Protein 1KL7 (pdb70)

Foldseek 3Di:
DDLQQWKDFLQFLDPDTHGLLCLLQVFADPLRGHIGRLDQDDDDPCCLVVPVLPDALLVLLLVLCRHHPCVRPNSVRSSVLSCQLQVQFPDPRQWDKQWPQQHQVFTEIETLQQRGLLQFNLSLLLLSSLSVVLVSLCVQLVPPDVPPRAAEEEEEEDQEALVLSNCVNNFPRPRYAYEYEYAPPSYDDLNQLNLFDPGLSYAYAHEHDHRVLRRCLGVDVVVPDVNPRHYHYSDDRRVSRLSSLSVVSNVLSVQPVPHPQSEAEEFEADDLCSNVVSVVSVVCVRPYQAHEYFYEPLPLPQVCLVFQKNAFDPDQDDALQVVTYRHNNCVLVVQLVLCCVQPVVNSSSVSSVVSNVQVVVCVPVVMDGDDPSSSVSSVRRYDYDYHYRVQLLVQQLCSLCSTVSPHRDGAASSLSSRVSSVVVCSVPVPDSSYNYYGYRRGFNVSRVPSRCVSCVPDPVDDCVVPGQDPVSVCSVVGDRNYHYDYDSDSVVSVVVSVPSVVD/DDLQQWKDFLQFLDPDTHGLLCLLQVFADPLRGFIGRLDQDDDDPCCLPVPVLPDALLVLLLVLCRHHPCVRPNSVRSSVLSCQLQVQFPDPRQWDKQWPQQHQVFTEIETLQQRGLLQFNLSLLLLSSLSVVLVSLCVQLVPPDVPPRAAEEEEEEDQEALVLSNCVNNFPRPRYAYEYEYAPPSYDDLNQLNLFDPGLSYAYAHEHDHRVLRRCLGVVVVVPDVNPRHYHYSDPRRVSRLSSLSVVSNVLSVQPVPNPQSEAEEFEADDLCSNVVSVVSVVCNRPYQAHEYFYEPLPLPQVCLVFQKNAFDPDQDDALQVVTYRHNNCVLVVQLVLCCVQPVVNSSSVSSVVSNVQVVVCVPVRMDGDDPSSSVVSVRRYDYDYHYRVQLLVQQLCSLCSTVSPHRDGAASSLSSRVSSVVVCSVPVPDSSYNYYGYRRGFNLSRVVSRCVSCVPDPVDDCVVPGQDPVSVCSVVGDRNYHYDYDSDSVVSVVVSVPSVVD

Secondary structure (DSSP, 8-state):
--TTS-BEETT--SS--B-HHHHHHH-S-TTS--EE-SSPPP--HHHIIIIITT--HHHHHHH---SS-TTTS-HHHHHHHHHHHTTT-SSTTSS-EE--TT-SSS-EEEEE---STTSBTHHHHHHHHHHHHHHHHHHHHTTS-SSS---EEEEEE-SSSHHHHHHHHHTT-TTEEEEEEEETTSS-HHHHH------TTEEEEEESS-HHHHHHHHHHHHH-SS----B----S--HHHHHH--HHHHHHHHHHSSSS---EEEEEE-SSSHHHHHHHHHH------PEEEEE-S--HHHHHHHHSEEE--SS----S-----SS-TTHHHHHHHHHHHHTSTT-HHHHHHHHHHHHHHHHHHSEEE--HHHHHHHTTTEEEEE--HHHHHHHHHHHHHH--SSTT----HHHHHHHHHHHHHHHHH--TTSEEEEEE-B-GGGGHHHHHHHHTT-SS--IIIIIS-HHHHSGGGSPP---EE-S--HHHHHHHHH-S---/--TTS-BEETT--SS--B-HHHHHHH-S-TTS--EE-SSPPP--HHIIIIIGGG--HHHHHHH---SS-TTTS-HHHHHHHHHHHTTT-SSTTSS-EE--TT-SSS-EEEEE---STTSBTHHHHHHHHHHHHHHHHHHHHTTS-SSS----EEEEE-SSSHHHHHHHHHTT-TT--EEEEEETTSS-HHHHH------TTEEEEEESS-HHHHHHHHHHHHH-SS----EEE--S--HHHHHH--HHHHHHHHHHSSSS---EEEEEE-SSSHHHHHHHHHH------PEEEEE-S--HHHHHHHHSEEE--SS----S-----SS-TTHHHHHHHHHHHHTSTT-HHHHHHHHHHHHHHHHHHSEEE--HHHHHHHTTTEEEEE--HHHHHHHHHHHHHH--SSTT----HHHHHHHHHHHHHHHHH--TTSEEEEEE-B-GGGGHHHHHHHHTT-SS--IIIIIS-HHHHSGGGSPP---EE-S--HHHHHHHHH-S---

Organism: Saccharomyces cerevisiae (strain ATCC 204508 / S288c) (NCBI:txid559292)

Sequence (1006 aa):
PNASQVYRSTRSSSPKTISFEEAIIQGLATDGGLFIPPTIPQVDQATLFNDWSKLSFQDLAFAIRLYIAQEEIPDADLKDLIKRSYSTFRSDEVTPLVQNVTGDKENLHILELFHGPTYAFKDVALQFVGNLFEYFLQRTNANLPEGEKKQITVVGATSGDTGSAAIYGLRGKKDVSVFILYPTGRISPIQEEQTTVPDENVQTLSVTGTFDNCQDIVKAIFGDKEFNHNVGAVNSINWARILAQTYYFYSFFQATNGKDSKKVKFVVPSGNFGDILAGYFAKKGLPIEKLAIATNENDILDRFLKSGLYERSDKVAATLSPADILISSNFERLLWYLAREYLANGDDLKAGEIVNNWFQELKTNGKFQVDKSIIEGASKDFTSERVSNEETSETIKKIYESSVNPKHYILDPHTAVGVCATERLIAKDNDKSIQYISLSTAHPAKFADAVNNALSGFSNYSFEKDVLPEELKKLSTLKKKLKFIERADVELVKNAIEEELAKPNASQVYRSTRSSSPKTISFEEAIIQGLATDGGLFIPPTIPQVDQATLFNDWSKLSFQDLAFAIRLYIAQEEIPDADLKDLIKRSYSTFRSDEVTPLVQNVTGDKENLHILELFHGPTYAFKDVALQFVGNLFEYFLQRTNANLPEGEKKQITVVGATSGDTGSAAIYGLRGKKDVSVFILYPTGRISPIQEEQTTVPDENVQTLSVTGTFDNCQDIVKAIFGDKEFNHNVGAVNSINWARILAQTYYFYSFFQATNGKDSKKVKFVVPSGNFGDILAGYFAKKGLPIEKLAIATNENDILDRFLKSGLYERSDKVAATLSPADILISSNFERLLWYLAREYLANGDDLKAGEIVNNWFQELKTNGKFQVDKSIIEGASKDFTSERVSNEETSETIKKIYESSVNPKHYILDPHTAVGVCATERLIAKDNDKSIQYISLSTAHPAKFADAVNNALSGFSNYSFEKDVLPEELKKLSTLKKKLKFIERADVELVKNAIEEELAK

Radius of gyration: 36.21 Å; Cα contacts (8 Å, |Δi|>4): 1956; chains: 2; bounding box: 98×85×63 Å

B-factor: mean 46.84, std 20.09, range [13.36, 100.0]

CATH classification: 3.90.1380.10 (+2 more: 3.40.50.1100, 3.40.50.1100)

Structure (mmCIF, N/CA/C/O backbone):
data_1KL7
#
_entry.id   1KL7
#
_cell.length_a   95.3
_cell.length_b   51.6
_cell.length_c   106.9
_cell.angle_alpha   90
_cell.angle_beta   99.6
_cell.angle_gamma   90
#
_symmetry.space_group_name_H-M   'P 1 21 1'
#
loop_
_entity.id
_entity.type
_entity.pdbx_description
1 polymer 'Threonine Synthase'
2 non-polymer "PYRIDOXAL-5'-PHOSPHATE"
3 water water
#
loop_
_atom_site.group_PDB
_atom_site.id
_atom_site.type_symbol
_atom_site.label_atom_id
_atom_site.label_alt_id
_atom_site.label_comp_id
_atom_site.label_asym_id
_atom_site.label_entity_id
_atom_site.label_seq_id
_atom_site.pdbx_PDB_ins_code
_atom_site.Cartn_x
_atom_site.Cartn_y
_atom_site.Cartn_z
_atom_site.occupancy
_atom_site.B_iso_or_equiv
_atom_site.auth_seq_id
_atom_site.auth_comp_id
_atom_site.auth_asym_id
_atom_site.auth_atom_id
_atom_site.pdbx_PDB_model_num
ATOM 1 N N . PRO A 1 2 ? 13.080 24.006 18.431 1.00 34.46 2 PRO A N 1
ATOM 2 C CA . PRO A 1 2 ? 14.139 24.698 19.217 1.00 33.83 2 PRO A CA 1
ATOM 3 C C . PRO A 1 2 ? 13.651 26.021 19.770 1.00 32.62 2 PRO A C 1
ATOM 4 O O . PRO A 1 2 ? 12.913 26.738 19.100 1.00 33.55 2 PRO A O 1
ATOM 8 N N . ASN A 1 3 ? 14.073 26.351 20.980 1.00 31.02 3 ASN A N 1
ATOM 9 C CA . ASN A 1 3 ? 13.694 27.621 21.582 1.00 29.90 3 ASN A CA 1
ATOM 10 C C . ASN A 1 3 ? 14.877 28.600 21.422 1.00 29.24 3 ASN A C 1
ATOM 11 O O . ASN A 1 3 ? 15.862 28.283 20.747 1.00 29.54 3 ASN A O 1
ATOM 16 N N . ALA A 1 4 ? 14.790 29.776 22.036 1.00 28.25 4 ALA A N 1
ATOM 17 C CA . ALA A 1 4 ? 15.843 30.792 21.912 1.00 27.68 4 ALA A CA 1
ATOM 18 C C . ALA A 1 4 ? 17.198 30.369 22.497 1.00 27.52 4 ALA A C 1
ATOM 19 O O . ALA A 1 4 ? 18.208 31.049 22.333 1.00 27.67 4 ALA A O 1
ATOM 21 N N . SER A 1 5 ? 17.225 29.242 23.183 1.00 27.43 5 SER A N 1
ATOM 22 C CA . SER A 1 5 ? 18.471 28.787 23.775 1.00 27.74 5 SER A CA 1
ATOM 23 C C . SER A 1 5 ? 19.071 27.644 22.966 1.00 27.92 5 SER A C 1
ATOM 24 O O . SER A 1 5 ? 20.206 27.254 23.200 1.00 27.98 5 SER A O 1
ATOM 27 N N . GLN A 1 6 ? 18.308 27.108 22.015 1.00 27.96 6 GLN A N 1
ATOM 28 C CA . GLN A 1 6 ? 18.774 25.980 21.208 1.00 26.96 6 GLN A CA 1
ATOM 29 C C . GLN A 1 6 ? 19.024 26.383 19.767 1.00 27.52 6 GLN A C 1
ATOM 30 O O . GLN A 1 6 ? 19.053 25.545 18.863 1.00 28.39 6 GLN A O 1
ATOM 36 N N . VAL A 1 7 ? 19.235 27.679 19.581 1.00 27.79 7 VAL A N 1
ATOM 37 C CA . VAL A 1 7 ? 19.468 28.298 18.281 1.00 26.98 7 VAL A CA 1
ATOM 38 C C . VAL A 1 7 ? 20.750 29.100 18.433 1.00 26.67 7 VAL A C 1
ATOM 39 O O . VAL A 1 7 ? 21.054 29.563 19.531 1.00 25.96 7 VAL A O 1
ATOM 43 N N . TYR A 1 8 ? 21.510 29.272 17.358 1.00 27.30 8 TYR A N 1
ATOM 44 C CA . TYR A 1 8 ? 22.788 29.986 17.489 1.00 28.60 8 TYR A CA 1
ATOM 45 C C . TYR A 1 8 ? 23.126 31.029 16.421 1.00 29.75 8 TYR A C 1
ATOM 46 O O . TYR A 1 8 ? 22.693 30.911 15.269 1.00 31.38 8 TYR A O 1
ATOM 55 N N . ARG A 1 9 ? 23.914 32.032 16.807 1.00 29.77 9 ARG A N 1
ATOM 56 C CA . ARG A 1 9 ? 24.328 33.094 15.903 1.00 30.73 9 ARG A CA 1
ATOM 57 C C . ARG A 1 9 ? 25.786 33.490 16.156 1.00 31.97 9 ARG A C 1
ATOM 58 O O . ARG A 1 9 ? 26.339 33.242 17.229 1.00 32.35 9 ARG A O 1
ATOM 66 N N . SER A 1 10 ? 26.413 34.114 15.167 1.00 32.65 10 SER A N 1
ATOM 67 C CA . SER A 1 10 ? 27.794 34.533 15.309 1.00 33.12 10 SER A CA 1
ATOM 68 C C . SER A 1 10 ? 27.888 35.840 16.050 1.00 33.74 10 SER A C 1
ATOM 69 O O . SER A 1 10 ? 27.104 36.748 15.792 1.00 34.65 10 SER A O 1
ATOM 72 N N . THR A 1 11 ? 28.858 35.950 16.952 1.00 34.14 11 THR A N 1
ATOM 73 C CA . THR A 1 11 ? 29.023 37.171 17.723 1.00 34.66 11 THR A CA 1
ATOM 74 C C . THR A 1 11 ? 29.220 38.376 16.802 1.00 36.24 11 THR A C 1
ATOM 75 O O . THR A 1 11 ? 29.094 39.528 17.227 1.00 35.95 11 THR A O 1
ATOM 79 N N . ARG A 1 12 ? 29.518 38.122 15.537 1.00 37.57 12 ARG A N 1
ATOM 80 C CA . ARG A 1 12 ? 29.756 39.233 14.630 1.00 39.63 12 ARG A CA 1
ATOM 81 C C . ARG A 1 12 ? 28.665 39.479 13.593 1.00 40.18 12 ARG A C 1
ATOM 82 O O . ARG A 1 12 ? 28.715 40.472 12.874 1.00 40.94 12 ARG A O 1
ATOM 90 N N . SER A 1 13 ? 27.672 38.595 13.544 1.00 40.01 13 SER A N 1
ATOM 91 C CA . SER A 1 13 ? 26.563 38.705 12.600 1.00 40.24 13 SER A CA 1
ATOM 92 C C . SER A 1 13 ? 25.519 39.795 12.890 1.00 40.63 13 SER A C 1
ATOM 93 O O . SER A 1 13 ? 25.186 40.069 14.041 1.00 40.09 13 SER A O 1
ATOM 96 N N . SER A 1 14 ? 25.005 40.410 11.827 1.00 41.55 14 SER A N 1
ATOM 97 C CA . SER A 1 14 ? 23.972 41.435 11.944 1.00 41.89 14 SER A CA 1
ATOM 98 C C . SER A 1 14 ? 22.719 40.947 11.262 1.00 42.43 14 SER A C 1
ATOM 99 O O . SER A 1 14 ? 21.763 41.684 11.099 1.00 42.87 14 SER A O 1
ATOM 102 N N . SER A 1 15 ? 22.735 39.686 10.867 1.00 43.72 15 SER A N 1
ATOM 103 C CA . SER A 1 15 ? 21.599 39.077 10.202 1.00 45.11 15 SER A CA 1
ATOM 104 C C . SER A 1 15 ? 20.637 38.405 11.182 1.00 46.08 15 SER A C 1
ATOM 105 O O . SER A 1 15 ? 21.047 37.843 12.199 1.00 46.47 15 SER A O 1
ATOM 108 N N . PRO A 1 16 ? 19.334 38.469 10.887 1.00 46.86 16 PRO A N 1
ATOM 109 C CA . PRO A 1 16 ? 18.305 37.869 11.735 1.00 47.16 16 PRO A CA 1
ATOM 110 C C . PRO A 1 16 ? 18.428 36.356 11.760 1.00 46.90 16 PRO A C 1
ATOM 111 O O . PRO A 1 16 ? 17.920 35.693 12.661 1.00 47.02 16 PRO A O 1
ATOM 115 N N . LYS A 1 17 ? 19.111 35.810 10.768 1.00 47.16 17 LYS A N 1
ATOM 116 C CA . LYS A 1 17 ? 19.260 34.362 10.688 1.00 47.92 17 LYS A CA 1
ATOM 117 C C . LYS A 1 17 ? 20.062 33.760 11.827 1.00 46.75 17 LYS A C 1
ATOM 118 O O . LYS A 1 17 ? 21.002 34.369 12.347 1.00 46.88 17 LYS A O 1
ATOM 124 N N . THR A 1 18 ? 19.657 32.562 12.219 1.00 45.24 18 THR A N 1
ATOM 125 C CA . THR A 1 18 ? 20.317 31.824 13.287 1.00 44.10 18 THR A CA 1
ATOM 126 C C . THR A 1 18 ? 20.401 30.391 12.792 1.00 43.48 18 THR A C 1
ATOM 127 O O . THR A 1 18 ? 19.560 29.961 12.009 1.00 43.38 18 THR A O 1
ATOM 131 N N . ILE A 1 19 ? 21.412 29.653 13.234 1.00 42.80 19 ILE A N 1
ATOM 132 C CA . ILE A 1 19 ? 21.578 28.273 12.793 1.00 41.39 19 ILE A CA 1
ATOM 133 C C . ILE A 1 19 ? 21.300 27.285 13.915 1.00 40.44 19 ILE A C 1
ATOM 134 O O . ILE A 1 19 ? 21.050 27.672 15.047 1.00 39.83 19 ILE A O 1
ATOM 139 N N . SER A 1 20 ? 21.347 26.003 13.588 1.00 39.78 20 SER A N 1
ATOM 140 C CA . SER A 1 20 ? 21.089 24.941 14.557 1.00 39.31 20 SER A CA 1
ATOM 141 C C . SER A 1 20 ? 22.331 24.599 15.392 1.00 39.27 20 SER A C 1
ATOM 142 O O . SER A 1 20 ? 23.449 25.051 15.107 1.00 40.30 20 SER A O 1
ATOM 145 N N . PHE A 1 21 ? 22.140 23.776 16.414 1.00 37.84 21 PHE A N 1
ATOM 146 C CA . PHE A 1 21 ? 23.245 23.373 17.257 1.00 37.14 21 PHE A CA 1
ATOM 147 C C . PHE A 1 21 ? 24.237 22.618 16.400 1.00 37.77 21 PHE A C 1
ATOM 148 O O . PHE A 1 21 ? 25.419 22.952 16.369 1.00 36.83 21 PHE A O 1
ATOM 156 N N . GLU A 1 22 ? 23.737 21.600 15.696 1.00 39.05 22 GLU A N 1
ATOM 157 C CA . GLU A 1 22 ? 24.568 20.779 14.825 1.00 40.18 22 GLU A CA 1
ATOM 158 C C . GLU A 1 22 ? 25.411 21.644 13.886 1.00 40.71 22 GLU A C 1
ATOM 159 O O . GLU A 1 22 ? 26.616 21.436 13.747 1.00 39.82 22 GLU A O 1
ATOM 165 N N . GLU A 1 23 ? 24.776 22.619 13.245 1.00 41.46 23 GLU A N 1
ATOM 166 C CA . GLU A 1 23 ? 25.495 23.485 12.327 1.00 42.44 23 GLU A CA 1
ATOM 167 C C . GLU A 1 23 ? 26.551 24.339 13.007 1.00 41.76 23 GLU A C 1
ATOM 168 O O . GLU A 1 23 ? 27.614 24.578 12.443 1.00 41.59 23 GLU A O 1
ATOM 174 N N . ALA A 1 24 ? 26.256 24.813 14.212 1.00 40.95 24 ALA A N 1
ATOM 175 C CA . ALA A 1 24 ? 27.214 25.626 14.943 1.00 39.80 24 ALA A CA 1
ATOM 176 C C . ALA A 1 24 ? 28.415 24.780 15.310 1.00 39.88 24 ALA A C 1
ATOM 177 O O . ALA A 1 24 ? 29.551 25.232 15.212 1.00 39.25 24 ALA A O 1
ATOM 179 N N . ILE A 1 25 ? 28.143 23.544 15.737 1.00 40.45 25 ILE A N 1
ATOM 180 C CA . ILE A 1 25 ? 29.170 22.590 16.144 1.00 40.82 25 ILE A CA 1
ATOM 181 C C . ILE A 1 25 ? 30.096 22.181 15.012 1.00 41.98 25 ILE A C 1
ATOM 182 O O . ILE A 1 25 ? 31.321 22.201 15.155 1.00 41.36 25 ILE A O 1
ATOM 187 N N . ILE A 1 26 ? 29.507 21.792 13.890 1.00 43.64 26 ILE A N 1
ATOM 188 C CA . ILE A 1 26 ? 30.299 21.366 12.751 1.00 45.64 26 ILE A CA 1
ATOM 189 C C . ILE A 1 26 ? 31.029 22.530 12.120 1.00 46.29 26 ILE A C 1
ATOM 190 O O . ILE A 1 26 ? 32.188 22.407 11.745 1.00 46.93 26 ILE A O 1
ATOM 195 N N . GLN A 1 27 ? 30.360 23.662 11.998 1.00 47.05 27 GLN A N 1
ATOM 196 C CA . GLN A 1 27 ? 31.005 24.814 11.399 1.00 48.70 27 GLN A CA 1
ATOM 197 C C . GLN A 1 27 ? 32.181 25.299 12.241 1.00 48.68 27 GLN A C 1
ATOM 198 O O . GLN A 1 27 ? 33.171 25.764 11.694 1.00 49.27 27 GLN A O 1
ATOM 204 N N . GLY A 1 28 ? 32.077 25.186 13.565 1.00 48.52 28 GLY A N 1
ATOM 205 C CA . GLY A 1 28 ? 33.154 25.628 14.443 1.00 48.17 28 GLY A CA 1
ATOM 206 C C . GLY A 1 28 ? 33.245 27.135 14.602 1.00 48.23 28 GLY A C 1
ATOM 207 O O . GLY A 1 28 ? 32.756 27.698 15.573 1.00 48.83 28 GLY A O 1
ATOM 208 N N . LEU A 1 29 ? 33.905 27.787 13.656 1.00 48.25 29 LEU A N 1
ATOM 209 C CA . LEU A 1 29 ? 34.031 29.234 13.659 1.00 48.14 29 LEU A CA 1
ATOM 210 C C . LEU A 1 29 ? 33.019 29.693 12.617 1.00 48.77 29 LEU A C 1
ATOM 211 O O . LEU A 1 29 ? 32.704 28.951 11.678 1.00 48.66 29 LEU A O 1
ATOM 216 N N . ALA A 1 30 ? 32.489 30.900 12.776 1.00 48.98 30 ALA A N 1
ATOM 217 C CA . ALA A 1 30 ? 31.501 31.393 11.823 1.00 48.66 30 ALA A CA 1
ATOM 218 C C . ALA A 1 30 ? 32.168 31.971 10.589 1.00 48.43 30 ALA A C 1
ATOM 219 O O . ALA A 1 30 ? 33.309 32.460 10.642 1.00 48.63 30 ALA A O 1
ATOM 221 N N . THR A 1 31 ? 31.446 31.906 9.479 1.00 47.65 31 THR A N 1
ATOM 222 C CA . THR A 1 31 ? 31.929 32.429 8.217 1.00 46.66 31 THR A CA 1
ATOM 223 C C . THR A 1 31 ? 32.543 33.816 8.345 1.00 46.05 31 THR A C 1
ATOM 224 O O . THR A 1 31 ? 33.542 34.107 7.695 1.00 45.97 31 THR A O 1
ATOM 228 N N . ASP A 1 32 ? 31.955 34.672 9.178 1.00 45.26 32 ASP A N 1
ATOM 229 C CA . ASP A 1 32 ? 32.476 36.027 9.363 1.00 44.05 32 ASP A CA 1
ATOM 230 C C . ASP A 1 32 ? 33.532 36.177 10.47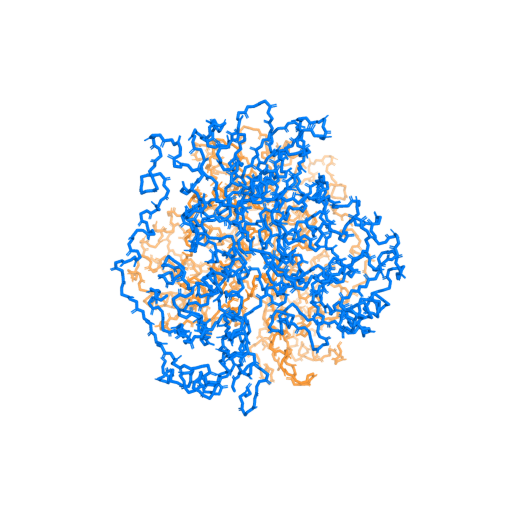6 1.00 42.82 32 ASP A C 1
ATOM 231 O O . ASP A 1 32 ? 33.903 37.298 10.842 1.00 42.07 32 ASP A O 1
ATOM 236 N N . GLY A 1 33 ? 34.010 35.057 11.014 1.00 41.31 33 GLY A N 1
ATOM 237 C CA . GLY A 1 33 ? 35.025 35.127 12.051 1.00 41.05 33 GLY A CA 1
ATOM 238 C C . GLY A 1 33 ? 34.540 35.211 13.490 1.00 40.41 33 GLY A C 1
ATOM 239 O O . GLY A 1 33 ? 35.346 35.207 14.445 1.00 41.00 33 GLY A O 1
ATOM 240 N N . GLY A 1 34 ? 33.224 35.299 13.649 1.00 38.76 34 GLY A N 1
ATOM 241 C CA . GLY A 1 34 ? 32.650 35.375 14.975 1.00 36.99 34 GLY A CA 1
ATOM 242 C C . GLY A 1 34 ? 32.476 33.987 15.574 1.00 35.87 34 GLY A C 1
ATOM 243 O O . GLY A 1 34 ? 32.734 32.961 14.916 1.00 35.01 34 GLY A O 1
ATOM 244 N N . LEU A 1 35 ? 32.031 33.960 16.828 1.00 33.71 35 LEU A N 1
ATOM 245 C CA . LEU A 1 35 ? 31.819 32.714 17.536 1.00 31.59 35 LEU A CA 1
ATOM 246 C C . LEU A 1 35 ? 30.332 32.512 17.744 1.00 30.43 35 LEU A C 1
ATOM 247 O O . LEU A 1 35 ? 29.578 33.475 17.862 1.00 30.14 35 LEU A O 1
ATOM 252 N N . PHE A 1 36 ? 29.911 31.260 17.795 1.00 29.11 36 PHE A N 1
ATOM 253 C CA . PHE A 1 36 ? 28.507 30.978 17.989 1.00 28.87 36 PHE A CA 1
ATOM 254 C C . PHE A 1 36 ? 28.132 31.050 19.453 1.00 27.97 36 PHE A C 1
ATOM 255 O O . PHE A 1 36 ? 28.942 30.739 20.328 1.00 26.01 36 PHE A O 1
ATOM 263 N N . ILE A 1 37 ? 26.905 31.500 19.699 1.00 27.37 37 ILE A N 1
ATOM 264 C CA . ILE A 1 37 ? 26.376 31.635 21.041 1.00 27.82 37 ILE A CA 1
ATOM 265 C C . ILE A 1 37 ? 24.867 31.625 20.983 1.00 27.08 37 ILE A C 1
ATOM 266 O O . ILE A 1 37 ? 24.281 32.003 19.974 1.00 28.56 37 ILE A O 1
ATOM 271 N N . PRO A 1 38 ? 24.210 31.143 22.044 1.00 26.03 38 PRO A N 1
ATOM 272 C CA . PRO A 1 38 ? 22.747 31.132 22.047 1.00 24.79 38 PRO A CA 1
ATOM 273 C C . PRO A 1 38 ? 22.284 32.565 22.318 1.00 23.78 38 PRO A C 1
ATOM 274 O O . PRO A 1 38 ? 22.723 33.208 23.267 1.00 22.78 38 PRO A O 1
ATOM 278 N N . PRO A 1 39 ? 21.413 33.103 21.463 1.00 24.16 39 PRO A N 1
ATOM 279 C CA . PRO A 1 39 ? 20.984 34.477 21.734 1.00 24.58 39 PRO A CA 1
ATOM 280 C C . PRO A 1 39 ? 20.335 34.621 23.101 1.00 24.35 39 PRO A C 1
ATOM 281 O O . PRO A 1 39 ? 20.435 35.666 23.724 1.00 24.12 39 PRO A O 1
ATOM 285 N N . THR A 1 40 ? 19.696 33.565 23.583 1.00 24.44 40 THR A N 1
ATOM 286 C CA . THR A 1 40 ? 19.092 33.638 24.900 1.00 25.42 40 THR A CA 1
ATOM 287 C C . THR A 1 40 ? 19.641 32.579 25.841 1.00 26.35 40 THR A C 1
ATOM 288 O O . THR A 1 40 ? 19.628 31.385 25.530 1.00 26.36 40 THR A O 1
ATOM 292 N N . ILE A 1 41 ? 20.121 33.023 27.000 1.00 26.83 41 ILE A N 1
ATOM 293 C CA . ILE A 1 41 ? 20.673 32.109 27.980 1.00 27.60 41 ILE A CA 1
ATOM 294 C C . ILE A 1 41 ? 19.522 31.487 28.760 1.00 27.54 41 ILE A C 1
ATOM 295 O O . ILE A 1 41 ? 18.759 32.184 29.406 1.00 27.52 41 ILE A O 1
ATOM 300 N N . PRO A 1 42 ? 19.396 30.154 28.703 1.00 28.12 42 PRO A N 1
ATOM 301 C CA . PRO A 1 42 ? 18.337 29.412 29.391 1.00 28.87 42 PRO A CA 1
ATOM 302 C C . PRO A 1 42 ? 18.290 29.635 30.900 1.00 30.02 42 PRO A C 1
ATOM 303 O O . PRO A 1 42 ? 19.307 29.573 31.600 1.00 30.10 42 PRO A O 1
ATOM 307 N N . GLN A 1 43 ? 17.080 29.869 31.384 1.00 31.41 43 GLN A N 1
ATOM 308 C CA . GLN A 1 43 ? 16.823 30.135 32.788 1.00 33.12 43 GLN A CA 1
ATOM 309 C C . GLN A 1 43 ? 16.362 28.908 33.585 1.00 33.70 43 GLN A C 1
ATOM 310 O O . GLN A 1 43 ? 15.406 28.243 33.215 1.00 34.47 43 GLN A O 1
ATOM 316 N N . VAL A 1 44 ? 17.052 28.609 34.675 1.00 33.93 44 VAL A N 1
ATOM 317 C CA . VAL A 1 44 ? 16.681 27.492 35.524 1.00 34.39 44 VAL A CA 1
ATOM 318 C C . VAL A 1 44 ? 16.306 28.151 36.851 1.00 35.68 44 VAL A C 1
ATOM 319 O O . VAL A 1 44 ? 17.036 29.017 37.344 1.00 35.58 44 VAL A O 1
ATOM 323 N N . ASP A 1 45 ? 15.169 27.769 37.424 1.00 37.40 45 ASP A N 1
ATOM 324 C CA . ASP A 1 45 ? 14.753 28.372 38.684 1.00 39.82 45 ASP A CA 1
ATOM 325 C C . ASP A 1 45 ? 15.377 27.701 39.921 1.00 40.21 45 ASP A C 1
ATOM 326 O O . ASP A 1 45 ? 15.753 26.515 39.894 1.00 39.68 45 ASP A O 1
ATOM 331 N N . GLN A 1 46 ? 15.482 28.475 41.000 1.00 40.06 46 GLN A N 1
ATOM 332 C CA . GLN A 1 46 ? 16.087 27.991 42.221 1.00 40.51 46 GLN A CA 1
ATOM 333 C C . GLN A 1 46 ? 15.509 26.689 42.715 1.00 40.36 46 GLN A C 1
ATOM 334 O O . GLN A 1 46 ? 16.251 25.834 43.188 1.00 41.19 46 GLN A O 1
ATOM 340 N N . ALA A 1 47 ? 14.196 26.529 42.607 1.00 40.40 47 ALA A N 1
ATOM 341 C CA . ALA A 1 47 ? 13.535 25.301 43.073 1.00 40.43 47 ALA A CA 1
ATOM 342 C C . ALA A 1 47 ? 14.145 24.098 42.403 1.00 40.14 47 ALA A C 1
ATOM 343 O O . ALA A 1 47 ? 14.566 23.147 43.056 1.00 40.74 47 ALA A O 1
ATOM 345 N N . THR A 1 48 ? 14.192 24.158 41.083 1.00 39.69 48 THR A N 1
ATOM 346 C CA . THR A 1 48 ? 14.747 23.085 40.287 1.00 39.46 48 THR A CA 1
ATOM 347 C C . THR A 1 48 ? 16.214 22.855 40.660 1.00 39.36 48 THR A C 1
ATOM 348 O O . THR A 1 48 ? 16.658 21.717 40.820 1.00 39.27 48 THR A O 1
ATOM 352 N N . LEU A 1 49 ? 16.958 23.944 40.818 1.00 38.72 49 LEU A N 1
ATOM 353 C CA . LEU A 1 49 ? 18.354 23.838 41.165 1.00 38.01 49 LEU A CA 1
ATOM 354 C C . LEU A 1 49 ? 18.560 23.078 42.455 1.00 38.49 49 LEU A C 1
ATOM 355 O O . LEU A 1 49 ? 19.270 22.070 42.479 1.00 38.67 49 LEU A O 1
ATOM 360 N N . PHE A 1 50 ? 17.928 23.533 43.528 1.00 38.86 50 PHE A N 1
ATOM 361 C CA . PHE A 1 50 ? 18.133 22.880 44.810 1.00 39.78 50 PHE A CA 1
ATOM 362 C C . PHE A 1 50 ? 17.276 21.672 45.134 1.00 40.31 50 PHE A C 1
ATOM 363 O O . PHE A 1 50 ? 17.643 20.891 46.002 1.00 40.13 50 PHE A O 1
ATOM 371 N N . ASN A 1 51 ? 16.159 21.492 44.440 1.00 40.81 51 ASN A N 1
ATOM 372 C CA . ASN A 1 51 ? 15.306 20.331 44.695 1.00 41.81 51 ASN A CA 1
ATOM 373 C C . ASN A 1 51 ? 15.594 19.153 43.786 1.00 42.58 51 ASN A C 1
ATOM 374 O O . ASN A 1 51 ? 15.451 17.998 44.196 1.00 43.08 51 ASN A O 1
ATOM 379 N N . ASP A 1 52 ? 16.002 19.443 42.553 1.00 43.03 52 ASP A N 1
ATOM 380 C CA . ASP A 1 52 ? 16.263 18.388 41.593 1.00 42.66 52 ASP A CA 1
ATOM 381 C C . ASP A 1 52 ? 17.687 18.268 41.075 1.00 41.89 52 ASP A C 1
ATOM 382 O O . ASP A 1 52 ? 18.195 17.161 40.947 1.00 41.90 52 ASP A O 1
ATOM 387 N N . TRP A 1 53 ? 18.350 19.382 40.792 1.00 41.02 53 TRP A N 1
ATOM 388 C CA . TRP A 1 53 ? 19.711 19.297 40.269 1.00 40.41 53 TRP A CA 1
ATOM 389 C C . TRP A 1 53 ? 20.758 18.976 41.318 1.00 40.61 53 TRP A C 1
ATOM 390 O O . TRP A 1 53 ? 21.723 18.285 41.045 1.00 40.60 53 TRP A O 1
ATOM 401 N N . SER A 1 54 ? 20.567 19.468 42.529 1.00 41.50 54 SER A N 1
ATOM 402 C CA . SER A 1 54 ? 21.539 19.221 43.577 1.00 42.05 54 SER A CA 1
ATOM 403 C C . SER A 1 54 ? 21.745 17.741 43.867 1.00 42.55 54 SER A C 1
ATOM 404 O O . SER A 1 54 ? 22.778 17.357 44.424 1.00 43.24 54 SER A O 1
ATOM 407 N N . LYS A 1 55 ? 20.782 16.905 43.486 1.00 42.68 55 LYS A N 1
ATOM 408 C CA . LYS A 1 55 ? 20.887 15.467 43.745 1.00 42.72 55 LYS A CA 1
ATOM 409 C C . LYS A 1 55 ? 21.382 14.651 42.556 1.00 42.14 55 LYS A C 1
ATOM 410 O O . LYS A 1 55 ? 21.422 13.413 42.625 1.00 42.69 55 LYS A O 1
ATOM 416 N N . LEU A 1 56 ? 21.765 15.322 41.474 1.00 40.55 56 LEU A N 1
ATOM 417 C CA . LEU A 1 56 ? 22.221 14.609 40.279 1.00 39.04 56 LEU A CA 1
ATOM 418 C C . LEU A 1 56 ? 23.726 14.417 40.171 1.00 38.18 56 LEU A C 1
ATOM 419 O O . LEU A 1 56 ? 24.498 15.175 40.741 1.00 38.04 56 LEU A O 1
ATOM 424 N N . SER A 1 57 ? 24.123 13.388 39.427 1.00 37.04 57 SER A N 1
ATOM 425 C CA . SER A 1 57 ? 25.527 13.071 39.199 1.00 34.89 57 SER A CA 1
ATOM 426 C C . SER A 1 57 ? 26.026 13.910 38.022 1.00 33.87 57 SER A C 1
ATOM 427 O O . SER A 1 57 ? 25.219 14.467 37.270 1.00 32.96 57 SER A O 1
ATOM 430 N N . PHE A 1 58 ? 27.348 13.973 37.851 1.00 32.08 58 PHE A N 1
ATOM 431 C CA . PHE A 1 58 ? 27.926 14.744 36.763 1.00 30.70 58 PHE A CA 1
ATOM 432 C C . PHE A 1 58 ? 27.164 14.476 35.458 1.00 31.00 58 PHE A C 1
ATOM 433 O O . PHE A 1 58 ? 26.651 15.401 34.830 1.00 31.55 58 PHE A O 1
ATOM 441 N N . GLN A 1 59 ? 27.093 13.212 35.064 1.00 31.18 59 GLN A N 1
ATOM 442 C CA . GLN A 1 59 ? 26.418 12.809 33.842 1.00 32.25 59 GLN A CA 1
ATOM 443 C C . GLN A 1 59 ? 24.957 13.259 33.731 1.00 33.94 59 GLN A C 1
ATOM 444 O O . GLN A 1 59 ? 24.522 13.719 32.670 1.00 33.82 59 GLN A O 1
ATOM 450 N N . ASP A 1 60 ? 24.185 13.112 34.804 1.00 35.33 60 ASP A N 1
ATOM 451 C CA . ASP A 1 60 ? 22.793 13.543 34.749 1.00 36.60 60 ASP A CA 1
ATOM 452 C C . ASP A 1 60 ? 22.683 15.071 34.659 1.00 36.26 60 ASP A C 1
ATOM 453 O O . ASP A 1 60 ? 21.757 15.590 34.045 1.00 37.15 60 ASP A O 1
ATOM 458 N N . LEU A 1 61 ? 23.617 15.793 35.274 1.00 35.20 61 LEU A N 1
ATOM 459 C CA . LEU A 1 61 ? 23.603 17.246 35.191 1.00 33.95 61 LEU A CA 1
ATOM 460 C C . LEU A 1 61 ? 23.950 17.621 33.762 1.00 33.32 61 LEU A C 1
ATOM 461 O O . LEU A 1 61 ? 23.349 18.535 33.194 1.00 34.04 61 LEU A O 1
ATOM 466 N N . ALA A 1 62 ? 24.914 16.919 33.174 1.00 31.52 62 ALA A N 1
ATOM 467 C CA . ALA A 1 62 ? 25.301 17.211 31.801 1.00 31.00 62 ALA A CA 1
ATOM 468 C C . ALA A 1 62 ? 24.073 17.117 30.886 1.00 30.81 62 ALA A C 1
ATOM 469 O O . ALA A 1 62 ? 23.898 17.930 29.986 1.00 31.38 62 ALA A O 1
ATOM 471 N N . PHE A 1 63 ? 23.225 16.122 31.136 1.00 30.34 63 PHE A N 1
ATOM 472 C CA . PHE A 1 63 ? 22.013 15.912 30.364 1.00 29.10 63 PHE A CA 1
ATOM 473 C C . PHE A 1 63 ? 21.017 17.052 30.609 1.00 29.36 63 PHE A C 1
ATOM 474 O O . PHE A 1 63 ? 20.501 17.655 29.663 1.00 29.68 63 PHE A O 1
ATOM 482 N N . ALA A 1 64 ? 20.739 17.333 31.876 1.00 28.47 64 ALA A N 1
ATOM 483 C CA . ALA A 1 64 ? 19.822 18.401 32.223 1.00 29.14 64 ALA A CA 1
ATOM 484 C C . ALA A 1 64 ? 20.267 19.738 31.592 1.00 30.17 64 ALA A C 1
ATOM 485 O O . ALA A 1 64 ? 19.471 20.429 30.962 1.00 30.28 64 ALA A O 1
ATOM 487 N N . ILE A 1 65 ? 21.543 20.085 31.753 1.00 30.80 65 ILE A N 1
ATOM 488 C CA . ILE A 1 65 ? 22.095 21.319 31.209 1.00 31.10 65 ILE A CA 1
ATOM 489 C C . ILE A 1 65 ? 22.038 21.354 29.685 1.00 32.38 65 ILE A C 1
ATOM 490 O O . ILE A 1 65 ? 21.552 22.320 29.085 1.00 32.08 65 ILE A O 1
ATOM 503 N N . ARG A 1 67 ? 20.228 19.645 27.579 1.00 31.53 67 ARG A N 1
ATOM 504 C CA . ARG A 1 67 ? 18.884 19.625 27.011 1.00 30.74 67 ARG A CA 1
ATOM 505 C C . ARG A 1 67 ? 18.417 21.074 26.815 1.00 30.50 67 ARG A C 1
ATOM 506 O O . ARG A 1 67 ? 17.619 21.387 25.930 1.00 30.49 67 ARG A O 1
ATOM 514 N N . LEU A 1 68 ? 18.921 21.964 27.656 1.00 29.85 68 LEU A N 1
ATOM 515 C CA . LEU A 1 68 ? 18.557 23.361 27.558 1.00 29.32 68 LEU A CA 1
ATOM 516 C C . LEU A 1 68 ? 19.150 24.072 26.330 1.00 28.94 68 LEU A C 1
ATOM 517 O O . LEU A 1 68 ? 18.597 25.064 25.880 1.00 30.43 68 LEU A O 1
ATOM 522 N N . TYR A 1 69 ? 20.254 23.579 25.782 1.00 27.07 69 TYR A N 1
ATOM 523 C CA . TYR A 1 69 ? 20.850 24.232 24.619 1.00 25.95 69 TYR A CA 1
ATOM 524 C C . TYR A 1 69 ? 20.738 23.396 23.336 1.00 26.50 69 TYR A C 1
ATOM 525 O O . TYR A 1 69 ? 21.038 23.863 22.243 1.00 26.32 69 TYR A O 1
ATOM 534 N N . ILE A 1 70 ? 20.311 22.153 23.470 1.00 26.96 70 ILE A N 1
ATOM 535 C CA . ILE A 1 70 ? 20.209 21.279 22.323 1.00 27.33 70 ILE A CA 1
ATOM 536 C C . ILE A 1 70 ? 18.798 20.769 22.207 1.00 27.84 70 ILE A C 1
ATOM 537 O O . ILE A 1 70 ? 18.318 20.116 23.114 1.00 27.78 70 ILE A O 1
ATOM 542 N N . ALA A 1 71 ? 18.140 21.036 21.086 1.00 28.95 71 ALA A N 1
ATOM 543 C CA . ALA A 1 71 ? 16.763 20.578 20.904 1.00 30.59 71 ALA A CA 1
ATOM 544 C C . ALA A 1 71 ? 16.626 19.059 20.747 1.00 32.46 71 ALA A C 1
ATOM 545 O O . ALA A 1 71 ? 17.510 18.394 20.213 1.00 31.66 71 ALA A O 1
ATOM 547 N N . GLN A 1 72 ? 15.511 18.515 21.228 1.00 35.67 72 GLN A N 1
ATOM 548 C CA . GLN A 1 72 ? 15.232 17.078 21.115 1.00 38.99 72 GLN A CA 1
ATOM 549 C C . GLN A 1 72 ? 15.365 16.637 19.658 1.00 39.78 72 GLN A C 1
ATOM 550 O O . GLN A 1 72 ? 15.830 15.532 19.363 1.00 38.95 72 GLN A O 1
ATOM 556 N N . GLU A 1 73 ? 14.933 17.504 18.748 1.00 40.98 73 GLU A N 1
ATOM 557 C CA . GLU A 1 73 ? 14.991 17.188 17.335 1.00 43.00 73 GLU A CA 1
ATOM 558 C C . GLU A 1 73 ? 16.420 16.968 16.861 1.00 43.01 73 GLU A C 1
ATOM 559 O O . GLU A 1 73 ? 16.678 16.051 16.078 1.00 43.95 73 GLU A O 1
ATOM 565 N N . GLU A 1 74 ? 17.353 17.793 17.324 1.00 41.84 74 GLU A N 1
ATOM 566 C CA . GLU A 1 74 ? 18.727 17.633 16.891 1.00 41.50 74 GLU A CA 1
ATOM 567 C C . GLU A 1 74 ? 19.431 16.424 17.527 1.00 41.22 74 GLU A C 1
ATOM 568 O O . GLU A 1 74 ? 20.288 15.801 16.901 1.00 41.22 74 GLU A O 1
ATOM 574 N N . ILE A 1 75 ? 19.070 16.095 18.764 1.00 40.40 75 ILE A N 1
ATOM 575 C CA . ILE A 1 75 ? 19.648 14.960 19.468 1.00 38.91 75 ILE A CA 1
ATOM 576 C C . ILE A 1 75 ? 18.669 14.455 20.527 1.00 38.94 75 ILE A C 1
ATOM 577 O O . ILE A 1 75 ? 18.510 15.069 21.577 1.00 37.36 75 ILE A O 1
ATOM 582 N N . PRO A 1 76 ? 18.011 13.313 20.265 1.00 39.52 76 PRO A N 1
ATOM 583 C CA . PRO A 1 76 ? 17.036 12.667 21.152 1.00 39.71 76 PRO A CA 1
ATOM 584 C C . PRO A 1 76 ? 17.619 12.341 22.523 1.00 39.87 76 PRO A C 1
ATOM 585 O O . PRO A 1 76 ? 18.826 12.185 22.664 1.00 40.21 76 PRO A O 1
ATOM 589 N N . ASP A 1 77 ? 16.759 12.217 23.528 1.00 40.20 77 ASP A N 1
ATOM 590 C CA . ASP A 1 77 ? 17.217 11.910 24.878 1.00 40.35 77 ASP A CA 1
ATOM 591 C C . ASP A 1 77 ? 18.172 10.729 24.919 1.00 40.65 77 ASP A C 1
ATOM 592 O O . ASP A 1 77 ? 19.251 10.822 25.493 1.00 41.25 77 ASP A O 1
ATOM 597 N N . ALA A 1 78 ? 17.772 9.619 24.313 1.00 40.95 78 ALA A N 1
ATOM 598 C CA . ALA A 1 78 ? 18.591 8.417 24.293 1.00 40.95 78 ALA A CA 1
ATOM 599 C C . ALA A 1 78 ? 19.981 8.698 23.759 1.00 41.23 78 ALA A C 1
ATOM 600 O O . ALA A 1 78 ? 20.971 8.457 24.449 1.00 41.31 78 ALA A O 1
ATOM 602 N N . ASP A 1 79 ? 20.056 9.197 22.531 1.00 40.60 79 ASP A N 1
ATOM 603 C CA . ASP A 1 79 ? 21.337 9.504 21.923 1.00 41.09 79 ASP A CA 1
ATOM 604 C C . ASP A 1 79 ? 22.191 10.426 22.802 1.00 40.93 79 ASP A C 1
ATOM 605 O O . ASP A 1 79 ? 23.380 10.168 23.010 1.00 40.66 79 ASP A O 1
ATOM 610 N N . LEU A 1 80 ? 21.595 11.496 23.330 1.00 40.34 80 LEU A N 1
ATOM 611 C CA . LEU A 1 80 ? 22.359 12.427 24.153 1.00 39.03 80 LEU A CA 1
ATOM 612 C C . LEU A 1 80 ? 22.874 11.786 25.433 1.00 38.50 80 LEU A C 1
ATOM 613 O O . LEU A 1 80 ? 23.993 12.037 25.831 1.00 38.19 80 LEU A O 1
ATOM 618 N N . LYS A 1 81 ? 22.066 10.965 26.086 1.00 38.61 81 LYS A N 1
ATOM 619 C CA . LYS A 1 81 ? 22.517 10.322 27.314 1.00 39.14 81 LYS A CA 1
ATOM 620 C C . LYS A 1 81 ? 23.667 9.341 27.059 1.00 39.70 81 LYS A C 1
ATOM 621 O O . LYS A 1 81 ? 24.485 9.081 27.954 1.00 39.51 81 LYS A O 1
ATOM 627 N N . ASP A 1 82 ? 23.730 8.817 25.836 1.00 39.49 82 ASP A N 1
ATOM 628 C CA . ASP A 1 82 ? 24.779 7.887 25.446 1.00 39.95 82 ASP A CA 1
ATOM 629 C C . ASP A 1 82 ? 26.058 8.673 25.247 1.00 39.88 82 ASP A C 1
ATOM 630 O O . ASP A 1 82 ? 27.117 8.297 25.758 1.00 40.66 82 ASP A O 1
ATOM 635 N N . LEU A 1 83 ? 25.964 9.754 24.482 1.00 39.02 83 LEU A N 1
ATOM 636 C CA . LEU A 1 83 ? 27.120 10.606 24.240 1.00 38.71 83 LEU A CA 1
ATOM 637 C C . LEU A 1 83 ? 27.772 11.005 25.575 1.00 38.13 83 LEU A C 1
ATOM 638 O O . LEU A 1 83 ? 28.997 11.016 25.711 1.00 38.01 83 LEU A O 1
ATOM 643 N N . ILE A 1 84 ? 26.950 11.318 26.560 1.00 37.19 84 ILE A N 1
ATOM 644 C CA . ILE A 1 84 ? 27.470 11.713 27.846 1.00 37.94 84 ILE A CA 1
ATOM 645 C C . ILE A 1 84 ? 28.092 10.527 28.564 1.00 39.18 84 ILE A C 1
ATOM 646 O O . ILE A 1 84 ? 29.212 10.621 29.055 1.00 39.61 84 ILE A O 1
ATOM 651 N N . LYS A 1 85 ? 27.377 9.407 28.611 1.00 40.15 85 LYS A N 1
ATOM 652 C CA . LYS A 1 85 ? 27.877 8.207 29.275 1.00 40.02 85 LYS A CA 1
ATOM 653 C C . LYS A 1 85 ? 29.225 7.764 28.734 1.00 39.53 85 LYS A C 1
ATOM 654 O O . LYS A 1 85 ? 30.132 7.478 29.497 1.00 40.14 85 LYS A O 1
ATOM 660 N N . ARG A 1 86 ? 29.355 7.701 27.414 1.00 39.08 86 ARG A N 1
ATOM 661 C CA . ARG A 1 86 ? 30.599 7.249 26.798 1.00 38.05 86 ARG A CA 1
ATOM 662 C C . ARG A 1 86 ? 31.700 8.278 26.925 1.00 37.30 86 ARG A C 1
ATOM 663 O O . ARG A 1 86 ? 32.869 7.929 27.058 1.00 37.13 86 ARG A O 1
ATOM 671 N N . SER A 1 87 ? 31.317 9.548 26.870 1.00 36.45 87 SER A N 1
ATOM 672 C CA . SER A 1 87 ? 32.260 10.636 26.970 1.00 35.18 87 SER A CA 1
ATOM 673 C C . SER A 1 87 ? 32.991 10.649 28.302 1.00 35.03 87 SER A C 1
ATOM 674 O O . SER A 1 87 ? 34.186 10.905 28.357 1.00 35.15 87 SER A O 1
ATOM 677 N N . TYR A 1 88 ? 32.280 10.359 29.379 1.00 34.89 88 TYR A N 1
ATOM 678 C CA . TYR A 1 88 ? 32.884 10.406 30.696 1.00 35.01 88 TYR A CA 1
ATOM 679 C C . TYR A 1 88 ? 33.170 9.051 31.316 1.00 36.01 88 TYR A C 1
ATOM 680 O O . TYR A 1 88 ? 33.509 8.948 32.506 1.00 35.81 88 TYR A O 1
ATOM 689 N N . SER A 1 89 ? 33.065 8.005 30.509 1.00 36.70 89 SER A N 1
ATOM 690 C CA . SER A 1 89 ? 33.321 6.674 31.027 1.00 37.67 89 SER A CA 1
ATOM 691 C C . SER A 1 89 ? 34.825 6.458 31.038 1.00 38.31 89 SER A C 1
ATOM 692 O O . SER A 1 89 ? 35.315 5.491 31.607 1.00 38.90 89 SER A O 1
ATOM 695 N N . THR A 1 90 ? 35.562 7.366 30.412 1.00 38.34 90 THR A N 1
ATOM 696 C CA . THR A 1 90 ? 37.009 7.239 30.372 1.00 39.11 90 THR A CA 1
ATOM 697 C C . THR A 1 90 ? 37.694 8.039 31.469 1.00 39.60 90 THR A C 1
ATOM 698 O O . THR A 1 90 ? 38.896 8.319 31.374 1.00 40.05 90 THR A O 1
ATOM 702 N N . PHE A 1 91 ? 36.935 8.404 32.502 1.00 39.08 91 PHE A N 1
ATOM 703 C CA . PHE A 1 91 ? 37.478 9.171 33.612 1.00 39.49 91 PHE A CA 1
ATOM 704 C C . PHE A 1 91 ? 37.792 8.275 34.799 1.00 40.32 91 PHE A C 1
ATOM 705 O O . PHE A 1 91 ? 36.987 7.442 35.208 1.00 40.81 91 PHE A O 1
ATOM 713 N N . ARG A 1 92 ? 38.984 8.451 35.351 1.00 40.95 92 ARG A N 1
ATOM 714 C CA . ARG A 1 92 ? 39.432 7.660 36.480 1.00 41.09 92 ARG A CA 1
ATOM 715 C C . ARG A 1 92 ? 38.759 7.988 37.802 1.00 41.95 92 ARG A C 1
ATOM 716 O O . ARG A 1 92 ? 39.087 7.404 38.829 1.00 43.03 92 ARG A O 1
ATOM 724 N N . SER A 1 93 ? 37.822 8.924 37.790 1.00 42.32 93 SER A N 1
ATOM 725 C CA . SER A 1 93 ? 37.118 9.257 39.012 1.00 43.02 93 SER A CA 1
ATOM 726 C C . SER A 1 93 ? 35.652 8.934 38.792 1.00 44.04 93 SER A C 1
ATOM 727 O O . SER A 1 93 ? 35.076 9.233 37.743 1.00 44.00 93 SER A O 1
ATOM 730 N N . ASP A 1 94 ? 35.058 8.287 39.780 1.00 45.25 94 ASP A N 1
ATOM 731 C CA . ASP A 1 94 ? 33.666 7.907 39.687 1.00 46.62 94 ASP A CA 1
ATOM 732 C C . ASP A 1 94 ? 32.789 9.149 39.498 1.00 45.64 94 ASP A C 1
ATOM 733 O O . ASP A 1 94 ? 31.749 9.097 38.822 1.00 45.22 94 ASP A O 1
ATOM 738 N N . GLU A 1 95 ? 33.235 10.261 40.085 1.00 43.87 95 GLU A N 1
ATOM 739 C CA . GLU A 1 95 ? 32.523 11.531 40.027 1.00 41.65 95 GLU A CA 1
ATOM 740 C C . GLU A 1 95 ? 32.889 12.352 38.806 1.00 39.02 95 GLU A C 1
ATOM 741 O O . GLU A 1 95 ? 32.349 13.436 38.608 1.00 39.13 95 GLU A O 1
ATOM 747 N N . VAL A 1 96 ? 33.811 11.845 37.999 1.00 36.23 96 VAL A N 1
ATOM 748 C CA . VAL A 1 96 ? 34.268 12.564 36.806 1.00 33.85 96 VAL A CA 1
ATOM 749 C C . VAL A 1 96 ? 35.136 13.737 37.261 1.00 32.65 96 VAL A C 1
ATOM 750 O O . VAL A 1 96 ? 36.349 13.759 37.024 1.00 32.27 96 VAL A O 1
ATOM 754 N N . THR A 1 97 ? 34.516 14.704 37.923 1.00 30.78 97 THR A N 1
ATOM 755 C CA . THR A 1 97 ? 35.245 15.859 38.419 1.00 30.32 97 THR A CA 1
ATOM 756 C C . THR A 1 97 ? 35.035 16.009 39.932 1.00 30.49 97 THR A C 1
ATOM 757 O O . THR A 1 97 ? 34.179 16.761 40.399 1.00 29.92 97 THR A O 1
ATOM 761 N N . PRO A 1 98 ? 35.838 15.291 40.720 1.00 30.85 98 PRO A N 1
ATOM 762 C CA . PRO A 1 98 ? 35.758 15.322 42.187 1.00 31.56 98 PRO A CA 1
ATOM 763 C C . PRO A 1 98 ? 36.206 16.632 42.839 1.00 32.34 98 PRO A C 1
ATOM 764 O O . PRO A 1 98 ? 37.192 17.255 42.416 1.00 32.90 98 PRO A O 1
ATOM 768 N N . LEU A 1 99 ? 35.476 17.046 43.869 1.00 32.59 99 LEU A N 1
ATOM 769 C CA . LEU A 1 99 ? 35.815 18.257 44.595 1.00 32.56 99 LEU A CA 1
ATOM 770 C C . LEU A 1 99 ? 36.581 17.798 45.820 1.00 32.98 99 LEU A C 1
ATOM 771 O O . LEU A 1 99 ? 36.122 16.916 46.554 1.00 33.10 99 LEU A O 1
ATOM 776 N N . VAL A 1 100 ? 37.755 18.385 46.023 1.00 33.33 100 VAL A N 1
ATOM 777 C CA . VAL A 1 100 ? 38.614 18.095 47.169 1.00 32.97 100 VAL A CA 1
ATOM 778 C C . VAL A 1 100 ? 38.372 19.281 48.091 1.00 33.37 100 VAL A C 1
ATOM 779 O O . VAL A 1 100 ? 38.881 20.372 47.833 1.00 34.06 100 VAL A O 1
ATOM 783 N N . GLN A 1 101 ? 37.604 19.084 49.158 1.00 33.79 101 GLN A N 1
ATOM 784 C CA . GLN A 1 101 ? 37.276 20.197 50.053 1.00 34.84 101 GLN A CA 1
ATOM 785 C C . GLN A 1 101 ? 38.205 20.463 51.244 1.00 35.30 101 GLN A C 1
ATOM 786 O O . GLN A 1 101 ? 38.864 19.568 51.762 1.00 35.27 101 GLN A O 1
ATOM 792 N N . ASN A 1 102 ? 38.240 21.728 51.652 1.00 36.11 102 ASN A N 1
ATOM 793 C CA . ASN A 1 102 ? 39.054 22.199 52.765 1.00 36.45 102 ASN A CA 1
ATOM 794 C C . ASN A 1 102 ? 40.432 21.603 52.760 1.00 36.49 102 ASN A C 1
ATOM 795 O O . ASN A 1 102 ? 40.867 21.052 53.761 1.00 38.15 102 ASN A O 1
ATOM 800 N N . VAL A 1 103 ? 41.127 21.705 51.637 1.00 36.50 103 VAL A N 1
ATOM 801 C CA . VAL A 1 103 ? 42.481 21.162 51.545 1.00 35.73 103 VAL A CA 1
ATOM 802 C C . VAL A 1 103 ? 43.395 21.772 52.620 1.00 35.78 103 VAL A C 1
ATOM 803 O O . VAL A 1 103 ? 44.234 21.087 53.191 1.00 35.92 103 VAL A O 1
ATOM 807 N N . THR A 1 104 ? 43.226 23.054 52.909 1.00 35.40 104 THR A N 1
ATOM 808 C CA . THR A 1 104 ? 44.064 23.693 53.907 1.00 36.00 104 THR A CA 1
ATOM 809 C C . THR A 1 104 ? 43.489 23.748 55.319 1.00 37.64 104 THR A C 1
ATOM 810 O O . THR A 1 104 ? 43.798 24.659 56.080 1.00 37.51 104 THR A O 1
ATOM 814 N N . GLY A 1 105 ? 42.663 22.780 55.680 1.00 39.80 105 GLY A N 1
ATOM 815 C CA . GLY A 1 105 ? 42.095 22.788 57.016 1.00 43.70 105 GLY A CA 1
ATOM 816 C C . GLY A 1 105 ? 40.774 23.515 57.058 1.00 46.08 105 GLY A C 1
ATOM 817 O O . GLY A 1 105 ? 40.139 23.696 56.030 1.00 46.32 105 GLY A O 1
ATOM 818 N N . ASP A 1 106 ? 40.344 23.942 58.236 1.00 49.29 106 ASP A N 1
ATOM 819 C CA . ASP A 1 106 ? 39.077 24.640 58.297 1.00 52.21 106 ASP A CA 1
ATOM 820 C C . ASP A 1 106 ? 39.127 26.076 58.751 1.00 53.45 106 ASP A C 1
ATOM 821 O O . ASP A 1 106 ? 38.112 26.644 59.132 1.00 53.74 106 ASP A O 1
ATOM 826 N N . LYS A 1 107 ? 40.312 26.670 58.679 1.00 54.64 107 LYS A N 1
ATOM 827 C CA . LYS A 1 107 ? 40.471 28.073 59.036 1.00 55.65 107 LYS A CA 1
ATOM 828 C C . LYS A 1 107 ? 39.836 28.875 57.897 1.00 55.13 107 LYS A C 1
ATOM 829 O O . LYS A 1 107 ? 39.364 29.997 58.096 1.00 55.82 107 LYS A O 1
ATOM 835 N N . GLU A 1 108 ? 39.842 28.284 56.701 1.00 53.94 108 GLU A N 1
ATOM 836 C CA . GLU A 1 108 ? 39.257 28.886 55.499 1.00 52.40 108 GLU A CA 1
ATOM 837 C C . GLU A 1 108 ? 38.512 27.764 54.769 1.00 50.44 108 GLU A C 1
ATOM 838 O O . GLU A 1 108 ? 38.500 26.623 55.232 1.00 50.18 108 GLU A O 1
ATOM 844 N N . ASN A 1 109 ? 37.874 28.086 53.648 1.00 48.12 109 ASN A N 1
ATOM 845 C CA . ASN A 1 109 ? 37.153 27.081 52.860 1.00 45.46 109 ASN A CA 1
ATOM 846 C C . ASN A 1 109 ? 37.746 27.018 51.467 1.00 43.53 109 ASN A C 1
ATOM 847 O O . ASN A 1 109 ? 37.137 27.490 50.509 1.00 43.41 109 ASN A O 1
ATOM 852 N N . LEU A 1 110 ? 38.937 26.443 51.357 1.00 41.41 110 LEU A N 1
ATOM 853 C CA . LEU A 1 110 ? 39.607 26.333 50.077 1.00 39.31 110 LEU A CA 1
ATOM 854 C C . LEU A 1 110 ? 39.433 24.962 49.455 1.00 38.11 110 LEU A C 1
ATOM 855 O O . LEU A 1 110 ? 40.056 24.008 49.899 1.00 38.45 110 LEU A O 1
ATOM 860 N N . HIS A 1 111 ? 38.584 24.868 48.427 1.00 36.66 111 HIS A N 1
ATOM 861 C CA . HIS A 1 111 ? 38.339 23.599 47.734 1.00 34.65 111 HIS A CA 1
ATOM 862 C C . HIS A 1 111 ? 39.042 23.587 46.393 1.00 33.29 111 HIS A C 1
ATOM 863 O O . HIS A 1 111 ? 39.120 24.597 45.700 1.00 34.12 111 HIS A O 1
ATOM 870 N N . ILE A 1 112 ? 39.559 22.438 46.021 1.00 31.40 112 ILE A N 1
ATOM 871 C CA . ILE A 1 112 ? 40.219 22.332 44.750 1.00 31.06 112 ILE A CA 1
ATOM 872 C C . ILE A 1 112 ? 39.363 21.362 43.961 1.00 31.09 112 ILE A C 1
ATOM 873 O O . ILE A 1 112 ? 39.160 20.235 44.388 1.00 30.77 112 ILE A O 1
ATOM 878 N N . LEU A 1 113 ? 38.844 21.816 42.827 1.00 30.84 113 LEU A N 1
ATOM 879 C CA . LEU A 1 113 ? 38.043 20.981 41.951 1.00 30.23 113 LEU A CA 1
ATOM 880 C C . LEU A 1 113 ? 39.014 20.325 40.986 1.00 30.97 113 LEU A C 1
ATOM 881 O O . LEU A 1 113 ? 39.592 20.988 40.131 1.00 31.67 113 LEU A O 1
ATOM 886 N N . GLU A 1 114 ? 39.212 19.025 41.111 1.00 32.40 114 GLU A N 1
ATOM 887 C CA . GLU A 1 114 ? 40.147 18.344 40.218 1.00 33.39 114 GLU A CA 1
ATOM 888 C C . GLU A 1 114 ? 39.489 17.998 38.879 1.00 32.79 114 GLU A C 1
ATOM 889 O O . GLU A 1 114 ? 38.556 17.200 38.818 1.00 32.59 114 GLU A O 1
ATOM 895 N N . LEU A 1 115 ? 39.977 18.614 37.808 1.00 32.45 115 LEU A N 1
ATOM 896 C CA . LEU A 1 115 ? 39.436 18.381 36.477 1.00 31.58 115 LEU A CA 1
ATOM 897 C C . LEU A 1 115 ? 40.401 17.593 35.606 1.00 31.88 115 LEU A C 1
ATOM 898 O O . LEU A 1 115 ? 40.272 17.602 34.382 1.00 32.91 115 LEU A O 1
ATOM 903 N N . PHE A 1 116 ? 41.359 16.906 36.226 1.00 31.87 116 PHE A N 1
ATOM 904 C CA . PHE A 1 116 ? 42.368 16.140 35.487 1.00 31.10 116 PHE A CA 1
ATOM 905 C C . PHE A 1 116 ? 42.234 14.618 35.522 1.00 31.12 116 PHE A C 1
ATOM 906 O O . PHE A 1 116 ? 43.190 13.917 35.191 1.00 31.90 116 PHE A O 1
ATOM 914 N N . HIS A 1 117 ? 41.072 14.095 35.906 1.00 30.34 117 HIS A N 1
ATOM 915 C CA . HIS A 1 117 ? 40.900 12.645 35.950 1.00 30.73 117 HIS A CA 1
ATOM 916 C C . HIS A 1 117 ? 40.532 11.980 34.625 1.00 31.40 117 HIS A C 1
ATOM 917 O O . HIS A 1 117 ? 40.146 10.807 34.594 1.00 31.91 117 HIS A O 1
ATOM 924 N N . GLY A 1 118 ? 40.679 12.721 33.533 1.00 31.01 118 GLY A N 1
ATOM 925 C CA . GLY A 1 118 ? 40.370 12.170 32.231 1.00 31.48 118 GLY A CA 1
ATOM 926 C C . GLY A 1 118 ? 41.571 11.580 31.512 1.00 31.48 118 GLY A C 1
ATOM 927 O O . GLY A 1 118 ? 42.714 11.751 31.926 1.00 31.06 118 GLY A O 1
ATOM 928 N N . PRO A 1 119 ? 41.332 10.917 30.382 1.00 32.03 119 PRO A N 1
ATOM 929 C CA . PRO A 1 119 ? 42.361 10.272 29.569 1.00 33.07 119 PRO A CA 1
ATOM 930 C C . PRO A 1 119 ? 43.734 10.952 29.511 1.00 33.96 119 PRO A C 1
ATOM 931 O O . PRO A 1 119 ? 44.759 10.267 29.601 1.00 35.43 119 PRO A O 1
ATOM 935 N N . THR A 1 120 ? 43.785 12.275 29.366 1.00 33.80 120 THR A N 1
ATOM 936 C CA . THR A 1 120 ? 45.092 12.938 29.278 1.00 33.80 120 THR A CA 1
ATOM 937 C C . THR A 1 120 ? 45.588 13.705 30.507 1.00 33.67 120 THR A C 1
ATOM 938 O O . THR A 1 120 ? 46.581 14.420 30.425 1.00 34.18 120 THR A O 1
ATOM 942 N N . TYR A 1 121 ? 44.917 13.550 31.643 1.00 33.68 121 TYR A N 1
ATOM 943 C CA . TYR A 1 121 ? 45.355 14.187 32.889 1.00 34.32 121 TYR A CA 1
ATOM 944 C C . TYR A 1 121 ? 45.363 15.724 32.848 1.00 34.74 121 TYR A C 1
ATOM 945 O O . TYR A 1 121 ? 46.076 16.396 33.621 1.00 34.66 121 TYR A O 1
ATOM 954 N N . ALA A 1 122 ? 44.568 16.277 31.942 1.00 34.64 122 ALA A N 1
ATOM 955 C CA . ALA A 1 122 ? 44.430 17.720 31.808 1.00 34.53 122 ALA A CA 1
ATOM 956 C C . ALA A 1 122 ? 42.935 17.983 31.628 1.00 35.31 122 ALA A C 1
ATOM 957 O O . ALA A 1 122 ? 42.221 17.169 31.035 1.00 34.52 122 ALA A O 1
ATOM 959 N N . PHE A 1 123 ? 42.467 19.122 32.132 1.00 35.89 123 PHE A N 1
ATOM 960 C CA . PHE A 1 123 ? 41.049 19.469 32.073 1.00 36.34 123 PHE A CA 1
ATOM 961 C C . PHE A 1 123 ? 40.395 19.580 30.701 1.00 35.72 123 PHE A C 1
ATOM 962 O O . PHE A 1 123 ? 39.179 19.548 30.599 1.00 35.57 123 PHE A O 1
ATOM 970 N N . LYS A 1 124 ? 41.173 19.700 29.641 1.00 35.41 124 LYS A N 1
ATOM 971 C CA . LYS A 1 124 ? 40.548 19.818 28.332 1.00 35.32 124 LYS A CA 1
ATOM 972 C C . LYS A 1 124 ? 39.840 18.545 27.880 1.00 35.02 124 LYS A C 1
ATOM 973 O O . LYS A 1 124 ? 39.141 18.542 26.861 1.00 35.67 124 LYS A O 1
ATOM 979 N N . ASP A 1 125 ? 40.006 17.469 28.645 1.00 33.47 125 ASP A N 1
ATOM 980 C CA . ASP A 1 125 ? 39.372 16.198 28.322 1.00 31.59 125 ASP A CA 1
ATOM 981 C C . ASP A 1 125 ? 37.867 16.315 28.462 1.00 30.06 125 ASP A C 1
ATOM 982 O O . ASP A 1 125 ? 37.114 15.723 27.680 1.00 29.24 125 ASP A O 1
ATOM 987 N N . VAL A 1 126 ? 37.416 17.060 29.464 1.00 27.85 126 VAL A N 1
ATOM 988 C CA . VAL A 1 126 ? 35.980 17.205 29.659 1.00 26.85 126 VAL A CA 1
ATOM 989 C C . VAL A 1 126 ? 35.288 17.688 28.382 1.00 26.33 126 VAL A C 1
ATOM 990 O O . VAL A 1 126 ? 34.247 17.151 27.985 1.00 25.47 126 VAL A O 1
ATOM 994 N N . ALA A 1 127 ? 35.869 18.690 27.737 1.00 25.24 127 ALA A N 1
ATOM 995 C CA . ALA A 1 127 ? 35.294 19.221 26.519 1.00 25.64 127 ALA A CA 1
ATOM 996 C C . ALA A 1 127 ? 35.508 18.251 25.346 1.00 25.98 127 ALA A C 1
ATOM 997 O O . ALA A 1 127 ? 34.555 17.713 24.784 1.00 25.34 127 ALA A O 1
ATOM 999 N N . LEU A 1 128 ? 36.774 18.032 25.014 1.00 26.50 128 LEU A N 1
ATOM 1000 C CA . LEU A 1 128 ? 37.189 17.196 23.903 1.00 28.25 128 LEU A CA 1
ATOM 1001 C C . LEU A 1 128 ? 36.642 15.758 23.840 1.00 28.68 128 LEU A C 1
ATOM 1002 O O . LEU A 1 128 ? 36.395 15.237 22.753 1.00 28.27 128 LEU A O 1
ATOM 1007 N N . GLN A 1 129 ? 36.457 15.105 24.978 1.00 28.63 129 GLN A N 1
ATOM 1008 C CA . GLN A 1 129 ? 35.881 13.776 24.943 1.00 29.50 129 GLN A CA 1
ATOM 1009 C C . GLN A 1 129 ? 34.447 13.929 24.401 1.00 30.60 129 GLN A C 1
ATOM 1010 O O . GLN A 1 129 ? 34.026 13.228 23.478 1.00 31.70 129 GLN A O 1
ATOM 1016 N N . PHE A 1 130 ? 33.698 14.862 24.973 1.00 31.15 130 PHE A N 1
ATOM 1017 C CA . PHE A 1 130 ? 32.338 15.118 24.532 1.00 30.96 130 PHE A CA 1
ATOM 1018 C C . PHE A 1 130 ? 32.289 15.537 23.060 1.00 30.71 130 PHE A C 1
ATOM 1019 O O . PHE A 1 130 ? 31.579 14.930 22.271 1.00 31.24 130 PHE A O 1
ATOM 1027 N N . VAL A 1 131 ? 33.040 16.571 22.692 1.00 29.80 131 VAL A N 1
ATOM 1028 C CA . VAL A 1 131 ? 33.044 17.056 21.315 1.00 30.03 131 VAL A CA 1
ATOM 1029 C C . VAL A 1 131 ? 33.430 15.990 20.286 1.00 30.61 131 VAL A C 1
ATOM 1030 O O . VAL A 1 131 ? 32.830 15.882 19.216 1.00 30.32 131 VAL A O 1
ATOM 1034 N N . GLY A 1 132 ? 34.446 15.204 20.604 1.00 31.19 132 GLY A N 1
ATOM 1035 C CA . GLY A 1 132 ? 34.850 14.165 19.687 1.00 31.03 132 GLY A CA 1
ATOM 1036 C C . GLY A 1 132 ? 33.678 13.239 19.437 1.00 31.49 132 GLY A C 1
ATOM 1037 O O . GLY A 1 132 ? 33.358 12.917 18.294 1.00 31.20 132 GLY A O 1
ATOM 1038 N N . ASN A 1 133 ? 33.023 12.796 20.498 1.00 31.82 133 ASN A N 1
ATOM 1039 C CA . ASN A 1 133 ? 31.891 11.905 20.308 1.00 33.23 133 ASN A CA 1
ATOM 1040 C C . ASN A 1 133 ? 30.800 12.602 19.520 1.00 34.18 133 ASN A C 1
ATOM 1041 O O . ASN A 1 133 ? 30.133 11.974 18.706 1.00 34.58 133 ASN A O 1
ATOM 1046 N N . LEU A 1 134 ? 30.631 13.901 19.758 1.00 34.68 134 LEU A N 1
ATOM 1047 C CA . LEU A 1 134 ? 29.627 14.672 19.054 1.00 35.26 134 LEU A CA 1
ATOM 1048 C C . LEU A 1 134 ? 29.917 14.590 17.579 1.00 36.54 134 LEU A C 1
ATOM 1049 O O . LEU A 1 134 ? 29.049 14.246 16.783 1.00 37.10 134 LEU A O 1
ATOM 1054 N N . PHE A 1 135 ? 31.142 14.929 17.208 1.00 37.61 135 PHE A N 1
ATOM 1055 C CA . PHE A 1 135 ? 31.499 14.891 15.811 1.00 39.56 135 PHE A CA 1
ATOM 1056 C C . PHE A 1 135 ? 31.176 13.550 15.192 1.00 40.56 135 PHE A C 1
ATOM 1057 O O . PHE A 1 135 ? 30.580 13.491 14.128 1.00 40.75 135 PHE A O 1
ATOM 1065 N N . GLU A 1 136 ? 31.574 12.473 15.859 1.00 41.89 136 GLU A N 1
ATOM 1066 C CA . GLU A 1 136 ? 31.332 11.134 15.336 1.00 42.85 136 GLU A CA 1
ATOM 1067 C C . GLU A 1 136 ? 29.845 10.906 15.126 1.00 43.44 136 GLU A C 1
ATOM 1068 O O . GLU A 1 136 ? 29.419 10.359 14.103 1.00 43.64 136 GLU A O 1
ATOM 1074 N N . TYR A 1 137 ? 29.053 11.337 16.100 1.00 43.59 137 TYR A N 1
ATOM 1075 C CA . TYR A 1 137 ? 27.602 11.197 16.040 1.00 43.24 137 TYR A CA 1
ATOM 1076 C C . TYR A 1 137 ? 26.971 11.966 14.863 1.00 43.90 137 TYR A C 1
ATOM 1077 O O . TYR A 1 137 ? 26.145 11.419 14.133 1.00 43.77 137 TYR A O 1
ATOM 1086 N N . PHE A 1 138 ? 27.344 13.229 14.682 1.00 44.23 138 PHE A N 1
ATOM 1087 C CA . PHE A 1 138 ? 26.785 13.999 13.587 1.00 45.44 138 PHE A CA 1
ATOM 1088 C C . PHE A 1 138 ? 27.270 13.471 12.240 1.00 47.62 138 PHE A C 1
ATOM 1089 O O . PHE A 1 138 ? 26.478 13.361 11.299 1.00 48.44 138 PHE A O 1
ATOM 1097 N N . LEU A 1 139 ? 28.561 13.142 12.147 1.00 49.13 139 LEU A N 1
ATOM 1098 C CA . LEU A 1 139 ? 29.148 12.644 10.901 1.00 50.71 139 LEU A CA 1
ATOM 1099 C C . LEU A 1 139 ? 28.485 11.342 10.511 1.00 51.90 139 LEU A C 1
ATOM 1100 O O . LEU A 1 139 ? 28.239 11.083 9.341 1.00 51.78 139 LEU A O 1
ATOM 1105 N N . GLN A 1 140 ? 28.190 10.533 11.518 1.00 53.75 140 GLN A N 1
ATOM 1106 C CA . GLN A 1 140 ? 27.561 9.243 11.320 1.00 55.92 140 GLN A CA 1
ATOM 1107 C C . GLN A 1 140 ? 26.180 9.385 10.691 1.00 57.47 140 GLN A C 1
ATOM 1108 O O . GLN A 1 140 ? 25.929 8.810 9.634 1.00 58.15 140 GLN A O 1
ATOM 1114 N N . ARG A 1 141 ? 25.290 10.151 11.329 1.00 59.00 141 ARG A N 1
ATOM 1115 C CA . ARG A 1 141 ? 23.924 10.354 10.821 1.00 59.81 141 ARG A CA 1
ATOM 1116 C C . ARG A 1 141 ? 23.929 10.795 9.364 1.00 60.88 141 ARG A C 1
ATOM 1117 O O . ARG A 1 141 ? 23.109 10.348 8.574 1.00 60.12 141 ARG A O 1
ATOM 1125 N N . THR A 1 142 ? 24.845 11.693 9.023 1.00 62.73 142 THR A N 1
ATOM 1126 C CA . THR A 1 142 ? 24.961 12.168 7.658 1.00 65.02 142 THR A CA 1
ATOM 1127 C C . THR A 1 142 ? 25.275 10.943 6.807 1.00 66.71 142 THR A C 1
ATOM 1128 O O . THR A 1 142 ? 24.444 10.506 6.018 1.00 66.77 142 THR A O 1
ATOM 1132 N N . ASN A 1 143 ? 26.465 10.374 6.995 1.00 69.01 143 ASN A N 1
ATOM 1133 C CA . ASN A 1 143 ? 26.878 9.195 6.238 1.00 71.09 143 ASN A CA 1
ATOM 1134 C C . ASN A 1 143 ? 25.842 8.068 6.311 1.00 73.23 143 ASN A C 1
ATOM 1135 O O . ASN A 1 143 ? 25.850 7.160 5.480 1.00 73.42 143 ASN A O 1
ATOM 1140 N N . ALA A 1 144 ? 24.951 8.127 7.300 1.00 75.58 144 ALA A N 1
ATOM 1141 C CA . ALA A 1 144 ? 23.927 7.098 7.467 1.00 77.78 144 ALA A CA 1
ATOM 1142 C C . ALA A 1 144 ? 23.003 7.024 6.259 1.00 79.45 144 ALA A C 1
ATOM 1143 O O . ALA A 1 144 ? 22.105 6.186 6.204 1.00 79.69 144 ALA A O 1
ATOM 1145 N N . ASN A 1 145 ? 23.220 7.912 5.297 1.00 81.33 145 ASN A N 1
ATOM 1146 C CA . ASN A 1 145 ? 22.414 7.915 4.089 1.00 83.64 145 ASN A CA 1
ATOM 1147 C C . ASN A 1 145 ? 23.317 7.643 2.869 1.00 84.85 145 ASN A C 1
ATOM 1148 O O . ASN A 1 145 ? 22.862 7.090 1.860 1.00 85.31 145 ASN A O 1
ATOM 1153 N N . LEU A 1 146 ? 24.594 8.021 2.963 1.00 85.60 146 LEU A N 1
ATOM 1154 C CA . LEU A 1 146 ? 25.545 7.791 1.874 1.00 86.34 146 LEU A CA 1
ATOM 1155 C C . LEU A 1 146 ? 25.513 6.309 1.521 1.00 86.90 146 LEU A C 1
ATOM 1156 O O . LEU A 1 146 ? 24.985 5.503 2.286 1.00 86.87 146 LEU A O 1
ATOM 1158 N N . PRO A 1 147 ? 26.088 5.945 0.378 1.00 87.71 147 PRO A N 1
ATOM 1159 C CA . PRO A 1 147 ? 26.079 4.551 -0.058 1.00 88.46 147 PRO A CA 1
ATOM 1160 C C . PRO A 1 147 ? 27.385 3.795 0.187 1.00 88.95 147 PRO A C 1
ATOM 1161 O O . PRO A 1 147 ? 27.960 3.248 -0.757 1.00 89.05 147 PRO A O 1
ATOM 1163 N N . GLU A 1 148 ? 27.837 3.746 1.446 1.00 89.60 148 GLU A N 1
ATOM 1164 C CA . GLU A 1 148 ? 29.086 3.061 1.830 1.00 89.99 148 GLU A CA 1
ATOM 1165 C C . GLU A 1 148 ? 30.229 3.576 0.947 1.00 90.22 148 GLU A C 1
ATOM 1166 O O . GLU A 1 148 ? 31.410 3.287 1.169 1.00 90.32 148 GLU A O 1
ATOM 1168 N N . GLY A 1 149 ? 29.831 4.350 -0.056 1.00 90.18 149 GLY A N 1
ATOM 1169 C CA . GLY A 1 149 ? 30.736 4.960 -1.001 1.00 90.04 149 GLY A CA 1
ATOM 1170 C C . GLY A 1 149 ? 30.214 6.378 -1.124 1.00 90.16 149 GLY A C 1
ATOM 1171 O O . GLY A 1 149 ? 28.999 6.610 -1.029 1.00 90.21 149 GLY A O 1
ATOM 1172 N N . GLU A 1 150 ? 31.119 7.327 -1.333 1.00 89.92 150 GLU A N 1
ATOM 1173 C CA . GLU A 1 150 ? 30.741 8.729 -1.426 1.00 89.36 150 GLU A CA 1
ATOM 1174 C C . GLU A 1 150 ? 30.324 9.197 -0.026 1.00 88.98 150 GLU A C 1
ATOM 1175 O O . GLU A 1 150 ? 29.656 10.226 0.115 1.00 88.82 150 GLU A O 1
ATOM 1177 N N . LYS A 1 151 ? 30.717 8.424 0.996 1.00 88.11 151 LYS A N 1
ATOM 1178 C CA . LYS A 1 151 ? 30.421 8.740 2.399 1.00 86.94 151 LYS A CA 1
ATOM 1179 C C . LYS A 1 151 ? 31.501 9.699 2.900 1.00 86.12 151 LYS A C 1
ATOM 1180 O O . LYS A 1 151 ? 32.683 9.354 2.924 1.00 86.22 151 LYS A O 1
ATOM 1182 N N . LYS A 1 152 ? 31.085 10.904 3.288 1.00 85.18 152 LYS A N 1
ATOM 1183 C CA . LYS A 1 152 ? 31.995 11.946 3.763 1.00 84.04 152 LYS A CA 1
ATOM 1184 C C . LYS A 1 152 ? 32.916 11.503 4.901 1.00 83.43 152 LYS A C 1
ATOM 1185 O O . LYS A 1 152 ? 32.586 10.610 5.681 1.00 83.22 152 LYS A O 1
ATOM 1187 N N . GLN A 1 153 ? 34.078 12.142 4.980 1.00 82.68 153 GLN A N 1
ATOM 1188 C CA . GLN A 1 153 ? 35.064 11.846 6.007 1.00 81.84 153 GLN A CA 1
ATOM 1189 C C . GLN A 1 153 ? 35.828 13.101 6.370 1.00 81.16 153 GLN A C 1
ATOM 1190 O O . GLN A 1 153 ? 36.270 13.832 5.491 1.00 81.27 153 GLN A O 1
ATOM 1196 N N . ILE A 1 154 ? 35.987 13.347 7.666 1.00 80.33 154 ILE A N 1
ATOM 1197 C CA . ILE A 1 154 ? 36.709 14.526 8.129 1.00 79.24 154 ILE A CA 1
ATOM 1198 C C . ILE A 1 154 ? 38.140 14.201 8.518 1.00 78.96 154 ILE A C 1
ATOM 1199 O O . ILE A 1 154 ? 38.464 13.053 8.838 1.00 79.23 154 ILE A O 1
ATOM 1204 N N . THR A 1 155 ? 38.990 15.221 8.490 1.00 78.28 155 THR A N 1
ATOM 1205 C CA . THR A 1 155 ? 40.393 15.053 8.840 1.00 77.91 155 THR A CA 1
ATOM 1206 C C . THR A 1 155 ? 40.898 16.262 9.629 1.00 77.27 155 THR A C 1
ATOM 1207 O O . THR A 1 155 ? 41.280 17.279 9.052 1.00 77.10 155 THR A O 1
ATOM 1211 N N . VAL A 1 156 ? 40.899 16.145 10.951 1.00 76.49 156 VAL A N 1
ATOM 1212 C CA . VAL A 1 156 ? 41.353 17.233 11.799 1.00 75.77 156 VAL A CA 1
ATOM 1213 C C . VAL A 1 156 ? 42.857 17.413 11.666 1.00 75.67 156 VAL A C 1
ATOM 1214 O O . VAL A 1 156 ? 43.607 16.440 11.615 1.00 75.77 156 VAL A O 1
ATOM 1218 N N . VAL A 1 157 ? 43.292 18.665 11.604 1.00 75.37 157 VAL A N 1
ATOM 1219 C CA . VAL A 1 157 ? 44.708 18.971 11.474 1.00 75.19 157 VAL A CA 1
ATOM 1220 C C . VAL A 1 157 ? 45.042 20.180 12.333 1.00 75.39 157 VAL A C 1
ATOM 1221 O O . VAL A 1 157 ? 44.273 21.139 12.400 1.00 75.05 157 VAL A O 1
ATOM 1225 N N . GLY A 1 158 ? 46.191 20.130 12.995 1.00 75.65 158 GLY A N 1
ATOM 1226 C CA . GLY A 1 158 ? 46.590 21.240 13.833 1.00 76.21 158 GLY A CA 1
ATOM 1227 C C . GLY A 1 158 ? 47.983 21.092 14.403 1.00 76.47 158 GLY A C 1
ATOM 1228 O O . GLY A 1 158 ? 48.596 20.037 14.273 1.00 76.19 158 GLY A O 1
ATOM 1229 N N . ALA A 1 159 ? 48.476 22.148 15.043 1.00 77.03 159 ALA A N 1
ATOM 1230 C CA . ALA A 1 159 ? 49.811 22.138 15.634 1.00 77.88 159 ALA A CA 1
ATOM 1231 C C . ALA A 1 159 ? 49.759 22.241 17.159 1.00 78.31 159 ALA A C 1
ATOM 1232 O O . ALA A 1 159 ? 48.868 22.882 17.705 1.00 78.31 159 ALA A O 1
ATOM 1234 N N . THR A 1 160 ? 50.719 21.614 17.839 1.00 78.98 160 THR A N 1
ATOM 1235 C CA . THR A 1 160 ? 50.760 21.631 19.303 1.00 79.81 160 THR A CA 1
ATOM 1236 C C . THR A 1 160 ? 52.078 22.121 19.874 1.00 80.32 160 THR A C 1
ATOM 1237 O O . THR A 1 160 ? 53.150 21.708 19.436 1.00 80.70 160 THR A O 1
ATOM 1241 N N . SER A 1 161 ? 51.990 22.999 20.865 1.00 81.01 161 SER A N 1
ATOM 1242 C CA . SER A 1 161 ? 53.178 23.543 21.523 1.00 81.62 161 SER A CA 1
ATOM 1243 C C . SER A 1 161 ? 53.520 22.700 22.753 1.00 81.40 161 SER A C 1
ATOM 1244 O O . SER A 1 161 ? 54.508 22.960 23.450 1.00 81.15 161 SER A O 1
ATOM 1247 N N . GLY A 1 162 ? 52.688 21.694 23.017 1.00 81.27 162 GLY A N 1
ATOM 1248 C CA . GLY A 1 162 ? 52.925 20.832 24.155 1.00 80.72 162 GLY A CA 1
ATOM 1249 C C . GLY A 1 162 ? 51.831 19.836 24.497 1.00 80.46 162 GLY A C 1
ATOM 1250 O O . GLY A 1 162 ? 51.866 18.681 24.063 1.00 80.65 162 GLY A O 1
ATOM 1251 N N . ASP A 1 163 ? 50.856 20.281 25.282 1.00 80.12 163 ASP A N 1
ATOM 1252 C CA . ASP A 1 163 ? 49.775 19.402 25.723 1.00 79.34 163 ASP A CA 1
ATOM 1253 C C . ASP A 1 163 ? 48.477 19.515 24.934 1.00 77.95 163 ASP A C 1
ATOM 1254 O O . ASP A 1 163 ? 47.860 18.499 24.612 1.00 78.21 163 ASP A O 1
ATOM 1259 N N . THR A 1 164 ? 48.070 20.745 24.631 1.00 75.96 164 THR A N 1
ATOM 1260 C CA . THR A 1 164 ? 46.831 21.009 23.898 1.00 73.80 164 THR A CA 1
ATOM 1261 C C . THR A 1 164 ? 46.412 19.878 22.955 1.00 71.95 164 THR A C 1
ATOM 1262 O O . THR A 1 164 ? 45.269 19.410 23.004 1.00 72.42 164 THR A O 1
ATOM 1266 N N . GLY A 1 165 ? 47.340 19.436 22.111 1.00 69.06 165 GLY A N 1
ATOM 1267 C CA . GLY A 1 165 ? 47.043 18.376 21.160 1.00 65.43 165 GLY A CA 1
ATOM 1268 C C . GLY A 1 165 ? 46.614 17.039 21.736 1.00 62.58 165 GLY A C 1
ATOM 1269 O O . GLY A 1 165 ? 45.793 16.345 21.147 1.00 62.46 165 GLY A O 1
ATOM 1270 N N . SER A 1 166 ? 47.169 16.673 22.881 1.00 60.12 166 SER A N 1
ATOM 1271 C CA . SER A 1 166 ? 46.831 15.412 23.524 1.00 57.69 166 SER A CA 1
ATOM 1272 C C . SER A 1 166 ? 45.329 15.257 23.685 1.00 55.29 166 SER A C 1
ATOM 1273 O O . SER A 1 166 ? 44.764 14.219 23.352 1.00 54.62 166 SER A O 1
ATOM 1276 N N . ALA A 1 167 ? 44.694 16.300 24.202 1.00 53.15 167 ALA A N 1
ATOM 1277 C CA . ALA A 1 167 ? 43.255 16.294 24.430 1.00 51.65 167 ALA A CA 1
ATOM 1278 C C . ALA A 1 167 ? 42.460 15.982 23.159 1.00 50.52 167 ALA A C 1
ATOM 1279 O O . ALA A 1 167 ? 41.532 15.167 23.169 1.00 49.60 167 ALA A O 1
ATOM 1281 N N . ALA A 1 168 ? 42.833 16.636 22.067 1.00 49.35 168 ALA A N 1
ATOM 1282 C CA . ALA A 1 168 ? 42.172 16.428 20.796 1.00 48.40 168 ALA A CA 1
ATOM 1283 C C . ALA A 1 168 ? 42.384 15.002 20.302 1.00 47.93 168 ALA A C 1
ATOM 1284 O O . ALA A 1 168 ? 41.448 14.355 19.825 1.00 47.10 168 ALA A O 1
ATOM 1286 N N . ILE A 1 169 ? 43.619 14.520 20.418 1.00 47.34 169 ILE A N 1
ATOM 1287 C CA . ILE A 1 169 ? 43.936 13.181 19.979 1.00 47.02 169 ILE A CA 1
ATOM 1288 C C . ILE A 1 169 ? 43.114 12.130 20.713 1.00 47.70 169 ILE A C 1
ATOM 1289 O O . ILE A 1 169 ? 42.574 11.226 20.081 1.00 48.04 169 ILE A O 1
ATOM 1294 N N . TYR A 1 170 ? 42.998 12.232 22.036 1.00 47.94 170 TYR A N 1
ATOM 1295 C CA . TYR A 1 170 ? 42.216 11.234 22.771 1.00 48.39 170 TYR A CA 1
ATOM 1296 C C . TYR A 1 170 ? 40.708 11.378 22.590 1.00 48.49 170 TYR A C 1
ATOM 1297 O O . TYR A 1 170 ? 39.965 10.434 22.842 1.00 48.76 170 TYR A O 1
ATOM 1306 N N . GLY A 1 171 ? 40.262 12.553 22.154 1.00 48.27 171 GLY A N 1
ATOM 1307 C CA . GLY A 1 171 ? 38.845 12.777 21.928 1.00 47.70 171 GLY A CA 1
ATOM 1308 C C . GLY A 1 171 ? 38.416 12.382 20.522 1.00 48.20 171 GLY A C 1
ATOM 1309 O O . GLY A 1 171 ? 37.225 12.234 20.234 1.00 48.23 171 GLY A O 1
ATOM 1310 N N . LEU A 1 172 ? 39.387 12.201 19.636 1.00 48.62 172 LEU A N 1
ATOM 1311 C CA . LEU A 1 172 ? 39.084 11.815 18.269 1.00 49.04 172 LEU A CA 1
ATOM 1312 C C . LEU A 1 172 ? 39.613 10.433 17.898 1.00 49.60 172 LEU A C 1
ATOM 1313 O O . LEU A 1 172 ? 39.196 9.861 16.894 1.00 49.40 172 LEU A O 1
ATOM 1318 N N . ARG A 1 173 ? 40.520 9.901 18.717 1.00 50.75 173 ARG A N 1
ATOM 1319 C CA . ARG A 1 173 ? 41.113 8.581 18.481 1.00 51.54 173 ARG A CA 1
ATOM 1320 C C . ARG A 1 173 ? 40.029 7.520 18.337 1.00 51.64 173 ARG A C 1
ATOM 1321 O O . ARG A 1 173 ? 39.152 7.390 19.193 1.00 51.20 173 ARG A O 1
ATOM 1329 N N . GLY A 1 174 ? 40.086 6.771 17.242 1.00 52.12 174 GLY A N 1
ATOM 1330 C CA . GLY A 1 174 ? 39.127 5.701 17.023 1.00 52.79 174 GLY A CA 1
ATOM 1331 C C . GLY A 1 174 ? 37.709 6.065 16.648 1.00 52.99 174 GLY A C 1
ATOM 1332 O O . GLY A 1 174 ? 36.839 5.204 16.639 1.00 52.33 174 GLY A O 1
ATOM 1333 N N . LYS A 1 175 ? 37.467 7.332 16.340 1.00 54.30 175 LYS A N 1
ATOM 1334 C CA . LYS A 1 175 ? 36.134 7.758 15.960 1.00 55.57 175 LYS A CA 1
ATOM 1335 C C . LYS A 1 175 ? 35.945 7.511 14.471 1.00 56.84 175 LYS A C 1
ATOM 1336 O O . LYS A 1 175 ? 36.803 7.863 13.661 1.00 56.88 175 LYS A O 1
ATOM 1342 N N . LYS A 1 176 ? 34.821 6.889 14.124 1.00 58.30 176 LYS A N 1
ATOM 1343 C CA . LYS A 1 176 ? 34.497 6.566 12.737 1.00 60.04 176 LYS A CA 1
ATOM 1344 C C . LYS A 1 176 ? 34.653 7.734 11.765 1.00 60.81 176 LYS A C 1
ATOM 1345 O O . LYS A 1 176 ? 34.334 8.877 12.088 1.00 60.62 176 LYS A O 1
ATOM 1351 N N . ASP A 1 177 ? 35.139 7.424 10.567 1.00 61.80 177 ASP A N 1
ATOM 1352 C CA . ASP A 1 177 ? 35.315 8.407 9.502 1.00 62.71 177 ASP A CA 1
ATOM 1353 C C . ASP A 1 177 ? 35.916 9.738 9.924 1.00 62.65 177 ASP A C 1
ATOM 1354 O O . ASP A 1 177 ? 35.470 10.797 9.485 1.00 62.47 177 ASP A O 1
ATOM 1359 N N . VAL A 1 178 ? 36.928 9.685 10.779 1.00 62.76 178 VAL A N 1
ATOM 1360 C CA . VAL A 1 178 ? 37.609 10.890 11.237 1.00 62.51 178 VAL A CA 1
ATOM 1361 C C . VAL A 1 178 ? 39.081 10.541 11.292 1.00 62.49 178 VAL A C 1
ATOM 1362 O O . VAL A 1 178 ? 39.440 9.375 11.446 1.00 63.44 178 VAL A O 1
ATOM 1366 N N . SER A 1 179 ? 39.937 11.538 11.146 1.00 61.67 179 SER A N 1
ATOM 1367 C CA . SER A 1 179 ? 41.362 11.297 11.216 1.00 60.59 179 SER A CA 1
ATOM 1368 C C . SER A 1 179 ? 41.992 12.548 11.790 1.00 60.52 179 SER A C 1
ATOM 1369 O O . SER A 1 179 ? 41.543 13.661 11.519 1.00 59.78 179 SER A O 1
ATOM 1372 N N . VAL A 1 180 ? 43.027 12.362 12.597 1.00 60.67 180 VAL A N 1
ATOM 1373 C CA . VAL A 1 180 ? 43.690 13.484 13.234 1.00 60.97 180 VAL A CA 1
ATOM 1374 C C . VAL A 1 180 ? 45.175 13.549 12.940 1.00 61.69 180 VAL A C 1
ATOM 1375 O O . VAL A 1 180 ? 45.917 12.619 13.247 1.00 61.62 180 VAL A O 1
ATOM 1379 N N . PHE A 1 181 ? 45.601 14.656 12.343 1.00 62.58 181 PHE A N 1
ATOM 1380 C CA . PHE A 1 181 ? 47.006 14.867 12.035 1.00 63.69 181 PHE A CA 1
ATOM 1381 C C . PHE A 1 181 ? 47.428 16.101 12.809 1.00 64.28 181 PHE A C 1
ATOM 1382 O O . PHE A 1 181 ? 46.872 17.184 12.607 1.00 64.42 181 PHE A O 1
ATOM 1390 N N . ILE A 1 182 ? 48.385 15.936 13.719 1.00 64.86 182 ILE A N 1
ATOM 1391 C CA . ILE A 1 182 ? 48.863 17.061 14.516 1.00 65.37 182 ILE A CA 1
ATOM 1392 C C . ILE A 1 182 ? 50.364 17.271 14.406 1.00 66.46 182 ILE A C 1
ATOM 1393 O O . ILE A 1 182 ? 51.167 16.393 14.731 1.00 66.62 182 ILE A O 1
ATOM 1398 N N . LEU A 1 183 ? 50.727 18.455 13.930 1.00 67.77 183 LEU A N 1
ATOM 1399 C CA . LEU A 1 183 ? 52.119 18.834 13.757 1.00 69.22 183 LEU A CA 1
ATOM 1400 C C . LEU A 1 183 ? 52.664 19.422 15.051 1.00 70.18 183 LEU A C 1
ATOM 1401 O O . LEU A 1 183 ? 51.943 20.084 15.799 1.00 69.86 183 LEU A O 1
ATOM 1406 N N . TYR A 1 184 ? 53.936 19.164 15.322 1.00 71.68 184 TYR A N 1
ATOM 1407 C CA . TYR A 1 184 ? 54.568 19.712 16.511 1.00 73.17 184 TYR A CA 1
ATOM 1408 C C . TYR A 1 184 ? 56.057 19.864 16.248 1.00 74.25 184 TYR A C 1
ATOM 1409 O O . TYR A 1 184 ? 56.655 19.027 15.573 1.00 74.33 184 TYR A O 1
ATOM 1418 N N . PRO A 1 185 ? 56.668 20.951 16.750 1.00 75.35 185 PRO A N 1
ATOM 1419 C CA . PRO A 1 185 ? 58.102 21.202 16.562 1.00 76.53 185 PRO A CA 1
ATOM 1420 C C . PRO A 1 185 ? 58.905 20.136 17.309 1.00 77.78 185 PRO A C 1
ATOM 1421 O O . PRO A 1 185 ? 58.675 19.902 18.500 1.00 77.94 185 PRO A O 1
ATOM 1425 N N . THR A 1 186 ? 59.837 19.488 16.613 1.00 78.91 186 THR A N 1
ATOM 1426 C CA . THR A 1 186 ? 60.630 18.430 17.225 1.00 80.22 186 THR A CA 1
ATOM 1427 C C . THR A 1 186 ? 61.572 18.947 18.299 1.00 80.86 186 THR A C 1
ATOM 1428 O O . THR A 1 186 ? 62.078 20.073 18.212 1.00 80.96 186 THR A O 1
ATOM 1432 N N . GLY A 1 187 ? 61.797 18.116 19.315 1.00 81.35 187 GLY A N 1
ATOM 1433 C CA . GLY A 1 187 ? 62.667 18.492 20.410 1.00 82.24 187 GLY A CA 1
ATOM 1434 C C . GLY A 1 187 ? 62.119 19.665 21.201 1.00 83.20 187 GLY A C 1
ATOM 1435 O O . GLY A 1 187 ? 62.661 20.025 22.244 1.00 83.91 187 GLY A O 1
ATOM 1436 N N . ARG A 1 188 ? 61.042 20.269 20.710 1.00 83.69 188 ARG A N 1
ATOM 1437 C CA . ARG A 1 188 ? 60.428 21.409 21.384 1.00 83.93 188 ARG A CA 1
ATOM 1438 C C . ARG A 1 188 ? 59.312 20.929 22.321 1.00 83.74 188 ARG A C 1
ATOM 1439 O O . ARG A 1 188 ? 58.806 21.694 23.146 1.00 83.96 188 ARG A O 1
ATOM 1447 N N . ILE A 1 189 ? 58.940 19.656 22.180 1.00 82.98 189 ILE A N 1
ATOM 1448 C CA . ILE A 1 189 ? 57.887 19.036 22.982 1.00 81.61 189 ILE A CA 1
ATOM 1449 C C . ILE A 1 189 ? 58.462 18.145 24.082 1.00 80.91 189 ILE A C 1
ATOM 1450 O O . ILE A 1 189 ? 59.184 17.183 23.804 1.00 80.72 189 ILE A O 1
ATOM 1455 N N . SER A 1 190 ? 58.133 18.462 25.331 1.00 79.94 190 SER A N 1
ATOM 1456 C CA . SER A 1 190 ? 58.625 17.678 26.456 1.00 78.87 190 SER A CA 1
ATOM 1457 C C . SER A 1 190 ? 58.277 16.206 26.245 1.00 78.07 190 SER A C 1
ATOM 1458 O O . SER A 1 190 ? 57.348 15.874 25.510 1.00 77.72 190 SER A O 1
ATOM 1461 N N . PRO A 1 191 ? 59.029 15.304 26.889 1.00 77.37 191 PRO A N 1
ATOM 1462 C CA . PRO A 1 191 ? 58.834 13.857 26.795 1.00 76.75 191 PRO A CA 1
ATOM 1463 C C . PRO A 1 191 ? 57.406 13.358 27.019 1.00 76.26 191 PRO A C 1
ATOM 1464 O O . PRO A 1 191 ? 56.834 12.704 26.142 1.00 76.26 191 PRO A O 1
ATOM 1468 N N . ILE A 1 192 ? 56.845 13.664 28.190 1.00 75.64 192 ILE A N 1
ATOM 1469 C CA . ILE A 1 192 ? 55.498 13.219 28.564 1.00 75.05 192 ILE A CA 1
ATOM 1470 C C . ILE A 1 192 ? 54.355 13.668 27.646 1.00 74.78 192 ILE A C 1
ATOM 1471 O O . ILE A 1 192 ? 53.362 12.956 27.504 1.00 74.76 192 ILE A O 1
ATOM 1476 N N . GLN A 1 193 ? 54.486 14.833 27.022 1.00 74.50 193 GLN A N 1
ATOM 1477 C CA . GLN A 1 193 ? 53.440 15.314 26.128 1.00 74.37 193 GLN A CA 1
ATOM 1478 C C . GLN A 1 193 ? 53.504 14.542 24.824 1.00 74.28 193 GLN A C 1
ATOM 1479 O O . GLN A 1 193 ? 52.472 14.213 24.235 1.00 74.71 193 GLN A O 1
ATOM 1485 N N . GLU A 1 194 ? 54.719 14.238 24.384 1.00 74.10 194 GLU A N 1
ATOM 1486 C CA . GLU A 1 194 ? 54.909 13.502 23.144 1.00 74.03 194 GLU A CA 1
ATOM 1487 C C . GLU A 1 194 ? 54.499 12.054 23.310 1.00 73.58 194 GLU A C 1
ATOM 1488 O O . GLU A 1 194 ? 53.937 11.449 22.403 1.00 73.63 194 GLU A O 1
ATOM 1494 N N . GLU A 1 195 ? 54.795 11.498 24.473 1.00 73.28 195 GLU A N 1
ATOM 1495 C CA . GLU A 1 195 ? 54.455 10.118 24.738 1.00 73.36 195 GLU A CA 1
ATOM 1496 C C . GLU A 1 195 ? 52.950 9.898 24.698 1.00 72.98 195 GLU A C 1
ATOM 1497 O O . GLU A 1 195 ? 52.481 8.880 24.187 1.00 72.59 195 GLU A O 1
ATOM 1503 N N . GLN A 1 196 ? 52.185 10.843 25.232 1.00 72.49 196 GLN A N 1
ATOM 1504 C CA . GLN A 1 196 ? 50.739 10.685 25.222 1.00 72.21 196 GLN A CA 1
ATOM 1505 C C . GLN A 1 196 ? 50.235 10.647 23.790 1.00 72.15 196 GLN A C 1
ATOM 1506 O O . GLN A 1 196 ? 49.397 9.814 23.444 1.00 71.85 196 GLN A O 1
ATOM 1520 N N . THR A 1 198 ? 52.114 10.207 20.647 1.00 73.08 198 THR A N 1
ATOM 1521 C CA . THR A 1 198 ? 52.640 9.143 19.808 1.00 73.28 198 THR A CA 1
ATOM 1522 C C . THR A 1 198 ? 52.376 7.715 20.293 1.00 73.61 198 THR A C 1
ATOM 1523 O O . THR A 1 198 ? 52.541 6.768 19.534 1.00 73.82 198 THR A O 1
ATOM 1527 N N . THR A 1 199 ? 51.945 7.558 21.540 1.00 74.17 199 THR A N 1
ATOM 1528 C CA . THR A 1 199 ? 51.692 6.229 22.104 1.00 74.71 199 THR A CA 1
ATOM 1529 C C . THR A 1 199 ? 50.390 5.577 21.684 1.00 74.54 199 THR A C 1
ATOM 1530 O O . THR A 1 199 ? 50.350 4.381 21.404 1.00 74.69 199 THR A O 1
ATOM 1534 N N . VAL A 1 200 ? 49.323 6.364 21.669 1.00 75.05 200 VAL A N 1
ATOM 1535 C CA . VAL A 1 200 ? 48.007 5.865 21.304 1.00 75.10 200 VAL A CA 1
ATOM 1536 C C . VAL A 1 200 ? 48.057 4.999 20.041 1.00 75.61 200 VAL A C 1
ATOM 1537 O O . VAL A 1 200 ? 48.577 5.414 18.997 1.00 75.44 200 VAL A O 1
ATOM 1541 N N . PRO A 1 201 ? 47.536 3.763 20.139 1.00 75.93 201 PRO A N 1
ATOM 1542 C CA . PRO A 1 201 ? 47.494 2.796 19.033 1.00 76.25 201 PRO A CA 1
ATOM 1543 C C . PRO A 1 201 ? 46.590 3.156 17.843 1.00 76.23 201 PRO A C 1
ATOM 1544 O O . PRO A 1 201 ? 47.003 3.004 16.690 1.00 76.51 201 PRO A O 1
ATOM 1548 N N . ASP A 1 202 ? 45.374 3.631 18.124 1.00 75.72 202 ASP A N 1
ATOM 1549 C CA . ASP A 1 202 ? 44.406 3.996 17.081 1.00 75.23 202 ASP A CA 1
ATOM 1550 C C . ASP A 1 202 ? 45.015 4.502 15.768 1.00 74.99 202 ASP A C 1
ATOM 1551 O O . ASP A 1 202 ? 45.931 5.337 15.758 1.00 75.21 202 ASP A O 1
ATOM 1556 N N . GLU A 1 203 ? 44.473 3.995 14.663 1.00 74.40 203 GLU A N 1
ATOM 1557 C CA . GLU A 1 203 ? 44.951 4.319 13.323 1.00 73.86 203 GLU A CA 1
ATOM 1558 C C . GLU A 1 203 ? 44.603 5.693 12.795 1.00 73.22 203 GLU A C 1
ATOM 1559 O O . GLU A 1 203 ? 45.401 6.311 12.096 1.00 73.12 203 GLU A O 1
ATOM 1565 N N . ASN A 1 204 ? 43.409 6.171 13.114 1.00 72.60 204 ASN A N 1
ATOM 1566 C CA . ASN A 1 204 ? 42.977 7.474 12.631 1.00 71.74 204 ASN A CA 1
ATOM 1567 C C . ASN A 1 204 ? 43.820 8.642 13.147 1.00 71.76 204 ASN A C 1
ATOM 1568 O O . ASN A 1 204 ? 43.527 9.799 12.851 1.00 71.31 204 ASN A O 1
ATOM 1573 N N . VAL A 1 205 ? 44.874 8.341 13.904 1.00 72.15 205 VAL A N 1
ATOM 1574 C CA . VAL A 1 205 ? 45.752 9.387 14.441 1.00 72.61 205 VAL A CA 1
ATOM 1575 C C . VAL A 1 205 ? 47.202 9.252 13.957 1.00 72.84 205 VAL A C 1
ATOM 1576 O O . VAL A 1 205 ? 47.753 8.148 13.879 1.00 72.99 205 VAL A O 1
ATOM 1580 N N . GLN A 1 206 ? 47.816 10.387 13.645 1.00 72.67 206 GLN A N 1
ATOM 1581 C CA . GLN A 1 206 ? 49.184 10.404 13.173 1.00 72.93 206 GLN A CA 1
ATOM 1582 C C . GLN A 1 206 ? 49.786 11.780 13.399 1.00 72.84 206 GLN A C 1
ATOM 1583 O O . GLN A 1 206 ? 49.422 12.739 12.721 1.00 72.51 206 GLN A O 1
ATOM 1589 N N . THR A 1 207 ? 50.698 11.881 14.360 1.00 72.82 207 THR A N 1
ATOM 1590 C CA . THR A 1 207 ? 51.340 13.157 14.641 1.00 72.98 207 THR A CA 1
ATOM 1591 C C . THR A 1 207 ? 52.515 13.344 13.690 1.00 73.08 207 THR A C 1
ATOM 1592 O O . THR A 1 207 ? 53.117 12.370 13.237 1.00 73.15 207 THR A O 1
ATOM 1596 N N . LEU A 1 208 ? 52.827 14.597 13.376 1.00 73.16 208 LEU A N 1
ATOM 1597 C CA . LEU A 1 208 ? 53.938 14.908 12.486 1.00 73.58 208 LEU A CA 1
ATOM 1598 C C . LEU A 1 208 ? 54.979 15.722 13.245 1.00 74.58 208 LEU A C 1
ATOM 1599 O O . LEU A 1 208 ? 54.675 16.803 13.749 1.00 74.63 208 LEU A O 1
ATOM 1604 N N . SER A 1 209 ? 56.201 15.197 13.335 1.00 75.73 209 SER A N 1
ATOM 1605 C CA . SER A 1 209 ? 57.278 15.878 14.051 1.00 76.81 209 SER A CA 1
ATOM 1606 C C . SER A 1 209 ? 58.028 16.822 13.119 1.00 77.57 209 SER A C 1
ATOM 1607 O O . SER A 1 209 ? 59.113 16.511 12.627 1.00 77.40 209 SER A O 1
ATOM 1610 N N . VAL A 1 210 ? 57.426 17.984 12.887 1.00 78.73 210 VAL A N 1
ATOM 1611 C CA . VAL A 1 210 ? 57.998 18.998 12.014 1.00 80.06 210 VAL A CA 1
ATOM 1612 C C . VAL A 1 210 ? 59.302 19.570 12.587 1.00 80.86 210 VAL A C 1
ATOM 1613 O O . VAL A 1 210 ? 59.340 20.070 13.713 1.00 80.47 210 VAL A O 1
ATOM 1617 N N . THR A 1 211 ? 60.372 19.490 11.800 1.00 82.10 211 THR A N 1
ATOM 1618 C CA . THR A 1 211 ? 61.670 20.000 12.223 1.00 83.11 211 THR A CA 1
ATOM 1619 C C . THR A 1 211 ? 61.706 21.509 12.006 1.00 84.12 211 THR A C 1
ATOM 1620 O O . THR A 1 211 ? 61.902 21.981 10.888 1.00 83.98 211 THR A O 1
ATOM 1624 N N . GLY A 1 212 ? 61.501 22.251 13.092 1.00 85.29 212 GLY A N 1
ATOM 1625 C CA . GLY A 1 212 ? 61.494 23.702 13.037 1.00 86.77 212 GLY A CA 1
ATOM 1626 C C . GLY A 1 212 ? 61.003 24.258 14.362 1.00 88.15 212 GLY A C 1
ATOM 1627 O O . GLY A 1 212 ? 61.256 23.661 15.411 1.00 88.20 212 GLY A O 1
ATOM 1628 N N . THR A 1 213 ? 60.302 25.390 14.330 1.00 89.42 213 THR A N 1
ATOM 1629 C CA . THR A 1 213 ? 59.782 25.994 15.557 1.00 90.89 213 THR A CA 1
ATOM 1630 C C . THR A 1 213 ? 58.278 25.760 15.684 1.00 91.91 213 THR A C 1
ATOM 1631 O O . THR A 1 213 ? 57.656 25.176 14.795 1.00 92.09 213 THR A O 1
ATOM 1635 N N . PHE A 1 214 ? 57.694 26.205 16.794 1.00 93.13 214 PHE A N 1
ATOM 1636 C CA . PHE A 1 214 ? 56.259 26.037 16.989 1.00 94.09 214 PHE A CA 1
ATOM 1637 C C . PHE A 1 214 ? 55.531 27.098 16.176 1.00 94.51 214 PHE A C 1
ATOM 1638 O O . PHE A 1 214 ? 54.538 26.801 15.506 1.00 94.60 214 PHE A O 1
ATOM 1646 N N . ASP A 1 215 ? 56.029 28.333 16.240 1.00 94.95 215 ASP A N 1
ATOM 1647 C CA . ASP A 1 215 ? 55.440 29.435 15.485 1.00 95.28 215 ASP A CA 1
ATOM 1648 C C . ASP A 1 215 ? 55.628 29.090 14.009 1.00 95.55 215 ASP A C 1
ATOM 1649 O O . ASP A 1 215 ? 55.006 29.681 13.128 1.00 95.34 215 ASP A O 1
ATOM 1651 N N . ASN A 1 216 ? 56.500 28.115 13.767 1.00 96.07 216 ASN A N 1
ATOM 1652 C CA . ASN A 1 216 ? 56.802 27.621 12.429 1.00 96.77 216 ASN A CA 1
ATOM 1653 C C . ASN A 1 216 ? 55.637 26.707 12.019 1.00 97.37 216 ASN A C 1
ATOM 1654 O O . ASN A 1 216 ? 55.153 26.763 10.883 1.00 97.52 216 ASN A O 1
ATOM 1659 N N . CYS A 1 217 ? 55.189 25.880 12.964 1.00 97.92 217 CYS A N 1
ATOM 1660 C CA . CYS A 1 217 ? 54.098 24.929 12.740 1.00 98.45 217 CYS A CA 1
ATOM 1661 C C . CYS A 1 217 ? 52.726 25.581 12.540 1.00 98.72 217 CYS A C 1
ATOM 1662 O O . CYS A 1 217 ? 51.830 24.977 11.945 1.00 98.63 217 CYS A O 1
ATOM 1665 N N . GLN A 1 218 ? 52.556 26.803 13.042 1.00 98.90 218 GLN A N 1
ATOM 1666 C CA . GLN A 1 218 ? 51.290 27.513 12.877 1.00 99.15 218 GLN A CA 1
ATOM 1667 C C . GLN A 1 218 ? 51.088 27.826 11.394 1.00 99.25 218 GLN A C 1
ATOM 1668 O O . GLN A 1 218 ? 49.976 27.737 10.872 1.00 98.97 218 GLN A O 1
ATOM 1674 N N . ASP A 1 219 ? 52.180 28.197 10.730 1.00 99.29 219 ASP A N 1
ATOM 1675 C CA . ASP A 1 219 ? 52.157 28.541 9.314 1.00 99.36 219 ASP A CA 1
ATOM 1676 C C . ASP A 1 219 ? 52.238 27.297 8.433 1.00 99.43 219 ASP A C 1
ATOM 1677 O O . ASP A 1 219 ? 51.583 27.226 7.391 1.00 99.32 219 ASP A O 1
ATOM 1679 N N . ILE A 1 220 ? 53.040 26.321 8.852 1.00 99.54 220 ILE A N 1
ATOM 1680 C CA . ILE A 1 220 ? 53.198 25.081 8.093 1.00 99.80 220 ILE A CA 1
ATOM 1681 C C . ILE A 1 220 ? 51.920 24.241 8.141 1.00 100.00 220 ILE A C 1
ATOM 1682 O O . ILE A 1 220 ? 51.848 23.167 7.528 1.00 99.82 220 ILE A O 1
ATOM 1684 N N . VAL A 1 221 ? 50.925 24.741 8.879 1.00 100.00 221 VAL A N 1
ATOM 1685 C CA . VAL A 1 221 ? 49.626 24.079 9.033 1.00 99.99 221 VAL A CA 1
ATOM 1686 C C . VAL A 1 221 ? 48.495 25.042 8.667 1.00 99.95 221 VAL A C 1
ATOM 1687 O O . VAL A 1 221 ? 47.420 24.618 8.236 1.00 99.75 221 VAL A O 1
ATOM 1689 N N . LYS A 1 222 ? 48.735 26.337 8.857 1.00 100.00 222 LYS A N 1
ATOM 1690 C CA . LYS A 1 222 ? 47.742 27.349 8.511 1.00 100.00 222 LYS A CA 1
ATOM 1691 C C . LYS A 1 222 ? 47.598 27.314 6.992 1.00 99.98 222 LYS A C 1
ATOM 1692 O O . LYS A 1 222 ? 46.517 27.536 6.454 1.00 99.98 222 LYS A O 1
ATOM 1694 N N . ALA A 1 223 ? 48.705 27.026 6.313 1.00 99.95 223 ALA A N 1
ATOM 1695 C CA . ALA A 1 223 ? 48.725 26.938 4.859 1.00 99.77 223 ALA A CA 1
ATOM 1696 C C . ALA A 1 223 ? 47.817 25.797 4.421 1.00 99.77 223 ALA A C 1
ATOM 1697 O O . ALA A 1 223 ? 46.923 25.982 3.596 1.00 99.50 223 ALA A O 1
ATOM 1699 N N . ILE A 1 224 ? 48.057 24.614 4.980 1.00 99.99 224 ILE A N 1
ATOM 1700 C CA . ILE A 1 224 ? 47.253 23.440 4.663 1.00 99.99 224 ILE A CA 1
ATOM 1701 C C . ILE A 1 224 ? 45.810 23.793 4.988 1.00 100.00 224 ILE A C 1
ATOM 1702 O O . ILE A 1 224 ? 44.877 23.332 4.326 1.00 100.00 224 ILE A O 1
ATOM 1704 N N . PHE A 1 225 ? 45.649 24.631 6.010 1.00 100.00 225 PHE A N 1
ATOM 1705 C CA . PHE A 1 225 ? 44.335 25.072 6.461 1.00 100.00 225 PHE A CA 1
ATOM 1706 C C . PHE A 1 225 ? 43.690 26.040 5.481 1.00 100.00 225 PHE A C 1
ATOM 1707 O O . PHE A 1 225 ? 42.567 25.811 5.024 1.00 99.97 225 PHE A O 1
ATOM 1715 N N . GLY A 1 226 ? 44.395 27.122 5.162 1.00 100.00 226 GLY A N 1
ATOM 1716 C CA . GLY A 1 226 ? 43.866 28.092 4.217 1.00 99.99 226 GLY A CA 1
ATOM 1717 C C . GLY A 1 226 ? 43.370 27.351 2.988 1.00 100.00 226 GLY A C 1
ATOM 1718 O O . GLY A 1 226 ? 42.509 27.836 2.249 1.00 99.85 226 GLY A O 1
ATOM 1719 N N . ASP A 1 227 ? 43.934 26.160 2.786 1.00 100.00 227 ASP A N 1
ATOM 1720 C CA . ASP A 1 227 ? 43.591 25.273 1.679 1.00 100.00 227 ASP A CA 1
ATOM 1721 C C . ASP A 1 227 ? 44.296 25.581 0.367 1.00 99.95 227 ASP A C 1
ATOM 1722 O O . ASP A 1 227 ? 45.216 26.396 0.294 1.00 99.86 227 ASP A O 1
ATOM 1724 N N . LYS A 1 228 ? 43.834 24.897 -0.667 1.00 99.97 228 LYS A N 1
ATOM 1725 C CA . LYS A 1 228 ? 44.351 25.003 -2.022 1.00 99.99 228 LYS A CA 1
ATOM 1726 C C . LYS A 1 228 ? 43.398 24.063 -2.746 1.00 99.87 228 LYS A C 1
ATOM 1727 O O . LYS A 1 228 ? 42.181 24.233 -2.657 1.00 99.45 228 LYS A O 1
ATOM 1733 N N . GLU A 1 229 ? 43.938 23.074 -3.454 1.00 99.95 229 GLU A N 1
ATOM 1734 C CA . GLU A 1 229 ? 43.090 22.083 -4.108 1.00 100.00 229 GLU A CA 1
ATOM 1735 C C . GLU A 1 229 ? 42.700 21.151 -2.955 1.00 100.00 229 GLU A C 1
ATOM 1736 O O . GLU A 1 229 ? 42.072 20.102 -3.149 1.00 99.84 229 GLU A O 1
ATOM 1742 N N . PHE A 1 230 ? 43.091 21.578 -1.749 1.00 100.00 230 PHE A N 1
ATOM 1743 C CA . PHE A 1 230 ? 42.836 20.868 -0.498 1.00 100.00 230 PHE A CA 1
ATOM 1744 C C . PHE A 1 230 ? 41.475 21.277 0.062 1.00 99.95 230 PHE A C 1
ATOM 1745 O O . PHE A 1 230 ? 41.385 21.954 1.088 1.00 99.73 230 PHE A O 1
ATOM 1753 N N . ASN A 1 231 ? 40.424 20.865 -0.638 1.00 100.00 231 ASN A N 1
ATOM 1754 C CA . ASN A 1 231 ? 39.053 21.160 -0.249 1.00 99.89 231 ASN A CA 1
ATOM 1755 C C . ASN A 1 231 ? 38.632 20.229 0.890 1.00 100.00 231 ASN A C 1
ATOM 1756 O O . ASN A 1 231 ? 37.699 20.516 1.639 1.00 99.86 231 ASN A O 1
ATOM 1761 N N . HIS A 1 234 ? 39.292 17.556 0.293 1.00 90.14 234 HIS A N 1
ATOM 1762 C CA . HIS A 1 234 ? 38.463 16.657 1.086 1.00 90.01 234 HIS A CA 1
ATOM 1763 C C . HIS A 1 234 ? 38.281 17.102 2.550 1.00 89.46 234 HIS A C 1
ATOM 1764 O O . HIS A 1 234 ? 39.249 17.279 3.287 1.00 89.44 234 HIS A O 1
ATOM 1771 N N . ASN A 1 235 ? 37.020 17.282 2.942 1.00 88.64 235 ASN A N 1
ATOM 1772 C CA . ASN A 1 235 ? 36.618 17.691 4.289 1.00 87.71 235 ASN A CA 1
ATOM 1773 C C . ASN A 1 235 ? 37.740 17.758 5.327 1.00 87.12 235 ASN A C 1
ATOM 1774 O O . ASN A 1 235 ? 38.118 16.743 5.914 1.00 87.23 235 ASN A O 1
ATOM 1779 N N . VAL A 1 236 ? 38.245 18.969 5.561 1.00 86.16 236 VAL A N 1
ATOM 1780 C CA . VAL A 1 236 ? 39.338 19.216 6.502 1.00 85.20 236 VAL A CA 1
ATOM 1781 C C . VAL A 1 236 ? 38.882 19.818 7.830 1.00 84.58 236 VAL A C 1
ATOM 1782 O O . VAL A 1 236 ? 38.450 20.971 7.882 1.00 84.28 236 VAL A O 1
ATOM 1786 N N . GLY A 1 237 ? 39.006 19.040 8.902 1.00 83.91 237 GLY A N 1
ATOM 1787 C CA . GLY A 1 237 ? 38.608 19.512 10.217 1.00 82.94 237 GLY A CA 1
ATOM 1788 C C . GLY A 1 237 ? 39.534 20.581 10.772 1.00 82.19 237 GLY A C 1
ATOM 1789 O O . GLY A 1 237 ? 40.550 20.911 10.158 1.00 82.81 237 GLY A O 1
ATOM 1790 N N . ALA A 1 238 ? 39.190 21.125 11.936 1.00 80.78 238 ALA A N 1
ATOM 1791 C CA . ALA A 1 238 ? 40.008 22.162 12.552 1.00 79.22 238 ALA A CA 1
ATOM 1792 C C . ALA A 1 238 ? 40.210 21.947 14.050 1.00 78.31 238 ALA A C 1
ATOM 1793 O O . ALA A 1 238 ? 39.294 21.517 14.758 1.00 78.42 238 ALA A O 1
ATOM 1795 N N . VAL A 1 239 ? 41.417 22.247 14.524 1.00 76.69 239 VAL A N 1
ATOM 1796 C CA . VAL A 1 239 ? 41.754 22.114 15.941 1.00 75.12 239 VAL A CA 1
ATOM 1797 C C . VAL A 1 239 ? 41.520 23.473 16.615 1.00 73.58 239 VAL A C 1
ATOM 1798 O O . VAL A 1 239 ? 42.402 24.335 16.633 1.00 73.28 239 VAL A O 1
ATOM 1802 N N . ASN A 1 240 ? 40.329 23.648 17.182 1.00 71.57 240 ASN A N 1
ATOM 1803 C CA . ASN A 1 240 ? 39.947 24.905 17.812 1.00 68.93 240 ASN A CA 1
ATOM 1804 C C . ASN A 1 240 ? 39.680 24.874 19.302 1.00 66.74 240 ASN A C 1
ATOM 1805 O O . ASN A 1 240 ? 39.539 23.810 19.913 1.00 66.63 240 ASN A O 1
ATOM 1810 N N . SER A 1 241 ? 39.584 26.072 19.871 1.00 63.41 241 SER A N 1
ATOM 1811 C CA . SER A 1 241 ? 39.299 26.240 21.290 1.00 60.12 241 SER A CA 1
ATOM 1812 C C . SER A 1 241 ? 37.998 27.029 21.419 1.00 56.98 241 SER A C 1
ATOM 1813 O O . SER A 1 241 ? 37.502 27.264 22.521 1.00 56.46 241 SER A O 1
ATOM 1816 N N . ILE A 1 242 ? 37.447 27.434 20.283 1.00 53.10 242 ILE A N 1
ATOM 1817 C CA . ILE A 1 242 ? 36.235 28.234 20.297 1.00 49.30 242 ILE A CA 1
ATOM 1818 C C . ILE A 1 242 ? 34.935 27.546 19.891 1.00 46.30 242 ILE A C 1
ATOM 1819 O O . ILE A 1 242 ? 33.951 28.212 19.604 1.00 46.55 242 ILE A O 1
ATOM 1824 N N . ASN A 1 243 ? 34.921 26.223 19.880 1.00 42.36 243 ASN A N 1
ATOM 1825 C CA . ASN A 1 243 ? 33.716 25.513 19.516 1.00 39.33 243 ASN A CA 1
ATOM 1826 C C . ASN A 1 243 ? 32.696 25.702 20.630 1.00 37.60 243 ASN A C 1
ATOM 1827 O O . ASN A 1 243 ? 33.066 25.788 21.798 1.00 37.58 243 ASN A O 1
ATOM 1832 N N . TRP A 1 244 ? 31.415 25.766 20.276 1.00 34.97 244 TRP A N 1
ATOM 1833 C CA . TRP A 1 244 ? 30.378 25.955 21.275 1.00 32.41 244 TRP A CA 1
ATOM 1834 C C . TRP A 1 244 ? 30.273 24.723 22.169 1.00 31.92 244 TRP A C 1
ATOM 1835 O O . TRP A 1 244 ? 30.082 24.827 23.378 1.00 31.76 244 TRP A O 1
ATOM 1846 N N . ALA A 1 245 ? 30.406 23.552 21.565 1.00 31.11 245 ALA A N 1
ATOM 1847 C CA . ALA A 1 245 ? 30.330 22.315 22.314 1.00 30.06 245 ALA A CA 1
ATOM 1848 C C . ALA A 1 245 ? 31.327 22.349 23.454 1.00 29.28 245 ALA A C 1
ATOM 1849 O O . ALA A 1 245 ? 31.112 21.739 24.490 1.00 28.28 245 ALA A O 1
ATOM 1851 N N . ARG A 1 246 ? 32.428 23.052 23.263 1.00 29.34 246 ARG A N 1
ATOM 1852 C CA . ARG A 1 246 ? 33.404 23.123 24.331 1.00 30.81 246 ARG A CA 1
ATOM 1853 C C . ARG A 1 246 ? 32.794 23.830 25.528 1.00 31.02 246 ARG A C 1
ATOM 1854 O O . ARG A 1 246 ? 32.749 23.277 26.634 1.00 31.88 246 ARG A O 1
ATOM 1862 N N . ILE A 1 247 ? 32.318 25.053 25.312 1.00 29.69 247 ILE A N 1
ATOM 1863 C CA . ILE A 1 247 ? 31.717 25.813 26.399 1.00 28.43 247 ILE A CA 1
ATOM 1864 C C . ILE A 1 247 ? 30.619 25.003 27.083 1.00 27.61 247 ILE A C 1
ATOM 1865 O O . ILE A 1 247 ? 30.560 24.904 28.299 1.00 27.34 247 ILE A O 1
ATOM 1870 N N . LEU A 1 248 ? 29.738 24.436 26.279 1.00 27.17 248 LEU A N 1
ATOM 1871 C CA . LEU A 1 248 ? 28.632 23.646 26.788 1.00 26.88 248 LEU A CA 1
ATOM 1872 C C . LEU A 1 248 ? 29.084 22.510 27.707 1.00 26.96 248 LEU A C 1
ATOM 1873 O O . LEU A 1 248 ? 28.550 22.359 28.796 1.00 27.32 248 LEU A O 1
ATOM 1878 N N . ALA A 1 249 ? 30.068 21.719 27.288 1.00 27.11 249 ALA A N 1
ATOM 1879 C CA . ALA A 1 249 ? 30.554 20.609 28.115 1.00 27.13 249 ALA A CA 1
ATOM 1880 C C . ALA A 1 249 ? 31.121 21.103 29.437 1.00 27.57 249 ALA A C 1
ATOM 1881 O O . ALA A 1 249 ? 30.914 20.506 30.483 1.00 28.15 249 ALA A O 1
ATOM 1883 N N . GLN A 1 250 ? 31.829 22.214 29.394 1.00 27.89 250 GLN A N 1
ATOM 1884 C CA . GLN A 1 250 ? 32.439 22.732 30.603 1.00 27.79 250 GLN A CA 1
ATOM 1885 C C . GLN A 1 250 ? 31.499 23.292 31.644 1.00 27.07 250 GLN A C 1
ATOM 1886 O O . GLN A 1 250 ? 31.909 23.544 32.761 1.00 27.28 250 GLN A O 1
ATOM 1900 N N . THR A 1 252 ? 28.937 21.756 33.072 1.00 27.23 252 THR A N 1
ATOM 1901 C CA . THR A 1 252 ? 28.583 20.698 34.016 1.00 26.40 252 THR A CA 1
ATOM 1902 C C . THR A 1 252 ? 29.288 20.736 35.349 1.00 26.30 252 THR A C 1
ATOM 1903 O O . THR A 1 252 ? 28.629 20.678 36.386 1.00 26.16 252 THR A O 1
ATOM 1907 N N . TYR A 1 253 ? 30.617 20.834 35.349 1.00 26.00 253 TYR A N 1
ATOM 1908 C CA . TYR A 1 253 ? 31.294 20.830 36.635 1.00 26.18 253 TYR A CA 1
ATOM 1909 C C . TYR A 1 253 ? 31.117 22.050 37.528 1.00 25.69 253 TYR A C 1
ATOM 1910 O O . TYR A 1 253 ? 31.373 21.945 38.726 1.00 25.80 253 TYR A O 1
ATOM 1919 N N . TYR A 1 254 ? 30.683 23.194 36.996 1.00 24.21 254 TYR A N 1
ATOM 1920 C CA . TYR A 1 254 ? 30.458 24.315 37.902 1.00 23.79 254 TYR A CA 1
ATOM 1921 C C . TYR A 1 254 ? 29.259 23.959 38.764 1.00 24.33 254 TYR A C 1
ATOM 1922 O O . TYR A 1 254 ? 29.286 24.120 39.989 1.00 24.23 254 TYR A O 1
ATOM 1931 N N . PHE A 1 255 ? 28.205 23.474 38.119 1.00 24.78 255 PHE A N 1
ATOM 1932 C CA . PHE A 1 255 ? 27.010 23.084 38.843 1.00 25.24 255 PHE A CA 1
ATOM 1933 C C . PHE A 1 255 ? 27.343 21.940 39.788 1.00 27.30 255 PHE A C 1
ATOM 1934 O O . PHE A 1 255 ? 27.060 21.996 40.998 1.00 28.15 255 PHE A O 1
ATOM 1942 N N . TYR A 1 256 ? 27.954 20.897 39.234 1.00 27.92 256 TYR A N 1
ATOM 1943 C CA . TYR A 1 256 ? 28.307 19.752 40.044 1.00 28.80 256 TYR A CA 1
ATOM 1944 C C . TYR A 1 256 ? 29.022 20.138 41.335 1.00 28.83 256 TYR A C 1
ATOM 1945 O O . TYR A 1 256 ? 28.555 19.817 42.424 1.00 28.70 256 TYR A O 1
ATOM 1954 N N . SER A 1 257 ? 30.150 20.834 41.209 1.00 29.52 257 SER A N 1
ATOM 1955 C CA . SER A 1 257 ? 30.933 21.224 42.371 1.00 30.23 257 SER A CA 1
ATOM 1956 C C . SER A 1 257 ? 30.181 22.208 43.263 1.00 31.42 257 SER A C 1
ATOM 1957 O O . SER A 1 257 ? 30.283 22.125 44.483 1.00 33.17 257 SER A O 1
ATOM 1960 N N . PHE A 1 258 ? 29.425 23.134 42.686 1.00 31.12 258 PHE A N 1
ATOM 1961 C CA . PHE A 1 258 ? 28.661 24.056 43.514 1.00 32.06 258 PHE A CA 1
ATOM 1962 C C . PHE A 1 258 ? 27.873 23.256 44.553 1.00 33.52 258 PHE A C 1
ATOM 1963 O O . PHE A 1 258 ? 27.986 23.516 45.754 1.00 34.84 258 PHE A O 1
ATOM 1971 N N . PHE A 1 259 ? 27.077 22.288 44.091 1.00 33.69 259 PHE A N 1
ATOM 1972 C CA . PHE A 1 259 ? 26.287 21.440 44.991 1.00 33.75 259 PHE A CA 1
ATOM 1973 C C . PHE A 1 259 ? 27.157 20.634 45.947 1.00 34.34 259 PHE A C 1
ATOM 1974 O O . PHE A 1 259 ? 26.792 20.434 47.109 1.00 33.58 259 PHE A O 1
ATOM 1982 N N . GLN A 1 260 ? 28.304 20.159 45.473 1.00 34.74 260 GLN A N 1
ATOM 1983 C CA . GLN A 1 260 ? 29.169 19.407 46.361 1.00 36.10 260 GLN A CA 1
ATOM 1984 C C . GLN A 1 260 ? 29.616 20.305 47.515 1.00 37.12 260 GLN A C 1
ATOM 1985 O O . GLN A 1 260 ? 29.742 19.859 48.658 1.00 37.92 260 GLN A O 1
ATOM 1991 N N . ALA A 1 261 ? 29.827 21.582 47.218 1.00 36.98 261 ALA A N 1
ATOM 1992 C CA . ALA A 1 261 ? 30.281 22.530 48.215 1.00 37.46 261 ALA A CA 1
ATOM 1993 C C . ALA A 1 261 ? 29.196 23.137 49.084 1.00 38.64 261 ALA A C 1
ATOM 1994 O O . ALA A 1 261 ? 29.510 23.856 50.033 1.00 39.29 261 ALA A O 1
ATOM 1996 N N . THR A 1 262 ? 27.929 22.869 48.781 1.00 39.24 262 THR A N 1
ATOM 1997 C CA . THR A 1 262 ? 26.857 23.469 49.566 1.00 40.33 262 THR A CA 1
ATOM 1998 C C . THR A 1 262 ? 25.764 22.531 50.060 1.00 41.35 262 THR A C 1
ATOM 1999 O O . THR A 1 262 ? 25.012 22.890 50.972 1.00 40.65 262 THR A O 1
ATOM 2003 N N . ASN A 1 263 ? 25.653 21.348 49.459 1.00 42.55 263 ASN A N 1
ATOM 2004 C CA . ASN A 1 263 ? 24.621 20.421 49.879 1.00 43.42 263 ASN A CA 1
ATOM 2005 C C . ASN A 1 263 ? 24.834 20.165 51.344 1.00 45.42 263 ASN A C 1
ATOM 2006 O O . ASN A 1 263 ? 25.947 19.860 51.769 1.00 45.88 263 ASN A O 1
ATOM 2011 N N . GLY A 1 264 ? 23.764 20.316 52.120 1.00 47.30 264 GLY A N 1
ATOM 2012 C CA . GLY A 1 264 ? 23.847 20.121 53.557 1.00 48.78 264 GLY A CA 1
ATOM 2013 C C . GLY A 1 264 ? 24.250 21.407 54.260 1.00 50.34 264 GLY A C 1
ATOM 2014 O O . GLY A 1 264 ? 23.454 22.004 54.994 1.00 51.23 264 GLY A O 1
ATOM 2015 N N . LYS A 1 265 ? 25.486 21.837 54.023 1.00 51.02 265 LYS A N 1
ATOM 2016 C CA . LYS A 1 265 ? 26.033 23.050 54.623 1.00 52.18 265 LYS A CA 1
ATOM 2017 C C . LYS A 1 265 ? 25.053 24.223 54.695 1.00 53.46 265 LYS A C 1
ATOM 2018 O O . LYS A 1 265 ? 24.055 24.272 53.961 1.00 53.65 265 LYS A O 1
ATOM 2024 N N . ASP A 1 266 ? 25.353 25.173 55.579 1.00 54.57 266 ASP A N 1
ATOM 2025 C CA . ASP A 1 266 ? 24.501 26.345 55.771 1.00 55.58 266 ASP A CA 1
ATOM 2026 C C . ASP A 1 266 ? 24.899 27.536 54.896 1.00 55.22 266 ASP A C 1
ATOM 2027 O O . ASP A 1 266 ? 24.076 28.414 54.597 1.00 55.68 266 ASP A O 1
ATOM 2032 N N . SER A 1 267 ? 26.162 27.564 54.488 1.00 53.98 267 SER A N 1
ATOM 2033 C CA . SER A 1 267 ? 26.649 28.629 53.620 1.00 52.56 267 SER A CA 1
ATOM 2034 C C . SER A 1 267 ? 26.458 28.181 52.174 1.00 51.84 267 SER A C 1
ATOM 2035 O O . SER A 1 267 ? 27.057 27.202 51.740 1.00 51.76 267 SER A O 1
ATOM 2038 N N . LYS A 1 268 ? 25.615 28.888 51.431 1.00 50.76 268 LYS A N 1
ATOM 2039 C CA . LYS A 1 268 ? 25.391 28.560 50.030 1.00 48.92 268 LYS A CA 1
ATOM 2040 C C . LYS A 1 268 ? 26.139 29.558 49.150 1.00 47.00 268 LYS A C 1
ATOM 2041 O O . LYS A 1 268 ? 25.881 29.674 47.956 1.00 47.20 268 LYS A O 1
ATOM 2047 N N . LYS A 1 269 ? 27.064 30.294 49.752 1.00 44.58 269 LYS A N 1
ATOM 2048 C CA . LYS A 1 269 ? 27.848 31.261 49.005 1.00 42.20 269 LYS A CA 1
ATOM 2049 C C . LYS A 1 269 ? 29.154 30.622 48.539 1.00 39.75 269 LYS A C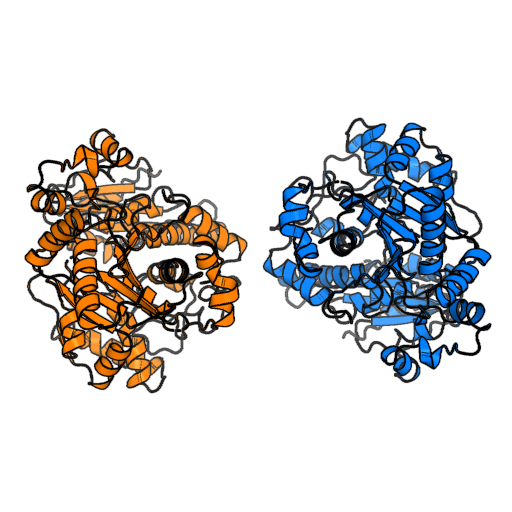 1
ATOM 2050 O O . LYS A 1 269 ? 29.942 30.134 49.350 1.00 38.72 269 LYS A O 1
ATOM 2056 N N . VAL A 1 270 ? 29.360 30.598 47.224 1.00 37.08 270 VAL A N 1
ATOM 2057 C CA . VAL A 1 270 ? 30.571 30.015 46.681 1.00 34.64 270 VAL A CA 1
ATOM 2058 C C . VAL A 1 270 ? 31.167 30.874 45.578 1.00 33.54 270 VAL A C 1
ATOM 2059 O O . VAL A 1 270 ? 30.457 31.496 44.796 1.00 33.41 270 VAL A O 1
ATOM 2063 N N . LYS A 1 271 ? 32.492 30.925 45.552 1.00 31.70 271 LYS A N 1
ATOM 2064 C CA . LYS A 1 271 ? 33.206 31.690 44.561 1.00 30.22 271 LYS A CA 1
ATOM 2065 C C . LYS A 1 271 ? 34.174 30.791 43.835 1.00 30.44 271 LYS A C 1
ATOM 2066 O O . LYS A 1 271 ? 34.938 30.047 44.466 1.00 30.98 271 LYS A O 1
ATOM 2072 N N . PHE A 1 272 ? 34.124 30.857 42.505 1.00 29.47 272 PHE A N 1
ATOM 2073 C CA . PHE A 1 272 ? 34.993 30.063 41.652 1.00 28.17 272 PHE A CA 1
ATOM 2074 C C . PHE A 1 272 ? 36.204 30.886 41.242 1.00 27.12 272 PHE A C 1
ATOM 2075 O O . PHE A 1 272 ? 36.066 32.057 40.879 1.00 27.86 272 PHE A O 1
ATOM 2083 N N . VAL A 1 273 ? 37.388 30.292 41.307 1.00 24.81 273 VAL A N 1
ATOM 2084 C CA . VAL A 1 273 ? 38.582 30.992 40.861 1.00 23.29 273 VAL A CA 1
ATOM 2085 C C . VAL A 1 273 ? 39.069 30.094 39.727 1.00 23.27 273 VAL A C 1
ATOM 2086 O O . VAL A 1 273 ? 39.276 28.887 39.912 1.00 22.46 273 VAL A O 1
ATOM 2090 N N . VAL A 1 274 ? 39.259 30.685 38.553 1.00 22.14 274 VAL A N 1
ATOM 2091 C CA . VAL A 1 274 ? 39.618 29.908 37.388 1.00 21.26 274 VAL A CA 1
ATOM 2092 C C . VAL A 1 274 ? 40.865 30.350 36.669 1.00 22.18 274 VAL A C 1
ATOM 2093 O O . VAL A 1 274 ? 40.885 31.403 36.067 1.00 22.58 274 VAL A O 1
ATOM 2097 N N . PRO A 1 275 ? 41.931 29.545 36.717 1.00 23.67 275 PRO A N 1
ATOM 2098 C CA . PRO A 1 275 ? 43.113 30.007 35.991 1.00 24.96 275 PRO A CA 1
ATOM 2099 C C . PRO A 1 275 ? 42.689 30.023 34.512 1.00 26.57 275 PRO A C 1
ATOM 2100 O O . PRO A 1 275 ? 42.297 28.986 33.962 1.00 27.44 275 PRO A O 1
ATOM 2104 N N . SER A 1 276 ? 42.769 31.189 33.870 1.00 27.15 276 SER A N 1
ATOM 2105 C CA . SER A 1 276 ? 42.305 31.315 32.495 1.00 27.44 276 SER A CA 1
ATOM 2106 C C . SER A 1 276 ? 43.305 31.634 31.401 1.00 28.56 276 SER A C 1
ATOM 2107 O O . SER A 1 276 ? 44.343 32.237 31.649 1.00 29.96 276 SER A O 1
ATOM 2110 N N . GLY A 1 277 ? 42.962 31.229 30.178 1.00 28.64 277 GLY A N 1
ATOM 2111 C CA . GLY A 1 277 ? 43.792 31.489 29.015 1.00 28.29 277 GLY A CA 1
ATOM 2112 C C . GLY A 1 277 ? 42.885 32.122 27.972 1.00 29.06 277 GLY A C 1
ATOM 2113 O O . GLY A 1 277 ? 42.796 33.354 27.853 1.00 29.28 277 GLY A O 1
ATOM 2114 N N . ASN A 1 278 ? 42.185 31.278 27.227 1.00 28.74 278 ASN A N 1
ATOM 2115 C CA . ASN A 1 278 ? 41.262 31.746 26.212 1.00 28.82 278 ASN A CA 1
ATOM 2116 C C . ASN A 1 278 ? 39.844 32.018 26.703 1.00 28.18 278 ASN A C 1
ATOM 2117 O O . ASN A 1 278 ? 38.944 32.217 25.891 1.00 28.61 278 ASN A O 1
ATOM 2122 N N . PHE A 1 279 ? 39.646 32.001 28.018 1.00 27.54 279 PHE A N 1
ATOM 2123 C CA . PHE A 1 279 ? 38.353 32.322 28.628 1.00 28.29 279 PHE A CA 1
ATOM 2124 C C . PHE A 1 279 ? 37.211 31.307 28.518 1.00 28.31 279 PHE A C 1
ATOM 2125 O O . PHE A 1 279 ? 36.160 31.480 29.160 1.00 27.75 279 PHE A O 1
ATOM 2133 N N . GLY A 1 280 ? 37.401 30.255 27.729 1.00 27.76 280 GLY A N 1
ATOM 2134 C CA . GLY A 1 280 ? 36.344 29.273 27.570 1.00 27.73 280 GLY A CA 1
ATOM 2135 C C . GLY A 1 280 ? 35.890 28.632 28.865 1.00 27.83 280 GLY A C 1
ATOM 2136 O O . GLY A 1 280 ? 34.695 28.503 29.137 1.00 27.01 280 GLY A O 1
ATOM 2137 N N . ASP A 1 281 ? 36.857 28.232 29.675 1.00 28.19 281 ASP A N 1
ATOM 2138 C CA . ASP A 1 281 ? 36.585 27.590 30.947 1.00 28.53 281 ASP A CA 1
ATOM 2139 C C . ASP A 1 281 ? 35.747 28.465 31.855 1.00 28.56 281 ASP A C 1
ATOM 2140 O O . ASP A 1 281 ? 34.682 28.056 32.318 1.00 28.60 281 ASP A O 1
ATOM 2145 N N . ILE A 1 282 ? 36.225 29.677 32.121 1.00 28.50 282 ILE A N 1
ATOM 2146 C CA . ILE A 1 282 ? 35.488 30.578 33.005 1.00 27.66 282 ILE A CA 1
ATOM 2147 C C . ILE A 1 282 ? 34.197 31.078 32.370 1.00 27.38 282 ILE A C 1
ATOM 2148 O O . ILE A 1 282 ? 33.231 31.346 33.083 1.00 27.70 282 ILE A O 1
ATOM 2153 N N . LEU A 1 283 ? 34.174 31.202 31.039 1.00 25.94 283 LEU A N 1
ATOM 2154 C CA . LEU A 1 283 ? 32.973 31.655 30.352 1.00 24.48 283 LEU A CA 1
ATOM 2155 C C . LEU A 1 283 ? 31.841 30.654 30.572 1.00 23.61 283 LEU A C 1
ATOM 2156 O O . LEU A 1 283 ? 30.675 31.037 30.621 1.00 23.08 283 LEU A O 1
ATOM 2161 N N . ALA A 1 284 ? 32.182 29.376 30.694 1.00 22.17 284 ALA A N 1
ATOM 2162 C CA . ALA A 1 284 ? 31.170 28.360 30.945 1.00 21.68 284 ALA A CA 1
ATOM 2163 C C . ALA A 1 284 ? 30.614 28.624 32.336 1.00 22.25 284 ALA A C 1
ATOM 2164 O O . ALA A 1 284 ? 29.445 28.357 32.600 1.00 22.77 284 ALA A O 1
ATOM 2166 N N . GLY A 1 285 ? 31.453 29.155 33.228 1.00 22.30 285 GLY A N 1
ATOM 2167 C CA . GLY A 1 285 ? 30.996 29.470 34.569 1.00 23.23 285 GLY A CA 1
ATOM 2168 C C . GLY A 1 285 ? 30.076 30.683 34.507 1.00 24.53 285 GLY A C 1
ATOM 2169 O O . GLY A 1 285 ? 29.179 30.842 35.328 1.00 25.00 285 GLY A O 1
ATOM 2170 N N . TYR A 1 286 ? 30.302 31.549 33.521 1.00 24.96 286 TYR A N 1
ATOM 2171 C CA . TYR A 1 286 ? 29.491 32.747 33.334 1.00 25.36 286 TYR A CA 1
ATOM 2172 C C . TYR A 1 286 ? 28.078 32.317 32.946 1.00 26.26 286 TYR A C 1
ATOM 2173 O O . TYR A 1 286 ? 27.079 32.837 33.461 1.00 25.15 286 TYR A O 1
ATOM 2182 N N . PHE A 1 287 ? 28.003 31.353 32.034 1.00 26.98 287 PHE A N 1
ATOM 2183 C CA . PHE A 1 287 ? 26.715 30.848 31.593 1.00 27.80 287 PHE A CA 1
ATOM 2184 C C . PHE A 1 287 ? 25.924 30.251 32.751 1.00 27.73 287 PHE A C 1
ATOM 2185 O O . PHE A 1 287 ? 24.740 30.534 32.902 1.00 27.85 287 PHE A O 1
ATOM 2193 N N . ALA A 1 288 ? 26.576 29.435 33.573 1.00 28.11 288 ALA A N 1
ATOM 2194 C CA . ALA A 1 288 ? 25.893 28.838 34.720 1.00 28.53 288 ALA A CA 1
ATOM 2195 C C . ALA A 1 288 ? 25.384 29.945 35.619 1.00 28.82 288 ALA A C 1
ATOM 2196 O O . ALA A 1 288 ? 24.291 29.856 36.161 1.00 29.38 288 ALA A O 1
ATOM 2198 N N . LYS A 1 289 ? 26.183 30.997 35.780 1.00 29.20 289 LYS A N 1
ATOM 2199 C CA . LYS A 1 289 ? 25.776 32.116 36.613 1.00 28.76 289 LYS A CA 1
ATOM 2200 C C . LYS A 1 289 ? 24.523 32.771 36.049 1.00 28.26 289 LYS A C 1
ATOM 2201 O O . LYS A 1 289 ? 23.599 33.047 36.798 1.00 28.78 289 LYS A O 1
ATOM 2207 N N . LYS A 1 290 ? 24.494 33.022 34.741 1.00 27.50 290 LYS A N 1
ATOM 2208 C CA . LYS A 1 290 ? 23.324 33.630 34.123 1.00 27.58 290 LYS A CA 1
ATOM 2209 C C . LYS A 1 290 ? 22.119 32.671 34.042 1.00 27.77 290 LYS A C 1
ATOM 2210 O O . LYS A 1 290 ? 20.987 33.104 33.869 1.00 28.70 290 LYS A O 1
ATOM 2224 N N . GLY A 1 292 ? 21.153 30.818 36.515 1.00 28.07 292 GLY A N 1
ATOM 2225 C CA . GLY A 1 292 ? 20.548 30.812 37.833 1.00 27.99 292 GLY A CA 1
ATOM 2226 C C . GLY A 1 292 ? 21.456 30.450 39.010 1.00 28.73 292 GLY A C 1
ATOM 2227 O O . GLY A 1 292 ? 21.085 30.717 40.165 1.00 29.09 292 GLY A O 1
ATOM 2228 N N . LEU A 1 293 ? 22.616 29.838 38.743 1.00 28.07 293 LEU A N 1
ATOM 2229 C CA . LEU A 1 293 ? 23.570 29.466 39.801 1.00 27.73 293 LEU A CA 1
ATOM 2230 C C . LEU A 1 293 ? 23.891 30.708 40.639 1.00 27.93 293 LEU A C 1
ATOM 2231 O O . LEU A 1 293 ? 24.563 31.628 40.164 1.00 27.85 293 LEU A O 1
ATOM 2236 N N . PRO A 1 294 ? 23.442 30.737 41.901 1.00 27.94 294 PRO A N 1
ATOM 2237 C CA . PRO A 1 294 ? 23.668 31.874 42.801 1.00 29.46 294 PRO A CA 1
ATOM 2238 C C . PRO A 1 294 ? 25.076 31.996 43.379 1.00 30.57 294 PRO A C 1
ATOM 2239 O O . PRO A 1 294 ? 25.269 31.928 44.591 1.00 32.54 294 PRO A O 1
ATOM 2243 N N . ILE A 1 295 ? 26.053 32.193 42.507 1.00 30.38 295 ILE A N 1
ATOM 2244 C CA . ILE A 1 295 ? 27.435 32.312 42.921 1.00 30.60 295 ILE A CA 1
ATOM 2245 C C . ILE A 1 295 ? 27.983 33.737 42.888 1.00 31.92 295 ILE A C 1
ATOM 2246 O O . ILE A 1 295 ? 27.448 34.624 42.205 1.00 32.41 295 ILE A O 1
ATOM 2251 N N . GLU A 1 296 ? 29.081 33.927 43.613 1.00 32.63 296 GLU A N 1
ATOM 2252 C CA . GLU A 1 296 ? 29.775 35.211 43.697 1.00 33.92 296 GLU A CA 1
ATOM 2253 C C . GLU A 1 296 ? 30.386 35.551 42.332 1.00 33.21 296 GLU A C 1
ATOM 2254 O O . GLU A 1 296 ? 30.207 34.831 41.364 1.00 33.07 296 GLU A O 1
ATOM 2260 N N . LYS A 1 297 ? 31.128 36.646 42.269 1.00 33.36 297 LYS A N 1
ATOM 2261 C CA . LYS A 1 297 ? 31.779 37.038 41.024 1.00 32.95 297 LYS A CA 1
ATOM 2262 C C . LYS A 1 297 ? 32.802 35.993 40.656 1.00 31.73 297 LYS A C 1
ATOM 2263 O O . LYS A 1 297 ? 33.527 35.497 41.517 1.00 31.60 297 LYS A O 1
ATOM 2269 N N . LEU A 1 298 ? 32.850 35.669 39.370 1.00 30.30 298 LEU A N 1
ATOM 2270 C CA . LEU A 1 298 ? 33.793 34.702 38.851 1.00 28.55 298 LEU A CA 1
ATOM 2271 C C . LEU A 1 298 ? 35.152 35.368 38.881 1.00 28.03 298 LEU A C 1
ATOM 2272 O O . LEU A 1 298 ? 35.298 36.510 38.464 1.00 27.58 298 LEU A O 1
ATOM 2277 N N . ALA A 1 299 ? 36.145 34.653 39.391 1.00 28.51 299 ALA A N 1
ATOM 2278 C CA . ALA A 1 299 ? 37.509 35.176 39.493 1.00 28.66 299 ALA A CA 1
ATOM 2279 C C . ALA A 1 299 ? 38.404 34.678 38.375 1.00 28.52 299 ALA A C 1
ATOM 2280 O O . ALA A 1 299 ? 38.641 33.486 38.249 1.00 29.41 299 ALA A O 1
ATOM 2282 N N . ILE A 1 300 ? 38.884 35.597 37.555 1.00 29.05 300 ILE A N 1
ATOM 2283 C CA . ILE A 1 300 ? 39.774 35.244 36.462 1.00 29.84 300 ILE A CA 1
ATOM 2284 C C . ILE A 1 300 ? 41.195 35.323 37.006 1.00 29.66 300 ILE A C 1
ATOM 2285 O O . ILE A 1 300 ? 41.609 36.371 37.470 1.00 29.92 300 ILE A O 1
ATOM 2290 N N . ALA A 1 301 ? 41.921 34.213 36.974 1.00 29.48 301 ALA A N 1
ATOM 2291 C CA . ALA A 1 301 ? 43.306 34.174 37.433 1.00 30.19 301 ALA A CA 1
ATOM 2292 C C . ALA A 1 301 ? 44.189 33.997 36.194 1.00 31.22 301 ALA A C 1
ATOM 2293 O O . ALA A 1 301 ? 43.975 33.089 35.381 1.00 31.88 301 ALA A O 1
ATOM 2295 N N . THR A 1 302 ? 45.176 34.862 36.032 1.00 31.88 302 THR A N 1
ATOM 2296 C CA . THR A 1 302 ? 46.040 34.758 34.858 1.00 32.87 302 THR A CA 1
ATOM 2297 C C . THR A 1 302 ? 47.500 34.795 35.264 1.00 33.44 302 THR A C 1
ATOM 2298 O O . THR A 1 302 ? 47.816 35.129 36.403 1.00 32.94 302 THR A O 1
ATOM 2302 N N . ASN A 1 303 ? 48.391 34.425 34.351 1.00 34.68 303 ASN A N 1
ATOM 2303 C CA . ASN A 1 303 ? 49.805 34.516 34.664 1.00 36.52 303 ASN A CA 1
ATOM 2304 C C . ASN A 1 303 ? 50.296 35.850 34.120 1.00 38.59 303 ASN A C 1
ATOM 2305 O O . ASN A 1 303 ? 49.513 36.787 33.966 1.00 39.04 303 ASN A O 1
ATOM 2310 N N . GLU A 1 304 ? 51.577 35.957 33.816 1.00 41.07 304 GLU A N 1
ATOM 2311 C CA . GLU A 1 304 ? 52.072 37.221 33.332 1.00 43.34 304 GLU A CA 1
ATOM 2312 C C . GLU A 1 304 ? 51.394 37.718 32.073 1.00 43.86 304 GLU A C 1
ATOM 2313 O O . GLU A 1 304 ? 51.345 38.916 31.846 1.00 43.75 304 GLU A O 1
ATOM 2319 N N . ASN A 1 305 ? 50.874 36.815 31.251 1.00 44.73 305 ASN A N 1
ATOM 2320 C CA . ASN A 1 305 ? 50.170 37.233 30.039 1.00 45.80 305 ASN A CA 1
ATOM 2321 C C . ASN A 1 305 ? 48.783 37.645 30.503 1.00 46.08 305 ASN A C 1
ATOM 2322 O O . ASN A 1 305 ? 47.825 36.880 30.433 1.00 46.23 305 ASN A O 1
ATOM 2327 N N . ASP A 1 306 ? 48.703 38.881 30.978 1.00 46.85 306 ASP A N 1
ATOM 2328 C CA . ASP A 1 306 ? 47.489 39.446 31.555 1.00 47.44 306 ASP A CA 1
ATOM 2329 C C . ASP A 1 306 ? 46.574 40.293 30.681 1.00 47.50 306 ASP A C 1
ATOM 2330 O O . ASP A 1 306 ? 45.992 41.258 31.175 1.00 47.59 306 ASP A O 1
ATOM 2335 N N . ILE A 1 307 ? 46.421 39.949 29.405 1.00 47.83 307 ILE A N 1
ATOM 2336 C CA . ILE A 1 307 ? 45.543 40.744 28.560 1.00 48.29 307 ILE A CA 1
ATOM 2337 C C . ILE A 1 307 ? 44.183 40.917 29.247 1.00 49.31 307 ILE A C 1
ATOM 2338 O O . ILE A 1 307 ? 43.631 42.017 29.288 1.00 50.09 307 ILE A O 1
ATOM 2343 N N . LEU A 1 308 ? 43.657 39.846 29.822 1.00 49.87 308 LEU A N 1
ATOM 2344 C CA . LEU A 1 308 ? 42.380 39.932 30.504 1.00 50.80 308 LEU A CA 1
ATOM 2345 C C . LEU A 1 308 ? 42.400 40.809 31.757 1.00 51.85 308 LEU A C 1
ATOM 2346 O O . LEU A 1 308 ? 41.495 41.620 31.963 1.00 52.57 308 LEU A O 1
ATOM 2351 N N . ASP A 1 309 ? 43.416 40.657 32.601 1.00 52.17 309 ASP A N 1
ATOM 2352 C CA . ASP A 1 309 ? 43.464 41.461 33.813 1.00 52.55 309 ASP A CA 1
ATOM 2353 C C . ASP A 1 309 ? 43.546 42.939 33.498 1.00 52.91 309 ASP A C 1
ATOM 2354 O O . ASP A 1 309 ? 42.997 43.766 34.224 1.00 53.08 309 ASP A O 1
ATOM 2359 N N . ARG A 1 310 ? 44.246 43.275 32.424 1.00 53.36 310 ARG A N 1
ATOM 2360 C CA . ARG A 1 310 ? 44.386 44.670 32.043 1.00 54.19 310 ARG A CA 1
ATOM 2361 C C . ARG A 1 310 ? 43.059 45.205 31.531 1.00 55.21 310 ARG A C 1
ATOM 2362 O O . ARG A 1 310 ? 42.640 46.304 31.904 1.00 54.91 310 ARG A O 1
ATOM 2370 N N . PHE A 1 311 ? 42.393 44.423 30.683 1.00 56.11 311 PHE A N 1
ATOM 2371 C CA . PHE A 1 311 ? 41.113 44.850 30.139 1.00 56.67 311 PHE A CA 1
ATOM 2372 C C . PHE A 1 311 ? 40.118 45.130 31.242 1.00 57.10 311 PHE A C 1
ATOM 2373 O O . PHE A 1 311 ? 39.541 46.205 31.308 1.00 57.26 311 PHE A O 1
ATOM 2381 N N . LEU A 1 312 ? 39.917 44.148 32.108 1.00 58.06 312 LEU A N 1
ATOM 2382 C CA . LEU A 1 312 ? 38.967 44.285 33.195 1.00 58.78 312 LEU A CA 1
ATOM 2383 C C . LEU A 1 312 ? 39.301 45.455 34.105 1.00 59.19 312 LEU A C 1
ATOM 2384 O O . LEU A 1 312 ? 38.515 45.812 34.975 1.00 59.70 312 LEU A O 1
ATOM 2389 N N . LYS A 1 313 ? 40.460 46.063 33.897 1.00 60.10 313 LYS A N 1
ATOM 2390 C CA . LYS A 1 313 ? 40.884 47.166 34.742 1.00 61.05 313 LYS A CA 1
ATOM 2391 C C . LYS A 1 313 ? 40.841 48.530 34.048 1.00 61.20 313 LYS A C 1
ATOM 2392 O O . LYS A 1 313 ? 40.721 49.565 34.710 1.00 61.40 313 LYS A O 1
ATOM 2398 N N . SER A 1 314 ? 40.907 48.524 32.721 1.00 60.62 314 SER A N 1
ATOM 2399 C CA . SER A 1 314 ? 40.922 49.754 31.953 1.00 60.60 314 SER A CA 1
ATOM 2400 C C . SER A 1 314 ? 39.881 49.850 30.848 1.00 60.77 314 SER A C 1
ATOM 2401 O O . SER A 1 314 ? 39.451 50.947 30.489 1.00 62.05 314 SER A O 1
ATOM 2404 N N . GLY A 1 315 ? 39.501 48.716 30.278 1.00 59.75 315 GLY A N 1
ATOM 2405 C CA . GLY A 1 315 ? 38.543 48.745 29.199 1.00 58.73 315 GLY A CA 1
ATOM 2406 C C . GLY A 1 315 ? 39.354 48.770 27.927 1.00 58.96 315 GLY A C 1
ATOM 2407 O O . GLY A 1 315 ? 38.834 48.967 26.825 1.00 59.17 315 GLY A O 1
ATOM 2408 N N . LEU A 1 316 ? 40.657 48.569 28.091 1.00 59.07 316 LEU A N 1
ATOM 2409 C CA . LEU A 1 316 ? 41.583 48.547 26.963 1.00 59.13 316 LEU A CA 1
ATOM 2410 C C . LEU A 1 316 ? 42.055 47.115 26.675 1.00 58.84 316 LEU A C 1
ATOM 2411 O O . LEU A 1 316 ? 42.857 46.541 27.407 1.00 58.71 316 LEU A O 1
ATOM 2416 N N . TYR A 1 317 ? 41.522 46.538 25.608 1.00 58.84 317 TYR A N 1
ATOM 2417 C CA . TYR A 1 317 ? 41.869 45.180 25.208 1.00 58.91 317 TYR A CA 1
ATOM 2418 C C . TYR A 1 317 ? 42.986 45.315 24.189 1.00 59.59 317 TYR A C 1
ATOM 2419 O O . TYR A 1 317 ? 42.749 45.418 22.983 1.00 60.03 317 TYR A O 1
ATOM 2428 N N . GLU A 1 318 ? 44.212 45.323 24.688 1.00 60.34 318 GLU A N 1
ATOM 2429 C CA . GLU A 1 318 ? 45.380 45.471 23.829 1.00 61.08 318 GLU A CA 1
ATOM 2430 C C . GLU A 1 318 ? 46.274 44.229 23.811 1.00 60.54 318 GLU A C 1
ATOM 2431 O O . GLU A 1 318 ? 46.665 43.705 24.854 1.00 59.94 318 GLU A O 1
ATOM 2437 N N . ARG A 1 319 ? 46.585 43.757 22.611 1.00 60.34 319 ARG A N 1
ATOM 2438 C CA . ARG A 1 319 ? 47.437 42.595 22.454 1.00 60.44 319 ARG A CA 1
ATOM 2439 C C . ARG A 1 319 ? 48.877 42.997 22.705 1.00 60.63 319 ARG A C 1
ATOM 2440 O O . ARG A 1 319 ? 49.319 44.043 22.238 1.00 60.75 319 ARG A O 1
ATOM 2448 N N . SER A 1 320 ? 49.604 42.181 23.463 1.00 60.80 320 SER A N 1
ATOM 2449 C CA . SER A 1 320 ? 51.013 42.456 23.733 1.00 60.33 320 SER A CA 1
ATOM 2450 C C . SER A 1 320 ? 51.811 42.046 22.507 1.00 60.50 320 SER A C 1
ATOM 2451 O O . SER A 1 320 ? 51.294 41.403 21.589 1.00 59.87 320 SER A O 1
ATOM 2454 N N . ASP A 1 321 ? 53.078 42.430 22.497 1.00 61.36 321 ASP A N 1
ATOM 2455 C CA . ASP A 1 321 ? 53.977 42.106 21.394 1.00 61.88 321 ASP A CA 1
ATOM 2456 C C . ASP A 1 321 ? 54.712 40.824 21.754 1.00 61.38 321 ASP A C 1
ATOM 2457 O O . ASP A 1 321 ? 54.880 39.932 20.924 1.00 61.33 321 ASP A O 1
ATOM 2462 N N . LYS A 1 322 ? 55.131 40.746 23.014 1.00 61.07 322 LYS A N 1
ATOM 2463 C CA . LYS A 1 322 ? 55.855 39.594 23.537 1.00 60.61 322 LYS A CA 1
ATOM 2464 C C . LYS A 1 322 ? 54.974 38.679 24.392 1.00 59.43 322 LYS A C 1
ATOM 2465 O O . LYS A 1 322 ? 54.168 39.146 25.207 1.00 58.76 322 LYS A O 1
ATOM 2471 N N . VAL A 1 323 ? 55.136 37.375 24.186 1.00 57.94 323 VAL A N 1
ATOM 2472 C CA . VAL A 1 323 ? 54.415 36.363 24.943 1.00 56.29 323 VAL A CA 1
ATOM 2473 C C . VAL A 1 323 ? 55.354 35.959 26.051 1.00 55.25 323 VAL A C 1
ATOM 2474 O O . VAL A 1 323 ? 56.180 35.074 25.850 1.00 56.08 323 VAL A O 1
ATOM 2478 N N . ALA A 1 324 ? 55.241 36.610 27.204 1.00 54.07 324 ALA A N 1
ATOM 2479 C CA . ALA A 1 324 ? 56.106 36.318 28.352 1.00 52.66 324 ALA A CA 1
ATOM 2480 C C . ALA A 1 324 ? 56.070 34.839 28.662 1.00 51.92 324 ALA A C 1
ATOM 2481 O O . ALA A 1 324 ? 55.007 34.206 28.579 1.00 52.44 324 ALA A O 1
ATOM 2483 N N . ALA A 1 325 ? 57.235 34.282 28.991 1.00 50.91 325 ALA A N 1
ATOM 2484 C CA . ALA A 1 325 ? 57.335 32.869 29.337 1.00 49.18 325 ALA A CA 1
ATOM 2485 C C . ALA A 1 325 ? 56.905 32.779 30.785 1.00 48.26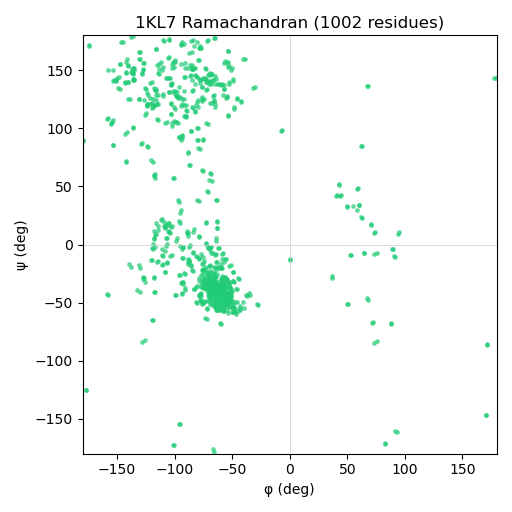 325 ALA A C 1
ATOM 2486 O O . ALA A 1 325 ? 57.148 33.702 31.572 1.00 48.11 325 ALA A O 1
ATOM 2488 N N . THR A 1 326 ? 56.242 31.687 31.140 1.00 46.83 326 THR A N 1
ATOM 2489 C CA . THR A 1 326 ? 55.790 31.521 32.514 1.00 44.97 326 THR A CA 1
ATOM 2490 C C . THR A 1 326 ? 55.846 30.057 32.887 1.00 43.83 326 THR A C 1
ATOM 2491 O O . THR A 1 326 ? 56.132 29.199 32.044 1.00 43.50 326 THR A O 1
ATOM 2495 N N . LEU A 1 327 ? 55.566 29.790 34.160 1.00 42.48 327 LEU A N 1
ATOM 2496 C CA . LEU A 1 327 ? 55.545 28.438 34.681 1.00 41.14 327 LEU A CA 1
ATOM 2497 C C . LEU A 1 327 ? 54.254 27.769 34.290 1.00 40.20 327 LEU A C 1
ATOM 2498 O O . LEU A 1 327 ? 54.116 26.573 34.433 1.00 40.47 327 LEU A O 1
ATOM 2503 N N . SER A 1 328 ? 53.304 28.547 33.799 1.00 40.17 328 SER A N 1
ATOM 2504 C CA . SER A 1 328 ? 52.010 28.004 33.382 1.00 40.91 328 SER A CA 1
ATOM 2505 C C . SER A 1 328 ? 51.754 28.204 31.873 1.00 40.86 328 SER A C 1
ATOM 2506 O O . SER A 1 328 ? 50.777 28.829 31.462 1.00 40.21 328 SER A O 1
ATOM 2509 N N . PRO A 1 329 ? 52.630 27.633 31.033 1.00 41.17 329 PRO A N 1
ATOM 2510 C CA . PRO A 1 329 ? 52.574 27.706 29.568 1.00 41.18 329 PRO A CA 1
ATOM 2511 C C . PRO A 1 329 ? 51.202 27.652 28.880 1.00 41.12 329 PRO A C 1
ATOM 2512 O O . PRO A 1 329 ? 50.954 28.417 27.964 1.00 41.12 329 PRO A O 1
ATOM 2516 N N . ALA A 1 330 ? 50.310 26.767 29.306 1.00 41.95 330 ALA A N 1
ATOM 2517 C CA . ALA A 1 330 ? 48.987 26.656 28.669 1.00 42.36 330 ALA A CA 1
ATOM 2518 C C . ALA A 1 330 ? 48.076 27.896 28.762 1.00 42.68 330 ALA A C 1
ATOM 2519 O O . ALA A 1 330 ? 46.988 27.925 28.192 1.00 42.49 330 ALA A O 1
ATOM 2529 N N . ASP A 1 332 ? 49.677 30.986 28.467 1.00 46.50 332 ASP A N 1
ATOM 2530 C CA . ASP A 1 332 ? 50.535 31.967 27.803 1.00 47.41 332 ASP A CA 1
ATOM 2531 C C . ASP A 1 332 ? 49.944 32.336 26.451 1.00 47.34 332 ASP A C 1
ATOM 2532 O O . ASP A 1 332 ? 50.345 31.782 25.428 1.00 47.34 332 ASP A O 1
ATOM 2537 N N . ILE A 1 333 ? 49.016 33.291 26.449 1.00 46.64 333 ILE A N 1
ATOM 2538 C CA . ILE A 1 333 ? 48.330 33.696 25.221 1.00 46.57 333 ILE A CA 1
ATOM 2539 C C . ILE A 1 333 ? 48.398 35.204 24.948 1.00 45.51 333 ILE A C 1
ATOM 2540 O O . ILE A 1 333 ? 48.556 35.992 25.876 1.00 45.82 333 ILE A O 1
ATOM 2545 N N . LEU A 1 334 ? 48.247 35.606 23.687 1.00 43.72 334 LEU A N 1
ATOM 2546 C CA . LEU A 1 334 ? 48.255 37.033 23.351 1.00 42.46 334 LEU A CA 1
ATOM 2547 C C . LEU A 1 334 ? 46.847 37.609 23.392 1.00 41.50 334 LEU A C 1
ATOM 2548 O O . LEU A 1 334 ? 46.652 38.740 23.834 1.00 40.62 334 LEU A O 1
ATOM 2553 N N . ILE A 1 335 ? 45.875 36.824 22.921 1.00 40.82 335 ILE A N 1
ATOM 2554 C CA . ILE A 1 335 ? 44.462 37.227 22.916 1.00 40.59 335 ILE A CA 1
ATOM 2555 C C . ILE A 1 335 ? 43.558 36.071 23.327 1.00 39.21 335 ILE A C 1
ATOM 2556 O O . ILE A 1 335 ? 43.599 34.999 22.730 1.00 40.55 335 ILE A O 1
ATOM 2561 N N . SER A 1 336 ? 42.737 36.304 24.341 1.00 37.59 336 SER A N 1
ATOM 2562 C CA . SER A 1 336 ? 41.815 35.301 24.873 1.00 36.20 336 SER A CA 1
ATOM 2563 C C . SER A 1 336 ? 40.621 35.106 23.945 1.00 35.38 336 SER A C 1
ATOM 2564 O O . SER A 1 336 ? 39.600 35.770 24.116 1.00 36.35 336 SER A O 1
ATOM 2567 N N . SER A 1 337 ? 40.736 34.170 23.004 1.00 34.36 337 SER A N 1
ATOM 2568 C CA . SER A 1 337 ? 39.695 33.910 22.002 1.00 34.37 337 SER A CA 1
ATOM 2569 C C . SER A 1 337 ? 38.207 33.920 22.375 1.00 33.95 337 SER A C 1
ATOM 2570 O O . SER A 1 337 ? 37.419 34.575 21.694 1.00 34.12 337 SER A O 1
ATOM 2573 N N . ASN A 1 338 ? 37.811 33.216 23.429 1.00 32.85 338 ASN A N 1
ATOM 2574 C CA . ASN A 1 338 ? 36.401 33.187 23.818 1.00 32.65 338 ASN A CA 1
ATOM 2575 C C . ASN A 1 338 ? 35.907 34.454 24.477 1.00 32.18 338 ASN A C 1
ATOM 2576 O O . ASN A 1 338 ? 34.695 34.668 24.620 1.00 31.79 338 ASN A O 1
ATOM 2581 N N . PHE A 1 339 ? 36.839 35.303 24.877 1.00 30.82 339 PHE A N 1
ATOM 2582 C CA . PHE A 1 339 ? 36.441 36.531 25.524 1.00 30.38 339 PHE A CA 1
ATOM 2583 C C . PHE A 1 339 ? 35.407 37.284 24.701 1.00 30.36 339 PHE A C 1
ATOM 2584 O O . PHE A 1 339 ? 34.542 37.974 25.238 1.00 30.61 339 PHE A O 1
ATOM 2592 N N . GLU A 1 340 ? 35.520 37.152 23.389 1.00 30.32 340 GLU A N 1
ATOM 2593 C CA . GLU A 1 340 ? 34.607 37.795 22.478 1.00 30.25 340 GLU A CA 1
ATOM 2594 C C . GLU A 1 340 ? 33.189 37.445 22.860 1.00 30.86 340 GLU A C 1
ATOM 2595 O O . GLU A 1 340 ? 32.335 38.336 22.918 1.00 31.42 340 GLU A O 1
ATOM 2601 N N . ARG A 1 341 ? 32.926 36.162 23.130 1.00 29.68 341 ARG A N 1
ATOM 2602 C CA . ARG A 1 341 ? 31.578 35.753 23.518 1.00 28.36 341 ARG A CA 1
ATOM 2603 C C . ARG A 1 341 ? 31.030 36.600 24.668 1.00 28.35 341 ARG A C 1
ATOM 2604 O O . ARG A 1 341 ? 29.877 37.003 24.631 1.00 28.44 341 ARG A O 1
ATOM 2612 N N . LEU A 1 342 ? 31.836 36.850 25.700 1.00 28.01 342 LEU A N 1
ATOM 2613 C CA . LEU A 1 342 ? 31.374 37.657 26.817 1.00 28.09 342 LEU A CA 1
ATOM 2614 C C . LEU A 1 342 ? 31.052 39.072 26.317 1.00 28.87 342 LEU A C 1
ATOM 2615 O O . LEU A 1 342 ? 30.014 39.646 26.661 1.00 27.55 342 LEU A O 1
ATOM 2620 N N . LEU A 1 343 ? 31.953 39.623 25.506 1.00 29.28 343 LEU A N 1
ATOM 2621 C CA . LEU A 1 343 ? 31.775 40.963 24.963 1.00 30.35 343 LEU A CA 1
ATOM 2622 C C . LEU A 1 343 ? 30.438 41.104 24.224 1.00 31.05 343 LEU A C 1
ATOM 2623 O O . LEU A 1 343 ? 29.791 42.166 24.274 1.00 31.65 343 LEU A O 1
ATOM 2628 N N . TRP A 1 344 ? 30.009 40.043 23.550 1.00 30.22 344 TRP A N 1
ATOM 2629 C CA . TRP A 1 344 ? 28.742 40.124 22.847 1.00 29.66 344 TRP A CA 1
ATOM 2630 C C . TRP A 1 344 ? 27.594 40.342 23.840 1.00 29.57 344 TRP A C 1
ATOM 2631 O O . TRP A 1 344 ? 26.773 41.231 23.661 1.00 30.73 344 TRP A O 1
ATOM 2642 N N . TYR A 1 345 ? 27.533 39.534 24.884 1.00 28.68 345 TYR A N 1
ATOM 2643 C CA . TYR A 1 345 ? 26.475 39.703 25.857 1.00 28.36 345 TYR A CA 1
ATOM 2644 C C . TYR A 1 345 ? 26.586 41.040 26.554 1.00 28.24 345 TYR A C 1
ATOM 2645 O O . TYR A 1 345 ? 25.569 41.647 26.882 1.00 28.90 345 TYR A O 1
ATOM 2654 N N . LEU A 1 346 ? 27.812 41.496 26.792 1.00 27.69 346 LEU A N 1
ATOM 2655 C CA . LEU A 1 346 ? 27.991 42.780 27.447 1.00 27.30 346 LEU A CA 1
ATOM 2656 C C . LEU A 1 346 ? 27.447 43.871 26.517 1.00 28.12 346 LEU A C 1
ATOM 2657 O O . LEU A 1 346 ? 26.575 44.659 26.900 1.00 27.13 346 LEU A O 1
ATOM 2662 N N . ALA A 1 347 ? 27.931 43.878 25.279 1.00 29.05 347 ALA A N 1
ATOM 2663 C CA . ALA A 1 347 ? 27.503 44.875 24.306 1.00 29.54 347 ALA A CA 1
ATOM 2664 C C . ALA A 1 347 ? 25.992 44.864 24.149 1.00 30.37 347 ALA A C 1
ATOM 2665 O O . ALA A 1 347 ? 25.356 45.926 24.087 1.00 31.02 347 ALA A O 1
ATOM 2667 N N . ARG A 1 348 ? 25.407 43.672 24.096 1.00 30.38 348 ARG A N 1
ATOM 2668 C CA . ARG A 1 348 ? 23.970 43.577 23.938 1.00 30.25 348 ARG A CA 1
ATOM 2669 C C . ARG A 1 348 ? 23.186 44.209 25.082 1.00 31.55 348 ARG A C 1
ATOM 2670 O O . ARG A 1 348 ? 22.156 44.845 24.853 1.00 31.87 348 ARG A O 1
ATOM 2678 N N . GLU A 1 349 ? 23.657 44.039 26.312 1.00 32.35 349 GLU A N 1
ATOM 2679 C CA . GLU A 1 349 ? 22.934 44.603 27.439 1.00 33.17 349 GLU A CA 1
ATOM 2680 C C . GLU A 1 349 ? 23.206 46.086 27.675 1.00 33.70 349 GLU A C 1
ATOM 2681 O O . GLU A 1 349 ? 22.289 46.824 28.020 1.00 33.71 349 GLU A O 1
ATOM 2687 N N . TYR A 1 350 ? 24.442 46.534 27.456 1.00 34.21 350 TYR A N 1
ATOM 2688 C CA . TYR A 1 350 ? 24.782 47.925 27.729 1.00 34.65 350 TYR A CA 1
ATOM 2689 C C . TYR A 1 350 ? 24.999 48.886 26.571 1.00 35.26 350 TYR A C 1
ATOM 2690 O O . TYR A 1 350 ? 25.286 50.063 26.804 1.00 36.69 350 TYR A O 1
ATOM 2699 N N . LEU A 1 351 ? 24.866 48.422 25.335 1.00 34.53 351 LEU A N 1
ATOM 2700 C CA . LEU A 1 351 ? 25.077 49.314 24.212 1.00 33.90 351 LEU A CA 1
ATOM 2701 C C . LEU A 1 351 ? 24.076 49.106 23.095 1.00 34.44 351 LEU A C 1
ATOM 2702 O O . LEU A 1 351 ? 23.917 49.957 22.237 1.00 34.62 351 LEU A O 1
ATOM 2707 N N . ALA A 1 352 ? 23.391 47.974 23.100 1.00 35.29 352 ALA A N 1
ATOM 2708 C CA . ALA A 1 352 ? 22.439 47.691 22.035 1.00 35.57 352 ALA A CA 1
ATOM 2709 C C . ALA A 1 352 ? 21.025 47.548 22.557 1.00 36.28 352 ALA A C 1
ATOM 2710 O O . ALA A 1 352 ? 20.139 47.094 21.833 1.00 35.57 352 ALA A O 1
ATOM 2712 N N . ASN A 1 353 ? 20.824 47.934 23.818 1.00 37.38 353 ASN A N 1
ATOM 2713 C CA . ASN A 1 353 ? 19.511 47.852 24.455 1.00 38.31 353 ASN A CA 1
ATOM 2714 C C . ASN A 1 353 ? 18.786 46.544 24.096 1.00 38.15 353 ASN A C 1
ATOM 2715 O O . ASN A 1 353 ? 17.589 46.531 23.796 1.00 37.94 353 ASN A O 1
ATOM 2720 N N . GLY A 1 354 ? 19.522 45.443 24.099 1.00 37.61 354 GLY A N 1
ATOM 2721 C CA . GLY A 1 354 ? 18.901 44.172 23.808 1.00 37.29 354 GLY A CA 1
ATOM 2722 C C . GLY A 1 354 ? 18.891 43.738 22.366 1.00 37.44 354 GLY A C 1
ATOM 2723 O O . GLY A 1 354 ? 18.548 42.584 22.084 1.00 37.84 354 GLY A O 1
ATOM 2724 N N . ASP A 1 355 ? 19.273 44.631 21.457 1.00 37.41 355 ASP A N 1
ATOM 2725 C CA . ASP A 1 355 ? 19.283 44.314 20.028 1.00 38.01 355 ASP A CA 1
ATOM 2726 C C . ASP A 1 355 ? 20.414 43.361 19.659 1.00 37.85 355 ASP A C 1
ATOM 2727 O O . ASP A 1 355 ? 21.568 43.779 19.573 1.00 37.00 355 ASP A O 1
ATOM 2732 N N . ASP A 1 356 ? 20.080 42.093 19.423 1.00 38.11 356 ASP A N 1
ATOM 2733 C CA . ASP A 1 356 ? 21.075 41.094 19.054 1.00 39.04 356 ASP A CA 1
ATOM 2734 C C . ASP A 1 356 ? 21.906 41.565 17.851 1.00 39.34 356 ASP A C 1
ATOM 2735 O O . ASP A 1 356 ? 23.133 41.425 17.835 1.00 39.35 356 ASP A O 1
ATOM 2740 N N . LEU A 1 357 ? 21.232 42.131 16.851 1.00 39.45 357 LEU A N 1
ATOM 2741 C CA . LEU A 1 357 ? 21.893 42.606 15.635 1.00 39.15 357 LEU A CA 1
ATOM 2742 C C . LEU A 1 357 ? 22.830 43.795 15.799 1.00 39.20 357 LEU A C 1
ATOM 2743 O O . LEU A 1 357 ? 23.849 43.861 15.125 1.00 38.95 357 LEU A O 1
ATOM 2748 N N . LYS A 1 358 ? 22.508 44.741 16.672 1.00 39.94 358 LYS A N 1
ATOM 2749 C CA . LYS A 1 358 ? 23.408 45.874 16.838 1.00 41.43 358 LYS A CA 1
ATOM 2750 C C . LYS A 1 358 ? 24.604 45.394 17.632 1.00 41.68 358 LYS A C 1
ATOM 2751 O O . LYS A 1 358 ? 25.688 45.981 17.564 1.00 42.51 358 LYS A O 1
ATOM 2757 N N . ALA A 1 359 ? 24.403 44.311 18.381 1.00 41.78 359 ALA A N 1
ATOM 2758 C CA . ALA A 1 359 ? 25.469 43.720 19.190 1.00 41.33 359 ALA A CA 1
ATOM 2759 C C . ALA A 1 359 ? 26.519 43.123 18.251 1.00 41.13 359 ALA A C 1
ATOM 2760 O O . ALA A 1 359 ? 27.718 43.268 18.480 1.00 40.53 359 ALA A O 1
ATOM 2762 N N . GLY A 1 360 ? 26.061 42.466 17.189 1.00 41.43 360 GLY A N 1
ATOM 2763 C CA . GLY A 1 360 ? 26.978 41.903 16.211 1.00 42.91 360 GLY A CA 1
ATOM 2764 C C . GLY A 1 360 ? 27.785 43.005 15.532 1.00 44.01 360 GLY A C 1
ATOM 2765 O O . GLY A 1 360 ? 28.990 42.874 15.335 1.00 44.83 360 GLY A O 1
ATOM 2766 N N . GLU A 1 361 ? 27.110 44.095 15.177 1.00 44.61 361 GLU A N 1
ATOM 2767 C CA . GLU A 1 361 ? 27.726 45.252 14.539 1.00 44.96 361 GLU A CA 1
ATOM 2768 C C . GLU A 1 361 ? 28.833 45.762 15.464 1.00 44.62 361 GLU A C 1
ATOM 2769 O O . GLU A 1 361 ? 29.979 45.910 15.049 1.00 44.41 361 GLU A O 1
ATOM 2775 N N . ILE A 1 362 ? 28.479 46.012 16.724 1.00 44.27 362 ILE A N 1
ATOM 2776 C CA . ILE A 1 362 ? 29.414 46.531 17.726 1.00 44.23 362 ILE A CA 1
ATOM 2777 C C . ILE A 1 362 ? 30.636 45.654 17.990 1.00 45.19 362 ILE A C 1
ATOM 2778 O O . ILE A 1 362 ? 31.767 46.153 18.074 1.00 45.12 362 ILE A O 1
ATOM 2783 N N . VAL A 1 363 ? 30.402 44.353 18.139 1.00 45.90 363 VAL A N 1
ATOM 2784 C CA . VAL A 1 363 ? 31.480 43.410 18.400 1.00 46.57 363 VAL A CA 1
ATOM 2785 C C . VAL A 1 363 ? 32.363 43.307 17.156 1.00 47.45 363 VAL A C 1
ATOM 2786 O O . VAL A 1 363 ? 33.597 43.337 17.252 1.00 47.38 363 VAL A O 1
ATOM 2790 N N . ASN A 1 364 ? 31.736 43.209 15.988 1.00 48.05 364 ASN A N 1
ATOM 2791 C CA . ASN A 1 364 ? 32.499 43.116 14.758 1.00 49.53 364 ASN A CA 1
ATOM 2792 C C . ASN A 1 364 ? 33.406 44.322 14.540 1.00 51.19 364 ASN A C 1
ATOM 2793 O O . ASN A 1 364 ? 34.515 44.174 14.033 1.00 51.59 364 ASN A O 1
ATOM 2798 N N . ASN A 1 365 ? 32.951 45.515 14.917 1.00 52.75 365 ASN A N 1
ATOM 2799 C CA . ASN A 1 365 ? 33.797 46.693 14.747 1.00 54.36 365 ASN A CA 1
ATOM 2800 C C . ASN A 1 365 ? 34.960 46.660 15.731 1.00 54.78 365 ASN A C 1
ATOM 2801 O O . ASN A 1 365 ? 36.063 47.092 15.402 1.00 55.35 365 ASN A O 1
ATOM 2806 N N . TRP A 1 366 ? 34.716 46.152 16.936 1.00 55.21 366 TRP A N 1
ATOM 2807 C CA . TRP A 1 366 ? 35.763 46.070 17.950 1.00 55.46 366 TRP A CA 1
ATOM 2808 C C . TRP A 1 366 ? 36.893 45.113 17.538 1.00 56.08 366 TRP A C 1
ATOM 2809 O O . TRP A 1 366 ? 38.075 45.410 17.724 1.00 55.55 366 TRP A O 1
ATOM 2820 N N . PHE A 1 367 ? 36.537 43.949 17.006 1.00 56.70 367 PHE A N 1
ATOM 2821 C CA . PHE A 1 367 ? 37.568 43.007 16.607 1.00 58.17 367 PHE A CA 1
ATOM 2822 C C . PHE A 1 367 ? 38.215 43.415 15.302 1.00 59.64 367 PHE A C 1
ATOM 2823 O O . PHE A 1 367 ? 39.225 42.837 14.882 1.00 60.01 367 PHE A O 1
ATOM 2831 N N . GLN A 1 368 ? 37.630 44.429 14.671 1.00 60.96 368 GLN A N 1
ATOM 2832 C CA . GLN A 1 368 ? 38.180 44.988 13.448 1.00 61.73 368 GLN A CA 1
ATOM 2833 C C . GLN A 1 368 ? 39.283 45.945 13.907 1.00 61.46 368 GLN A C 1
ATOM 2834 O O . GLN A 1 368 ? 40.408 45.874 13.423 1.00 60.76 368 GLN A O 1
ATOM 2840 N N . GLU A 1 369 ? 38.964 46.824 14.858 1.00 61.58 369 GLU A N 1
ATOM 2841 C CA . GLU A 1 369 ? 39.955 47.769 15.380 1.00 62.20 369 GLU A CA 1
ATOM 2842 C C . GLU A 1 369 ? 41.183 46.991 15.859 1.00 63.31 369 GLU A C 1
ATOM 2843 O O . GLU A 1 369 ? 42.309 47.492 15.820 1.00 63.42 369 GLU A O 1
ATOM 2849 N N . LEU A 1 370 ? 40.952 45.761 16.317 1.00 64.23 370 LEU A N 1
ATOM 2850 C CA . LEU A 1 370 ? 42.020 44.913 16.834 1.00 64.64 370 LEU A CA 1
ATOM 2851 C C . LEU A 1 370 ? 42.965 44.514 15.718 1.00 65.04 370 LEU A C 1
ATOM 2852 O O . LEU A 1 370 ? 44.191 44.590 15.848 1.00 65.11 370 LEU A O 1
ATOM 2857 N N . LYS A 1 371 ? 42.370 44.077 14.620 1.00 65.41 371 LYS A N 1
ATOM 2858 C CA . LYS A 1 371 ? 43.113 43.664 13.445 1.00 65.65 371 LYS A CA 1
ATOM 2859 C C . LYS A 1 371 ? 43.522 44.922 12.663 1.00 66.35 371 LYS A C 1
ATOM 2860 O O . LYS A 1 371 ? 43.496 44.933 11.436 1.00 66.29 371 LYS A O 1
ATOM 2866 N N . THR A 1 372 ? 43.884 45.989 13.374 1.00 66.86 372 THR A N 1
ATOM 2867 C CA . THR A 1 372 ? 44.292 47.230 12.718 1.00 67.47 372 THR A CA 1
ATOM 2868 C C . THR A 1 372 ? 45.138 48.108 13.628 1.00 68.50 372 THR A C 1
ATOM 2869 O O . THR A 1 372 ? 46.129 48.694 13.196 1.00 68.79 372 THR A O 1
ATOM 2873 N N . ASN A 1 373 ? 44.737 48.210 14.887 1.00 69.38 373 ASN A N 1
ATOM 2874 C CA . ASN A 1 373 ? 45.467 49.016 15.854 1.00 70.49 373 ASN A CA 1
ATOM 2875 C C . ASN A 1 373 ? 45.944 48.106 16.972 1.00 70.71 373 ASN A C 1
ATOM 2876 O O . ASN A 1 373 ? 46.583 48.565 17.925 1.00 70.89 373 ASN A O 1
ATOM 2881 N N . GLY A 1 374 ? 45.616 46.816 16.842 1.00 70.92 374 GLY A N 1
ATOM 2882 C CA . GLY A 1 374 ? 45.979 45.814 17.834 1.00 70.03 374 GLY A CA 1
ATOM 2883 C C . GLY A 1 374 ? 45.499 46.197 19.218 1.00 69.76 374 GLY A C 1
ATOM 2884 O O . GLY A 1 374 ? 46.141 45.875 20.211 1.00 69.59 374 GLY A O 1
ATOM 2885 N N . LYS A 1 375 ? 44.361 46.882 19.285 1.00 69.96 375 LYS A N 1
ATOM 2886 C CA . LYS A 1 375 ? 43.816 47.335 20.561 1.00 70.00 375 LYS A CA 1
ATOM 2887 C C . LYS A 1 375 ? 42.545 48.140 20.347 1.00 69.62 375 LYS A C 1
ATOM 2888 O O . LYS A 1 375 ? 42.444 48.882 19.370 1.00 70.20 375 LYS A O 1
ATOM 2894 N N . PHE A 1 376 ? 41.570 47.987 21.242 1.00 68.77 376 PHE A N 1
ATOM 2895 C CA . PHE A 1 376 ? 40.337 48.760 21.144 1.00 67.48 376 PHE A CA 1
ATOM 2896 C C . PHE A 1 376 ? 39.840 49.159 22.526 1.00 66.81 376 PHE A C 1
ATOM 2897 O O . PHE A 1 376 ? 40.057 48.444 23.505 1.00 67.21 376 PHE A O 1
ATOM 2905 N N . GLN A 1 377 ? 39.202 50.321 22.603 1.00 65.55 377 GLN A N 1
ATOM 2906 C CA . GLN A 1 377 ? 38.682 50.834 23.864 1.00 64.67 377 GLN A CA 1
ATOM 2907 C C . GLN A 1 377 ? 37.172 50.625 23.963 1.00 64.21 377 GLN A C 1
ATOM 2908 O O . GLN A 1 377 ? 36.458 50.802 22.977 1.00 64.05 377 GLN A O 1
ATOM 2914 N N . VAL A 1 378 ? 36.686 50.239 25.140 1.00 63.56 378 VAL A N 1
ATOM 2915 C CA . VAL A 1 378 ? 35.252 50.039 25.311 1.00 63.58 378 VAL A CA 1
ATOM 2916 C C . VAL A 1 378 ? 34.724 51.082 26.283 1.00 63.75 378 VAL A C 1
ATOM 2917 O O . VAL A 1 378 ? 35.479 51.598 27.105 1.00 63.73 378 VAL A O 1
ATOM 2921 N N . ASP A 1 379 ? 33.430 51.386 26.171 1.00 63.82 379 ASP A N 1
ATOM 2922 C CA . ASP A 1 379 ? 32.767 52.369 27.020 1.00 63.84 379 ASP A CA 1
ATOM 2923 C C . ASP A 1 379 ? 32.733 51.871 28.454 1.00 62.90 379 ASP A C 1
ATOM 2924 O O . ASP A 1 379 ? 32.526 50.685 28.702 1.00 63.13 379 ASP A O 1
ATOM 2929 N N . LYS A 1 380 ? 32.933 52.787 29.391 1.00 61.72 380 LYS A N 1
ATOM 2930 C CA . LYS A 1 380 ? 32.924 52.460 30.812 1.00 60.97 380 LYS A CA 1
ATOM 2931 C C . LYS A 1 380 ? 31.765 51.539 31.200 1.00 59.58 380 LYS A C 1
ATOM 2932 O O . LYS A 1 380 ? 31.881 50.756 32.138 1.00 58.99 380 LYS A O 1
ATOM 2938 N N . SER A 1 381 ? 30.650 51.632 30.482 1.00 58.20 381 SER A N 1
ATOM 2939 C CA . SER A 1 381 ? 29.487 50.800 30.794 1.00 56.31 381 SER A CA 1
ATOM 2940 C C . SER A 1 381 ? 29.772 49.321 30.549 1.00 54.86 381 SER A C 1
ATOM 2941 O O . SER A 1 381 ? 29.120 48.456 31.131 1.00 54.39 381 SER A O 1
ATOM 2944 N N . ILE A 1 382 ? 30.746 49.041 29.687 1.00 53.49 382 ILE A N 1
ATOM 2945 C CA . ILE A 1 382 ? 31.116 47.668 29.375 1.00 52.81 382 ILE A CA 1
ATOM 2946 C C . ILE A 1 382 ? 31.924 47.053 30.507 1.00 52.81 382 ILE A C 1
ATOM 2947 O O . ILE A 1 382 ? 31.625 45.952 30.964 1.00 52.91 382 ILE A O 1
ATOM 2952 N N . ILE A 1 383 ? 32.952 47.760 30.956 1.00 52.48 383 ILE A N 1
ATOM 2953 C CA . ILE A 1 383 ? 33.772 47.258 32.040 1.00 52.40 383 ILE A CA 1
ATOM 2954 C C . ILE A 1 383 ? 33.019 47.298 33.354 1.00 52.16 383 ILE A C 1
ATOM 2955 O O . ILE A 1 383 ? 33.311 46.522 34.266 1.00 52.98 383 ILE A O 1
ATOM 2960 N N . GLU A 1 384 ? 32.043 48.192 33.459 1.00 51.77 384 GLU A N 1
ATOM 2961 C CA . GLU A 1 384 ? 31.264 48.280 34.690 1.00 51.20 384 GLU A CA 1
ATOM 2962 C C . GLU A 1 384 ? 30.315 47.081 34.716 1.00 49.79 384 GLU A C 1
ATOM 2963 O O . GLU A 1 384 ? 30.053 46.497 35.774 1.00 48.83 384 GLU A O 1
ATOM 2969 N N . GLY A 1 385 ? 29.837 46.706 33.530 1.00 48.52 385 GLY A N 1
ATOM 2970 C CA . GLY A 1 385 ? 28.925 45.587 33.402 1.00 46.99 385 GLY A CA 1
ATOM 2971 C C . GLY A 1 385 ? 29.625 44.270 33.654 1.00 45.73 385 GLY A C 1
ATOM 2972 O O . GLY A 1 385 ? 29.042 43.344 34.227 1.00 45.89 385 GLY A O 1
ATOM 2973 N N . ALA A 1 386 ? 30.879 44.190 33.226 1.00 43.84 386 ALA A N 1
ATOM 2974 C CA . ALA A 1 386 ? 31.664 42.993 33.403 1.00 42.56 386 ALA A CA 1
ATOM 2975 C C . ALA A 1 386 ? 32.050 42.824 34.868 1.00 42.41 386 ALA A C 1
ATOM 2976 O O . ALA A 1 386 ? 32.093 41.709 35.387 1.00 40.97 386 ALA A O 1
ATOM 2978 N N . SER A 1 387 ? 32.313 43.938 35.539 1.00 42.55 387 SER A N 1
ATOM 2979 C CA . SER A 1 387 ? 32.712 43.890 36.936 1.00 42.92 387 SER A CA 1
ATOM 2980 C C . SER A 1 387 ? 31.592 43.473 37.864 1.00 43.88 387 SER A C 1
ATOM 2981 O O . SER A 1 387 ? 31.793 43.351 39.077 1.00 44.94 387 SER A O 1
ATOM 2984 N N . LYS A 1 388 ? 30.400 43.265 37.320 1.00 43.69 388 LYS A N 1
ATOM 2985 C CA . LYS A 1 388 ? 29.317 42.826 38.178 1.00 44.13 388 LYS A CA 1
ATOM 2986 C C . LYS A 1 388 ? 29.413 41.312 38.300 1.00 43.87 388 LYS A C 1
ATOM 2987 O O . LYS A 1 388 ? 28.930 40.712 39.264 1.00 43.27 388 LYS A O 1
ATOM 2993 N N . ASP A 1 389 ? 30.081 40.694 37.332 1.00 43.60 389 ASP A N 1
ATOM 2994 C CA . ASP A 1 389 ? 30.218 39.249 37.360 1.00 43.75 389 ASP A CA 1
ATOM 2995 C C . ASP A 1 389 ? 31.651 38.733 37.403 1.00 43.41 389 ASP A C 1
ATOM 2996 O O . ASP A 1 389 ? 31.874 37.568 37.700 1.00 43.44 389 ASP A O 1
ATOM 3001 N N . PHE A 1 390 ? 32.624 39.596 37.139 1.00 43.04 390 PHE A N 1
ATOM 3002 C CA . PHE A 1 390 ? 34.006 39.157 37.133 1.00 42.34 390 PHE A CA 1
ATOM 3003 C C . PHE A 1 390 ? 34.971 39.975 37.972 1.00 43.68 390 PHE A C 1
ATOM 3004 O O . PHE A 1 390 ? 34.829 41.189 38.101 1.00 44.51 390 PHE A O 1
ATOM 3012 N N . THR A 1 391 ? 35.962 39.275 38.524 1.00 44.54 391 THR A N 1
ATOM 3013 C CA . THR A 1 391 ? 37.059 39.847 39.297 1.00 44.95 391 THR A CA 1
ATOM 3014 C C . THR A 1 391 ? 38.260 39.188 38.624 1.00 45.39 391 THR A C 1
ATOM 3015 O O . THR A 1 391 ? 38.099 38.172 37.950 1.00 45.15 391 THR A O 1
ATOM 3019 N N . SER A 1 392 ? 39.452 39.756 38.776 1.00 46.22 392 SER A N 1
ATOM 3020 C CA . SER A 1 392 ? 40.642 39.159 38.164 1.00 46.80 392 SER A CA 1
ATOM 3021 C C . SER A 1 392 ? 41.904 39.386 38.991 1.00 46.70 392 SER A C 1
ATOM 3022 O O . SER A 1 392 ? 41.981 40.336 39.767 1.00 47.80 392 SER A O 1
ATOM 3025 N N . GLU A 1 393 ? 42.880 38.501 38.818 1.00 45.88 393 GLU A N 1
ATOM 3026 C CA . GLU A 1 393 ? 44.144 38.558 39.533 1.00 45.51 393 GLU A CA 1
ATOM 3027 C C . GLU A 1 393 ? 45.260 38.115 38.602 1.00 45.44 393 GLU A C 1
ATOM 3028 O O . GLU A 1 393 ? 45.102 37.168 37.822 1.00 45.63 393 GLU A O 1
ATOM 3034 N N . ARG A 1 394 ? 46.393 38.802 38.681 1.00 44.85 394 ARG A N 1
ATOM 3035 C CA . ARG A 1 394 ? 47.543 38.464 37.857 1.00 43.68 394 ARG A CA 1
ATOM 3036 C C . ARG A 1 394 ? 48.498 37.782 38.815 1.00 42.86 394 ARG A C 1
ATOM 3037 O O . ARG A 1 394 ? 48.741 38.280 39.910 1.00 42.01 394 ARG A O 1
ATOM 3045 N N . VAL A 1 395 ? 49.019 36.630 38.414 1.00 42.26 395 VAL A N 1
ATOM 3046 C CA . VAL A 1 395 ? 49.935 35.874 39.261 1.00 41.45 395 VAL A CA 1
ATOM 3047 C C . VAL A 1 395 ? 51.278 35.727 38.559 1.00 41.72 395 VAL A C 1
ATOM 3048 O O . VAL A 1 395 ? 51.345 35.192 37.454 1.00 42.10 395 VAL A O 1
ATOM 3052 N N . SER A 1 396 ? 52.343 36.204 39.197 1.00 42.31 396 SER A N 1
ATOM 3053 C CA . SER A 1 396 ? 53.694 36.129 38.624 1.00 43.36 396 SER A CA 1
ATOM 3054 C C . SER A 1 396 ? 54.273 34.730 38.776 1.00 44.08 396 SER A C 1
ATOM 3055 O O . SER A 1 396 ? 53.712 33.893 39.482 1.00 44.17 396 SER A O 1
ATOM 3058 N N . ASN A 1 397 ? 55.407 34.482 38.130 1.00 44.91 397 ASN A N 1
ATOM 3059 C CA . ASN A 1 397 ? 56.049 33.177 38.220 1.00 45.87 397 ASN A CA 1
ATOM 3060 C C . ASN A 1 397 ? 56.527 32.878 39.630 1.00 46.40 397 ASN A C 1
ATOM 3061 O O . ASN A 1 397 ? 56.372 31.764 40.119 1.00 46.07 397 ASN A O 1
ATOM 3066 N N . GLU A 1 398 ? 57.117 33.880 40.277 1.00 47.59 398 GLU A N 1
ATOM 3067 C CA . GLU A 1 398 ? 57.625 33.738 41.641 1.00 48.10 398 GLU A CA 1
ATOM 3068 C C . GLU A 1 398 ? 56.485 33.262 42.524 1.00 47.97 398 GLU A C 1
ATOM 3069 O O . GLU A 1 398 ? 56.620 32.286 43.259 1.00 47.90 398 GLU A O 1
ATOM 3075 N N . GLU A 1 399 ? 55.355 33.955 42.432 1.00 47.97 399 GLU A N 1
ATOM 3076 C CA . GLU A 1 399 ? 54.176 33.625 43.214 1.00 47.54 399 GLU A CA 1
ATOM 3077 C C . GLU A 1 399 ? 53.613 32.285 42.814 1.00 46.83 399 GLU A C 1
ATOM 3078 O O . GLU A 1 399 ? 53.043 31.582 43.643 1.00 47.14 399 GLU A O 1
ATOM 3084 N N . THR A 1 400 ? 53.760 31.928 41.544 1.00 45.92 400 THR A N 1
ATOM 3085 C CA . THR A 1 400 ? 53.254 30.645 41.090 1.00 45.74 400 THR A CA 1
ATOM 3086 C C . THR A 1 400 ? 54.017 29.555 41.822 1.00 44.96 400 THR A C 1
ATOM 3087 O O . THR A 1 400 ? 53.418 28.705 42.466 1.00 45.72 400 THR A O 1
ATOM 3091 N N . SER A 1 401 ? 55.339 29.590 41.734 1.00 44.21 401 SER A N 1
ATOM 3092 C CA . SER A 1 401 ? 56.162 28.595 42.395 1.00 43.77 401 SER A CA 1
ATOM 3093 C C . SER A 1 401 ? 55.960 28.602 43.897 1.00 44.28 401 SER A C 1
ATOM 3094 O O . SER A 1 401 ? 55.845 27.547 44.513 1.00 44.23 401 SER A O 1
ATOM 3097 N N . GLU A 1 402 ? 55.906 29.782 44.498 1.00 45.07 402 GLU A N 1
ATOM 3098 C CA . GLU A 1 402 ? 55.734 29.846 45.940 1.00 46.77 402 GLU A CA 1
ATOM 3099 C C . GLU A 1 402 ? 54.406 29.288 46.422 1.00 47.10 402 GLU A C 1
ATOM 3100 O O . GLU A 1 402 ? 54.306 28.803 47.555 1.00 48.11 402 GLU A O 1
ATOM 3106 N N . THR A 1 403 ? 53.385 29.351 45.575 1.00 46.50 403 THR A N 1
ATOM 3107 C CA . THR A 1 403 ? 52.082 28.822 45.956 1.00 45.94 403 THR A CA 1
ATOM 3108 C C . THR A 1 403 ? 52.134 27.285 45.976 1.00 45.86 403 THR A C 1
ATOM 3109 O O . THR A 1 403 ? 51.503 26.641 46.819 1.00 46.20 403 THR A O 1
ATOM 3113 N N . ILE A 1 404 ? 52.891 26.702 45.050 1.00 44.74 404 ILE A N 1
ATOM 3114 C CA . ILE A 1 404 ? 53.034 25.260 44.991 1.00 43.75 404 ILE A CA 1
ATOM 3115 C C . ILE A 1 404 ? 53.673 24.811 46.291 1.00 44.26 404 ILE A C 1
ATOM 3116 O O . ILE A 1 404 ? 53.252 23.831 46.885 1.00 44.21 404 ILE A O 1
ATOM 3121 N N . LYS A 1 405 ? 54.691 25.547 46.727 1.00 45.39 405 LYS A N 1
ATOM 3122 C CA . LYS A 1 405 ? 55.413 25.250 47.964 1.00 46.32 405 LYS A CA 1
ATOM 3123 C C . LYS A 1 405 ? 54.542 25.467 49.218 1.00 46.32 405 LYS A C 1
ATOM 3124 O O . LYS A 1 405 ? 54.540 24.652 50.147 1.00 45.89 405 LYS A O 1
ATOM 3130 N N . LYS A 1 406 ? 53.806 26.573 49.232 1.00 46.21 406 LYS A N 1
ATOM 3131 C CA . LYS A 1 406 ? 52.943 26.924 50.355 1.00 46.27 406 LYS A CA 1
ATOM 3132 C C . LYS A 1 406 ? 51.866 25.870 50.575 1.00 46.34 406 LYS A C 1
ATOM 3133 O O . LYS A 1 406 ? 51.636 25.432 51.697 1.00 47.51 406 LYS A O 1
ATOM 3139 N N . ILE A 1 407 ? 51.209 25.446 49.507 1.00 45.53 407 ILE A N 1
ATOM 3140 C CA . ILE A 1 407 ? 50.160 24.456 49.659 1.00 45.02 407 ILE A CA 1
ATOM 3141 C C . ILE A 1 407 ? 50.726 23.114 50.082 1.00 45.15 407 ILE A C 1
ATOM 3142 O O . ILE A 1 407 ? 50.098 22.402 50.856 1.00 44.66 407 ILE A O 1
ATOM 3147 N N . TYR A 1 408 ? 51.916 22.776 49.594 1.00 45.55 408 TYR A N 1
ATOM 3148 C CA . TYR A 1 408 ? 52.540 21.505 49.946 1.00 46.23 408 TYR A CA 1
ATOM 3149 C C . TYR A 1 408 ? 52.723 21.413 51.459 1.00 47.36 408 TYR A C 1
ATOM 3150 O O . TYR A 1 408 ? 52.446 20.382 52.072 1.00 46.84 408 TYR A O 1
ATOM 3159 N N . GLU A 1 409 ? 53.203 22.499 52.056 1.00 49.33 409 GLU A N 1
ATOM 3160 C CA . GLU A 1 409 ? 53.424 22.551 53.503 1.00 51.16 409 GLU A CA 1
ATOM 3161 C C . GLU A 1 409 ? 52.093 22.726 54.212 1.00 50.75 409 GLU A C 1
ATOM 3162 O O . GLU A 1 409 ? 51.762 21.986 55.136 1.00 50.86 409 GLU A O 1
ATOM 3168 N N . SER A 1 410 ? 51.349 23.729 53.760 1.00 50.50 410 SER A N 1
ATOM 3169 C CA . SER A 1 410 ? 50.057 24.099 54.323 1.00 50.18 410 SER A CA 1
ATOM 3170 C C . SER A 1 410 ? 48.915 23.077 54.235 1.00 49.78 410 SER A C 1
ATOM 3171 O O . SER A 1 410 ? 48.087 23.015 55.140 1.00 49.66 410 SER A O 1
ATOM 3174 N N . SER A 1 411 ? 48.862 22.278 53.170 1.00 49.29 411 SER A N 1
ATOM 3175 C CA . SER A 1 411 ? 47.764 21.319 53.028 1.00 49.09 411 SER A CA 1
ATOM 3176 C C . SER A 1 411 ? 47.534 20.441 54.250 1.00 48.55 411 SER A C 1
ATOM 3177 O O . SER A 1 411 ? 48.462 20.150 55.006 1.00 48.32 411 SER A O 1
ATOM 3180 N N . VAL A 1 412 ? 46.273 20.041 54.433 1.00 47.92 412 VAL A N 1
ATOM 3181 C CA . VAL A 1 412 ? 45.840 19.206 55.560 1.00 46.70 412 VAL A CA 1
ATOM 3182 C C . VAL A 1 412 ? 45.001 18.003 55.111 1.00 46.40 412 VAL A C 1
ATOM 3183 O O . VAL A 1 412 ? 45.163 16.913 55.639 1.00 46.62 412 VAL A O 1
ATOM 3187 N N . ASN A 1 413 ? 44.099 18.217 54.148 1.00 46.43 413 ASN A N 1
ATOM 3188 C CA . ASN A 1 413 ? 43.223 17.164 53.609 1.00 45.45 413 ASN A CA 1
ATOM 3189 C C . ASN A 1 413 ? 43.343 17.177 52.095 1.00 45.42 413 ASN A C 1
ATOM 3190 O O . ASN A 1 413 ? 42.537 17.815 51.415 1.00 46.11 413 ASN A O 1
ATOM 3195 N N . PRO A 1 414 ? 44.319 16.457 51.540 1.00 45.01 414 PRO A N 1
ATOM 3196 C CA . PRO A 1 414 ? 45.292 15.644 52.258 1.00 45.03 414 PRO A CA 1
ATOM 3197 C C . PRO A 1 414 ? 46.570 16.412 52.544 1.00 45.04 414 PRO A C 1
ATOM 3198 O O . PRO A 1 414 ? 46.755 17.544 52.084 1.00 45.31 414 PRO A O 1
ATOM 3202 N N . LYS A 1 415 ? 47.453 15.770 53.300 1.00 44.99 415 LYS A N 1
ATOM 3203 C CA . LYS A 1 415 ? 48.735 16.351 53.664 1.00 43.96 415 LYS A CA 1
ATOM 3204 C C . LYS A 1 415 ? 49.634 16.248 52.442 1.00 42.25 415 LYS A C 1
ATOM 3205 O O . LYS A 1 415 ? 49.582 15.265 51.703 1.00 42.08 415 LYS A O 1
ATOM 3211 N N . HIS A 1 416 ? 50.440 17.273 52.226 1.00 40.65 416 HIS A N 1
ATOM 3212 C CA . HIS A 1 416 ? 51.345 17.302 51.092 1.00 40.14 416 HIS A CA 1
ATOM 3213 C C . HIS A 1 416 ? 50.670 17.202 49.749 1.00 38.66 416 HIS A C 1
ATOM 3214 O O . HIS A 1 416 ? 51.071 16.408 48.904 1.00 38.28 416 HIS A O 1
ATOM 3221 N N . TYR A 1 417 ? 49.645 18.026 49.570 1.00 37.69 417 TYR A N 1
ATOM 3222 C CA . TYR A 1 417 ? 48.887 18.094 48.335 1.00 37.12 417 TYR A CA 1
ATOM 3223 C C . TYR A 1 417 ? 49.738 18.859 47.333 1.00 36.72 417 TYR A C 1
ATOM 3224 O O . TYR A 1 417 ? 50.136 19.993 47.584 1.00 36.91 417 TYR A O 1
ATOM 3233 N N . ILE A 1 418 ? 50.017 18.241 46.194 1.00 36.50 418 ILE A N 1
ATOM 3234 C CA . ILE A 1 418 ? 50.846 18.874 45.172 1.00 35.64 418 ILE A CA 1
ATOM 3235 C C . ILE A 1 418 ? 50.034 19.532 44.056 1.00 35.11 418 ILE A C 1
ATOM 3236 O O . ILE A 1 418 ? 49.132 18.915 43.483 1.00 35.21 418 ILE A O 1
ATOM 3241 N N . LEU A 1 419 ? 50.377 20.773 43.734 1.00 33.76 419 LEU A N 1
ATOM 3242 C CA . LEU A 1 419 ? 49.677 21.495 42.687 1.00 32.74 419 LEU A CA 1
ATOM 3243 C C . LEU A 1 419 ? 50.524 21.643 41.431 1.00 32.45 419 LEU A C 1
ATOM 3244 O O . LEU A 1 419 ? 51.743 21.840 41.514 1.00 32.72 419 LEU A O 1
ATOM 3249 N N . ASP A 1 420 ? 49.875 21.553 40.270 1.00 31.07 420 ASP A N 1
ATOM 3250 C CA . ASP A 1 420 ? 50.563 21.784 39.010 1.00 29.75 420 ASP A CA 1
ATOM 3251 C C . ASP A 1 420 ? 50.619 23.326 38.971 1.00 28.11 420 ASP A C 1
ATOM 3252 O O . ASP A 1 420 ? 49.847 24.002 39.654 1.00 26.90 420 ASP A O 1
ATOM 3257 N N . PRO A 1 421 ? 51.534 23.902 38.197 1.00 26.97 421 PRO A N 1
ATOM 3258 C CA . PRO A 1 421 ? 51.624 25.363 38.133 1.00 27.07 421 PRO A CA 1
ATOM 3259 C C . PRO A 1 421 ? 50.361 26.139 37.691 1.00 26.77 421 PRO A C 1
ATOM 3260 O O . PRO A 1 421 ? 50.108 27.231 38.201 1.00 24.16 421 PRO A O 1
ATOM 3264 N N . HIS A 1 422 ? 49.580 25.585 36.753 1.00 27.65 422 HIS A N 1
ATOM 3265 C CA . HIS A 1 422 ? 48.364 26.252 36.283 1.00 28.28 422 HIS A CA 1
ATOM 3266 C C . HIS A 1 422 ? 47.331 26.360 37.416 1.00 28.94 422 HIS A C 1
ATOM 3267 O O . HIS A 1 422 ? 46.676 27.408 37.587 1.00 28.98 422 HIS A O 1
ATOM 3274 N N . THR A 1 423 ? 47.190 25.279 38.186 1.00 28.69 423 THR A N 1
ATOM 3275 C CA . THR A 1 423 ? 46.270 25.262 39.320 1.00 28.40 423 THR A CA 1
ATOM 3276 C C . THR A 1 423 ? 46.810 26.264 40.342 1.00 28.50 423 THR A C 1
ATOM 3277 O O . THR A 1 423 ? 46.056 26.998 40.970 1.00 28.20 423 THR A O 1
ATOM 3281 N N . ALA A 1 424 ? 48.132 26.280 40.489 1.00 29.01 424 ALA A N 1
ATOM 3282 C CA . ALA A 1 424 ? 48.807 27.159 41.432 1.00 29.33 424 ALA A CA 1
ATOM 3283 C C . ALA A 1 424 ? 48.415 28.593 41.159 1.00 29.60 424 ALA A C 1
ATOM 3284 O O . ALA A 1 424 ? 48.052 29.331 42.081 1.00 31.00 424 ALA A O 1
ATOM 3286 N N . VAL A 1 425 ? 48.490 28.994 39.897 1.00 28.92 425 VAL A N 1
ATOM 3287 C CA . VAL A 1 425 ? 48.122 30.350 39.528 1.00 28.32 425 VAL A CA 1
ATOM 3288 C C . VAL A 1 425 ? 46.753 30.620 40.099 1.00 28.67 425 VAL A C 1
ATOM 3289 O O . VAL A 1 425 ? 46.478 31.697 40.628 1.00 28.75 425 VAL A O 1
ATOM 3293 N N . GLY A 1 426 ? 45.896 29.612 40.008 1.00 29.05 426 GLY A N 1
ATOM 3294 C CA . GLY A 1 426 ? 44.554 29.761 40.516 1.00 29.59 426 GLY A CA 1
ATOM 3295 C C . GLY A 1 426 ? 44.432 29.787 42.020 1.00 30.07 426 GLY A C 1
ATOM 3296 O O . GLY A 1 426 ? 43.634 30.548 42.552 1.00 30.38 426 GLY A O 1
ATOM 3297 N N . VAL A 1 427 ? 45.200 28.955 42.715 1.00 30.65 427 VAL A N 1
ATOM 3298 C CA . VAL A 1 427 ? 45.106 28.905 44.162 1.00 30.65 427 VAL A CA 1
ATOM 3299 C C . VAL A 1 427 ? 45.703 30.173 44.733 1.00 31.51 427 VAL A C 1
ATOM 3300 O O . VAL A 1 427 ? 45.261 30.685 45.767 1.00 30.55 427 VAL A O 1
ATOM 3304 N N . CYS A 1 428 ? 46.704 30.696 44.037 1.00 32.82 428 CYS A N 1
ATOM 3305 C CA . CYS A 1 428 ? 47.335 31.929 44.468 1.00 34.29 428 CYS A CA 1
ATOM 3306 C C . CYS A 1 428 ? 46.270 33.036 44.473 1.00 34.40 428 CYS A C 1
ATOM 3307 O O . CYS A 1 428 ? 46.103 33.764 45.464 1.00 34.67 428 CYS A O 1
ATOM 3310 N N . ALA A 1 429 ? 45.539 33.151 43.368 1.00 34.14 429 ALA A N 1
ATOM 3311 C CA . ALA A 1 429 ? 44.479 34.138 43.276 1.00 34.16 429 ALA A CA 1
ATOM 3312 C C . ALA A 1 429 ? 43.416 33.815 44.323 1.00 34.81 429 ALA A C 1
ATOM 3313 O O . ALA A 1 429 ? 42.913 34.705 45.004 1.00 35.62 429 ALA A O 1
ATOM 3315 N N . THR A 1 430 ? 43.077 32.540 44.461 1.00 35.25 430 THR A N 1
ATOM 3316 C CA . THR A 1 430 ? 42.073 32.134 45.433 1.00 36.17 430 THR A CA 1
ATOM 3317 C C . THR A 1 430 ? 42.445 32.620 46.825 1.00 37.54 430 THR A C 1
ATOM 3318 O O . THR A 1 430 ? 41.592 33.108 47.572 1.00 37.32 430 THR A O 1
ATOM 3322 N N . GLU A 1 431 ? 43.720 32.487 47.178 1.00 39.43 431 GLU A N 1
ATOM 3323 C CA . GLU A 1 431 ? 44.158 32.911 48.500 1.00 41.05 431 GLU A CA 1
ATOM 3324 C C . GLU A 1 431 ? 44.159 34.419 48.647 1.00 40.91 431 GLU A C 1
ATOM 3325 O O . GLU A 1 431 ? 43.823 34.937 49.710 1.00 40.59 431 GLU A O 1
ATOM 3331 N N . ARG A 1 432 ? 44.515 35.137 47.590 1.00 41.03 432 ARG A N 1
ATOM 3332 C CA . ARG A 1 432 ? 44.479 36.586 47.699 1.00 41.42 432 ARG A CA 1
ATOM 3333 C C . ARG A 1 432 ? 43.048 37.005 48.022 1.00 42.41 432 ARG A C 1
ATOM 3334 O O . ARG A 1 432 ? 42.828 37.928 48.810 1.00 42.98 432 ARG A O 1
ATOM 3342 N N . LEU A 1 433 ? 42.082 36.305 47.418 1.00 43.34 433 LEU A N 1
ATOM 3343 C CA . LEU A 1 433 ? 40.652 36.593 47.601 1.00 43.55 433 LEU A CA 1
ATOM 3344 C C . LEU A 1 433 ? 40.154 36.290 49.004 1.00 43.50 433 LEU A C 1
ATOM 3345 O O . LEU A 1 433 ? 39.392 37.072 49.581 1.00 43.19 433 LEU A O 1
ATOM 3350 N N . ILE A 1 434 ? 40.577 35.155 49.549 1.00 43.21 434 ILE A N 1
ATOM 3351 C CA . ILE A 1 434 ? 40.181 34.787 50.893 1.00 43.46 434 ILE A CA 1
ATOM 3352 C C . ILE A 1 434 ? 40.616 35.907 51.822 1.00 43.83 434 ILE A C 1
ATOM 3353 O O . ILE A 1 434 ? 39.881 36.310 52.726 1.00 44.21 434 ILE A O 1
ATOM 3358 N N . ALA A 1 435 ? 41.812 36.425 51.575 1.00 43.98 435 ALA A N 1
ATOM 3359 C CA . ALA A 1 435 ? 42.361 37.497 52.393 1.00 44.04 435 ALA A CA 1
ATOM 3360 C C . ALA A 1 435 ? 41.527 38.772 52.378 1.00 44.18 435 ALA A C 1
ATOM 3361 O O . ALA A 1 435 ? 41.177 39.304 53.435 1.00 43.72 435 ALA A O 1
ATOM 3363 N N . LYS A 1 436 ? 41.198 39.260 51.186 1.00 44.52 436 LYS A N 1
ATOM 3364 C CA . LYS A 1 436 ? 40.446 40.501 51.085 1.00 44.48 436 LYS A CA 1
ATOM 3365 C C . LYS A 1 436 ? 38.932 40.422 50.977 1.00 44.14 436 LYS A C 1
ATOM 3366 O O . LYS A 1 436 ? 38.257 41.458 50.988 1.00 43.96 436 LYS A O 1
ATOM 3372 N N . ASP A 1 437 ? 38.381 39.217 50.904 1.00 43.72 437 ASP A N 1
ATOM 3373 C CA . ASP A 1 437 ? 36.931 39.106 50.793 1.00 43.76 437 ASP A CA 1
ATOM 3374 C C . ASP A 1 437 ? 36.256 39.381 52.128 1.00 43.93 437 ASP A C 1
ATOM 3375 O O . ASP A 1 437 ? 35.100 39.821 52.181 1.00 43.58 437 ASP A O 1
ATOM 3380 N N . ASN A 1 438 ? 36.998 39.126 53.203 1.00 43.93 438 ASN A N 1
ATOM 3381 C CA . ASN A 1 438 ? 36.515 39.349 54.558 1.00 43.39 438 ASN A CA 1
ATOM 3382 C C . ASN A 1 438 ? 35.290 38.525 54.868 1.00 43.95 438 ASN A C 1
ATOM 3383 O O . ASN A 1 438 ? 34.415 38.971 55.597 1.00 44.29 438 ASN A O 1
ATOM 3388 N N . ASP A 1 439 ? 35.211 37.327 54.304 1.00 45.04 439 ASP A N 1
ATOM 3389 C CA . ASP A 1 439 ? 34.074 36.449 54.575 1.00 45.94 439 ASP A CA 1
ATOM 3390 C C . ASP A 1 439 ? 34.467 35.006 54.390 1.00 46.15 439 ASP A C 1
ATOM 3391 O O . ASP A 1 439 ? 34.265 34.415 53.323 1.00 46.07 439 ASP A O 1
ATOM 3396 N N . LYS A 1 440 ? 35.020 34.426 55.446 1.00 46.22 440 LYS A N 1
ATOM 3397 C CA . LYS A 1 440 ? 35.470 33.055 55.360 1.00 45.84 440 LYS A CA 1
ATOM 3398 C C . LYS A 1 440 ? 34.337 32.060 55.283 1.00 44.97 440 LYS A C 1
ATOM 3399 O O . LYS A 1 440 ? 34.580 30.864 55.157 1.00 45.94 440 LYS A O 1
ATOM 3405 N N . SER A 1 441 ? 33.098 32.525 55.346 1.00 43.43 441 SER A N 1
ATOM 3406 C CA . SER A 1 441 ? 32.009 31.571 55.221 1.00 42.58 441 SER A CA 1
ATOM 3407 C C . SER A 1 441 ? 31.916 31.200 53.722 1.00 42.09 441 SER A C 1
ATOM 3408 O O . SER A 1 441 ? 31.398 30.141 53.350 1.00 42.13 441 SER A O 1
ATOM 3411 N N . ILE A 1 442 ? 32.441 32.063 52.855 1.00 40.79 442 ILE A N 1
ATOM 3412 C CA . ILE A 1 442 ? 32.400 31.780 51.429 1.00 38.89 442 ILE A CA 1
ATOM 3413 C C . ILE A 1 442 ? 33.161 30.492 51.102 1.00 37.81 442 ILE A C 1
ATOM 3414 O O . ILE A 1 442 ? 34.232 30.226 51.651 1.00 36.51 442 ILE A O 1
ATOM 3419 N N . GLN A 1 443 ? 32.579 29.689 50.216 1.00 36.86 443 GLN A N 1
ATOM 3420 C CA . GLN A 1 443 ? 33.170 28.427 49.777 1.00 35.32 443 GLN A CA 1
ATOM 3421 C C . GLN A 1 443 ? 34.008 28.707 48.545 1.00 34.40 443 GLN A C 1
ATOM 3422 O O . GLN A 1 443 ? 33.452 29.004 47.489 1.00 35.10 443 GLN A O 1
ATOM 3428 N N . TYR A 1 444 ? 35.330 28.618 48.643 1.00 32.72 444 TYR A N 1
ATOM 3429 C CA . TYR A 1 444 ? 36.147 28.893 47.464 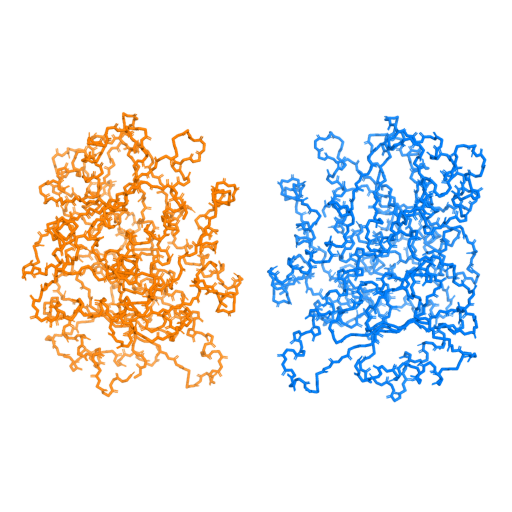1.00 30.72 444 TYR A CA 1
ATOM 3430 C C . TYR A 1 444 ? 36.465 27.615 46.713 1.00 30.49 444 TYR A C 1
ATOM 3431 O O . TYR A 1 444 ? 36.986 26.657 47.301 1.00 29.63 444 TYR A O 1
ATOM 3440 N N . ILE A 1 445 ? 36.128 27.601 45.417 1.00 29.12 445 ILE A N 1
ATOM 3441 C CA . ILE A 1 445 ? 36.396 26.454 44.571 1.00 26.85 445 ILE A CA 1
ATOM 3442 C C . ILE A 1 445 ? 37.383 26.901 43.523 1.00 26.71 445 ILE A C 1
ATOM 3443 O O . ILE A 1 445 ? 37.036 27.648 42.618 1.00 26.72 445 ILE A O 1
ATOM 3448 N N . SER A 1 446 ? 38.616 26.428 43.660 1.00 26.80 446 SER A N 1
ATOM 3449 C CA . SER A 1 446 ? 39.711 26.742 42.745 1.00 27.06 446 SER A CA 1
ATOM 3450 C C . SER A 1 446 ? 39.875 25.587 41.733 1.00 26.49 446 SER A C 1
ATOM 3451 O O . SER A 1 446 ? 40.007 24.432 42.126 1.00 26.99 446 SER A O 1
ATOM 3454 N N . LEU A 1 447 ? 39.886 25.895 40.437 1.00 26.02 447 LEU A N 1
ATOM 3455 C CA . LEU A 1 447 ? 39.980 24.857 39.408 1.00 25.73 447 LEU A CA 1
ATOM 3456 C C . LEU A 1 447 ? 41.375 24.300 39.124 1.00 25.97 447 LEU A C 1
ATOM 3457 O O . LEU A 1 447 ? 42.310 25.035 38.782 1.00 25.57 447 LEU A O 1
ATOM 3462 N N . SER A 1 448 ? 41.510 22.985 39.264 1.00 25.65 448 SER A N 1
ATOM 3463 C CA . SER A 1 448 ? 42.785 22.339 38.996 1.00 25.90 448 SER A CA 1
ATOM 3464 C C . SER A 1 448 ? 42.684 21.765 37.585 1.00 26.22 448 SER A C 1
ATOM 3465 O O . SER A 1 448 ? 42.005 20.769 37.324 1.00 26.07 448 SER A O 1
ATOM 3468 N N . THR A 1 449 ? 43.364 22.435 36.675 1.00 26.95 449 THR A N 1
ATOM 3469 C CA . THR A 1 449 ? 43.327 22.115 35.262 1.00 27.70 449 THR A CA 1
ATOM 3470 C C . THR A 1 449 ? 44.320 21.093 34.761 1.00 28.11 449 THR A C 1
ATOM 3471 O O . THR A 1 449 ? 44.201 20.622 33.636 1.00 28.55 449 THR A O 1
ATOM 3475 N N . ALA A 1 450 ? 45.308 20.755 35.578 1.00 28.64 450 ALA A N 1
ATOM 3476 C CA . ALA A 1 450 ? 46.299 19.778 35.159 1.00 29.21 450 ALA A CA 1
ATOM 3477 C C . ALA A 1 450 ? 46.866 19.006 36.326 1.00 29.94 450 ALA A C 1
ATOM 3478 O O . ALA A 1 450 ? 47.065 19.554 37.406 1.00 29.80 450 ALA A O 1
ATOM 3480 N N . HIS A 1 451 ? 47.095 17.719 36.094 1.00 31.22 451 HIS A N 1
ATOM 3481 C CA . HIS A 1 451 ? 47.674 16.841 37.098 1.00 32.31 451 HIS A CA 1
ATOM 3482 C C . HIS A 1 451 ? 49.138 17.265 37.195 1.00 32.60 451 HIS A C 1
ATOM 3483 O O . HIS A 1 451 ? 49.759 17.594 36.193 1.00 32.51 451 HIS A O 1
ATOM 3490 N N . PRO A 1 452 ? 49.701 17.282 38.406 1.00 32.92 452 PRO A N 1
ATOM 3491 C CA . PRO A 1 452 ? 51.102 17.677 38.586 1.00 33.55 452 PRO A CA 1
ATOM 3492 C C . PRO A 1 452 ? 52.109 16.987 37.659 1.00 33.52 452 PRO A C 1
ATOM 3493 O O . PRO A 1 452 ? 53.118 17.573 37.283 1.00 34.14 452 PRO A O 1
ATOM 3497 N N . ALA A 1 453 ? 51.831 15.749 37.284 1.00 33.59 453 ALA A N 1
ATOM 3498 C CA . ALA A 1 453 ? 52.746 15.009 36.433 1.00 34.03 453 ALA A CA 1
ATOM 3499 C C . ALA A 1 453 ? 52.943 15.602 35.050 1.00 34.79 453 ALA A C 1
ATOM 3500 O O . ALA A 1 453 ? 53.932 15.314 34.380 1.00 34.76 453 ALA A O 1
ATOM 3502 N N . LYS A 1 454 ? 52.010 16.441 34.625 1.00 36.97 454 LYS A N 1
ATOM 3503 C CA . LYS A 1 454 ? 52.082 17.060 33.303 1.00 39.00 454 LYS A CA 1
ATOM 3504 C C . LYS A 1 454 ? 53.096 18.186 33.246 1.00 39.70 454 LYS A C 1
ATOM 3505 O O . LYS A 1 454 ? 53.491 18.615 32.171 1.00 39.30 454 LYS A O 1
ATOM 3511 N N . PHE A 1 455 ? 53.508 18.671 34.409 1.00 41.52 455 PHE A N 1
ATOM 3512 C CA . PHE A 1 455 ? 54.478 19.761 34.477 1.00 43.97 455 PHE A CA 1
ATOM 3513 C C . PHE A 1 455 ? 55.431 19.520 35.644 1.00 45.47 455 PHE A C 1
ATOM 3514 O O . PHE A 1 455 ? 55.395 20.208 36.661 1.00 46.03 455 PHE A O 1
ATOM 3522 N N . ALA A 1 456 ? 56.288 18.523 35.472 1.00 47.32 456 ALA A N 1
ATOM 3523 C CA . ALA A 1 456 ? 57.256 18.138 36.490 1.00 48.73 456 ALA A CA 1
ATOM 3524 C C . ALA A 1 456 ? 58.188 19.252 36.891 1.00 49.25 456 ALA A C 1
ATOM 3525 O O . ALA A 1 456 ? 58.316 19.540 38.077 1.00 49.58 456 ALA A O 1
ATOM 3527 N N . ASP A 1 457 ? 58.838 19.868 35.906 1.00 50.18 457 ASP A N 1
ATOM 3528 C CA . ASP A 1 457 ? 59.792 20.943 36.169 1.00 51.28 457 ASP A CA 1
ATOM 3529 C C . ASP A 1 457 ? 59.358 21.970 37.207 1.00 51.17 457 ASP A C 1
ATOM 3530 O O . ASP A 1 457 ? 60.078 22.216 38.182 1.00 50.63 457 ASP A O 1
ATOM 3535 N N . ALA A 1 458 ? 58.187 22.563 37.004 1.00 51.08 458 ALA A N 1
ATOM 3536 C CA . ALA A 1 458 ? 57.669 23.552 37.946 1.00 50.77 458 ALA A CA 1
ATOM 3537 C C . ALA A 1 458 ? 57.493 22.923 39.327 1.00 50.22 458 ALA A C 1
ATOM 3538 O O . ALA A 1 458 ? 57.916 23.492 40.331 1.00 50.32 458 ALA A O 1
ATOM 3540 N N . VAL A 1 459 ? 56.875 21.746 39.363 1.00 49.60 459 VAL A N 1
ATOM 3541 C CA . VAL A 1 459 ? 56.640 21.041 40.617 1.00 49.75 459 VAL A CA 1
ATOM 3542 C C . VAL A 1 459 ? 57.966 20.659 41.287 1.00 49.80 459 VAL A C 1
ATOM 3543 O O . VAL A 1 459 ? 58.163 20.895 42.477 1.00 49.12 459 VAL A O 1
ATOM 3547 N N . ASN A 1 460 ? 58.875 20.073 40.522 1.00 50.69 460 ASN A N 1
ATOM 3548 C CA . ASN A 1 460 ? 60.175 19.686 41.063 1.00 51.88 460 ASN A CA 1
ATOM 3549 C C . ASN A 1 460 ? 60.947 20.886 41.612 1.00 52.51 460 ASN A C 1
ATOM 3550 O O . ASN A 1 460 ? 61.366 20.884 42.767 1.00 53.00 460 ASN A O 1
ATOM 3555 N N . ASN A 1 461 ? 61.125 21.912 40.786 1.00 52.75 461 ASN A N 1
ATOM 3556 C CA . ASN A 1 461 ? 61.868 23.090 41.199 1.00 53.19 461 ASN A CA 1
ATOM 3557 C C . ASN A 1 461 ? 61.296 23.797 42.403 1.00 53.87 461 ASN A C 1
ATOM 3558 O O . ASN A 1 461 ? 61.991 24.569 43.063 1.00 54.07 461 ASN A O 1
ATOM 3563 N N . ALA A 1 462 ? 60.027 23.555 42.695 1.00 54.69 462 ALA A N 1
ATOM 3564 C CA . ALA A 1 462 ? 59.414 24.209 43.838 1.00 55.42 462 ALA A CA 1
ATOM 3565 C C . ALA A 1 462 ? 59.445 23.308 45.068 1.00 56.49 462 ALA A C 1
ATOM 3566 O O . ALA A 1 462 ? 59.447 23.800 46.197 1.00 56.84 462 ALA A O 1
ATOM 3568 N N . LEU A 1 463 ? 59.489 21.994 44.850 1.00 57.62 463 LEU A N 1
ATOM 3569 C CA . LEU A 1 463 ? 59.501 21.042 45.958 1.00 58.83 463 LEU A CA 1
ATOM 3570 C C . LEU A 1 463 ? 60.834 20.339 46.176 1.00 59.78 463 LEU A C 1
ATOM 3571 O O . LEU A 1 463 ? 60.913 19.335 46.884 1.00 59.94 463 LEU A O 1
ATOM 3576 N N . SER A 1 464 ? 61.880 20.874 45.561 1.00 60.85 464 SER A N 1
ATOM 3577 C CA . SER A 1 464 ? 63.215 20.317 45.708 1.00 61.46 464 SER A CA 1
ATOM 3578 C C . SER A 1 464 ? 63.649 20.543 47.153 1.00 62.28 464 SER A C 1
ATOM 3579 O O . SER A 1 464 ? 64.382 19.745 47.723 1.00 62.11 464 SER A O 1
ATOM 3582 N N . GLY A 1 465 ? 63.165 21.636 47.738 1.00 63.46 465 GLY A N 1
ATOM 3583 C CA . GLY A 1 465 ? 63.512 21.983 49.106 1.00 64.22 465 GLY A CA 1
ATOM 3584 C C . GLY A 1 465 ? 62.903 21.139 50.215 1.00 65.08 465 GLY A C 1
ATOM 3585 O O . GLY A 1 465 ? 62.862 21.581 51.368 1.00 65.24 465 GLY A O 1
ATOM 3586 N N . PHE A 1 466 ? 62.425 19.936 49.887 1.00 65.35 466 PHE A N 1
ATOM 3587 C CA . PHE A 1 466 ? 61.839 19.049 50.895 1.00 65.36 466 PHE A CA 1
ATOM 3588 C C . PHE A 1 466 ? 62.438 17.657 50.774 1.00 65.71 466 PHE A C 1
ATOM 3589 O O . PHE A 1 466 ? 62.410 17.037 49.709 1.00 66.02 466 PHE A O 1
ATOM 3597 N N . SER A 1 467 ? 62.970 17.161 51.879 1.00 66.21 467 SER A N 1
ATOM 3598 C CA . SER A 1 467 ? 63.605 15.851 51.885 1.00 66.97 467 SER A CA 1
ATOM 3599 C C . SER A 1 467 ? 62.640 14.708 51.606 1.00 66.72 467 SER A C 1
ATOM 3600 O O . SER A 1 467 ? 63.047 13.661 51.098 1.00 67.00 467 SER A O 1
ATOM 3603 N N . ASN A 1 468 ? 61.367 14.901 51.935 1.00 66.65 468 ASN A N 1
ATOM 3604 C CA . ASN A 1 468 ? 60.369 13.853 51.712 1.00 66.41 468 ASN A CA 1
ATOM 3605 C C . ASN A 1 468 ? 59.895 13.760 50.259 1.00 66.19 468 ASN A C 1
ATOM 3606 O O . ASN A 1 468 ? 59.527 12.680 49.789 1.00 66.27 468 ASN A O 1
ATOM 3611 N N . TYR A 1 469 ? 59.918 14.887 49.549 1.00 65.64 469 TYR A N 1
ATOM 3612 C CA . TYR A 1 469 ? 59.474 14.923 48.161 1.00 64.93 469 TYR A CA 1
ATOM 3613 C C . TYR A 1 469 ? 60.212 13.996 47.203 1.00 64.59 469 TYR A C 1
ATOM 3614 O O . TYR A 1 469 ? 61.433 13.885 47.241 1.00 64.58 469 TYR A O 1
ATOM 3623 N N . SER A 1 470 ? 59.442 13.355 46.330 1.00 64.49 470 SER A N 1
ATOM 3624 C CA . SER A 1 470 ? 59.955 12.435 45.317 1.00 64.14 470 SER A CA 1
ATOM 3625 C C . SER A 1 470 ? 58.953 12.393 44.167 1.00 64.13 470 SER A C 1
ATOM 3626 O O . SER A 1 470 ? 57.886 11.784 44.280 1.00 64.21 470 SER A O 1
ATOM 3629 N N . PHE A 1 471 ? 59.293 13.046 43.064 1.00 63.93 471 PHE A N 1
ATOM 3630 C CA . PHE A 1 471 ? 58.405 13.083 41.911 1.00 63.88 471 PHE A CA 1
ATOM 3631 C C . PHE A 1 471 ? 57.853 11.700 41.599 1.00 64.17 471 PHE A C 1
ATOM 3632 O O . PHE A 1 471 ? 56.648 11.527 41.442 1.00 64.22 471 PHE A O 1
ATOM 3640 N N . GLU A 1 472 ? 58.744 10.717 41.532 1.00 64.43 472 GLU A N 1
ATOM 3641 C CA . GLU A 1 472 ? 58.367 9.352 41.204 1.00 64.65 472 GLU A CA 1
ATOM 3642 C C . GLU A 1 472 ? 57.494 8.676 42.234 1.00 64.34 472 GLU A C 1
ATOM 3643 O O . GLU A 1 472 ? 56.694 7.818 41.895 1.00 64.66 472 GLU A O 1
ATOM 3649 N N . LYS A 1 473 ? 57.632 9.058 43.492 1.00 64.48 473 LYS A N 1
ATOM 3650 C CA . LYS A 1 473 ? 56.833 8.432 44.537 1.00 64.71 473 LYS A CA 1
ATOM 3651 C C . LYS A 1 473 ? 55.533 9.157 44.852 1.00 63.85 473 LYS A C 1
ATOM 3652 O O . LYS A 1 473 ? 54.529 8.524 45.176 1.00 63.50 473 LYS A O 1
ATOM 3658 N N . ASP A 1 474 ? 55.540 10.481 44.744 1.00 62.89 474 ASP A N 1
ATOM 3659 C CA . ASP A 1 474 ? 54.348 11.253 45.068 1.00 61.64 474 ASP A CA 1
ATOM 3660 C C . ASP A 1 474 ? 53.572 11.837 43.910 1.00 60.73 474 ASP A C 1
ATOM 3661 O O . ASP A 1 474 ? 52.437 12.260 44.100 1.00 60.96 474 ASP A O 1
ATOM 3666 N N . VAL A 1 475 ? 54.161 11.878 42.722 1.00 59.63 475 VAL A N 1
ATOM 3667 C CA . VAL A 1 475 ? 53.469 12.487 41.595 1.00 59.14 475 VAL A CA 1
ATOM 3668 C C . VAL A 1 475 ? 53.192 11.597 40.391 1.00 59.34 475 VAL A C 1
ATOM 3669 O O . VAL A 1 475 ? 52.044 11.329 40.049 1.00 59.27 475 VAL A O 1
ATOM 3673 N N . LEU A 1 476 ? 54.248 11.150 39.739 1.00 59.50 476 LEU A N 1
ATOM 3674 C CA . LEU A 1 476 ? 54.098 10.325 38.565 1.00 59.79 476 LEU A CA 1
ATOM 3675 C C . LEU A 1 476 ? 53.128 9.169 38.752 1.00 60.48 476 LEU A C 1
ATOM 3676 O O . LEU A 1 476 ? 53.332 8.301 39.592 1.00 60.78 476 LEU A O 1
ATOM 3681 N N . PRO A 1 477 ? 52.031 9.167 37.989 1.00 61.16 477 PRO A N 1
ATOM 3682 C CA . PRO A 1 477 ? 51.040 8.098 38.079 1.00 62.04 477 PRO A CA 1
ATOM 3683 C C . PRO A 1 477 ? 51.524 6.851 37.340 1.00 62.93 477 PRO A C 1
ATOM 3684 O O . PRO A 1 477 ? 52.140 6.931 36.276 1.00 62.19 477 PRO A O 1
ATOM 3688 N N . GLU A 1 478 ? 51.232 5.700 37.925 1.00 64.59 478 GLU A N 1
ATOM 3689 C CA . GLU A 1 478 ? 51.608 4.416 37.371 1.00 66.24 478 GLU A CA 1
ATOM 3690 C C . GLU A 1 478 ? 51.241 4.376 35.894 1.00 66.87 478 GLU A C 1
ATOM 3691 O O . GLU A 1 478 ? 52.091 4.112 35.043 1.00 66.83 478 GLU A O 1
ATOM 3697 N N . GLU A 1 479 ? 49.976 4.650 35.587 1.00 67.71 479 GLU A N 1
ATOM 3698 C CA . GLU A 1 479 ? 49.522 4.640 34.200 1.00 68.31 479 GLU A CA 1
ATOM 3699 C C . GLU A 1 479 ? 50.368 5.570 33.318 1.00 68.15 479 GLU A C 1
ATOM 3700 O O . GLU A 1 479 ? 50.509 5.332 32.118 1.00 67.86 479 GLU A O 1
ATOM 3706 N N . LEU A 1 480 ? 50.927 6.627 33.902 1.00 68.14 480 LEU A N 1
ATOM 3707 C CA . LEU A 1 480 ? 51.759 7.546 33.128 1.00 68.68 480 LEU A CA 1
ATOM 3708 C C . LEU A 1 480 ? 53.225 7.100 33.070 1.00 69.49 480 LEU A C 1
ATOM 3709 O O . LEU A 1 480 ? 53.999 7.580 32.238 1.00 68.90 480 LEU A O 1
ATOM 3714 N N . LYS A 1 481 ? 53.590 6.166 33.945 1.00 70.56 481 LYS A N 1
ATOM 3715 C CA . LYS A 1 481 ? 54.949 5.632 34.003 1.00 71.43 481 LYS A CA 1
ATOM 3716 C C . LYS A 1 481 ? 55.207 4.655 32.846 1.00 71.78 481 LYS A C 1
ATOM 3717 O O . LYS A 1 481 ? 56.338 4.525 32.370 1.00 71.50 481 LYS A O 1
ATOM 3723 N N . LYS A 1 482 ? 54.148 3.980 32.400 1.00 72.22 482 LYS A N 1
ATOM 3724 C CA . LYS A 1 482 ? 54.245 3.012 31.310 1.00 72.78 482 LYS A CA 1
ATOM 3725 C C . LYS A 1 482 ? 54.537 3.686 29.976 1.00 73.26 482 LYS A C 1
ATOM 3726 O O . LYS A 1 482 ? 55.108 3.077 29.082 1.00 73.59 482 LYS A O 1
ATOM 3732 N N . LEU A 1 483 ? 54.133 4.941 29.844 1.00 74.12 483 LEU A N 1
ATOM 3733 C CA . LEU A 1 483 ? 54.311 5.675 28.597 1.00 75.33 483 LEU A CA 1
ATOM 3734 C C . LEU A 1 483 ? 55.694 5.605 27.952 1.00 76.11 483 LEU A C 1
ATOM 3735 O O . LEU A 1 483 ? 55.818 5.172 26.800 1.00 76.20 483 LEU A O 1
ATOM 3740 N N . SER A 1 484 ? 56.728 6.026 28.678 1.00 76.49 484 SER A N 1
ATOM 3741 C CA . SER A 1 484 ? 58.089 6.007 28.135 1.00 76.84 484 SER A CA 1
ATOM 3742 C C . SER A 1 484 ? 58.519 4.616 27.667 1.00 77.12 484 SER A C 1
ATOM 3743 O O . SER A 1 484 ? 59.535 4.475 26.974 1.00 76.97 484 SER A O 1
ATOM 3746 N N . THR A 1 485 ? 57.734 3.600 28.036 1.00 77.22 485 THR A N 1
ATOM 3747 C CA . THR A 1 485 ? 58.019 2.206 27.684 1.00 77.20 485 THR A CA 1
ATOM 3748 C C . THR A 1 485 ? 57.090 1.631 26.609 1.00 77.42 485 THR A C 1
ATOM 3749 O O . THR A 1 485 ? 57.138 0.433 26.310 1.00 77.64 485 THR A O 1
ATOM 3753 N N . LEU A 1 486 ? 56.233 2.470 26.040 1.00 77.56 486 LEU A N 1
ATOM 3754 C CA . LEU A 1 486 ? 55.335 2.001 24.998 1.00 77.46 486 LEU A CA 1
ATOM 3755 C C . LEU A 1 486 ? 55.879 2.438 23.650 1.00 77.68 486 LEU A C 1
ATOM 3756 O O . LEU A 1 486 ? 56.635 3.410 23.564 1.00 77.55 486 LEU A O 1
ATOM 3761 N N . LYS A 1 487 ? 55.500 1.702 22.608 1.00 78.10 487 LYS A N 1
ATOM 3762 C CA . LYS A 1 487 ? 55.955 1.973 21.247 1.00 78.46 487 LYS A CA 1
ATOM 3763 C C . LYS A 1 487 ? 55.403 3.275 20.687 1.00 78.73 487 LYS A C 1
ATOM 3764 O O . LYS A 1 487 ? 54.187 3.464 20.609 1.00 78.56 487 LYS A O 1
ATOM 3770 N N . LYS A 1 488 ? 56.309 4.169 20.302 1.00 79.02 488 LYS A N 1
ATOM 3771 C CA . LYS A 1 488 ? 55.923 5.455 19.740 1.00 79.42 488 LYS A CA 1
ATOM 3772 C C . LYS A 1 488 ? 55.677 5.317 18.241 1.00 79.97 488 LYS A C 1
ATOM 3773 O O . LYS A 1 488 ? 56.260 4.457 17.586 1.00 80.03 488 LYS A O 1
ATOM 3779 N N . LYS A 1 489 ? 54.793 6.154 17.707 1.00 80.59 489 LYS A N 1
ATOM 3780 C CA . LYS A 1 489 ? 54.480 6.127 16.285 1.00 81.00 489 LYS A CA 1
ATOM 3781 C C . LYS A 1 489 ? 54.882 7.454 15.672 1.00 81.52 489 LYS A C 1
ATOM 3782 O O . LYS A 1 489 ? 54.056 8.147 15.089 1.00 81.38 489 LYS A O 1
ATOM 3788 N N . LEU A 1 490 ? 56.151 7.817 15.813 1.00 82.52 490 LEU A N 1
ATOM 3789 C CA . LEU A 1 490 ? 56.633 9.077 15.257 1.00 83.73 490 LEU A CA 1
ATOM 3790 C C . LEU A 1 490 ? 56.570 9.097 13.725 1.00 84.64 490 LEU A C 1
ATOM 3791 O O . LEU A 1 490 ? 56.173 8.111 13.092 1.00 84.95 490 LEU A O 1
ATOM 3796 N N . LYS A 1 491 ? 56.948 10.232 13.143 1.00 85.51 491 LYS A N 1
ATOM 3797 C CA . LYS A 1 491 ? 56.937 10.441 11.694 1.00 86.25 491 LYS A CA 1
ATOM 3798 C C . LYS A 1 491 ? 57.457 11.853 11.440 1.00 87.10 491 LYS A C 1
ATOM 3799 O O . LYS A 1 491 ? 56.683 12.808 11.380 1.00 86.70 491 LYS A O 1
ATOM 3805 N N . PHE A 1 492 ? 58.775 11.977 11.299 1.00 88.48 492 PHE A N 1
ATOM 3806 C CA . PHE A 1 492 ? 59.400 13.276 11.087 1.00 89.86 492 PHE A CA 1
ATOM 3807 C C . PHE A 1 492 ? 59.188 13.863 9.711 1.00 90.90 492 PHE A C 1
ATOM 3808 O O . PHE A 1 492 ? 59.020 13.152 8.723 1.00 90.76 492 PHE A O 1
ATOM 3816 N N . ILE A 1 493 ? 59.200 15.186 9.669 1.00 92.39 493 ILE A N 1
ATOM 3817 C CA . ILE A 1 493 ? 59.061 15.930 8.433 1.00 93.98 493 ILE A CA 1
ATOM 3818 C C . ILE A 1 493 ? 60.124 17.003 8.548 1.00 95.14 493 ILE A C 1
ATOM 3819 O O . ILE A 1 493 ? 59.931 17.997 9.249 1.00 95.22 493 ILE A O 1
ATOM 3824 N N . GLU A 1 494 ? 61.258 16.783 7.889 1.00 96.58 494 GLU A N 1
ATOM 3825 C CA . GLU A 1 494 ? 62.355 17.745 7.925 1.00 97.97 494 GLU A CA 1
ATOM 3826 C C . GLU A 1 494 ? 62.019 18.987 7.106 1.00 98.48 494 GLU A C 1
ATOM 3827 O O . GLU A 1 494 ? 61.429 18.890 6.026 1.00 98.93 494 GLU A O 1
ATOM 3833 N N . ARG A 1 495 ? 62.395 20.151 7.633 1.00 98.82 495 ARG A N 1
ATOM 3834 C CA . ARG A 1 495 ? 62.125 21.429 6.984 1.00 99.00 495 ARG A CA 1
ATOM 3835 C C . ARG A 1 495 ? 60.621 21.697 6.988 1.00 99.20 495 ARG A C 1
ATOM 3836 O O . ARG A 1 495 ? 59.818 20.798 6.716 1.00 99.37 495 ARG A O 1
ATOM 3838 N N . ALA A 1 496 ? 60.244 22.930 7.311 1.00 99.30 496 ALA A N 1
ATOM 3839 C CA . ALA A 1 496 ? 58.837 23.317 7.345 1.00 99.61 496 ALA A CA 1
ATOM 3840 C C . ALA A 1 496 ? 58.237 23.340 5.932 1.00 99.90 496 ALA A C 1
ATOM 3841 O O . ALA A 1 496 ? 57.770 24.384 5.461 1.00 100.00 496 ALA A O 1
ATOM 3843 N N . ASP A 1 497 ? 58.241 22.184 5.266 1.00 99.99 497 ASP A N 1
ATOM 3844 C CA . ASP A 1 497 ? 57.714 22.065 3.907 1.00 99.67 497 ASP A CA 1
ATOM 3845 C C . ASP A 1 497 ? 56.211 21.808 3.865 1.00 99.43 497 ASP A C 1
ATOM 3846 O O . ASP A 1 497 ? 55.759 20.674 4.020 1.00 99.15 497 ASP A O 1
ATOM 3848 N N . VAL A 1 498 ? 55.444 22.874 3.656 1.00 99.36 498 VAL A N 1
ATOM 3849 C CA . VAL A 1 498 ? 53.994 22.779 3.572 1.00 99.27 498 VAL A CA 1
ATOM 3850 C C . VAL A 1 498 ? 53.645 21.702 2.551 1.00 99.40 498 VAL A C 1
ATOM 3851 O O . VAL A 1 498 ? 52.687 20.951 2.726 1.00 99.54 498 VAL A O 1
ATOM 3855 N N . GLU A 1 499 ? 54.441 21.634 1.488 1.00 99.39 499 GLU A N 1
ATOM 3856 C CA . GLU A 1 499 ? 54.249 20.647 0.430 1.00 99.69 499 GLU A CA 1
ATOM 3857 C C . GLU A 1 499 ? 54.346 19.240 1.028 1.00 99.91 499 GLU A C 1
ATOM 3858 O O . GLU A 1 499 ? 53.542 18.361 0.706 1.00 99.76 499 GLU A O 1
ATOM 3864 N N . LEU A 1 500 ? 55.330 19.043 1.906 1.00 100.00 500 LEU A N 1
ATOM 3865 C CA . LEU A 1 500 ? 55.550 17.757 2.571 1.00 99.99 500 LEU A CA 1
ATOM 3866 C C . LEU A 1 500 ? 54.454 17.424 3.582 1.00 99.81 500 LEU A C 1
ATOM 3867 O O . LEU A 1 500 ? 53.951 16.297 3.606 1.00 99.46 500 LEU A O 1
ATOM 3872 N N . VAL A 1 501 ? 54.093 18.395 4.421 1.00 99.80 501 VAL A N 1
ATOM 3873 C CA . VAL A 1 501 ? 53.043 18.171 5.408 1.00 99.94 501 VAL A CA 1
ATOM 3874 C C . VAL A 1 501 ? 51.845 17.596 4.657 1.00 100.00 501 VAL A C 1
ATOM 3875 O O . VAL A 1 501 ? 51.180 16.674 5.137 1.00 100.00 501 VAL A O 1
ATOM 3879 N N . LYS A 1 502 ? 51.597 18.147 3.468 1.00 99.95 502 LYS A N 1
ATOM 3880 C CA . LYS A 1 502 ? 50.507 17.711 2.600 1.00 99.76 502 LYS A CA 1
ATOM 3881 C C . LYS A 1 502 ? 50.653 16.230 2.268 1.00 99.90 502 LYS A C 1
ATOM 3882 O O . LYS A 1 502 ? 49.751 15.432 2.522 1.00 99.77 502 LYS A O 1
ATOM 3888 N N . ASN A 1 503 ? 51.808 15.888 1.697 1.00 100.00 503 ASN A N 1
ATOM 3889 C CA . ASN A 1 503 ? 52.130 14.525 1.270 1.00 100.00 503 ASN A CA 1
ATOM 3890 C C . ASN A 1 503 ? 51.964 13.464 2.355 1.00 100.00 503 ASN A C 1
ATOM 3891 O O . ASN A 1 503 ? 51.391 12.398 2.106 1.00 99.92 503 ASN A O 1
ATOM 3896 N N . ALA A 1 504 ? 52.475 13.752 3.550 1.00 100.00 504 ALA A N 1
ATOM 3897 C CA . ALA A 1 504 ? 52.376 12.813 4.662 1.00 99.73 504 ALA A CA 1
ATOM 3898 C C . ALA A 1 504 ? 50.910 12.578 4.988 1.00 99.41 504 ALA A C 1
ATOM 3899 O O . ALA A 1 504 ? 50.489 11.438 5.197 1.00 99.22 504 ALA A O 1
ATOM 3901 N N . ILE A 1 505 ? 50.139 13.663 5.024 1.00 99.22 505 ILE A N 1
ATOM 3902 C CA . ILE A 1 505 ? 48.710 13.581 5.313 1.00 99.08 505 ILE A CA 1
ATOM 3903 C C . ILE A 1 505 ? 48.060 12.621 4.327 1.00 99.09 505 ILE A C 1
ATOM 3904 O O . ILE A 1 505 ? 47.223 11.798 4.693 1.00 98.84 505 ILE A O 1
ATOM 3909 N N . GLU A 1 506 ? 48.465 12.739 3.069 1.00 99.24 506 GLU A N 1
ATOM 3910 C CA . GLU A 1 506 ? 47.929 11.907 2.004 1.00 99.45 506 GLU A CA 1
ATOM 3911 C C . GLU A 1 506 ? 48.135 10.424 2.260 1.00 99.51 506 GLU A C 1
ATOM 3912 O O . GLU A 1 506 ? 47.301 9.599 1.884 1.00 99.33 506 GLU A O 1
ATOM 3918 N N . GLU A 1 507 ? 49.246 10.082 2.901 1.00 99.77 507 GLU A N 1
ATOM 3919 C CA . GLU A 1 507 ? 49.519 8.690 3.221 1.00 99.97 507 GLU A CA 1
ATOM 3920 C C . GLU A 1 507 ? 48.710 8.306 4.457 1.00 100.00 507 GLU A C 1
ATOM 3921 O O . GLU A 1 507 ? 49.150 8.454 5.601 1.00 100.00 507 GLU A O 1
ATOM 3927 N N . GLU A 1 508 ? 47.501 7.836 4.192 1.00 100.00 508 GLU A N 1
ATOM 3928 C CA . GLU A 1 508 ? 46.565 7.404 5.212 1.00 99.87 508 GLU A CA 1
ATOM 3929 C C . GLU A 1 508 ? 46.373 5.938 4.877 1.00 99.84 508 GLU A C 1
ATOM 3930 O O . GLU A 1 508 ? 45.561 5.235 5.473 1.00 99.66 508 GLU A O 1
ATOM 3936 N N . LEU A 1 509 ? 47.165 5.507 3.899 1.00 99.85 509 LEU A N 1
ATOM 3937 C CA . LEU A 1 509 ? 47.178 4.148 3.384 1.00 99.75 509 LEU A CA 1
ATOM 3938 C C . LEU A 1 509 ? 45.786 3.637 3.040 1.00 99.80 509 LEU A C 1
ATOM 3939 O O . LEU A 1 509 ? 45.506 2.443 3.146 1.00 99.99 509 LEU A O 1
ATOM 3944 N N . ALA A 1 510 ? 44.926 4.555 2.601 1.00 99.73 510 ALA A N 1
ATOM 3945 C CA . ALA A 1 510 ? 43.550 4.228 2.227 1.00 99.92 510 ALA A CA 1
ATOM 3946 C C . ALA A 1 510 ? 42.743 3.823 3.458 1.00 99.99 510 ALA A C 1
ATOM 3947 O O . ALA A 1 510 ? 41.625 4.301 3.670 1.00 100.00 510 ALA A O 1
ATOM 3949 N N . LYS A 1 511 ? 43.324 2.939 4.264 1.00 100.00 511 LYS A N 1
ATOM 3950 C CA . LYS A 1 511 ? 42.697 2.452 5.486 1.00 99.97 511 LYS A CA 1
ATOM 3951 C C . LYS A 1 511 ? 43.027 3.365 6.669 1.00 100.00 511 LYS A C 1
ATOM 3952 O O . LYS A 1 511 ? 43.865 3.020 7.510 1.00 100.00 511 LYS A O 1
ATOM 3966 N N . PRO B 1 2 ? 15.324 -4.688 17.400 1.00 33.59 2 PRO B N 1
ATOM 3967 C CA . PRO B 1 2 ? 14.317 -5.340 18.263 1.00 32.62 2 PRO B CA 1
ATOM 3968 C C . PRO B 1 2 ? 14.865 -6.618 18.886 1.00 31.73 2 PRO B C 1
ATOM 3969 O O . PRO B 1 2 ? 15.627 -7.350 18.258 1.00 31.71 2 PRO B O 1
ATOM 3973 N N . ASN B 1 3 ? 14.467 -6.878 20.124 1.00 30.42 3 ASN B N 1
ATOM 3974 C CA . ASN B 1 3 ? 14.882 -8.084 20.822 1.00 28.77 3 ASN B CA 1
ATOM 3975 C C . ASN B 1 3 ? 13.700 -9.068 20.763 1.00 28.24 3 ASN B C 1
ATOM 3976 O O . ASN B 1 3 ? 12.703 -8.793 20.092 1.00 28.75 3 ASN B O 1
ATOM 3981 N N . ALA B 1 4 ? 13.802 -10.192 21.471 1.00 27.22 4 ALA B N 1
ATOM 3982 C CA . ALA B 1 4 ? 12.763 -11.213 21.453 1.00 26.47 4 ALA B CA 1
ATOM 3983 C C . ALA B 1 4 ? 11.428 -10.758 22.050 1.00 26.95 4 ALA B C 1
ATOM 3984 O O . ALA B 1 4 ? 10.398 -11.454 21.943 1.00 26.34 4 ALA B O 1
ATOM 3986 N N . SER B 1 5 ? 11.432 -9.586 22.670 1.00 26.13 5 SER B N 1
ATOM 3987 C CA . SER B 1 5 ? 10.201 -9.080 23.259 1.00 26.69 5 SER B CA 1
ATOM 3988 C C . SER B 1 5 ? 9.562 -7.996 22.392 1.00 26.42 5 SER B C 1
ATOM 3989 O O . SER B 1 5 ? 8.433 -7.569 22.652 1.00 27.16 5 SER B O 1
ATOM 3992 N N . GLN B 1 6 ? 10.281 -7.557 21.365 1.00 25.21 6 GLN B N 1
ATOM 3993 C CA . GLN B 1 6 ? 9.792 -6.483 20.493 1.00 24.44 6 GLN B CA 1
ATOM 3994 C C . GLN B 1 6 ? 9.479 -6.999 19.089 1.00 24.64 6 GLN B C 1
ATOM 3995 O O . GLN B 1 6 ? 9.401 -6.232 18.126 1.00 24.23 6 GLN B O 1
ATOM 4001 N N . VAL B 1 7 ? 9.275 -8.311 19.016 1.00 24.45 7 VAL B N 1
ATOM 4002 C CA . VAL B 1 7 ? 8.994 -9.015 17.776 1.00 24.29 7 VAL B CA 1
ATOM 4003 C C . VAL B 1 7 ? 7.724 -9.815 18.021 1.00 23.60 7 VAL B C 1
ATOM 4004 O O . VAL B 1 7 ? 7.479 -10.219 19.144 1.00 24.19 7 VAL B O 1
ATOM 4008 N N . TYR B 1 8 ? 6.915 -10.060 16.995 1.00 23.22 8 TYR B N 1
ATOM 4009 C CA . TYR B 1 8 ? 5.648 -10.760 17.223 1.00 22.73 8 TYR B CA 1
ATOM 4010 C C . TYR B 1 8 ? 5.284 -11.875 16.249 1.00 23.50 8 TYR B C 1
ATOM 4011 O O . TYR B 1 8 ? 5.678 -11.844 15.088 1.00 24.04 8 TYR B O 1
ATOM 4020 N N . ARG B 1 9 ? 4.511 -12.846 16.730 1.00 23.84 9 ARG B N 1
ATOM 4021 C CA . ARG B 1 9 ? 4.079 -13.976 15.914 1.00 25.69 9 ARG B CA 1
ATOM 4022 C C . ARG B 1 9 ? 2.629 -14.378 16.252 1.00 26.28 9 ARG B C 1
ATOM 4023 O O . ARG B 1 9 ? 2.132 -14.106 17.339 1.00 25.47 9 ARG B O 1
ATOM 4031 N N . SER B 1 10 ? 1.960 -15.028 15.313 1.00 26.82 10 SER B N 1
ATOM 4032 C CA . SER B 1 10 ? 0.594 -15.450 15.541 1.00 29.13 10 SER B CA 1
ATOM 4033 C C . SER B 1 10 ? 0.526 -16.699 16.395 1.00 31.31 10 SER B C 1
ATOM 4034 O O . SER B 1 10 ? 1.299 -17.630 16.190 1.00 32.32 10 SER B O 1
ATOM 4037 N N . THR B 1 11 ? -0.427 -16.748 17.322 1.00 33.14 11 THR B N 1
ATOM 4038 C CA . THR B 1 11 ? -0.548 -17.907 18.193 1.00 34.78 11 THR B CA 1
ATOM 4039 C C . THR B 1 11 ? -0.776 -19.172 17.401 1.00 35.95 11 THR B C 1
ATOM 4040 O O . THR B 1 11 ? -0.658 -20.272 17.949 1.00 36.22 11 THR B O 1
ATOM 4044 N N . ARG B 1 12 ? -1.094 -19.033 16.113 1.00 37.41 12 ARG B N 1
ATOM 4045 C CA . ARG B 1 12 ? -1.356 -20.215 15.284 1.00 38.75 12 ARG B CA 1
ATOM 4046 C C . ARG B 1 12 ? -0.309 -20.522 14.212 1.00 39.40 12 ARG B C 1
ATOM 4047 O O . ARG B 1 12 ? -0.390 -21.542 13.544 1.00 39.78 12 ARG B O 1
ATOM 4055 N N . SER B 1 13 ? 0.687 -19.654 14.082 1.00 40.61 13 SER B N 1
ATOM 4056 C CA . SER B 1 13 ? 1.756 -19.805 13.095 1.00 41.95 13 SER B CA 1
ATOM 4057 C C . SER B 1 13 ? 2.814 -20.858 13.416 1.00 42.17 13 SER B C 1
ATOM 4058 O O . SER B 1 13 ? 3.202 -21.038 14.572 1.00 42.87 13 SER B O 1
ATOM 4061 N N . SER B 1 14 ? 3.289 -21.545 12.380 1.00 42.02 14 SER B N 1
ATOM 4062 C CA . SER B 1 14 ? 4.327 -22.560 12.547 1.00 41.76 14 SER B CA 1
ATOM 4063 C C . SER B 1 14 ? 5.564 -22.125 11.802 1.00 41.85 14 SER B C 1
ATOM 4064 O O . SER B 1 14 ? 6.518 -22.885 11.667 1.00 41.64 14 SER B O 1
ATOM 4067 N N . SER B 1 15 ? 5.535 -20.886 11.328 1.00 41.76 15 SER B N 1
ATOM 4068 C CA . SER B 1 15 ? 6.642 -20.327 10.582 1.00 41.54 15 SER B CA 1
ATOM 4069 C C . SER B 1 15 ? 7.623 -19.591 11.477 1.00 41.45 15 SER B C 1
ATOM 4070 O O . SER B 1 15 ? 7.241 -18.954 12.460 1.00 41.05 15 SER B O 1
ATOM 4073 N N . PRO B 1 16 ? 8.915 -19.678 11.145 1.00 41.58 16 PRO B N 1
ATOM 4074 C CA . PRO B 1 16 ? 9.979 -19.018 11.904 1.00 41.73 16 PRO B CA 1
ATOM 4075 C C . PRO B 1 16 ? 9.847 -17.503 11.838 1.00 41.84 16 PRO B C 1
ATOM 4076 O O . PRO B 1 16 ? 10.396 -16.776 12.676 1.00 41.59 16 PRO B O 1
ATOM 4080 N N . LYS B 1 17 ? 9.114 -17.033 10.834 1.00 42.13 17 LYS B N 1
ATOM 4081 C CA . LYS B 1 17 ? 8.936 -15.601 10.640 1.00 42.47 17 LYS B CA 1
ATOM 4082 C C . LYS B 1 17 ? 8.187 -14.918 11.771 1.00 41.03 17 LYS B C 1
ATOM 4083 O O . LYS B 1 17 ? 7.272 -15.491 12.369 1.00 39.91 17 LYS B O 1
ATOM 4089 N N . THR B 1 18 ? 8.622 -13.700 12.076 1.00 39.47 18 THR B N 1
ATOM 4090 C CA . THR B 1 18 ? 7.995 -12.887 13.099 1.00 38.45 18 THR B CA 1
ATOM 4091 C C . THR B 1 18 ? 7.886 -11.497 12.493 1.00 38.44 18 THR B C 1
ATOM 4092 O O . THR B 1 18 ? 8.720 -11.125 11.668 1.00 38.87 18 THR B O 1
ATOM 4096 N N . ILE B 1 19 ? 6.873 -10.731 12.896 1.00 37.82 19 ILE B N 1
ATOM 4097 C CA . ILE B 1 19 ? 6.665 -9.383 12.364 1.00 36.53 19 ILE B CA 1
ATOM 4098 C C . ILE B 1 19 ? 6.963 -8.305 13.391 1.00 36.08 19 ILE B C 1
ATOM 4099 O O . ILE B 1 19 ? 7.230 -8.603 14.544 1.00 36.74 19 ILE B O 1
ATOM 4104 N N . SER B 1 20 ? 6.904 -7.050 12.967 1.00 35.41 20 SER B N 1
ATOM 4105 C CA . SER B 1 20 ? 7.182 -5.930 13.856 1.00 35.59 20 SER B CA 1
ATOM 4106 C C . SER B 1 20 ? 5.995 -5.551 14.744 1.00 35.32 20 SER B C 1
ATOM 4107 O O . SER B 1 20 ? 4.889 -6.084 14.600 1.00 35.53 20 SER B O 1
ATOM 4110 N N . PHE B 1 21 ? 6.224 -4.620 15.662 1.00 34.78 21 PHE B N 1
ATOM 4111 C CA . PHE B 1 21 ? 5.156 -4.180 16.527 1.00 35.42 21 PHE B CA 1
ATOM 4112 C C . PHE B 1 21 ? 4.117 -3.486 15.661 1.00 36.55 21 PHE B C 1
ATOM 4113 O O . PHE B 1 21 ? 2.922 -3.810 15.725 1.00 35.43 21 PHE B O 1
ATOM 4121 N N . GLU B 1 22 ? 4.592 -2.542 14.843 1.00 38.05 22 GLU B N 1
ATOM 4122 C CA . GLU B 1 22 ? 3.727 -1.776 13.955 1.00 39.72 22 GLU B CA 1
ATOM 4123 C C . GLU B 1 22 ? 2.844 -2.687 13.120 1.00 40.34 22 GLU B C 1
ATOM 4124 O O . GLU B 1 22 ? 1.626 -2.471 13.007 1.00 40.79 22 GLU B O 1
ATOM 4130 N N . GLU B 1 23 ? 3.454 -3.714 12.544 1.00 40.49 23 GLU B N 1
ATOM 4131 C CA . GLU B 1 23 ? 2.719 -4.651 11.720 1.00 41.96 23 GLU B CA 1
ATOM 4132 C C . GLU B 1 23 ? 1.683 -5.442 12.493 1.00 41.37 23 GLU B C 1
ATOM 4133 O O . GLU B 1 23 ? 0.583 -5.685 11.998 1.00 41.70 23 GLU B O 1
ATOM 4139 N N . ALA B 1 24 ? 2.029 -5.860 13.703 1.00 40.74 24 ALA B N 1
ATOM 4140 C CA . ALA B 1 24 ? 1.087 -6.620 14.512 1.00 39.44 24 ALA B CA 1
ATOM 4141 C C . ALA B 1 24 ? -0.100 -5.727 14.841 1.00 38.47 24 ALA B C 1
ATOM 4142 O O . ALA B 1 24 ? -1.244 -6.155 14.754 1.00 36.52 24 ALA B O 1
ATOM 4144 N N . ILE B 1 25 ? 0.199 -4.484 15.214 1.00 38.29 25 ILE B N 1
ATOM 4145 C CA . ILE B 1 25 ? -0.814 -3.497 15.577 1.00 39.22 25 ILE B CA 1
ATOM 4146 C C . ILE B 1 25 ? -1.794 -3.181 14.457 1.00 40.47 25 ILE B C 1
ATOM 4147 O O . ILE B 1 25 ? -3.019 -3.226 14.645 1.00 39.75 25 ILE B O 1
ATOM 4152 N N . ILE B 1 26 ? -1.251 -2.846 13.291 1.00 41.93 2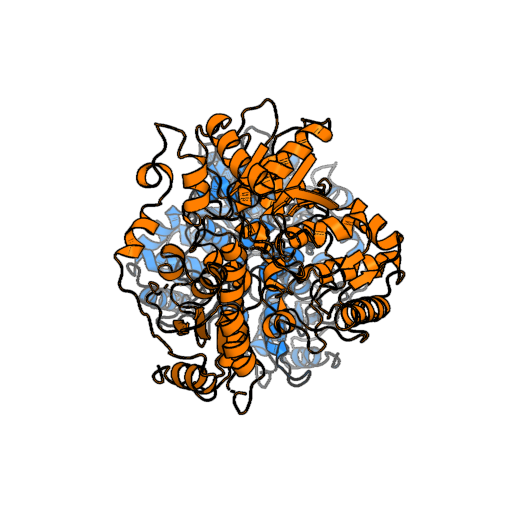6 ILE B N 1
ATOM 4153 C CA . ILE B 1 26 ? -2.093 -2.511 12.156 1.00 42.75 26 ILE B CA 1
ATOM 4154 C C . ILE B 1 26 ? -2.829 -3.730 11.634 1.00 43.15 26 ILE B C 1
ATOM 4155 O O . ILE B 1 26 ? -3.998 -3.654 11.270 1.00 44.24 26 ILE B O 1
ATOM 4160 N N . GLN B 1 27 ? -2.155 -4.864 11.594 1.00 43.23 27 GLN B N 1
ATOM 4161 C CA . GLN B 1 27 ? -2.803 -6.049 11.082 1.00 44.04 27 GLN B CA 1
ATOM 4162 C C . GLN B 1 27 ? -3.941 -6.493 11.981 1.00 44.76 27 GLN B C 1
ATOM 4163 O O . GLN B 1 27 ? -4.930 -7.036 11.497 1.00 45.58 27 GLN B O 1
ATOM 4169 N N . GLY B 1 28 ? -3.800 -6.263 13.289 1.00 45.23 28 GLY B N 1
ATOM 4170 C CA . GLY B 1 28 ? -4.824 -6.660 14.244 1.00 45.13 28 GLY B CA 1
ATOM 4171 C C . GLY B 1 28 ? -4.885 -8.163 14.494 1.00 45.43 28 GLY B C 1
ATOM 4172 O O . GLY B 1 28 ? -4.323 -8.666 15.451 1.00 45.63 28 GLY B O 1
ATOM 4173 N N . LEU B 1 29 ? -5.600 -8.880 13.644 1.00 46.30 29 LEU B N 1
ATOM 4174 C CA . LEU B 1 29 ? -5.716 -10.319 13.760 1.00 47.44 29 LEU B CA 1
ATOM 4175 C C . LEU B 1 29 ? -4.730 -10.844 12.720 1.00 48.70 29 LEU B C 1
ATOM 4176 O O . LEU B 1 29 ? -4.440 -10.156 11.731 1.00 49.96 29 LEU B O 1
ATOM 4181 N N . ALA B 1 30 ? -4.191 -12.038 12.936 1.00 48.89 30 ALA B N 1
ATOM 4182 C CA . ALA B 1 30 ? -3.229 -12.588 11.992 1.00 48.66 30 ALA B CA 1
ATOM 4183 C C . ALA B 1 30 ? -3.929 -13.253 10.837 1.00 48.76 30 ALA B C 1
ATOM 4184 O O . ALA B 1 30 ? -5.052 -13.746 10.973 1.00 49.10 30 ALA B O 1
ATOM 4186 N N . THR B 1 31 ? -3.251 -13.270 9.701 1.00 48.55 31 THR B N 1
ATOM 4187 C CA . THR B 1 31 ? -3.787 -13.878 8.500 1.00 48.84 31 THR B CA 1
ATOM 4188 C C . THR B 1 31 ? -4.399 -15.257 8.743 1.00 48.71 31 THR B C 1
ATOM 4189 O O . THR B 1 31 ? -5.435 -15.588 8.160 1.00 49.04 31 THR B O 1
ATOM 4193 N N . ASP B 1 32 ? -3.771 -16.054 9.604 1.00 48.13 32 ASP B N 1
ATOM 4194 C CA . ASP B 1 32 ? -4.282 -17.393 9.904 1.00 47.39 32 ASP B CA 1
ATOM 4195 C C . ASP B 1 32 ? -5.287 -17.467 11.067 1.00 46.08 32 ASP B C 1
ATOM 4196 O O . ASP B 1 32 ? -5.605 -18.547 11.544 1.00 45.53 32 ASP B O 1
ATOM 4201 N N . GLY B 1 33 ? -5.778 -16.327 11.532 1.00 44.96 33 GLY B N 1
ATOM 4202 C CA . GLY B 1 33 ? -6.755 -16.352 12.615 1.00 44.06 33 GLY B CA 1
ATOM 4203 C C . GLY B 1 33 ? -6.219 -16.325 14.038 1.00 43.10 33 GLY B C 1
ATOM 4204 O O . GLY B 1 33 ? -6.997 -16.275 15.005 1.00 42.41 33 GLY B O 1
ATOM 4205 N N . GLY B 1 34 ? -4.892 -16.370 14.163 1.00 41.85 34 GLY B N 1
ATOM 4206 C CA . GLY B 1 34 ? -4.262 -16.342 15.466 1.00 39.94 34 GLY B CA 1
ATOM 4207 C C . GLY B 1 34 ? -4.065 -14.915 15.954 1.00 38.95 34 GLY B C 1
ATOM 4208 O O . GLY B 1 34 ? -4.341 -13.934 15.241 1.00 37.78 34 GLY B O 1
ATOM 4209 N N . LEU B 1 35 ? -3.585 -14.802 17.186 1.00 37.59 35 LEU B N 1
ATOM 4210 C CA . LEU B 1 35 ? -3.346 -13.502 17.786 1.00 36.56 35 LEU B CA 1
ATOM 4211 C C . LEU B 1 35 ? -1.853 -13.272 17.923 1.00 35.93 35 LEU B C 1
ATOM 4212 O O . LEU B 1 35 ? -1.076 -14.213 18.031 1.00 35.62 35 LEU B O 1
ATOM 4217 N N . PHE B 1 36 ? -1.445 -12.015 17.905 1.00 35.43 36 PHE B N 1
ATOM 4218 C CA . PHE B 1 36 ? -0.039 -11.711 18.015 1.00 34.65 36 PHE B CA 1
ATOM 4219 C C . PHE B 1 36 ? 0.408 -11.652 19.458 1.00 33.71 36 PHE B C 1
ATOM 4220 O O . PHE B 1 36 ? -0.322 -11.194 20.330 1.00 33.84 36 PHE B O 1
ATOM 4228 N N . ILE B 1 37 ? 1.611 -12.153 19.701 1.00 32.52 37 ILE B N 1
ATOM 4229 C CA . ILE B 1 37 ? 2.197 -12.178 21.029 1.00 32.14 37 ILE B CA 1
ATOM 4230 C C . ILE B 1 37 ? 3.708 -12.171 20.918 1.00 32.06 37 ILE B C 1
ATOM 4231 O O . ILE B 1 37 ? 4.266 -12.647 19.936 1.00 33.11 37 ILE B O 1
ATOM 4236 N N . PRO B 1 38 ? 4.397 -11.596 21.909 1.00 31.63 38 PRO B N 1
ATOM 4237 C CA . PRO B 1 38 ? 5.855 -11.574 21.860 1.00 31.08 38 PRO B CA 1
ATOM 4238 C C . PRO B 1 38 ? 6.340 -12.971 22.227 1.00 30.86 38 PRO B C 1
ATOM 4239 O O . PRO B 1 38 ? 5.956 -13.519 23.261 1.00 30.63 38 PRO B O 1
ATOM 4243 N N . PRO B 1 39 ? 7.161 -13.585 21.366 1.00 30.30 39 PRO B N 1
ATOM 4244 C CA . PRO B 1 39 ? 7.617 -14.925 21.725 1.00 29.63 39 PRO B CA 1
ATOM 4245 C C . PRO B 1 39 ? 8.313 -14.965 23.086 1.00 28.40 39 PRO B C 1
ATOM 4246 O O . PRO B 1 39 ? 8.278 -15.971 23.776 1.00 29.00 39 PRO B O 1
ATOM 4250 N N . THR B 1 40 ? 8.913 -13.861 23.491 1.00 26.39 40 THR B N 1
ATOM 4251 C CA . THR B 1 40 ? 9.587 -13.847 24.758 1.00 25.12 40 THR B CA 1
ATOM 4252 C C . THR B 1 40 ? 9.109 -12.713 25.627 1.00 24.94 40 THR B C 1
ATOM 4253 O O . THR B 1 40 ? 9.153 -11.560 25.230 1.00 24.85 40 THR B O 1
ATOM 4257 N N . ILE B 1 41 ? 8.658 -13.056 26.825 1.00 25.07 41 ILE B N 1
ATOM 4258 C CA . ILE B 1 41 ? 8.150 -12.080 27.773 1.00 25.46 41 ILE B CA 1
ATOM 4259 C C . ILE B 1 41 ? 9.318 -11.399 28.470 1.00 26.60 41 ILE B C 1
ATOM 4260 O O . ILE B 1 41 ? 10.104 -12.027 29.157 1.00 27.48 41 ILE B O 1
ATOM 4265 N N . PRO B 1 42 ? 9.434 -10.082 28.302 1.00 27.51 42 PRO B N 1
ATOM 4266 C CA . PRO B 1 42 ? 10.516 -9.297 28.904 1.00 28.08 42 PRO B CA 1
ATOM 4267 C C . PRO B 1 42 ? 10.607 -9.411 30.422 1.00 29.68 42 PRO B C 1
ATOM 4268 O O . PRO B 1 42 ? 9.611 -9.297 31.151 1.00 30.29 42 PRO B O 1
ATOM 4272 N N . GLN B 1 43 ? 11.834 -9.609 30.883 1.00 30.93 43 GLN B N 1
ATOM 4273 C CA . GLN B 1 43 ? 12.143 -9.773 32.292 1.00 31.40 43 GLN B CA 1
ATOM 4274 C C . GLN B 1 43 ? 12.621 -8.496 32.953 1.00 31.53 43 GLN B C 1
ATOM 4275 O O . GLN B 1 43 ? 13.540 -7.860 32.471 1.00 32.76 43 GLN B O 1
ATOM 4281 N N . VAL B 1 44 ? 11.984 -8.123 34.050 1.00 31.56 44 VAL B N 1
ATOM 4282 C CA . VAL B 1 44 ? 12.362 -6.943 34.806 1.00 32.54 44 VAL B CA 1
ATOM 4283 C C . VAL B 1 44 ? 12.785 -7.506 36.166 1.00 34.62 44 VAL B C 1
ATOM 4284 O O . VAL B 1 44 ? 12.081 -8.353 36.737 1.00 35.17 44 VAL B O 1
ATOM 4288 N N . ASP B 1 45 ? 13.928 -7.063 36.683 1.00 36.21 45 ASP B N 1
ATOM 4289 C CA . ASP B 1 45 ? 14.397 -7.590 37.950 1.00 38.06 45 ASP B CA 1
ATOM 4290 C C . ASP B 1 45 ? 13.827 -6.845 39.144 1.00 38.54 45 ASP B C 1
ATOM 4291 O O . ASP B 1 45 ? 13.435 -5.674 39.027 1.00 39.56 45 ASP B O 1
ATOM 4296 N N . GLN B 1 46 ? 13.763 -7.534 40.285 1.00 38.09 46 GLN B N 1
ATOM 4297 C CA . GLN B 1 46 ? 13.197 -6.956 41.495 1.00 37.57 46 GLN B CA 1
ATOM 4298 C C . GLN B 1 46 ? 13.785 -5.605 41.865 1.00 37.07 46 GLN B C 1
ATOM 4299 O O . GLN B 1 46 ? 13.045 -4.699 42.270 1.00 36.95 46 GLN B O 1
ATOM 4305 N N . ALA B 1 47 ? 15.104 -5.468 41.722 1.00 36.28 47 ALA B N 1
ATOM 4306 C CA . ALA B 1 47 ? 15.781 -4.213 42.062 1.00 35.88 47 ALA B CA 1
ATOM 4307 C C . ALA B 1 47 ? 15.124 -3.055 41.330 1.00 35.11 47 ALA B C 1
ATOM 4308 O O . ALA B 1 47 ? 14.713 -2.066 41.932 1.00 34.11 47 ALA B O 1
ATOM 4310 N N . THR B 1 48 ? 15.033 -3.203 40.019 1.00 34.49 48 THR B N 1
ATOM 4311 C CA . THR B 1 48 ? 14.435 -2.206 39.167 1.00 34.81 48 THR B CA 1
ATOM 4312 C C . THR B 1 48 ? 12.979 -1.962 39.565 1.00 34.80 48 THR B C 1
ATOM 4313 O O . THR B 1 48 ? 12.525 -0.809 39.629 1.00 33.22 48 THR B O 1
ATOM 4317 N N . LEU B 1 49 ? 12.258 -3.043 39.855 1.00 34.47 49 LEU B N 1
ATOM 4318 C CA . LEU B 1 49 ? 10.864 -2.914 40.242 1.00 34.90 49 LEU B CA 1
ATOM 4319 C C . LEU B 1 49 ? 10.683 -2.087 41.482 1.00 35.52 49 LEU B C 1
ATOM 4320 O O . LEU B 1 49 ? 9.916 -1.135 41.487 1.00 36.99 49 LEU B O 1
ATOM 4325 N N . PHE B 1 50 ? 11.384 -2.438 42.547 1.00 36.00 50 PHE B N 1
ATOM 4326 C CA . PHE B 1 50 ? 11.206 -1.690 43.777 1.00 36.65 50 PHE B CA 1
ATOM 4327 C C . PHE B 1 50 ? 12.084 -0.470 43.987 1.00 37.88 50 PHE B C 1
ATOM 4328 O O . PHE B 1 50 ? 11.774 0.358 44.829 1.00 39.22 50 PHE B O 1
ATOM 4336 N N . ASN B 1 51 ? 13.172 -0.337 43.238 1.00 39.06 51 ASN B N 1
ATOM 4337 C CA . ASN B 1 51 ? 14.027 0.845 43.394 1.00 40.45 51 ASN B CA 1
ATOM 4338 C C . ASN B 1 51 ? 13.685 1.948 42.411 1.00 41.31 51 ASN B C 1
ATOM 4339 O O . ASN B 1 51 ? 13.803 3.128 42.731 1.00 42.16 51 ASN B O 1
ATOM 4344 N N . ASP B 1 52 ? 13.254 1.566 41.215 1.00 41.94 52 ASP B N 1
ATOM 4345 C CA . ASP B 1 52 ? 12.947 2.557 40.202 1.00 41.81 52 ASP B CA 1
ATOM 4346 C C . ASP B 1 52 ? 11.489 2.628 39.729 1.00 40.47 52 ASP B C 1
ATOM 4347 O O . ASP B 1 52 ? 10.957 3.717 39.556 1.00 40.63 52 ASP B O 1
ATOM 4352 N N . TRP B 1 53 ? 10.828 1.493 39.536 1.00 38.35 53 TRP B N 1
ATOM 4353 C CA . TRP B 1 53 ? 9.449 1.544 39.057 1.00 36.57 53 TRP B CA 1
ATOM 4354 C C . TRP B 1 53 ? 8.435 1.927 40.117 1.00 36.85 53 TRP B C 1
ATOM 4355 O O . TRP B 1 53 ? 7.435 2.565 39.824 1.00 36.98 53 TRP B O 1
ATOM 4366 N N . SER B 1 54 ? 8.698 1.552 41.355 1.00 37.15 54 SER B N 1
ATOM 4367 C CA . SER B 1 54 ? 7.761 1.856 42.421 1.00 37.30 54 SER B CA 1
ATOM 4368 C C . SER B 1 54 ? 7.547 3.344 42.620 1.00 37.68 54 SER B C 1
ATOM 4369 O O . SER B 1 54 ? 6.544 3.742 43.207 1.00 38.47 54 SER B O 1
ATOM 4372 N N . LYS B 1 55 ? 8.474 4.166 42.135 1.00 38.44 55 LYS B N 1
ATOM 4373 C CA . LYS B 1 55 ? 8.365 5.624 42.311 1.00 39.19 55 LYS B CA 1
ATOM 4374 C C . LYS B 1 55 ? 7.798 6.354 41.081 1.00 39.34 55 LYS B C 1
ATOM 4375 O O . LYS B 1 55 ? 7.706 7.586 41.075 1.00 39.98 55 LYS B O 1
ATOM 4381 N N . LEU B 1 56 ? 7.420 5.608 40.045 1.00 38.45 56 LEU B N 1
ATOM 4382 C CA . LEU B 1 56 ? 6.910 6.226 38.825 1.00 37.11 56 LEU B CA 1
ATOM 4383 C C . LEU B 1 56 ? 5.399 6.423 38.762 1.00 36.08 56 LEU B C 1
ATOM 4384 O O . LEU B 1 56 ? 4.634 5.739 39.431 1.00 37.02 56 LEU B O 1
ATOM 4389 N N . SER B 1 57 ? 4.979 7.372 37.943 1.00 33.99 57 SER B N 1
ATOM 4390 C CA . SER B 1 57 ? 3.572 7.665 37.759 1.00 32.66 57 SER B CA 1
ATOM 4391 C C . SER B 1 57 ? 3.046 6.745 36.652 1.00 32.56 57 SER B C 1
ATOM 4392 O O . SER B 1 57 ? 3.839 6.165 35.889 1.00 31.76 57 SER B O 1
ATOM 4395 N N . PHE B 1 58 ? 1.718 6.640 36.548 1.00 31.08 58 PHE B N 1
ATOM 4396 C CA . PHE B 1 58 ? 1.105 5.800 35.530 1.00 30.23 58 PHE B CA 1
ATOM 4397 C C . PHE B 1 58 ? 1.812 5.992 34.183 1.00 30.75 58 PHE B C 1
ATOM 4398 O O . PHE B 1 58 ? 2.307 5.031 33.587 1.00 31.02 58 PHE B O 1
ATOM 4406 N N . GLN B 1 59 ? 1.869 7.235 33.719 1.00 30.95 59 GLN B N 1
ATOM 4407 C CA . GLN B 1 59 ? 2.495 7.552 32.439 1.00 31.21 59 GLN B CA 1
ATOM 4408 C C . GLN B 1 59 ? 3.939 7.108 32.308 1.00 31.38 59 GLN B C 1
ATOM 4409 O O . GLN B 1 59 ? 4.332 6.612 31.253 1.00 31.59 59 GLN B O 1
ATOM 4415 N N . ASP B 1 60 ? 4.742 7.303 33.351 1.00 31.56 60 ASP B N 1
ATOM 4416 C CA . ASP B 1 60 ? 6.137 6.886 33.267 1.00 32.22 60 ASP B CA 1
ATOM 4417 C C . ASP B 1 60 ? 6.257 5.346 33.269 1.00 31.63 60 ASP B C 1
ATOM 4418 O O . ASP B 1 60 ? 7.153 4.781 32.621 1.00 30.78 60 ASP B O 1
ATOM 4423 N N . LEU B 1 61 ? 5.351 4.671 33.975 1.00 30.40 61 LEU B N 1
ATOM 4424 C CA . LEU B 1 61 ? 5.386 3.219 33.989 1.00 30.15 61 LEU B CA 1
ATOM 4425 C C . LEU B 1 61 ? 5.010 2.740 32.600 1.00 29.50 61 LEU B C 1
ATOM 4426 O O . LEU B 1 61 ? 5.628 1.801 32.086 1.00 29.56 61 LEU B O 1
ATOM 4431 N N . ALA B 1 62 ? 4.017 3.389 31.986 1.00 27.92 62 ALA B N 1
ATOM 4432 C CA . ALA B 1 62 ? 3.579 3.001 30.650 1.00 26.71 62 ALA B CA 1
ATOM 4433 C C . ALA B 1 62 ? 4.775 3.049 29.684 1.00 26.48 62 ALA B C 1
ATOM 4434 O O . ALA B 1 62 ? 4.947 2.197 28.797 1.00 25.42 62 ALA B O 1
ATOM 4436 N N . PHE B 1 63 ? 5.617 4.050 29.878 1.00 26.65 63 PHE B N 1
ATOM 4437 C CA . PHE B 1 63 ? 6.801 4.214 29.042 1.00 27.24 63 PHE B CA 1
ATOM 4438 C C . PHE B 1 63 ? 7.814 3.102 29.316 1.00 27.47 63 PHE B C 1
ATOM 4439 O O . PHE B 1 63 ? 8.304 2.458 28.396 1.00 27.74 63 PHE B O 1
ATOM 4447 N N . ALA B 1 64 ? 8.137 2.901 30.592 1.00 27.89 64 ALA B N 1
ATOM 4448 C CA . ALA B 1 64 ? 9.077 1.868 30.985 1.00 28.05 64 ALA B CA 1
ATOM 4449 C C . ALA B 1 64 ? 8.592 0.505 30.474 1.00 28.12 64 ALA B C 1
ATOM 4450 O O . ALA B 1 64 ? 9.353 -0.230 29.846 1.00 28.56 64 ALA B O 1
ATOM 4452 N N . ILE B 1 65 ? 7.322 0.185 30.714 1.00 27.53 65 ILE B N 1
ATOM 4453 C CA . ILE B 1 65 ? 6.764 -1.089 30.270 1.00 27.64 65 ILE B CA 1
ATOM 4454 C C . ILE B 1 65 ? 6.764 -1.241 28.755 1.00 28.48 65 ILE B C 1
ATOM 4455 O O . ILE B 1 65 ? 7.214 -2.257 28.217 1.00 28.87 65 ILE B O 1
ATOM 4468 N N . ARG B 1 67 ? 8.509 0.285 26.476 1.00 27.96 67 ARG B N 1
ATOM 4469 C CA . ARG B 1 67 ? 9.815 0.286 25.855 1.00 27.77 67 ARG B CA 1
ATOM 4470 C C . ARG B 1 67 ? 10.293 -1.161 25.743 1.00 28.40 67 ARG B C 1
ATOM 4471 O O . ARG B 1 67 ? 11.082 -1.507 24.864 1.00 28.72 67 ARG B O 1
ATOM 4479 N N . LEU B 1 68 ? 9.816 -2.013 26.646 1.00 27.68 68 LEU B N 1
ATOM 4480 C CA . LEU B 1 68 ? 10.208 -3.407 26.632 1.00 26.07 68 LEU B CA 1
ATOM 4481 C C . LEU B 1 68 ? 9.578 -4.185 25.488 1.00 26.04 68 LEU B C 1
ATOM 4482 O O . LEU B 1 68 ? 10.114 -5.209 25.081 1.00 27.05 68 LEU B O 1
ATOM 4487 N N . TYR B 1 69 ? 8.445 -3.730 24.964 1.00 25.29 69 TYR B N 1
ATOM 4488 C CA . TYR B 1 69 ? 7.805 -4.474 23.876 1.00 25.78 69 TYR B CA 1
ATOM 4489 C C . TYR B 1 69 ? 7.859 -3.773 22.525 1.00 26.48 69 TYR B C 1
ATOM 4490 O O . TYR B 1 69 ? 7.523 -4.367 21.496 1.00 26.58 69 TYR B O 1
ATOM 4499 N N . ILE B 1 70 ? 8.279 -2.517 22.537 1.00 27.33 70 ILE B N 1
ATOM 4500 C CA . ILE B 1 70 ? 8.345 -1.722 21.328 1.00 28.80 70 ILE B CA 1
ATOM 4501 C C . ILE B 1 70 ? 9.753 -1.197 21.137 1.00 29.37 70 ILE B C 1
ATOM 4502 O O . ILE B 1 70 ? 10.260 -0.467 21.976 1.00 28.87 70 ILE B O 1
ATOM 4507 N N . ALA B 1 71 ? 10.379 -1.552 20.025 1.00 30.87 71 ALA B N 1
ATOM 4508 C CA . ALA B 1 71 ? 11.736 -1.104 19.751 1.00 32.61 71 ALA B CA 1
ATOM 4509 C C . ALA B 1 71 ? 11.842 0.392 19.454 1.00 34.54 71 ALA B C 1
ATOM 4510 O O . ALA B 1 71 ? 10.935 0.979 18.854 1.00 33.86 71 ALA B O 1
ATOM 4512 N N . GLN B 1 72 ? 12.957 0.993 19.885 1.00 36.72 72 GLN B N 1
ATOM 4513 C CA . GLN B 1 72 ? 13.244 2.414 19.667 1.00 38.89 72 GLN B CA 1
ATOM 4514 C C . GLN B 1 72 ? 13.073 2.755 18.182 1.00 40.46 72 GLN B C 1
ATOM 4515 O O . GLN B 1 72 ? 12.590 3.829 17.829 1.00 41.43 72 GLN B O 1
ATOM 4521 N N . GLU B 1 73 ? 13.488 1.839 17.315 1.00 41.19 73 GLU B N 1
ATOM 4522 C CA . GLU B 1 73 ? 13.376 2.057 15.887 1.00 42.19 73 GLU B CA 1
ATOM 4523 C C . GLU B 1 73 ? 11.928 2.246 15.450 1.00 42.12 73 GLU B C 1
ATOM 4524 O O . GLU B 1 73 ? 11.650 3.126 14.641 1.00 43.34 73 GLU B O 1
ATOM 4530 N N . GLU B 1 74 ? 11.009 1.439 15.981 1.00 41.13 74 GLU B N 1
ATOM 4531 C CA . GLU B 1 74 ? 9.606 1.549 15.594 1.00 40.30 74 GLU B CA 1
ATOM 4532 C C . GLU B 1 74 ? 8.928 2.786 16.175 1.00 39.38 74 GLU B C 1
ATOM 4533 O O . GLU B 1 74 ? 8.030 3.346 15.548 1.00 39.62 74 GLU B O 1
ATOM 4539 N N . ILE B 1 75 ? 9.343 3.207 17.367 1.00 38.16 75 ILE B N 1
ATOM 4540 C CA . ILE B 1 75 ? 8.767 4.388 18.012 1.00 37.09 75 ILE B CA 1
ATOM 4541 C C . ILE B 1 75 ? 9.775 4.985 18.985 1.00 37.97 75 ILE B C 1
ATOM 4542 O O . ILE B 1 75 ? 9.986 4.448 20.071 1.00 38.64 75 ILE B O 1
ATOM 4547 N N . PRO B 1 76 ? 10.417 6.103 18.604 1.00 38.65 76 PRO B N 1
ATOM 4548 C CA . PRO B 1 76 ? 11.421 6.818 19.416 1.00 38.93 76 PRO B CA 1
ATOM 4549 C C . PRO B 1 76 ? 10.890 7.233 20.783 1.00 38.80 76 PRO B C 1
ATOM 4550 O O . PRO B 1 76 ? 9.687 7.355 20.969 1.00 39.00 76 PRO B O 1
ATOM 4554 N N . ASP B 1 77 ? 11.785 7.467 21.730 1.00 39.84 77 ASP B N 1
ATOM 4555 C CA . ASP B 1 77 ? 11.369 7.845 23.076 1.00 41.35 77 ASP B CA 1
ATOM 4556 C C . ASP B 1 77 ? 10.408 9.017 23.079 1.00 40.96 77 ASP B C 1
ATOM 4557 O O . ASP B 1 77 ? 9.350 8.959 23.704 1.00 40.59 77 ASP B O 1
ATOM 4562 N N . ALA B 1 78 ? 10.777 10.080 22.374 1.00 40.92 78 ALA B N 1
ATOM 4563 C CA . ALA B 1 78 ? 9.939 11.273 22.306 1.00 40.54 78 ALA B CA 1
ATOM 4564 C C . ALA B 1 78 ? 8.516 10.946 21.831 1.00 39.92 78 ALA B C 1
ATOM 4565 O O . ALA B 1 78 ? 7.526 11.241 22.508 1.00 38.20 78 ALA B O 1
ATOM 4567 N N . ASP B 1 79 ? 8.420 10.335 20.664 1.00 39.95 79 ASP B N 1
ATOM 4568 C CA . ASP B 1 79 ? 7.122 9.977 20.123 1.00 41.46 79 ASP B CA 1
ATOM 4569 C C . ASP B 1 79 ? 6.307 9.116 21.090 1.00 41.58 79 ASP B C 1
ATOM 4570 O O . ASP B 1 79 ? 5.125 9.378 21.323 1.00 42.37 79 ASP B O 1
ATOM 4575 N N . LEU B 1 80 ? 6.927 8.087 21.659 1.00 40.64 80 LEU B N 1
ATOM 4576 C CA . LEU B 1 80 ? 6.203 7.225 22.579 1.00 39.09 80 LEU B CA 1
ATOM 4577 C C . LEU B 1 80 ? 5.711 7.978 23.811 1.00 37.86 80 LEU B C 1
ATOM 4578 O O . LEU B 1 80 ? 4.574 7.790 24.216 1.00 37.36 80 LEU B O 1
ATOM 4583 N N . LYS B 1 81 ? 6.550 8.824 24.401 1.00 36.94 81 LYS B N 1
ATOM 4584 C CA . LYS B 1 81 ? 6.142 9.579 25.588 1.00 37.98 81 LYS B CA 1
ATOM 4585 C C . LYS B 1 81 ? 4.970 10.542 25.309 1.00 38.14 81 LYS B C 1
ATOM 4586 O O . LYS B 1 81 ? 4.202 10.885 26.203 1.00 37.34 81 LYS B O 1
ATOM 4592 N N . ASP B 1 82 ? 4.845 10.959 24.058 1.00 38.65 82 ASP B N 1
ATOM 4593 C CA . ASP B 1 82 ? 3.789 11.855 23.646 1.00 39.33 82 ASP B CA 1
ATOM 4594 C C . ASP B 1 82 ? 2.507 11.050 23.538 1.00 38.96 82 ASP B C 1
ATOM 4595 O O . ASP B 1 82 ? 1.456 11.463 24.034 1.00 39.66 82 ASP B O 1
ATOM 4600 N N . LEU B 1 83 ? 2.590 9.907 22.868 1.00 37.70 83 LEU B N 1
ATOM 4601 C CA . LEU B 1 83 ? 1.439 9.034 22.718 1.00 36.83 83 LEU B CA 1
ATOM 4602 C C . LEU B 1 83 ? 0.828 8.733 24.086 1.00 36.34 83 LEU B C 1
ATOM 4603 O O . LEU B 1 83 ? -0.391 8.742 24.262 1.00 35.53 83 LEU B O 1
ATOM 4608 N N . ILE B 1 84 ? 1.689 8.482 25.061 1.00 35.79 84 ILE B N 1
ATOM 4609 C CA . ILE B 1 84 ? 1.212 8.193 26.394 1.00 36.00 84 ILE B CA 1
ATOM 4610 C C . ILE B 1 84 ? 0.605 9.443 27.033 1.00 35.71 84 ILE B C 1
ATOM 4611 O O . ILE B 1 84 ? -0.514 9.393 27.538 1.00 37.09 84 ILE B O 1
ATOM 4616 N N . LYS B 1 85 ? 1.320 10.559 26.994 1.00 34.94 85 LYS B N 1
ATOM 4617 C CA . LYS B 1 85 ? 0.835 11.804 27.585 1.00 34.47 85 LYS B CA 1
ATOM 4618 C C . LYS B 1 85 ? -0.545 12.191 27.053 1.00 33.90 85 LYS B C 1
ATOM 4619 O O . LYS B 1 85 ? -1.460 12.461 27.812 1.00 33.56 85 LYS B O 1
ATOM 4625 N N . ARG B 1 86 ? -0.700 12.211 25.741 1.00 33.55 86 ARG B N 1
ATOM 4626 C CA . ARG B 1 86 ? -1.974 12.587 25.152 1.00 32.99 86 ARG B CA 1
ATOM 4627 C C . ARG B 1 86 ? -3.049 11.545 25.391 1.00 33.42 86 ARG B C 1
ATOM 4628 O O . ARG B 1 86 ? -4.229 11.881 25.541 1.00 33.67 86 ARG B O 1
ATOM 4636 N N . SER B 1 87 ? -2.649 10.276 25.404 1.00 33.20 87 SER B N 1
ATOM 4637 C CA . SER B 1 87 ? -3.595 9.197 25.617 1.00 32.25 87 SER B CA 1
ATOM 4638 C C . SER B 1 87 ? -4.286 9.277 26.983 1.00 31.62 87 SER B C 1
ATOM 4639 O O . SER B 1 87 ? -5.486 9.024 27.102 1.00 30.15 87 SER B O 1
ATOM 4642 N N . TYR B 1 88 ? -3.526 9.642 28.010 1.00 31.05 88 TYR B N 1
ATOM 4643 C CA . TYR B 1 88 ? -4.079 9.690 29.347 1.00 30.85 88 TYR B CA 1
ATOM 4644 C C . TYR B 1 88 ? -4.370 11.087 29.868 1.00 32.07 88 TYR B C 1
ATOM 4645 O O . TYR B 1 88 ? -4.686 11.279 31.050 1.00 33.52 88 TYR B O 1
ATOM 4654 N N . SER B 1 89 ? -4.297 12.073 28.990 1.00 32.67 89 SER B N 1
ATOM 4655 C CA . SER B 1 89 ? -4.555 13.434 29.421 1.00 33.65 89 SER B CA 1
ATOM 4656 C C . SER B 1 89 ? -6.048 13.646 29.479 1.00 34.21 89 SER B C 1
ATOM 4657 O O . SER B 1 89 ? -6.504 14.653 30.005 1.00 33.88 89 SER B O 1
ATOM 4660 N N . THR B 1 90 ? -6.807 12.690 28.943 1.00 34.96 90 THR B N 1
ATOM 4661 C CA . THR B 1 90 ? -8.262 12.793 28.952 1.00 35.92 90 THR B CA 1
ATOM 4662 C C . THR B 1 90 ? -8.893 12.042 30.117 1.00 35.84 90 THR B C 1
ATOM 4663 O O . THR B 1 90 ? -10.091 11.704 30.074 1.00 35.38 90 THR B O 1
ATOM 4667 N N . PHE B 1 91 ? -8.091 11.785 31.153 1.00 35.07 91 PHE B N 1
ATOM 4668 C CA . PHE B 1 91 ? -8.575 11.090 32.345 1.00 34.70 91 PHE B CA 1
ATOM 4669 C C . PHE B 1 91 ? -8.851 12.069 33.475 1.00 34.53 91 PHE B C 1
ATOM 4670 O O . PHE B 1 91 ? -8.043 12.928 33.787 1.00 34.65 91 PHE B O 1
ATOM 4678 N N . ARG B 1 92 ? -10.016 11.930 34.086 1.00 35.51 92 ARG B N 1
ATOM 4679 C CA . ARG B 1 92 ? -10.434 12.817 35.156 1.00 35.90 92 ARG B CA 1
ATOM 4680 C C . ARG B 1 92 ? -9.711 12.608 36.485 1.00 36.73 92 ARG B C 1
ATOM 4681 O O . ARG B 1 92 ? -9.981 13.298 37.474 1.00 37.26 92 ARG B O 1
ATOM 4689 N N . SER B 1 93 ? -8.793 11.654 36.515 1.00 37.10 93 SER B N 1
ATOM 4690 C CA . SER B 1 93 ? -8.037 11.412 37.723 1.00 36.95 93 SER B CA 1
ATOM 4691 C C . SER B 1 93 ? -6.587 11.710 37.427 1.00 37.49 93 SER B C 1
ATOM 4692 O O . SER B 1 93 ? -6.041 11.312 36.392 1.00 36.25 93 SER B O 1
ATOM 4695 N N . ASP B 1 94 ? -5.969 12.439 38.342 1.00 38.99 94 ASP B N 1
ATOM 4696 C CA . ASP B 1 94 ? -4.590 12.819 38.177 1.00 40.55 94 ASP B CA 1
ATOM 4697 C C . ASP B 1 94 ? -3.725 11.568 38.041 1.00 40.03 94 ASP B C 1
ATOM 4698 O O . ASP B 1 94 ? -2.726 11.571 37.305 1.00 40.12 94 ASP B O 1
ATOM 4703 N N . GLU B 1 95 ? -4.135 10.500 38.733 1.00 38.44 95 GLU B N 1
ATOM 4704 C CA . GLU B 1 95 ? -3.419 9.228 38.730 1.00 36.14 95 GLU B CA 1
ATOM 4705 C C . GLU B 1 95 ? -3.819 8.308 37.590 1.00 33.79 95 GLU B C 1
ATOM 4706 O O . GLU B 1 95 ? -3.296 7.190 37.473 1.00 33.22 95 GLU B O 1
ATOM 4712 N N . VAL B 1 96 ? -4.755 8.769 36.768 1.00 30.81 96 VAL B N 1
ATOM 4713 C CA . VAL B 1 96 ? -5.260 7.984 35.647 1.00 27.59 96 VAL B CA 1
ATOM 4714 C C . VAL B 1 96 ? -6.108 6.856 36.218 1.00 26.28 96 VAL B C 1
ATOM 4715 O O . VAL B 1 96 ? -7.331 6.856 36.059 1.00 25.69 96 VAL B O 1
ATOM 4719 N N . THR B 1 97 ? -5.460 5.916 36.910 1.00 24.61 97 THR B N 1
ATOM 4720 C CA . THR B 1 97 ? -6.163 4.789 37.521 1.00 22.56 97 THR B CA 1
ATOM 4721 C C . THR B 1 97 ? -5.888 4.735 39.020 1.00 22.05 97 THR B C 1
ATOM 4722 O O . THR B 1 97 ? -5.024 4.003 39.494 1.00 23.04 97 THR B O 1
ATOM 4726 N N . PRO B 1 98 ? -6.642 5.513 39.791 1.00 21.29 98 PRO B N 1
ATOM 4727 C CA . PRO B 1 98 ? -6.493 5.578 41.250 1.00 20.70 98 PRO B CA 1
ATOM 4728 C C . PRO B 1 98 ? -6.911 4.325 42.009 1.00 20.02 98 PRO B C 1
ATOM 4729 O O . PRO B 1 98 ? -7.926 3.692 41.690 1.00 19.63 98 PRO B O 1
ATOM 4733 N N . LEU B 1 99 ? -6.133 3.979 43.029 1.00 20.23 99 LEU B N 1
ATOM 4734 C CA . LEU B 1 99 ? -6.458 2.826 43.879 1.00 20.66 99 LEU B CA 1
ATOM 4735 C C . LEU B 1 99 ? -7.206 3.343 45.104 1.00 20.34 99 LEU B C 1
ATOM 4736 O O . LEU B 1 99 ? -6.755 4.275 45.768 1.00 22.54 99 LEU B O 1
ATOM 4741 N N . VAL B 1 100 ? -8.366 2.767 45.372 1.00 19.79 100 VAL B N 1
ATOM 4742 C CA . VAL B 1 100 ? -9.191 3.147 46.522 1.00 19.51 100 VAL B CA 1
ATOM 4743 C C . VAL B 1 100 ? -8.935 2.032 47.532 1.00 20.01 100 VAL B C 1
ATOM 4744 O O . VAL B 1 100 ? -9.491 0.942 47.401 1.00 19.01 100 VAL B O 1
ATOM 4748 N N . GLN B 1 101 ? -8.096 2.300 48.531 1.00 21.12 101 GLN B N 1
ATOM 4749 C CA . GLN B 1 101 ? -7.731 1.266 49.501 1.00 22.67 101 GLN B CA 1
ATOM 4750 C C . GLN B 1 101 ? -8.615 1.103 50.735 1.00 24.35 101 GLN B C 1
ATOM 4751 O O . GLN B 1 101 ? -9.261 2.051 51.193 1.00 24.81 101 GLN B O 1
ATOM 4757 N N . ASN B 1 102 ? -8.636 -0.132 51.243 1.00 25.73 102 ASN B N 1
ATOM 4758 C CA . ASN B 1 102 ? -9.406 -0.517 52.417 1.00 26.79 102 ASN B CA 1
ATOM 4759 C C . ASN B 1 102 ? -10.794 0.063 52.431 1.00 27.96 102 ASN B C 1
ATOM 4760 O O . ASN B 1 102 ? -11.207 0.664 53.431 1.00 28.71 102 ASN B O 1
ATOM 4765 N N . VAL B 1 103 ? -11.521 -0.116 51.332 1.00 28.17 103 VAL B N 1
ATOM 4766 C CA . VAL B 1 103 ? -12.881 0.398 51.247 1.00 28.80 103 VAL B CA 1
ATOM 4767 C C . VAL B 1 103 ? -13.754 -0.123 52.389 1.00 29.19 103 VAL B C 1
ATOM 4768 O O . VAL B 1 103 ? -14.588 0.604 52.923 1.00 28.74 103 VAL B O 1
ATOM 4772 N N . THR B 1 104 ? -13.554 -1.380 52.775 1.00 29.83 104 THR B N 1
ATOM 4773 C CA . THR B 1 104 ? -14.356 -1.961 53.835 1.00 30.99 104 THR B CA 1
ATOM 4774 C C . THR B 1 104 ? -13.738 -1.906 55.220 1.00 32.03 104 THR B C 1
ATOM 4775 O O . THR B 1 104 ? -14.039 -2.738 56.064 1.00 32.46 104 THR B O 1
ATOM 4779 N N . GLY B 1 105 ? -12.882 -0.929 55.468 1.00 33.55 105 GLY B N 1
ATOM 4780 C CA . GLY B 1 105 ? -12.284 -0.830 56.788 1.00 35.46 105 GLY B CA 1
ATOM 4781 C C . GLY B 1 105 ? -10.960 -1.552 56.853 1.00 36.67 105 GLY B C 1
ATOM 4782 O O . GLY B 1 105 ? -10.356 -1.835 55.818 1.00 37.29 105 GLY B O 1
ATOM 4783 N N . ASP B 1 106 ? -10.490 -1.866 58.053 1.00 37.65 106 ASP B N 1
ATOM 4784 C CA . ASP B 1 106 ? -9.223 -2.560 58.126 1.00 38.79 106 ASP B CA 1
ATOM 4785 C C . ASP B 1 106 ? -9.250 -3.983 58.667 1.00 38.86 106 ASP B C 1
ATOM 4786 O O . ASP B 1 106 ? -8.211 -4.555 58.995 1.00 37.56 106 ASP B O 1
ATOM 4791 N N . LYS B 1 107 ? -10.443 -4.569 58.706 1.00 38.92 107 LYS B N 1
ATOM 4792 C CA . LYS B 1 107 ? -10.567 -5.947 59.141 1.00 39.85 107 LYS B CA 1
ATOM 4793 C C . LYS B 1 107 ? -9.951 -6.813 58.040 1.00 39.49 107 LYS B C 1
ATOM 4794 O O . LYS B 1 107 ? -9.438 -7.894 58.305 1.00 40.73 107 LYS B O 1
ATOM 4800 N N . GLU B 1 108 ? -10.026 -6.328 56.803 1.00 38.83 108 GLU B N 1
ATOM 4801 C CA . GLU B 1 108 ? -9.475 -7.009 55.624 1.00 37.57 108 GLU B CA 1
ATOM 4802 C C . GLU B 1 108 ? -8.752 -5.949 54.785 1.00 35.92 108 GLU B C 1
ATOM 4803 O O . GLU B 1 108 ? -8.713 -4.769 55.152 1.00 36.38 108 GLU B O 1
ATOM 4809 N N . ASN B 1 109 ? -8.163 -6.361 53.671 1.00 33.50 109 ASN B N 1
ATOM 4810 C CA . ASN B 1 109 ? -7.482 -5.417 52.786 1.00 31.51 109 ASN B CA 1
ATOM 4811 C C . ASN B 1 109 ? -8.135 -5.417 51.404 1.00 29.55 109 ASN B C 1
ATOM 4812 O O . ASN B 1 109 ? -7.560 -5.901 50.446 1.00 29.44 109 ASN B O 1
ATOM 4817 N N . LEU B 1 110 ? -9.337 -4.868 51.309 1.00 27.79 110 LEU B N 1
ATOM 4818 C CA . LEU B 1 110 ? -10.043 -4.838 50.049 1.00 26.89 110 LEU B CA 1
ATOM 4819 C C . LEU B 1 110 ? -9.892 -3.512 49.309 1.00 27.15 110 LEU B C 1
ATOM 4820 O O . LEU B 1 110 ? -10.503 -2.519 49.684 1.00 28.46 110 LEU B O 1
ATOM 4825 N N . HIS B 1 111 ? -9.066 -3.492 48.264 1.00 26.37 111 HIS B N 1
ATOM 4826 C CA . HIS B 1 111 ? -8.868 -2.286 47.481 1.00 25.67 111 HIS B CA 1
ATOM 4827 C C . HIS B 1 111 ? -9.624 -2.388 46.158 1.00 25.89 111 HIS B C 1
ATOM 4828 O O . HIS B 1 111 ? -9.714 -3.452 45.560 1.00 26.12 111 HIS B O 1
ATOM 4835 N N . ILE B 1 112 ? -10.179 -1.272 45.714 1.00 25.41 112 ILE B N 1
ATOM 4836 C CA . ILE B 1 112 ? -10.884 -1.243 44.467 1.00 24.55 112 ILE B CA 1
ATOM 4837 C C . ILE B 1 112 ? -10.055 -0.328 43.593 1.00 24.66 112 ILE B C 1
ATOM 4838 O O . ILE B 1 112 ? -9.835 0.828 43.951 1.00 24.31 112 ILE B O 1
ATOM 4843 N N . LEU B 1 113 ? -9.578 -0.856 42.466 1.00 23.89 113 LEU B N 1
ATOM 4844 C CA . LEU B 1 113 ? -8.791 -0.080 41.509 1.00 23.76 113 LEU B CA 1
ATOM 4845 C C . LEU B 1 113 ? -9.796 0.509 40.513 1.00 24.48 113 LEU B C 1
ATOM 4846 O O . LEU B 1 113 ? -10.398 -0.219 39.724 1.00 24.79 113 LEU B O 1
ATOM 4851 N N . GLU B 1 114 ? -9.995 1.820 40.553 1.00 24.51 114 GLU B N 1
ATOM 4852 C CA . GLU B 1 114 ? -10.966 2.438 39.664 1.00 24.03 114 GLU B CA 1
ATOM 4853 C C . GLU B 1 114 ? -10.364 2.691 38.285 1.00 23.30 114 GLU B C 1
ATOM 4854 O O . GLU B 1 114 ? -9.447 3.495 38.136 1.00 22.36 114 GLU B O 1
ATOM 4860 N N . LEU B 1 115 ? -10.896 1.993 37.281 1.00 22.52 115 LEU B N 1
ATOM 4861 C CA . LEU B 1 115 ? -10.415 2.113 35.914 1.00 22.00 115 LEU B CA 1
ATOM 4862 C C . LEU B 1 115 ? -11.424 2.845 35.026 1.00 23.72 115 LEU B C 1
ATOM 4863 O O . LEU B 1 115 ? -11.323 2.788 33.794 1.00 23.61 115 LEU B O 1
ATOM 4868 N N . PHE B 1 116 ? -12.382 3.540 35.644 1.00 24.10 116 PHE B N 1
ATOM 4869 C CA . PHE B 1 116 ? -13.401 4.261 34.889 1.00 24.97 116 PHE B CA 1
ATOM 4870 C C . PHE B 1 116 ? -13.263 5.791 34.813 1.00 26.29 116 PHE B C 1
ATOM 4871 O O . PHE B 1 116 ? -14.249 6.480 34.497 1.00 26.78 116 PHE B O 1
ATOM 4879 N N . HIS B 1 117 ? -12.077 6.334 35.099 1.00 26.52 117 HIS B N 1
ATOM 4880 C CA . HIS B 1 117 ? -11.897 7.787 35.035 1.00 27.15 117 HIS B CA 1
ATOM 4881 C C . HIS B 1 117 ? -11.590 8.381 33.647 1.00 27.55 117 HIS B C 1
ATOM 4882 O O . HIS B 1 117 ? -11.249 9.569 33.516 1.00 26.50 117 HIS B O 1
ATOM 4889 N N . GLY B 1 118 ? -11.744 7.556 32.616 1.00 27.36 118 GLY B N 1
ATOM 4890 C CA . GLY B 1 118 ? -11.498 8.014 31.270 1.00 28.90 118 GLY B CA 1
ATOM 4891 C C . GLY B 1 118 ? -12.738 8.561 30.585 1.00 30.13 118 GLY B C 1
ATOM 4892 O O . GLY B 1 118 ? -13.856 8.429 31.098 1.00 29.75 118 GLY B O 1
ATOM 4893 N N . PRO B 1 119 ? -12.564 9.143 29.388 1.00 31.39 119 PRO B N 1
ATOM 4894 C CA . PRO B 1 119 ? -13.613 9.745 28.552 1.00 32.03 119 PRO B CA 1
ATOM 4895 C C . PRO B 1 119 ? -14.990 9.062 28.568 1.00 32.37 119 PRO B C 1
ATOM 4896 O O . PRO B 1 119 ? -16.014 9.763 28.620 1.00 32.73 119 PRO B O 1
ATOM 4900 N N . THR B 1 120 ? -15.034 7.723 28.532 1.00 31.18 120 THR B N 1
ATOM 4901 C CA . THR B 1 120 ? -16.330 7.044 28.546 1.00 30.44 120 THR B CA 1
ATOM 4902 C C . THR B 1 120 ? -16.791 6.376 29.851 1.00 29.16 120 THR B C 1
ATOM 4903 O O . THR B 1 120 ? -17.810 5.652 29.853 1.00 28.30 120 THR B O 1
ATOM 4907 N N . TYR B 1 121 ? -16.073 6.622 30.949 1.00 27.31 121 TYR B N 1
ATOM 4908 C CA . TYR B 1 121 ? -16.461 6.061 32.259 1.00 26.53 121 TYR B CA 1
ATOM 4909 C C . TYR B 1 121 ? -16.456 4.509 32.335 1.00 25.67 121 TYR B C 1
ATOM 4910 O O . TYR B 1 121 ? -17.158 3.900 33.159 1.00 24.65 121 TYR B O 1
ATOM 4919 N N . ALA B 1 122 ? -15.676 3.889 31.455 1.00 25.02 122 ALA B N 1
ATOM 4920 C CA . ALA B 1 122 ? -15.543 2.437 31.413 1.00 25.36 122 ALA B CA 1
ATOM 4921 C C . ALA B 1 122 ? -14.058 2.168 31.204 1.00 25.74 122 ALA B C 1
ATOM 4922 O O . ALA B 1 122 ? -13.359 2.954 30.563 1.00 25.70 122 ALA B O 1
ATOM 4924 N N . PHE B 1 123 ? -13.576 1.065 31.752 1.00 26.66 123 PHE B N 1
ATOM 4925 C CA . PHE B 1 123 ? -12.162 0.726 31.666 1.00 28.31 123 PHE B CA 1
ATOM 4926 C C . PHE B 1 123 ? -11.549 0.535 30.283 1.00 28.61 123 PHE B C 1
ATOM 4927 O O . PHE B 1 123 ? -10.341 0.612 30.146 1.00 28.48 123 PHE B O 1
ATOM 4935 N N . LYS B 1 124 ? -12.356 0.305 29.258 1.00 29.58 124 LYS B N 1
ATOM 4936 C CA . LYS B 1 124 ? -11.796 0.108 27.930 1.00 30.53 124 LYS B CA 1
ATOM 4937 C C . LYS B 1 124 ? -11.124 1.340 27.355 1.00 31.46 124 LYS B C 1
ATOM 4938 O O . LYS B 1 124 ? -10.467 1.267 26.309 1.00 31.89 124 LYS B O 1
ATOM 4944 N N . ASP B 1 125 ? -11.269 2.465 28.052 1.00 31.95 125 ASP B N 1
ATOM 4945 C CA . ASP B 1 125 ? -10.656 3.712 27.634 1.00 31.80 125 ASP B CA 1
ATOM 4946 C C . ASP B 1 125 ? -9.151 3.601 27.739 1.00 31.76 125 ASP B C 1
ATOM 4947 O O . ASP B 1 125 ? -8.433 4.140 26.906 1.00 33.58 125 ASP B O 1
ATOM 4952 N N . VAL B 1 126 ? -8.657 2.904 28.753 1.00 30.86 126 VAL B N 1
ATOM 4953 C CA . VAL B 1 126 ? -7.209 2.783 28.908 1.00 30.76 126 VAL B CA 1
ATOM 4954 C C . VAL B 1 126 ? -6.552 2.216 27.649 1.00 30.76 126 VAL B C 1
ATOM 4955 O O . VAL B 1 126 ? -5.545 2.728 27.172 1.00 30.98 126 VAL B O 1
ATOM 4959 N N . ALA B 1 127 ? -7.136 1.162 27.109 1.00 31.01 127 ALA B N 1
ATOM 4960 C CA . ALA B 1 127 ? -6.603 0.550 25.901 1.00 31.17 127 ALA B CA 1
ATOM 4961 C C . ALA B 1 127 ? -6.861 1.440 24.672 1.00 31.55 127 ALA B C 1
ATOM 4962 O O . ALA B 1 127 ? -5.918 1.952 24.051 1.00 31.36 127 ALA B O 1
ATOM 4964 N N . LEU B 1 128 ? -8.146 1.630 24.356 1.00 31.64 128 LEU B N 1
ATOM 4965 C CA . LEU B 1 128 ? -8.598 2.401 23.201 1.00 31.58 128 LEU B CA 1
ATOM 4966 C C . LEU B 1 128 ? -8.057 3.818 23.037 1.00 31.67 128 LEU B C 1
ATOM 4967 O O . LEU B 1 128 ? -7.825 4.261 21.913 1.00 31.44 128 LEU B O 1
ATOM 4972 N N . GLN B 1 129 ? -7.848 4.546 24.126 1.00 31.82 129 GLN B N 1
ATOM 4973 C CA . GLN B 1 129 ? -7.279 5.883 23.970 1.00 32.20 129 GLN B CA 1
ATOM 4974 C C . GLN B 1 129 ? -5.880 5.707 23.382 1.00 32.04 129 GLN B C 1
ATOM 4975 O O . GLN B 1 129 ? -5.532 6.337 22.396 1.00 31.97 129 GLN B O 1
ATOM 4981 N N . PHE B 1 130 ? -5.095 4.821 23.982 1.00 32.29 130 PHE B N 1
ATOM 4982 C CA . PHE B 1 130 ? -3.747 4.554 23.511 1.00 31.88 130 PHE B CA 1
ATOM 4983 C C . PHE B 1 130 ? -3.739 4.028 22.070 1.00 32.12 130 PHE B C 1
ATOM 4984 O O . PHE B 1 130 ? -3.055 4.576 21.199 1.00 32.82 130 PHE B O 1
ATOM 4992 N N . VAL B 1 131 ? -4.488 2.963 21.817 1.00 31.30 131 VAL B N 1
ATOM 4993 C CA . VAL B 1 131 ? -4.534 2.374 20.484 1.00 31.27 131 VAL B CA 1
ATOM 4994 C C . VAL B 1 131 ? -4.970 3.355 19.391 1.00 31.97 131 VAL B C 1
ATOM 4995 O O . VAL B 1 131 ? -4.411 3.375 18.286 1.00 32.05 131 VAL B O 1
ATOM 4999 N N . GLY B 1 132 ? -5.979 4.164 19.697 1.00 32.02 132 GLY B N 1
ATOM 5000 C CA . GLY B 1 132 ? -6.440 5.136 18.732 1.00 31.11 132 GLY B CA 1
ATOM 5001 C C . GLY B 1 132 ? -5.289 6.046 18.362 1.00 31.18 132 GLY B C 1
ATOM 5002 O O . GLY B 1 132 ? -5.046 6.277 17.177 1.00 31.01 132 GLY B O 1
ATOM 5003 N N . ASN B 1 133 ? -4.580 6.568 19.359 1.00 30.85 133 ASN B N 1
ATOM 5004 C CA . ASN B 1 133 ? -3.466 7.445 19.072 1.00 32.05 133 ASN B CA 1
ATOM 5005 C C . ASN B 1 133 ? -2.397 6.691 18.302 1.00 32.69 133 ASN B C 1
ATOM 5006 O O . ASN B 1 133 ? -1.745 7.251 17.410 1.00 31.24 133 ASN B O 1
ATOM 5011 N N . LEU B 1 134 ? -2.231 5.415 18.634 1.00 33.61 134 LEU B N 1
ATOM 5012 C CA . LEU B 1 134 ? -1.240 4.602 17.953 1.00 35.92 134 LEU B CA 1
ATOM 5013 C C . LEU B 1 134 ? -1.563 4.573 16.478 1.00 38.13 134 LEU B C 1
ATOM 5014 O O . LEU B 1 134 ? -0.700 4.865 15.640 1.00 38.69 134 LEU B O 1
ATOM 5019 N N . PHE B 1 135 ? -2.799 4.192 16.159 1.00 39.93 135 PHE B N 1
ATOM 5020 C CA . PHE B 1 135 ? -3.220 4.143 14.766 1.00 42.42 135 PHE B CA 1
ATOM 5021 C C . PHE B 1 135 ? -2.929 5.443 14.040 1.00 43.55 135 PHE B C 1
ATOM 5022 O O . PHE B 1 135 ? -2.355 5.427 12.959 1.00 44.21 135 PHE B O 1
ATOM 5030 N N . GLU B 1 136 ? -3.329 6.565 14.631 1.00 43.79 136 GLU B N 1
ATOM 5031 C CA . GLU B 1 136 ? -3.101 7.861 14.017 1.00 44.92 136 GLU B CA 1
ATOM 5032 C C . GLU B 1 136 ? -1.614 8.073 13.742 1.00 45.01 136 GLU B C 1
ATOM 5033 O O . GLU B 1 136 ? -1.228 8.558 12.677 1.00 44.82 136 GLU B O 1
ATOM 5039 N N . TYR B 1 137 ? -0.783 7.703 14.710 1.00 45.00 137 TYR B N 1
ATOM 5040 C CA . TYR B 1 137 ? 0.667 7.858 14.593 1.00 44.26 137 TYR B CA 1
ATOM 5041 C C . TYR B 1 137 ? 1.261 7.009 13.456 1.00 44.85 137 TYR B C 1
ATOM 5042 O O . TYR B 1 137 ? 2.071 7.489 12.668 1.00 44.07 137 TYR B O 1
ATOM 5051 N N . PHE B 1 138 ? 0.869 5.743 13.370 1.00 45.96 138 PHE B N 1
ATOM 5052 C CA . PHE B 1 138 ? 1.391 4.890 12.309 1.00 47.42 138 PHE B CA 1
ATOM 5053 C C . PHE B 1 138 ? 0.862 5.309 10.934 1.00 48.37 138 PHE B C 1
ATOM 5054 O O . PHE B 1 138 ? 1.607 5.325 9.942 1.00 48.32 138 PHE B O 1
ATOM 5062 N N . LEU B 1 139 ? -0.424 5.649 10.882 1.00 49.31 139 LEU B N 1
ATOM 5063 C CA . LEU B 1 139 ? -1.067 6.068 9.636 1.00 49.85 139 LEU B CA 1
ATOM 5064 C C . LEU B 1 139 ? -0.413 7.331 9.124 1.00 49.93 139 LEU B C 1
ATOM 5065 O O . LEU B 1 139 ? -0.191 7.483 7.934 1.00 49.62 139 LEU B O 1
ATOM 5070 N N . GLN B 1 140 ? -0.111 8.227 10.051 1.00 50.90 140 GLN B N 1
ATOM 5071 C CA . GLN B 1 140 ? 0.524 9.496 9.753 1.00 51.64 140 GLN B CA 1
ATOM 5072 C C . GLN B 1 140 ? 1.883 9.299 9.104 1.00 52.58 140 GLN B C 1
ATOM 5073 O O . GLN B 1 140 ? 2.098 9.805 8.017 1.00 53.04 140 GLN B O 1
ATOM 5079 N N . ARG B 1 141 ? 2.792 8.570 9.760 1.00 54.06 141 ARG B N 1
ATOM 5080 C CA . ARG B 1 141 ? 4.143 8.335 9.227 1.00 55.33 141 ARG B CA 1
ATOM 5081 C C . ARG B 1 141 ? 4.092 7.791 7.817 1.00 56.17 141 ARG B C 1
ATOM 5082 O O . ARG B 1 141 ? 4.883 8.188 6.971 1.00 57.19 141 ARG B O 1
ATOM 5090 N N . THR B 1 142 ? 3.176 6.864 7.569 1.00 57.02 142 THR B N 1
ATOM 5091 C CA . THR B 1 142 ? 3.012 6.306 6.235 1.00 58.41 142 THR B CA 1
ATOM 5092 C C . THR B 1 142 ? 2.659 7.473 5.300 1.00 59.32 142 THR B C 1
ATOM 5093 O O . THR B 1 142 ? 3.463 7.861 4.449 1.00 59.63 142 THR B O 1
ATOM 5097 N N . ASN B 1 143 ? 1.467 8.045 5.479 1.00 59.76 143 ASN B N 1
ATOM 5098 C CA . ASN B 1 143 ? 1.032 9.180 4.668 1.00 60.63 143 ASN B CA 1
ATOM 5099 C C . ASN B 1 143 ? 2.067 10.314 4.637 1.00 61.93 143 ASN B C 1
ATOM 5100 O O . ASN B 1 143 ? 2.017 11.175 3.761 1.00 62.48 143 ASN B O 1
ATOM 5105 N N . ALA B 1 144 ? 3.004 10.317 5.581 1.00 63.42 144 ALA B N 1
ATOM 5106 C CA . ALA B 1 144 ? 4.022 11.367 5.642 1.00 65.05 144 ALA B CA 1
ATOM 5107 C C . ALA B 1 144 ? 4.895 11.365 4.395 1.00 66.43 144 ALA B C 1
ATOM 5108 O O . ALA B 1 144 ? 5.776 12.208 4.234 1.00 66.67 144 ALA B O 1
ATOM 5110 N N . ASN B 1 145 ? 4.653 10.407 3.513 1.00 68.16 145 ASN B N 1
ATOM 5111 C CA . ASN B 1 145 ? 5.414 10.323 2.279 1.00 69.87 145 ASN B CA 1
ATOM 5112 C C . ASN B 1 145 ? 4.467 10.506 1.079 1.00 70.97 145 ASN B C 1
ATOM 5113 O O . ASN B 1 145 ? 4.884 11.001 0.024 1.00 71.69 145 ASN B O 1
ATOM 5118 N N . LEU B 1 146 ? 3.198 10.119 1.237 1.00 71.67 146 LEU B N 1
ATOM 5119 C CA . LEU B 1 146 ? 2.212 10.271 0.159 1.00 72.41 146 LEU B CA 1
ATOM 5120 C C . LEU B 1 146 ? 2.228 11.728 -0.290 1.00 72.81 146 LEU B C 1
ATOM 5121 O O . LEU B 1 146 ? 2.781 12.587 0.400 1.00 72.56 146 LEU B O 1
ATOM 5123 N N . PRO B 1 147 ? 1.618 12.013 -1.436 1.00 73.47 147 PRO B N 1
ATOM 5124 C CA . PRO B 1 147 ? 1.605 13.379 -1.958 1.00 74.10 147 PRO B CA 1
ATOM 5125 C C . PRO B 1 147 ? 0.298 14.159 -1.722 1.00 74.57 147 PRO B C 1
ATOM 5126 O O . PRO B 1 147 ? -0.309 14.643 -2.674 1.00 74.77 147 PRO B O 1
ATOM 5128 N N . GLU B 1 148 ? -0.119 14.296 -0.459 1.00 75.19 148 GLU B N 1
ATOM 5129 C CA . GLU B 1 148 ? -1.361 15.004 -0.093 1.00 75.36 148 GLU B CA 1
ATOM 5130 C C . GLU B 1 148 ? -2.529 14.419 -0.883 1.00 75.58 148 GLU B C 1
ATOM 5131 O O . GLU B 1 148 ? -3.702 14.727 -0.646 1.00 75.30 148 GLU B O 1
ATOM 5133 N N . GLY B 1 149 ? -2.158 13.566 -1.832 1.00 75.72 149 GLY B N 1
ATOM 5134 C CA . GLY B 1 149 ? -3.088 12.876 -2.692 1.00 75.57 149 GLY B CA 1
ATOM 5135 C C . GLY B 1 149 ? -2.571 11.453 -2.732 1.00 75.43 149 GLY B C 1
ATOM 5136 O O . GLY B 1 149 ? -1.357 11.225 -2.662 1.00 74.78 149 GLY B O 1
ATOM 5137 N N . GLU B 1 150 ? -3.483 10.496 -2.844 1.00 75.43 150 GLU B N 1
ATOM 5138 C CA . GLU B 1 150 ? -3.103 9.095 -2.858 1.00 75.39 150 GLU B CA 1
ATOM 5139 C C . GLU B 1 150 ? -2.639 8.729 -1.443 1.00 75.03 150 GLU B C 1
ATOM 5140 O O . GLU B 1 150 ? -1.967 7.709 -1.249 1.00 75.56 150 GLU B O 1
ATOM 5142 N N . LYS B 1 151 ? -2.999 9.572 -0.468 1.00 73.84 151 LYS B N 1
ATOM 5143 C CA . LYS B 1 151 ? -2.654 9.355 0.942 1.00 72.25 151 LYS B CA 1
ATOM 5144 C C . LYS B 1 151 ? -3.706 8.425 1.550 1.00 71.22 151 LYS B C 1
ATOM 5145 O O . LYS B 1 151 ? -4.885 8.763 1.598 1.00 70.81 151 LYS B O 1
ATOM 5147 N N . LYS B 1 152 ? -3.268 7.252 2.004 1.00 70.52 152 LYS B N 1
ATOM 5148 C CA . LYS B 1 152 ? -4.158 6.242 2.575 1.00 69.58 152 LYS B CA 1
ATOM 5149 C C . LYS B 1 152 ? -5.049 6.767 3.699 1.00 68.96 152 LYS B C 1
ATOM 5150 O O . LYS B 1 152 ? -4.714 7.738 4.379 1.00 69.36 152 LYS B O 1
ATOM 5152 N N . GLN B 1 153 ? -6.195 6.120 3.880 1.00 68.00 153 GLN B N 1
ATOM 5153 C CA . GLN B 1 153 ? -7.146 6.491 4.923 1.00 66.74 153 GLN B CA 1
ATOM 5154 C C . GLN B 1 153 ? -7.889 5.267 5.401 1.00 66.32 153 GLN B C 1
ATOM 5155 O O . GLN B 1 153 ? -8.351 4.467 4.590 1.00 66.29 153 GLN B O 1
ATOM 5161 N N . ILE B 1 154 ? -8.014 5.125 6.715 1.00 65.81 154 ILE B N 1
ATOM 5162 C CA . ILE B 1 154 ? -8.705 3.976 7.278 1.00 65.39 154 ILE B CA 1
ATOM 5163 C C . ILE B 1 154 ? -10.121 4.326 7.680 1.00 65.22 154 ILE B C 1
ATOM 5164 O O . ILE B 1 154 ? -10.443 5.496 7.891 1.00 64.83 154 ILE B O 1
ATOM 5169 N N . THR B 1 155 ? -10.966 3.301 7.778 1.00 64.98 155 THR B N 1
ATOM 5170 C CA . THR B 1 155 ? -12.358 3.486 8.166 1.00 64.90 155 THR B CA 1
ATOM 5171 C C . THR B 1 155 ? -12.833 2.334 9.051 1.00 64.26 155 THR B C 1
ATOM 5172 O O . THR B 1 155 ? -13.251 1.285 8.560 1.00 63.81 155 THR B O 1
ATOM 5176 N N . VAL B 1 156 ? -12.770 2.538 10.361 1.00 63.76 156 VAL B N 1
ATOM 5177 C CA . VAL B 1 156 ? -13.189 1.513 11.298 1.00 63.27 156 VAL B CA 1
ATOM 5178 C C . VAL B 1 156 ? -14.698 1.312 11.233 1.00 63.27 156 VAL B C 1
ATOM 5179 O O . VAL B 1 156 ? -15.455 2.273 11.152 1.00 63.20 156 VAL B O 1
ATOM 5183 N N . VAL B 1 157 ? -15.129 0.056 11.264 1.00 63.15 157 VAL B N 1
ATOM 5184 C CA . VAL B 1 157 ? -16.547 -0.260 11.212 1.00 63.33 157 VAL B CA 1
ATOM 5185 C C . VAL B 1 157 ? -16.839 -1.411 12.164 1.00 63.76 157 VAL B C 1
ATOM 5186 O O . VAL B 1 157 ? -16.057 -2.358 12.254 1.00 64.03 157 VAL B O 1
ATOM 5190 N N . GLY B 1 158 ? -17.962 -1.329 12.871 1.00 63.99 158 GLY B N 1
ATOM 5191 C CA . GLY B 1 158 ? -18.317 -2.375 13.814 1.00 64.64 158 GLY B CA 1
ATOM 5192 C C . GLY B 1 158 ? -19.694 -2.183 14.419 1.00 65.28 158 GLY B C 1
ATOM 5193 O O . GLY B 1 158 ? -20.320 -1.139 14.238 1.00 65.31 158 GLY B O 1
ATOM 5194 N N . ALA B 1 159 ? -20.165 -3.194 15.142 1.00 65.67 159 ALA B N 1
ATOM 5195 C CA . ALA B 1 159 ? -21.480 -3.148 15.778 1.00 66.51 159 ALA B CA 1
ATOM 5196 C C . ALA B 1 159 ? -21.373 -3.143 17.310 1.00 66.99 159 ALA B C 1
ATOM 5197 O O . ALA B 1 159 ? -20.470 -3.755 17.875 1.00 66.65 159 ALA B O 1
ATOM 5199 N N . THR B 1 160 ? -22.305 -2.464 17.975 1.00 67.86 160 THR B N 1
ATOM 5200 C CA . THR B 1 160 ? -22.292 -2.375 19.433 1.00 69.37 160 THR B CA 1
ATOM 5201 C C . THR B 1 160 ? -23.585 -2.832 20.079 1.00 70.12 160 THR B C 1
ATOM 5202 O O . THR B 1 160 ? -24.670 -2.447 19.649 1.00 70.40 160 THR B O 1
ATOM 5206 N N . SER B 1 161 ? -23.463 -3.646 21.123 1.00 70.99 161 SER B N 1
ATOM 5207 C CA . SER B 1 161 ? -24.627 -4.146 21.851 1.00 71.78 161 SER B CA 1
ATOM 5208 C C . SER B 1 161 ? -24.929 -3.219 23.024 1.00 72.10 161 SER B C 1
ATOM 5209 O O . SER B 1 161 ? -25.893 -3.437 23.770 1.00 71.93 161 SER B O 1
ATOM 5212 N N . GLY B 1 162 ? -24.091 -2.194 23.187 1.00 72.17 162 GLY B N 1
ATOM 5213 C CA . GLY B 1 162 ? -24.289 -1.251 24.272 1.00 72.34 162 GLY B CA 1
ATOM 5214 C C . GLY B 1 162 ? -23.193 -0.225 24.521 1.00 72.23 162 GLY B C 1
ATOM 5215 O O . GLY B 1 162 ? -23.258 0.903 24.025 1.00 72.24 162 GLY B O 1
ATOM 5216 N N . ASP B 1 163 ? -22.183 -0.612 25.294 1.00 72.10 163 ASP B N 1
ATOM 5217 C CA . ASP B 1 163 ? -21.102 0.307 25.635 1.00 71.60 163 ASP B CA 1
ATOM 5218 C C . ASP B 1 163 ? -19.836 0.141 24.804 1.00 70.61 163 ASP B C 1
ATOM 5219 O O . ASP B 1 163 ? -19.241 1.128 24.373 1.00 70.77 163 ASP B O 1
ATOM 5224 N N . THR B 1 164 ? -19.433 -1.105 24.584 1.00 69.28 164 THR B N 1
ATOM 5225 C CA . THR B 1 164 ? -18.226 -1.415 23.827 1.00 67.74 164 THR B CA 1
ATOM 5226 C C . THR B 1 164 ? -17.858 -0.350 22.796 1.00 65.90 164 THR B C 1
ATOM 5227 O O . THR B 1 164 ? -16.723 0.138 22.774 1.00 66.58 164 THR B O 1
ATOM 5231 N N . GLY B 1 165 ? -18.817 0.018 21.954 1.00 63.17 165 GLY B N 1
ATOM 5232 C CA . GLY B 1 165 ? -18.554 1.009 20.925 1.00 60.20 165 GLY B CA 1
ATOM 5233 C C . GLY B 1 165 ? -18.088 2.376 21.394 1.00 57.90 165 GLY B C 1
ATOM 5234 O O . GLY B 1 165 ? -17.264 3.020 20.741 1.00 57.96 165 GLY B O 1
ATOM 5235 N N . SER B 1 166 ? -18.613 2.826 22.525 1.00 55.70 166 SER B N 1
ATOM 5236 C CA . SER B 1 166 ? -18.256 4.132 23.066 1.00 53.35 166 SER B CA 1
ATOM 5237 C C . SER B 1 166 ? -16.755 4.311 23.167 1.00 50.89 166 SER B C 1
ATOM 5238 O O . SER B 1 166 ? -16.220 5.341 22.762 1.00 50.38 166 SER B O 1
ATOM 5241 N N . ALA B 1 167 ? -16.090 3.303 23.722 1.00 47.90 167 ALA B N 1
ATOM 5242 C CA . ALA B 1 167 ? -14.645 3.331 23.896 1.00 45.71 167 ALA B CA 1
ATOM 5243 C C . ALA B 1 167 ? -13.904 3.559 22.583 1.00 44.18 167 ALA B C 1
ATOM 5244 O O . ALA B 1 167 ? -12.974 4.367 22.507 1.00 43.87 167 ALA B O 1
ATOM 5246 N N . ALA B 1 168 ? -14.323 2.847 21.546 1.00 42.74 168 ALA B N 1
ATOM 5247 C CA . ALA B 1 168 ? -13.700 2.967 20.235 1.00 41.21 168 ALA B CA 1
ATOM 5248 C C . ALA B 1 168 ? -13.934 4.349 19.658 1.00 40.03 168 ALA B C 1
ATOM 5249 O O . ALA B 1 168 ? -13.016 4.976 19.109 1.00 39.40 168 ALA B O 1
ATOM 5251 N N . ILE B 1 169 ? -15.169 4.825 19.788 1.00 38.65 169 ILE B N 1
ATOM 5252 C CA . ILE B 1 169 ? -15.512 6.129 19.266 1.00 37.71 169 ILE B CA 1
ATOM 5253 C C . ILE B 1 169 ? -14.670 7.232 19.876 1.00 38.00 169 ILE B C 1
ATOM 5254 O O . ILE B 1 169 ? -14.170 8.082 19.154 1.00 38.24 169 ILE B O 1
ATOM 5259 N N . TYR B 1 170 ? -14.499 7.228 21.195 1.00 38.45 170 TYR B N 1
ATOM 5260 C CA . TYR B 1 170 ? -13.697 8.271 21.828 1.00 39.11 170 TYR B CA 1
ATOM 5261 C C . TYR B 1 170 ? -12.200 8.116 21.583 1.00 39.49 170 TYR B C 1
ATOM 5262 O O . TYR B 1 170 ? -11.443 9.083 21.703 1.00 38.81 170 TYR B O 1
ATOM 5271 N N . GLY B 1 171 ? -11.779 6.902 21.234 1.00 40.31 171 GLY B N 1
ATOM 5272 C CA . GLY B 1 171 ? -10.371 6.658 20.968 1.00 41.44 171 GLY B CA 1
ATOM 5273 C C . GLY B 1 171 ? -9.998 6.985 19.524 1.00 42.24 171 GLY B C 1
ATOM 5274 O O . GLY B 1 171 ? -8.816 7.154 19.180 1.00 41.73 171 GLY B O 1
ATOM 5275 N N . LEU B 1 172 ? -11.011 7.081 18.669 1.00 42.31 172 LEU B N 1
ATOM 5276 C CA . LEU B 1 172 ? -10.765 7.380 17.270 1.00 42.93 172 LEU B CA 1
ATOM 5277 C C . LEU B 1 172 ? -11.314 8.732 16.831 1.00 44.57 172 LEU B C 1
ATOM 5278 O O . LEU B 1 172 ? -10.942 9.241 15.767 1.00 44.96 172 LEU B O 1
ATOM 5283 N N . ARG B 1 173 ? -12.183 9.320 17.653 1.00 45.85 173 ARG B N 1
ATOM 5284 C CA . ARG B 1 173 ? -12.780 10.621 17.347 1.00 46.97 173 ARG B CA 1
ATOM 5285 C C . ARG B 1 173 ? -11.709 11.677 17.096 1.00 47.69 173 ARG B C 1
ATOM 5286 O O . ARG B 1 173 ? -10.825 11.877 17.922 1.00 47.67 173 ARG B O 1
ATOM 5294 N N . GLY B 1 174 ? -11.798 12.337 15.945 1.00 49.01 174 GLY B N 1
ATOM 5295 C CA . GLY B 1 174 ? -10.865 13.395 15.596 1.00 50.85 174 GLY B CA 1
ATOM 5296 C C . GLY B 1 174 ? -9.459 12.993 15.195 1.00 52.57 174 GLY B C 1
ATOM 5297 O O . GLY B 1 174 ? -8.580 13.851 15.087 1.00 53.08 174 GLY B O 1
ATOM 5298 N N . LYS B 1 175 ? -9.223 11.704 14.982 1.00 53.53 175 LYS B N 1
ATOM 5299 C CA . LYS B 1 175 ? -7.893 11.265 14.595 1.00 54.65 175 LYS B CA 1
ATOM 5300 C C . LYS B 1 175 ? -7.755 11.420 13.083 1.00 56.00 175 LYS B C 1
ATOM 5301 O O . LYS B 1 175 ? -8.648 11.028 12.325 1.00 56.32 175 LYS B O 1
ATOM 5307 N N . LYS B 1 176 ? -6.643 12.013 12.655 1.00 57.36 176 LYS B N 1
ATOM 5308 C CA . LYS B 1 176 ? -6.366 12.237 11.233 1.00 58.44 176 LYS B CA 1
ATOM 5309 C C . LYS B 1 176 ? -6.548 11.003 10.346 1.00 58.70 176 LYS B C 1
ATOM 5310 O O . LYS B 1 176 ? -6.194 9.883 10.724 1.00 58.70 176 LYS B O 1
ATOM 5316 N N . ASP B 1 177 ? -7.095 11.232 9.157 1.00 58.75 177 ASP B N 1
ATOM 5317 C CA . ASP B 1 177 ? -7.300 10.181 8.170 1.00 58.58 177 ASP B CA 1
ATOM 5318 C C . ASP B 1 177 ? -7.869 8.880 8.714 1.00 57.74 177 ASP B C 1
ATOM 5319 O O . ASP B 1 177 ? -7.413 7.794 8.341 1.00 58.53 177 ASP B O 1
ATOM 5324 N N . VAL B 1 178 ? -8.858 8.989 9.594 1.00 55.73 178 VAL B N 1
ATOM 5325 C CA . VAL B 1 178 ? -9.518 7.815 10.161 1.00 53.42 178 VAL B CA 1
ATOM 5326 C C . VAL B 1 178 ? -10.987 8.168 10.240 1.00 51.89 178 VAL B C 1
ATOM 5327 O O . VAL B 1 178 ? -11.347 9.329 10.299 1.00 51.58 178 VAL B O 1
ATOM 5331 N N . SER B 1 179 ? -11.841 7.166 10.211 1.00 51.04 179 SER B N 1
ATOM 5332 C CA . SER B 1 179 ? -13.266 7.407 10.309 1.00 50.46 179 SER B CA 1
ATOM 5333 C C . SER B 1 179 ? -13.869 6.188 10.986 1.00 50.11 179 SER B C 1
ATOM 5334 O O . SER B 1 179 ? -13.424 5.054 10.768 1.00 49.40 179 SER B O 1
ATOM 5337 N N . VAL B 1 180 ? -14.878 6.430 11.815 1.00 49.51 180 VAL B N 1
ATOM 5338 C CA . VAL B 1 180 ? -15.516 5.363 12.553 1.00 48.86 180 VAL B CA 1
ATOM 5339 C C . VAL B 1 180 ? -17.007 5.273 12.304 1.00 48.68 180 VAL B C 1
ATOM 5340 O O . VAL B 1 180 ? -17.741 6.223 12.554 1.00 48.44 180 VAL B O 1
ATOM 5344 N N . PHE B 1 181 ? -17.445 4.122 11.813 1.00 48.42 181 PHE B N 1
ATOM 5345 C CA . PHE B 1 181 ? -18.855 3.876 11.567 1.00 49.08 181 PHE B CA 1
ATOM 5346 C C . PHE B 1 181 ? -19.259 2.691 12.431 1.00 50.22 181 PHE B C 1
ATOM 5347 O O . PHE B 1 181 ? -18.737 1.584 12.256 1.00 51.06 181 PHE B O 1
ATOM 5355 N N . ILE B 1 182 ? -20.176 2.921 13.368 1.00 50.79 182 ILE B N 1
ATOM 5356 C CA . ILE B 1 182 ? -20.618 1.856 14.257 1.00 51.57 182 ILE B CA 1
ATOM 5357 C C . ILE B 1 182 ? -22.121 1.630 14.232 1.00 51.87 182 ILE B C 1
ATOM 5358 O O . ILE B 1 182 ? -22.909 2.502 14.569 1.00 51.22 182 ILE B O 1
ATOM 5363 N N . LEU B 1 183 ? -22.496 0.425 13.835 1.00 53.00 183 LEU B N 1
ATOM 5364 C CA . LEU B 1 183 ? -23.888 0.026 13.747 1.00 53.81 183 LEU B CA 1
ATOM 5365 C C . LEU B 1 183 ? -24.376 -0.474 15.095 1.00 54.44 183 LEU B C 1
ATOM 5366 O O . LEU B 1 183 ? -23.616 -1.075 15.855 1.00 54.75 183 LEU B O 1
ATOM 5371 N N . TYR B 1 184 ? -25.644 -0.220 15.394 1.00 55.11 184 TYR B N 1
ATOM 5372 C CA . TYR B 1 184 ? -26.231 -0.680 16.641 1.00 56.21 184 TYR B CA 1
ATOM 5373 C C . TYR B 1 184 ? -27.722 -0.848 16.455 1.00 57.81 184 TYR B C 1
ATOM 5374 O O . TYR B 1 184 ? -28.357 -0.056 15.767 1.00 57.62 184 TYR B O 1
ATOM 5383 N N . PRO B 1 185 ? -28.299 -1.906 17.049 1.00 59.67 185 PRO B N 1
ATOM 5384 C CA . PRO B 1 185 ? -29.738 -2.169 16.937 1.00 60.88 185 PRO B CA 1
ATOM 5385 C C . PRO B 1 185 ? -30.509 -1.053 17.630 1.00 62.11 185 PRO B C 1
ATOM 5386 O O . PRO B 1 185 ? -30.224 -0.719 18.783 1.00 62.67 185 PRO B O 1
ATOM 5390 N N . THR B 1 186 ? -31.477 -0.473 16.928 1.00 63.41 186 THR B N 1
ATOM 5391 C CA . THR B 1 186 ? -32.251 0.627 17.488 1.00 64.72 186 THR B CA 1
ATOM 5392 C C . THR B 1 186 ? -33.154 0.191 18.627 1.00 65.36 186 THR B C 1
ATOM 5393 O O . THR B 1 186 ? -33.672 -0.928 18.637 1.00 64.81 186 THR B O 1
ATOM 5397 N N . GLY B 1 187 ? -33.335 1.093 19.586 1.00 66.45 187 GLY B N 1
ATOM 5398 C CA . GLY B 1 187 ? -34.164 0.793 20.736 1.00 68.23 187 GLY B CA 1
ATOM 5399 C C . GLY B 1 187 ? -33.583 -0.323 21.586 1.00 69.41 187 GLY B C 1
ATOM 5400 O O . GLY B 1 187 ? -34.086 -0.620 22.670 1.00 69.99 187 GLY B O 1
ATOM 5401 N N . ARG B 1 188 ? -32.517 -0.949 21.099 1.00 70.36 188 ARG B N 1
ATOM 5402 C CA . ARG B 1 188 ? -31.880 -2.039 21.826 1.00 71.34 188 ARG B CA 1
ATOM 5403 C C . ARG B 1 188 ? -30.740 -1.497 22.688 1.00 71.87 188 ARG B C 1
ATOM 5404 O O . ARG B 1 188 ? -30.205 -2.203 23.548 1.00 71.69 188 ARG B O 1
ATOM 5412 N N . ILE B 1 189 ? -30.383 -0.236 22.448 1.00 72.43 189 ILE B N 1
ATOM 5413 C CA . ILE B 1 189 ? -29.306 0.440 23.171 1.00 72.61 189 ILE B CA 1
ATOM 5414 C C . ILE B 1 189 ? -29.849 1.402 24.227 1.00 72.65 189 ILE B C 1
ATOM 5415 O O . ILE B 1 189 ? -30.596 2.327 23.912 1.00 72.55 189 ILE B O 1
ATOM 5420 N N . SER B 1 190 ? -29.468 1.181 25.481 1.00 72.90 190 SER B N 1
ATOM 5421 C CA . SER B 1 190 ? -29.923 2.043 26.566 1.00 73.17 190 SER B CA 1
ATOM 5422 C C . SER B 1 190 ? -29.587 3.498 26.242 1.00 73.18 190 SER B C 1
ATOM 5423 O O . SER B 1 190 ? -28.680 3.779 25.458 1.00 73.06 190 SER B O 1
ATOM 5426 N N . PRO B 1 191 ? -30.321 4.441 26.845 1.00 73.27 191 PRO B N 1
ATOM 5427 C CA . PRO B 1 191 ? -30.136 5.880 26.643 1.00 73.37 191 PRO B CA 1
ATOM 5428 C C . PRO B 1 191 ? -28.706 6.399 26.777 1.00 73.31 191 PRO B C 1
ATOM 5429 O O . PRO B 1 191 ? -28.170 6.989 25.837 1.00 73.59 191 PRO B O 1
ATOM 5433 N N . ILE B 1 192 ? -28.101 6.178 27.945 1.00 73.08 192 ILE B N 1
ATOM 5434 C CA . ILE B 1 192 ? -26.743 6.650 28.237 1.00 72.85 192 ILE B CA 1
ATOM 5435 C C . ILE B 1 192 ? -25.628 6.142 27.317 1.00 72.37 192 ILE B C 1
ATOM 5436 O O . ILE B 1 192 ? -24.633 6.833 27.105 1.00 71.58 192 ILE B O 1
ATOM 5441 N N . GLN B 1 193 ? -25.785 4.943 26.767 1.00 72.24 193 GLN B N 1
ATOM 5442 C CA . GLN B 1 193 ? -24.768 4.402 25.871 1.00 71.61 193 GLN B CA 1
ATOM 5443 C C . GLN B 1 193 ? -24.889 5.075 24.515 1.00 70.79 193 GLN B C 1
ATOM 5444 O O . GLN B 1 193 ? -23.887 5.357 23.860 1.00 70.74 193 GLN B O 1
ATOM 5450 N N . GLU B 1 194 ? -26.121 5.347 24.106 1.00 70.10 194 GLU B N 1
ATOM 5451 C CA . GLU B 1 194 ? -26.358 5.994 22.826 1.00 69.91 194 GLU B CA 1
ATOM 5452 C C . GLU B 1 194 ? -25.951 7.453 22.879 1.00 69.39 194 GLU B C 1
ATOM 5453 O O . GLU B 1 194 ? -25.421 7.999 21.912 1.00 69.12 194 GLU B O 1
ATOM 5459 N N . GLU B 1 195 ? -26.215 8.090 24.009 1.00 68.70 195 GLU B N 1
ATOM 5460 C CA . GLU B 1 195 ? -25.865 9.487 24.171 1.00 68.49 195 GLU B CA 1
ATOM 5461 C C . GLU B 1 195 ? -24.360 9.715 24.077 1.00 67.70 195 GLU B C 1
ATOM 5462 O O . GLU B 1 195 ? -23.913 10.700 23.502 1.00 67.92 195 GLU B O 1
ATOM 5468 N N . GLN B 1 196 ? -23.569 8.814 24.641 1.00 66.68 196 GLN B N 1
ATOM 5469 C CA . GLN B 1 196 ? -22.128 8.982 24.563 1.00 65.96 196 GLN B CA 1
ATOM 5470 C C . GLN B 1 196 ? -21.679 8.913 23.106 1.00 65.38 196 GLN B C 1
ATOM 5471 O O . GLN B 1 196 ? -20.856 9.716 22.663 1.00 64.85 196 GLN B O 1
ATOM 5485 N N . THR B 1 198 ? -23.676 9.122 20.037 1.00 62.40 198 THR B N 1
ATOM 5486 C CA . THR B 1 198 ? -24.246 10.123 19.138 1.00 61.45 198 THR B CA 1
ATOM 5487 C C . THR B 1 198 ? -23.986 11.586 19.509 1.00 61.17 198 THR B C 1
ATOM 5488 O O . THR B 1 198 ? -24.211 12.482 18.698 1.00 60.78 198 THR B O 1
ATOM 5492 N N . THR B 1 199 ? -23.492 11.827 20.718 1.00 60.94 199 THR B N 1
ATOM 5493 C CA . THR B 1 199 ? -23.224 13.188 21.175 1.00 61.02 199 THR B CA 1
ATOM 5494 C C . THR B 1 199 ? -21.938 13.818 20.663 1.00 60.91 199 THR B C 1
ATOM 5495 O O . THR B 1 199 ? -21.916 14.992 20.296 1.00 60.76 199 THR B O 1
ATOM 5499 N N . VAL B 1 200 ? -20.864 13.041 20.667 1.00 60.87 200 VAL B N 1
ATOM 5500 C CA . VAL B 1 200 ? -19.570 13.526 20.221 1.00 60.85 200 VAL B CA 1
ATOM 5501 C C . VAL B 1 200 ? -19.672 14.305 18.903 1.00 61.08 200 VAL B C 1
ATOM 5502 O O . VAL B 1 200 ? -20.237 13.825 17.916 1.00 61.52 200 VAL B O 1
ATOM 5506 N N . PRO B 1 201 ? -19.147 15.542 18.887 1.00 61.07 201 PRO B N 1
ATOM 5507 C CA . PRO B 1 201 ? -19.150 16.430 17.717 1.00 61.22 201 PRO B CA 1
ATOM 5508 C C . PRO B 1 201 ? -18.284 16.003 16.524 1.00 61.51 201 PRO B C 1
ATOM 5509 O O . PRO B 1 201 ? -18.726 16.105 15.378 1.00 61.91 201 PRO B O 1
ATOM 5513 N N . ASP B 1 202 ? -17.065 15.531 16.793 1.00 61.72 202 ASP B N 1
ATOM 5514 C CA . ASP B 1 202 ? -16.138 15.093 15.740 1.00 61.56 202 ASP B CA 1
ATOM 5515 C C . ASP B 1 202 ? -16.801 14.481 14.492 1.00 60.87 202 ASP B C 1
ATOM 5516 O O . ASP B 1 202 ? -17.701 13.633 14.576 1.00 59.84 202 ASP B O 1
ATOM 5521 N N . GLU B 1 203 ? -16.318 14.921 13.335 1.00 60.50 203 GLU B N 1
ATOM 5522 C CA . GLU B 1 203 ? -16.838 14.491 12.045 1.00 60.17 203 GLU B CA 1
ATOM 5523 C C . GLU B 1 203 ? -16.484 13.079 11.615 1.00 59.09 203 GLU B C 1
ATOM 5524 O O . GLU B 1 203 ? -17.301 12.407 11.000 1.00 59.59 203 GLU B O 1
ATOM 5530 N N . ASN B 1 204 ? -15.274 12.631 11.924 1.00 57.57 204 ASN B N 1
ATOM 5531 C CA . ASN B 1 204 ? -14.849 11.308 11.518 1.00 56.25 204 ASN B CA 1
ATOM 5532 C C . ASN B 1 204 ? -15.655 10.183 12.153 1.00 55.60 204 ASN B C 1
ATOM 5533 O O . ASN B 1 204 ? -15.343 9.010 11.956 1.00 56.00 204 ASN B O 1
ATOM 5538 N N . VAL B 1 205 ? -16.701 10.534 12.900 1.00 55.04 205 VAL B N 1
ATOM 5539 C CA . VAL B 1 205 ? -17.547 9.522 13.548 1.00 54.98 205 VAL B CA 1
ATOM 5540 C C . VAL B 1 205 ? -19.008 9.615 13.120 1.00 54.36 205 VAL B C 1
ATOM 5541 O O . VAL B 1 205 ? -19.558 10.706 13.008 1.00 53.87 205 VAL B O 1
ATOM 5545 N N . GLN B 1 206 ? -19.631 8.461 12.903 1.00 53.88 206 GLN B N 1
ATOM 5546 C CA . GLN B 1 206 ? -21.018 8.415 12.478 1.00 54.01 206 GLN B CA 1
ATOM 5547 C C . GLN B 1 206 ? -21.617 7.064 12.829 1.00 54.60 206 GLN B C 1
ATOM 5548 O O . GLN B 1 206 ? -21.286 6.049 12.217 1.00 55.54 206 GLN B O 1
ATOM 5554 N N . THR B 1 207 ? -22.498 7.040 13.817 1.00 54.78 207 THR B N 1
ATOM 5555 C CA . THR B 1 207 ? -23.116 5.783 14.206 1.00 55.14 207 THR B CA 1
ATOM 5556 C C . THR B 1 207 ? -24.328 5.518 13.311 1.00 55.76 207 THR B C 1
ATOM 5557 O O . THR B 1 207 ? -24.956 6.446 12.812 1.00 54.66 207 THR B O 1
ATOM 5561 N N . LEU B 1 208 ? -24.636 4.244 13.099 1.00 57.15 208 LEU B N 1
ATOM 5562 C CA . LEU B 1 208 ? -25.768 3.848 12.275 1.00 58.73 208 LEU B CA 1
ATOM 5563 C C . LEU B 1 208 ? -26.778 3.086 13.136 1.00 60.48 208 LEU B C 1
ATOM 5564 O O . LEU B 1 208 ? -26.454 2.050 13.721 1.00 60.73 208 LEU B O 1
ATOM 5569 N N . SER B 1 209 ? -27.998 3.609 13.225 1.00 62.46 209 SER B N 1
ATOM 5570 C CA . SER B 1 209 ? -29.035 2.968 14.023 1.00 64.55 209 SER B CA 1
ATOM 5571 C C . SER B 1 209 ? -29.802 1.951 13.181 1.00 66.20 209 SER B C 1
ATOM 5572 O O . SER B 1 209 ? -30.904 2.221 12.697 1.00 66.78 209 SER B O 1
ATOM 5575 N N . VAL B 1 210 ? -29.203 0.779 13.012 1.00 67.98 210 VAL B N 1
ATOM 5576 C CA . VAL B 1 210 ? -29.803 -0.290 12.231 1.00 70.42 210 VAL B CA 1
ATOM 5577 C C . VAL B 1 210 ? -31.078 -0.821 12.885 1.0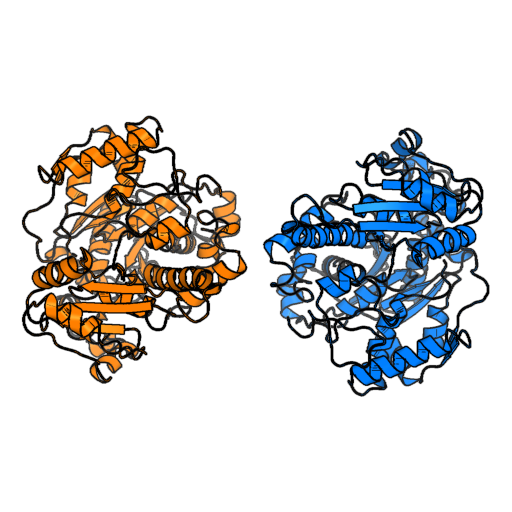0 71.95 210 VAL B C 1
ATOM 5578 O O . VAL B 1 210 ? -31.068 -1.244 14.042 1.00 72.33 210 VAL B O 1
ATOM 5582 N N . THR B 1 211 ? -32.177 -0.794 12.140 1.00 73.57 211 THR B N 1
ATOM 5583 C CA . THR B 1 211 ? -33.452 -1.286 12.650 1.00 75.11 211 THR B CA 1
ATOM 5584 C C . THR B 1 211 ? -33.482 -2.812 12.549 1.00 76.11 211 THR B C 1
ATOM 5585 O O . THR B 1 211 ? -33.717 -3.371 11.478 1.00 76.25 211 THR B O 1
ATOM 5589 N N . GLY B 1 212 ? -33.230 -3.474 13.672 1.00 77.04 212 GLY B N 1
ATOM 5590 C CA . GLY B 1 212 ? -33.216 -4.924 13.702 1.00 78.91 212 GLY B CA 1
ATOM 5591 C C . GLY B 1 212 ? -32.682 -5.383 15.042 1.00 80.40 212 GLY B C 1
ATOM 5592 O O . GLY B 1 212 ? -32.916 -4.711 16.052 1.00 80.88 212 GLY B O 1
ATOM 5593 N N . THR B 1 213 ? -31.971 -6.511 15.069 1.00 81.60 213 THR B N 1
ATOM 5594 C CA . THR B 1 213 ? -31.410 -7.025 16.325 1.00 83.16 213 THR B CA 1
ATOM 5595 C C . THR B 1 213 ? -29.903 -6.783 16.390 1.00 83.73 213 THR B C 1
ATOM 5596 O O . THR B 1 213 ? -29.308 -6.270 15.438 1.00 83.84 213 THR B O 1
ATOM 5600 N N . PHE B 1 214 ? -29.286 -7.136 17.518 1.00 84.42 214 PHE B N 1
ATOM 5601 C CA . PHE B 1 214 ? -27.846 -6.958 17.646 1.00 84.83 214 PHE B CA 1
ATOM 5602 C C . PHE B 1 214 ? -27.137 -8.072 16.883 1.00 85.08 214 PHE B C 1
ATOM 5603 O O . PHE B 1 214 ? -26.174 -7.820 16.160 1.00 84.94 214 PHE B O 1
ATOM 5611 N N . ASP B 1 215 ? -27.616 -9.303 17.054 1.00 85.52 215 ASP B N 1
ATOM 5612 C CA . ASP B 1 215 ? -27.049 -10.451 16.357 1.00 86.00 215 ASP B CA 1
ATOM 5613 C C . ASP B 1 215 ? -27.285 -10.210 14.867 1.00 86.49 215 ASP B C 1
ATOM 5614 O O . ASP B 1 215 ? -26.681 -10.866 14.013 1.00 86.61 215 ASP B O 1
ATOM 5616 N N . ASN B 1 216 ? -28.175 -9.256 14.580 1.00 86.77 216 ASN B N 1
ATOM 5617 C CA . ASN B 1 216 ? -28.535 -8.852 13.215 1.00 86.58 216 ASN B CA 1
ATOM 5618 C C . ASN B 1 216 ? -27.400 -7.964 12.692 1.00 86.25 216 ASN B C 1
ATOM 5619 O O . ASN B 1 216 ? -26.970 -8.092 11.543 1.00 86.00 216 ASN B O 1
ATOM 5624 N N . CYS B 1 217 ? -26.915 -7.078 13.562 1.00 85.96 217 CYS B N 1
ATOM 5625 C CA . CYS B 1 217 ? -25.838 -6.146 13.233 1.00 85.65 217 CYS B CA 1
ATOM 5626 C C . CYS B 1 217 ? -24.477 -6.809 13.042 1.00 85.44 217 CYS B C 1
ATOM 5627 O O . CYS B 1 217 ? -23.604 -6.248 12.387 1.00 85.58 217 CYS B O 1
ATOM 5630 N N . GLN B 1 218 ? -24.284 -7.991 13.618 1.00 85.35 218 GLN B N 1
ATOM 5631 C CA . GLN B 1 218 ? -23.018 -8.701 13.461 1.00 85.48 218 GLN B CA 1
ATOM 5632 C C . GLN B 1 218 ? -22.867 -9.128 12.004 1.00 85.84 218 GLN B C 1
ATOM 5633 O O . GLN B 1 218 ? -21.772 -9.081 11.443 1.00 85.87 218 GLN B O 1
ATOM 5639 N N . ASP B 1 219 ? -23.978 -9.552 11.402 1.00 85.98 219 ASP B N 1
ATOM 5640 C CA . ASP B 1 219 ? -23.997 -9.994 10.012 1.00 86.02 219 ASP B CA 1
ATOM 5641 C C . ASP B 1 219 ? -24.118 -8.809 9.048 1.00 86.37 219 ASP B C 1
ATOM 5642 O O . ASP B 1 219 ? -23.489 -8.796 7.986 1.00 86.52 219 ASP B O 1
ATOM 5644 N N . ILE B 1 220 ? -24.922 -7.814 9.419 1.00 86.51 220 ILE B N 1
ATOM 5645 C CA . ILE B 1 220 ? -25.111 -6.633 8.581 1.00 86.60 220 ILE B CA 1
ATOM 5646 C C . ILE B 1 220 ? -23.835 -5.791 8.522 1.00 86.92 220 ILE B C 1
ATOM 5647 O O . ILE B 1 220 ? -23.788 -4.767 7.831 1.00 86.87 220 ILE B O 1
ATOM 5649 N N . VAL B 1 221 ? -22.808 -6.237 9.249 1.00 87.16 221 VAL B N 1
ATOM 5650 C CA . VAL B 1 221 ? -21.511 -5.561 9.308 1.00 87.33 221 VAL B CA 1
ATOM 5651 C C . VAL B 1 221 ? -20.394 -6.538 8.983 1.00 87.46 221 VAL B C 1
ATOM 5652 O O . VAL B 1 221 ? -19.338 -6.142 8.498 1.00 87.72 221 VAL B O 1
ATOM 5654 N N . LYS B 1 222 ? -20.620 -7.815 9.272 1.00 87.70 222 LYS B N 1
ATOM 5655 C CA . LYS B 1 222 ? -19.627 -8.838 8.973 1.00 88.20 222 LYS B CA 1
ATOM 5656 C C . LYS B 1 222 ? -19.538 -8.912 7.457 1.00 88.80 222 LYS B C 1
ATOM 5657 O O . LYS B 1 222 ? -18.475 -9.173 6.897 1.00 88.83 222 LYS B O 1
ATOM 5659 N N . ALA B 1 223 ? -20.672 -8.671 6.801 1.00 89.50 223 ALA B N 1
ATOM 5660 C CA . ALA B 1 223 ? -20.746 -8.690 5.344 1.00 90.10 223 ALA B CA 1
ATOM 5661 C C . ALA B 1 223 ? -19.865 -7.572 4.791 1.00 90.47 223 ALA B C 1
ATOM 5662 O O . ALA B 1 223 ? -18.996 -7.807 3.948 1.00 90.45 223 ALA B O 1
ATOM 5664 N N . ILE B 1 224 ? -20.097 -6.354 5.272 1.00 90.90 224 ILE B N 1
ATOM 5665 C CA . ILE B 1 224 ? -19.308 -5.208 4.842 1.00 91.49 224 ILE B CA 1
ATOM 5666 C C . ILE B 1 224 ? -17.853 -5.534 5.136 1.00 92.00 224 ILE B C 1
ATOM 5667 O O . ILE B 1 224 ? -16.954 -5.119 4.410 1.00 92.08 224 ILE B O 1
ATOM 5669 N N . PHE B 1 225 ? -17.642 -6.294 6.209 1.00 92.70 225 PHE B N 1
ATOM 5670 C CA . PHE B 1 225 ? -16.310 -6.696 6.642 1.00 93.30 225 PHE B CA 1
ATOM 5671 C C . PHE B 1 225 ? -15.703 -7.730 5.713 1.00 93.73 225 PHE B C 1
ATOM 5672 O O . PHE B 1 225 ? -14.599 -7.538 5.203 1.00 93.56 225 PHE B O 1
ATOM 5680 N N . GLY B 1 226 ? -16.420 -8.829 5.497 1.00 94.48 226 GLY B N 1
ATOM 5681 C CA . GLY B 1 226 ? -15.921 -9.866 4.611 1.00 95.75 226 GLY B CA 1
ATOM 5682 C C . GLY B 1 226 ? -15.469 -9.220 3.316 1.00 96.48 226 GLY B C 1
ATOM 5683 O O . GLY B 1 226 ? -14.631 -9.759 2.585 1.00 96.85 226 GLY B O 1
ATOM 5684 N N . ASP B 1 227 ? -16.043 -8.048 3.050 1.00 96.86 227 ASP B N 1
ATOM 5685 C CA . ASP B 1 227 ? -15.744 -7.245 1.868 1.00 97.03 227 ASP B CA 1
ATOM 5686 C C . ASP B 1 227 ? -16.494 -7.652 0.601 1.00 96.98 227 ASP B C 1
ATOM 5687 O O . ASP B 1 227 ? -17.411 -8.480 0.612 1.00 96.46 227 ASP B O 1
ATOM 5689 N N . LYS B 1 228 ? -16.074 -7.032 -0.491 1.00 97.11 228 LYS B N 1
ATOM 5690 C CA . LYS B 1 228 ? -16.630 -7.235 -1.814 1.00 97.35 228 LYS B CA 1
ATOM 5691 C C . LYS B 1 228 ? -15.711 -6.344 -2.632 1.00 97.60 228 LYS B C 1
ATOM 5692 O O . LYS B 1 228 ? -14.488 -6.495 -2.574 1.00 97.61 228 LYS B O 1
ATOM 5698 N N . GLU B 1 229 ? -16.282 -5.413 -3.386 1.00 98.13 229 GLU B N 1
ATOM 5699 C CA . GLU B 1 229 ? -15.457 -4.475 -4.138 1.00 98.59 229 GLU B CA 1
ATOM 5700 C C . GLU B 1 229 ? -15.027 -3.468 -3.068 1.00 98.84 229 GLU B C 1
ATOM 5701 O O . GLU B 1 229 ? -14.397 -2.443 -3.351 1.00 98.66 229 GLU B O 1
ATOM 5707 N N . PHE B 1 230 ? -15.384 -3.806 -1.827 1.00 99.17 230 PHE B N 1
ATOM 5708 C CA . PHE B 1 230 ? -15.087 -3.008 -0.644 1.00 99.23 230 PHE B CA 1
ATOM 5709 C C . PHE B 1 230 ? -13.704 -3.363 -0.103 1.00 99.29 230 PHE B C 1
ATOM 5710 O O . PHE B 1 230 ? -13.569 -3.956 0.972 1.00 99.06 230 PHE B O 1
ATOM 5718 N N . ASN B 1 231 ? -12.684 -3.001 -0.872 1.00 99.53 231 ASN B N 1
ATOM 5719 C CA . ASN B 1 231 ? -11.297 -3.254 -0.508 1.00 99.72 231 ASN B CA 1
ATOM 5720 C C . ASN B 1 231 ? -10.848 -2.242 0.549 1.00 99.89 231 ASN B C 1
ATOM 5721 O O . ASN B 1 231 ? -9.893 -2.472 1.291 1.00 99.98 231 ASN B O 1
ATOM 5726 N N . HIS B 1 234 ? -11.539 0.372 -0.214 1.00 84.58 234 HIS B N 1
ATOM 5727 C CA . HIS B 1 234 ? -10.679 1.330 0.471 1.00 84.47 234 HIS B CA 1
ATOM 5728 C C . HIS B 1 234 ? -10.446 0.988 1.954 1.00 83.87 234 HIS B C 1
ATOM 5729 O O . HIS B 1 234 ? -11.391 0.843 2.733 1.00 84.29 234 HIS B O 1
ATOM 5736 N N . ASN B 1 235 ? -9.173 0.858 2.319 1.00 82.74 235 ASN B N 1
ATOM 5737 C CA . ASN B 1 235 ? -8.731 0.548 3.680 1.00 81.70 235 ASN B CA 1
ATOM 5738 C C . ASN B 1 235 ? -9.819 0.548 4.769 1.00 80.57 235 ASN B C 1
ATOM 5739 O O . ASN B 1 235 ? -10.175 1.598 5.308 1.00 80.25 235 ASN B O 1
ATOM 5744 N N . VAL B 1 236 ? -10.313 -0.646 5.098 1.00 79.08 236 VAL B N 1
ATOM 5745 C CA . VAL B 1 236 ? -11.363 -0.838 6.092 1.00 77.42 236 VAL B CA 1
ATOM 5746 C C . VAL B 1 236 ? -10.847 -1.352 7.435 1.00 76.76 236 VAL B C 1
ATOM 5747 O O . VAL B 1 236 ? -10.398 -2.501 7.541 1.00 76.85 236 VAL B O 1
ATOM 5751 N N . GLY B 1 237 ? -10.940 -0.504 8.461 1.00 75.41 237 GLY B N 1
ATOM 5752 C CA . GLY B 1 237 ? -10.486 -0.870 9.794 1.00 72.76 237 GLY B CA 1
ATOM 5753 C C . GLY B 1 237 ? -11.391 -1.887 10.452 1.00 71.06 237 GLY B C 1
ATOM 5754 O O . GLY B 1 237 ? -12.431 -2.247 9.899 1.00 70.92 237 GLY B O 1
ATOM 5755 N N . ALA B 1 238 ? -10.999 -2.347 11.636 1.00 69.58 238 ALA B N 1
ATOM 5756 C CA . ALA B 1 238 ? -11.781 -3.340 12.363 1.00 67.82 238 ALA B CA 1
ATOM 5757 C C . ALA B 1 238 ? -11.928 -3.014 13.846 1.00 66.47 238 ALA B C 1
ATOM 5758 O O . ALA B 1 238 ? -10.993 -2.524 14.480 1.00 66.44 238 ALA B O 1
ATOM 5760 N N . VAL B 1 239 ? -13.114 -3.289 14.386 1.00 64.87 239 VAL B N 1
ATOM 5761 C CA . VAL B 1 239 ? -13.409 -3.058 15.803 1.00 63.05 239 VAL B CA 1
ATOM 5762 C C . VAL B 1 239 ? -13.142 -4.364 16.559 1.00 61.69 239 VAL B C 1
ATOM 5763 O O . VAL B 1 239 ? -14.020 -5.231 16.663 1.00 61.82 239 VAL B O 1
ATOM 5767 N N . ASN B 1 240 ? -11.931 -4.493 17.092 1.00 59.43 240 ASN B N 1
ATOM 5768 C CA . ASN B 1 240 ? -11.528 -5.709 17.793 1.00 57.30 240 ASN B CA 1
ATOM 5769 C C . ASN B 1 240 ? -11.212 -5.582 19.274 1.00 55.37 240 ASN B C 1
ATOM 5770 O O . ASN B 1 240 ? -11.059 -4.483 19.812 1.00 54.72 240 ASN B O 1
ATOM 5775 N N . SER B 1 241 ? -11.095 -6.738 19.917 1.00 53.48 241 SER B N 1
ATOM 5776 C CA . SER B 1 241 ? -10.755 -6.804 21.335 1.00 52.05 241 SER B CA 1
ATOM 5777 C C . SER B 1 241 ? -9.439 -7.561 21.475 1.00 49.72 241 SER B C 1
ATOM 5778 O O . SER B 1 241 ? -8.896 -7.686 22.580 1.00 49.57 241 SER B O 1
ATOM 5781 N N . ILE B 1 242 ? -8.928 -8.053 20.349 1.00 46.43 242 ILE B N 1
ATOM 5782 C CA . ILE B 1 242 ? -7.711 -8.834 20.364 1.00 43.22 242 ILE B CA 1
ATOM 5783 C C . ILE B 1 242 ? -6.439 -8.175 19.848 1.00 40.98 242 ILE B C 1
ATOM 5784 O O . ILE B 1 242 ? -5.474 -8.854 19.527 1.00 41.52 242 ILE B O 1
ATOM 5789 N N . ASN B 1 243 ? -6.422 -6.859 19.768 1.00 38.01 243 ASN B N 1
ATOM 5790 C CA . ASN B 1 243 ? -5.228 -6.175 19.314 1.00 35.60 243 ASN B CA 1
ATOM 5791 C C . ASN B 1 243 ? -4.169 -6.289 20.415 1.00 33.87 243 ASN B C 1
ATOM 5792 O O . ASN B 1 243 ? -4.499 -6.298 21.599 1.00 33.94 243 ASN B O 1
ATOM 5797 N N . TRP B 1 244 ? -2.902 -6.386 20.028 1.00 31.41 244 TRP B N 1
ATOM 5798 C CA . TRP B 1 244 ? -1.829 -6.501 20.996 1.00 29.45 244 TRP B CA 1
ATOM 5799 C C . TRP B 1 244 ? -1.696 -5.208 21.785 1.00 30.40 244 TRP B C 1
ATOM 5800 O O . TRP B 1 244 ? -1.453 -5.232 23.000 1.00 30.58 244 TRP B O 1
ATOM 5811 N N . ALA B 1 245 ? -1.854 -4.081 21.094 1.00 30.12 245 ALA B N 1
ATOM 5812 C CA . ALA B 1 245 ? -1.759 -2.779 21.733 1.00 30.18 245 ALA B CA 1
ATOM 5813 C C . ALA B 1 245 ? -2.709 -2.725 22.920 1.00 30.18 245 ALA B C 1
ATOM 5814 O O . ALA B 1 245 ? -2.449 -2.050 23.905 1.00 30.14 245 ALA B O 1
ATOM 5816 N N . ARG B 1 246 ? -3.823 -3.428 22.824 1.00 30.99 246 ARG B N 1
ATOM 5817 C CA . ARG B 1 246 ? -4.761 -3.440 23.929 1.00 32.80 246 ARG B CA 1
ATOM 5818 C C . ARG B 1 246 ? -4.109 -4.063 25.164 1.00 32.68 246 ARG B C 1
ATOM 5819 O O . ARG B 1 246 ? -4.050 -3.429 26.225 1.00 33.19 246 ARG B O 1
ATOM 5827 N N . ILE B 1 247 ? -3.611 -5.293 25.022 1.00 30.86 247 ILE B N 1
ATOM 5828 C CA . ILE B 1 247 ? -2.984 -5.976 26.134 1.00 29.36 247 ILE B CA 1
ATOM 5829 C C . ILE B 1 247 ? -1.887 -5.103 26.713 1.00 28.43 247 ILE B C 1
ATOM 5830 O O . ILE B 1 247 ? -1.830 -4.853 27.910 1.00 28.81 247 ILE B O 1
ATOM 5835 N N . LEU B 1 248 ? -1.011 -4.631 25.847 1.00 27.73 248 LEU B N 1
ATOM 5836 C CA . LEU B 1 248 ? 0.095 -3.784 26.259 1.00 26.86 248 LEU B CA 1
ATOM 5837 C C . LEU B 1 248 ? -0.342 -2.579 27.091 1.00 27.28 248 LEU B C 1
ATOM 5838 O O . LEU B 1 248 ? 0.237 -2.307 28.134 1.00 28.36 248 LEU B O 1
ATOM 5843 N N . ALA B 1 249 ? -1.363 -1.854 26.650 1.00 26.88 249 ALA B N 1
ATOM 5844 C CA . ALA B 1 249 ? -1.794 -0.686 27.407 1.00 27.55 249 ALA B CA 1
ATOM 5845 C C . ALA B 1 249 ? -2.292 -1.074 28.791 1.00 27.88 249 ALA B C 1
ATOM 5846 O O . ALA B 1 249 ? -2.018 -0.404 29.782 1.00 27.37 249 ALA B O 1
ATOM 5848 N N . GLN B 1 250 ? -3.022 -2.174 28.853 1.00 27.76 250 GLN B N 1
ATOM 5849 C CA . GLN B 1 250 ? -3.583 -2.600 30.107 1.00 27.99 250 GLN B CA 1
ATOM 5850 C C . GLN B 1 250 ? -2.595 -3.072 31.172 1.00 27.77 250 GLN B C 1
ATOM 5851 O O . GLN B 1 250 ? -2.962 -3.198 32.336 1.00 27.76 250 GLN B O 1
ATOM 5865 N N . THR B 1 252 ? 0.018 -1.461 32.384 1.00 25.27 252 THR B N 1
ATOM 5866 C CA . THR B 1 252 ? 0.388 -0.348 33.238 1.00 24.03 252 THR B CA 1
ATOM 5867 C C . THR B 1 252 ? -0.268 -0.296 34.605 1.00 24.23 252 THR B C 1
ATOM 5868 O O . THR B 1 252 ? 0.429 -0.152 35.619 1.00 24.63 252 THR B O 1
ATOM 5872 N N . TYR B 1 253 ? -1.595 -0.392 34.659 1.00 23.47 253 TYR B N 1
ATOM 5873 C CA . TYR B 1 253 ? -2.221 -0.287 35.956 1.00 23.26 253 TYR B CA 1
ATOM 5874 C C . TYR B 1 253 ? -2.000 -1.433 36.917 1.00 22.94 253 TYR B C 1
ATOM 5875 O O . TYR B 1 253 ? -2.199 -1.245 38.106 1.00 23.65 253 TYR B O 1
ATOM 5884 N N . TYR B 1 254 ? -1.582 -2.606 36.455 1.00 22.91 254 TYR B N 1
ATOM 5885 C CA . TYR B 1 254 ? -1.319 -3.666 37.432 1.00 23.37 254 TYR B CA 1
ATOM 5886 C C . TYR B 1 254 ? -0.099 -3.260 38.208 1.00 23.08 254 TYR B C 1
ATOM 5887 O O . TYR B 1 254 ? -0.074 -3.364 39.429 1.00 23.50 254 TYR B O 1
ATOM 5896 N N . PHE B 1 255 ? 0.915 -2.792 37.497 1.00 23.53 255 PHE B N 1
ATOM 5897 C CA . PHE B 1 255 ? 2.135 -2.354 38.171 1.00 24.60 255 PHE B CA 1
ATOM 5898 C C . PHE B 1 255 ? 1.826 -1.162 39.058 1.00 25.11 255 PHE B C 1
ATOM 5899 O O . PHE B 1 255 ? 2.139 -1.168 40.255 1.00 25.27 255 PHE B O 1
ATOM 5907 N N . TYR B 1 256 ? 1.195 -0.151 38.461 1.00 24.71 256 TYR B N 1
ATOM 5908 C CA . TYR B 1 256 ? 0.858 1.054 39.182 1.00 24.60 256 TYR B CA 1
ATOM 5909 C C . TYR B 1 256 ? 0.173 0.787 40.508 1.00 24.53 256 TYR B C 1
ATOM 5910 O O . TYR B 1 256 ? 0.615 1.264 41.542 1.00 25.02 256 TYR B O 1
ATOM 5919 N N . SER B 1 257 ? -0.910 0.028 40.475 1.00 24.78 257 SER B N 1
ATOM 5920 C CA . SER B 1 257 ? -1.656 -0.258 41.687 1.00 25.39 257 SER B CA 1
ATOM 5921 C C . SER B 1 257 ? -0.883 -1.163 42.649 1.00 26.40 257 SER B C 1
ATOM 5922 O O . SER B 1 257 ? -0.975 -1.000 43.866 1.00 25.61 257 SER B O 1
ATOM 5925 N N . PHE B 1 258 ? -0.127 -2.117 42.111 1.00 27.52 258 PHE B N 1
ATOM 5926 C CA . PHE B 1 258 ? 0.662 -2.999 42.970 1.00 29.13 258 PHE B CA 1
ATOM 5927 C C . PHE B 1 258 ? 1.489 -2.131 43.934 1.00 29.45 258 PHE B C 1
ATOM 5928 O O . PHE B 1 258 ? 1.437 -2.308 45.153 1.00 28.91 258 PHE B O 1
ATOM 5936 N N . PHE B 1 259 ? 2.248 -1.192 43.373 1.00 29.86 259 PHE B N 1
ATOM 5937 C CA . PHE B 1 259 ? 3.068 -0.288 44.166 1.00 30.27 259 PHE B CA 1
ATOM 5938 C C . PHE B 1 259 ? 2.218 0.585 45.091 1.00 30.93 259 PHE B C 1
ATOM 5939 O O . PHE B 1 259 ? 2.614 0.867 46.225 1.00 31.53 259 PHE B O 1
ATOM 5947 N N . GLN B 1 260 ? 1.053 1.017 44.628 1.00 30.64 260 GLN B N 1
ATOM 5948 C CA . GLN B 1 260 ? 0.222 1.826 45.489 1.00 31.39 260 GLN B CA 1
ATOM 5949 C C . GLN B 1 260 ? -0.166 1.018 46.706 1.00 31.94 260 GLN B C 1
ATOM 5950 O O . GLN B 1 260 ? -0.249 1.543 47.809 1.00 32.50 260 GLN B O 1
ATOM 5956 N N . ALA B 1 261 ? -0.380 -0.277 46.507 1.00 32.87 261 ALA B N 1
ATOM 5957 C CA . ALA B 1 261 ? -0.807 -1.151 47.591 1.00 33.27 261 ALA B CA 1
ATOM 5958 C C . ALA B 1 261 ? 0.310 -1.685 48.467 1.00 34.09 261 ALA B C 1
ATOM 5959 O O . ALA B 1 261 ? 0.033 -2.307 49.489 1.00 34.27 261 ALA B O 1
ATOM 5961 N N . THR B 1 262 ? 1.560 -1.442 48.091 1.00 34.61 262 THR B N 1
ATOM 5962 C CA . THR B 1 262 ? 2.659 -1.965 48.878 1.00 36.63 262 THR B CA 1
ATOM 5963 C C . THR B 1 262 ? 3.751 -0.983 49.267 1.00 37.20 262 THR B C 1
ATOM 5964 O O . THR B 1 262 ? 4.516 -1.249 50.202 1.00 37.04 262 THR B O 1
ATOM 5968 N N . ASN B 1 263 ? 3.857 0.129 48.547 1.00 38.01 263 ASN B N 1
ATOM 5969 C CA . ASN B 1 263 ? 4.887 1.103 48.883 1.00 38.33 263 ASN B CA 1
ATOM 5970 C C . ASN B 1 263 ? 4.731 1.467 50.341 1.00 39.81 263 ASN B C 1
ATOM 5971 O O . ASN B 1 263 ? 3.631 1.821 50.787 1.00 39.94 263 ASN B O 1
ATOM 5976 N N . GLY B 1 264 ? 5.834 1.355 51.080 1.00 41.14 264 GLY B N 1
ATOM 5977 C CA . GLY B 1 264 ? 5.811 1.648 52.499 1.00 43.07 264 GLY B CA 1
ATOM 5978 C C . GLY B 1 264 ? 5.438 0.414 53.305 1.00 44.31 264 GLY B C 1
ATOM 5979 O O . GLY B 1 264 ? 6.279 -0.131 54.027 1.00 45.23 264 GLY B O 1
ATOM 5980 N N . LYS B 1 265 ? 4.184 -0.022 53.175 1.00 44.47 265 LYS B N 1
ATOM 5981 C CA . LYS B 1 265 ? 3.662 -1.191 53.880 1.00 44.76 265 LYS B CA 1
ATOM 5982 C C . LYS B 1 265 ? 4.645 -2.357 53.984 1.00 45.80 265 LYS B C 1
ATOM 5983 O O . LYS B 1 265 ? 5.599 -2.459 53.204 1.00 45.82 265 LYS B O 1
ATOM 5989 N N . ASP B 1 266 ? 4.393 -3.239 54.949 1.00 47.13 266 ASP B N 1
ATOM 5990 C CA . ASP B 1 266 ? 5.257 -4.392 55.190 1.00 49.03 266 ASP B CA 1
ATOM 5991 C C . ASP B 1 266 ? 4.848 -5.644 54.420 1.00 48.87 266 ASP B C 1
ATOM 5992 O O . ASP B 1 266 ? 5.684 -6.509 54.134 1.00 49.26 266 ASP B O 1
ATOM 5997 N N . SER B 1 267 ? 3.565 -5.727 54.075 1.00 47.90 267 SER B N 1
ATOM 5998 C CA . SER B 1 267 ? 3.045 -6.848 53.300 1.00 46.47 267 SER B CA 1
ATOM 5999 C C . SER B 1 267 ? 3.185 -6.503 51.819 1.00 45.26 267 SER B C 1
ATOM 6000 O O . SER B 1 267 ? 2.557 -5.557 51.348 1.00 46.18 267 SER B O 1
ATOM 6003 N N . LYS B 1 268 ? 4.008 -7.251 51.092 1.00 43.08 268 LYS B N 1
ATOM 6004 C CA . LYS B 1 268 ? 4.174 -7.011 49.662 1.00 41.04 268 LYS B CA 1
ATOM 6005 C C . LYS B 1 268 ? 3.381 -8.065 48.875 1.00 39.56 268 LYS B C 1
ATOM 6006 O O . LYS B 1 268 ? 3.578 -8.269 47.670 1.00 39.31 268 LYS B O 1
ATOM 6012 N N . LYS B 1 269 ? 2.482 -8.745 49.567 1.00 37.57 269 LYS B N 1
ATOM 6013 C CA . LYS B 1 269 ? 1.683 -9.768 48.920 1.00 36.17 269 LYS B CA 1
ATOM 6014 C C . LYS B 1 269 ? 0.358 -9.187 48.455 1.00 33.30 269 LYS B C 1
ATOM 6015 O O . LYS B 1 269 ? -0.436 -8.666 49.247 1.00 33.35 269 LYS B O 1
ATOM 6021 N N . VAL B 1 270 ? 0.131 -9.251 47.150 1.00 29.71 270 VAL B N 1
ATOM 6022 C CA . VAL B 1 270 ? -1.109 -8.725 46.608 1.00 25.48 270 VAL B CA 1
ATOM 6023 C C . VAL B 1 270 ? -1.731 -9.665 45.601 1.00 22.27 270 VAL B C 1
ATOM 6024 O O . VAL B 1 270 ? -1.041 -10.337 44.847 1.00 19.79 270 VAL B O 1
ATOM 6028 N N . LYS B 1 271 ? -3.053 -9.724 45.633 1.00 20.19 271 LYS B N 1
ATOM 6029 C CA . LYS B 1 271 ? -3.799 -10.538 44.703 1.00 19.91 271 LYS B CA 1
ATOM 6030 C C . LYS B 1 271 ? -4.810 -9.695 43.926 1.00 19.43 271 LYS B C 1
ATOM 6031 O O . LYS B 1 271 ? -5.601 -8.949 44.508 1.00 19.39 271 LYS B O 1
ATOM 6037 N N . PHE B 1 272 ? -4.766 -9.818 42.602 1.00 18.39 272 PHE B N 1
ATOM 6038 C CA . PHE B 1 272 ? -5.689 -9.127 41.720 1.00 17.01 272 PHE B CA 1
ATOM 6039 C C . PHE B 1 272 ? -6.916 -9.987 41.427 1.00 17.96 272 PHE B C 1
ATOM 6040 O O . PHE B 1 272 ? -6.791 -11.168 41.124 1.00 20.11 272 PHE B O 1
ATOM 6048 N N . VAL B 1 273 ? -8.103 -9.417 41.544 1.00 17.77 273 VAL B N 1
ATOM 6049 C CA . VAL B 1 273 ? -9.310 -10.148 41.185 1.00 18.39 273 VAL B CA 1
ATOM 6050 C C . VAL B 1 273 ? -9.846 -9.320 40.005 1.00 18.92 273 VAL B C 1
ATOM 6051 O O . VAL B 1 273 ? -10.050 -8.097 40.119 1.00 17.89 273 VAL B O 1
ATOM 6055 N N . VAL B 1 274 ? -10.055 -9.982 38.875 1.00 18.82 274 VAL B N 1
ATOM 6056 C CA . VAL B 1 274 ? -10.472 -9.284 37.670 1.00 20.15 274 VAL B CA 1
ATOM 6057 C C . VAL B 1 274 ? -11.746 -9.794 37.011 1.00 21.44 274 VAL B C 1
ATOM 6058 O O . VAL B 1 274 ? -11.790 -10.913 36.505 1.00 22.20 274 VAL B O 1
ATOM 6062 N N . PRO B 1 275 ? -12.811 -8.990 37.017 1.00 22.32 275 PRO B N 1
ATOM 6063 C CA . PRO B 1 275 ? -14.022 -9.495 36.367 1.00 23.88 275 PRO B CA 1
ATOM 6064 C C . PRO B 1 275 ? -13.674 -9.630 34.873 1.00 24.78 275 PRO B C 1
ATOM 6065 O O . PRO B 1 275 ? -13.338 -8.651 34.219 1.00 24.85 275 PRO B O 1
ATOM 6069 N N . SER B 1 276 ? -13.738 -10.849 34.342 1.00 26.31 276 SER B N 1
ATOM 6070 C CA . SER B 1 276 ? -13.332 -11.087 32.958 1.00 26.89 276 SER B CA 1
ATOM 6071 C C . SER B 1 276 ? -14.357 -11.502 31.919 1.00 27.46 276 SER B C 1
ATOM 6072 O O . SER B 1 276 ? -15.366 -12.139 32.218 1.00 28.18 276 SER B O 1
ATOM 6075 N N . GLY B 1 277 ? -14.073 -11.127 30.678 1.00 27.65 277 GLY B N 1
ATOM 6076 C CA . GLY B 1 277 ? -14.935 -11.490 29.554 1.00 27.56 277 GLY B CA 1
ATOM 6077 C C . GLY B 1 277 ? -14.068 -12.186 28.509 1.00 26.61 277 GLY B C 1
ATOM 6078 O O . GLY B 1 277 ? -13.986 -13.409 28.464 1.00 26.71 277 GLY 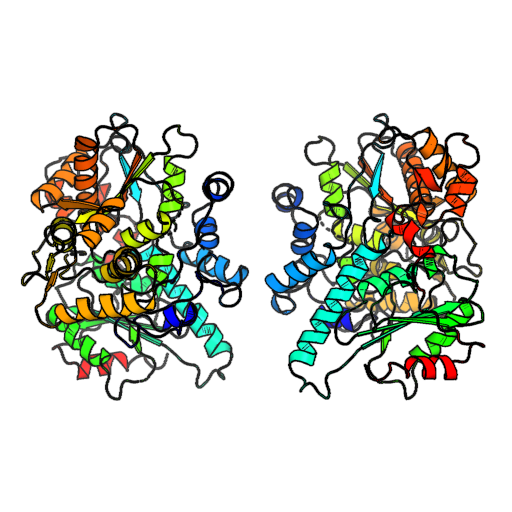B O 1
ATOM 6079 N N . ASN B 1 278 ? -13.387 -11.399 27.689 1.00 25.81 278 ASN B N 1
ATOM 6080 C CA . ASN B 1 278 ? -12.509 -11.960 26.689 1.00 26.14 278 ASN B CA 1
ATOM 6081 C C . ASN B 1 278 ? -11.083 -12.218 27.155 1.00 26.25 278 ASN B C 1
ATOM 6082 O O . ASN B 1 278 ? -10.225 -12.546 26.330 1.00 26.01 278 ASN B O 1
ATOM 6087 N N . PHE B 1 279 ? -10.831 -12.056 28.458 1.00 25.29 279 PHE B N 1
ATOM 6088 C CA . PHE B 1 279 ? -9.519 -12.340 29.047 1.00 24.83 279 PHE B CA 1
ATOM 6089 C C . PHE B 1 279 ? -8.385 -11.350 28.814 1.00 24.41 279 PHE B C 1
ATOM 6090 O O . PHE B 1 279 ? -7.318 -11.486 29.420 1.00 24.39 279 PHE B O 1
ATOM 6098 N N . GLY B 1 280 ? -8.601 -10.353 27.961 1.00 24.18 280 GLY B N 1
ATOM 6099 C CA . GLY B 1 280 ? -7.541 -9.399 27.695 1.00 23.11 280 GLY B CA 1
ATOM 6100 C C . GLY B 1 280 ? -7.068 -8.669 28.928 1.00 23.19 280 GLY B C 1
ATOM 6101 O O . GLY B 1 280 ? -5.882 -8.532 29.150 1.00 23.79 280 GLY B O 1
ATOM 6102 N N . ASP B 1 281 ? -8.006 -8.192 29.732 1.00 23.95 281 ASP B N 1
ATOM 6103 C CA . ASP B 1 281 ? -7.691 -7.453 30.938 1.00 24.43 281 ASP B CA 1
ATOM 6104 C C . ASP B 1 281 ? -6.805 -8.255 31.877 1.00 24.50 281 ASP B C 1
ATOM 6105 O O . ASP B 1 281 ? -5.707 -7.822 32.237 1.00 23.78 281 ASP B O 1
ATOM 6110 N N . ILE B 1 282 ? -7.276 -9.432 32.272 1.00 24.22 282 ILE B N 1
ATOM 6111 C CA . ILE B 1 282 ? -6.502 -10.249 33.179 1.00 23.17 282 ILE B CA 1
ATOM 6112 C C . ILE B 1 282 ? -5.229 -10.781 32.534 1.00 21.96 282 ILE B C 1
ATOM 6113 O O . ILE B 1 282 ? -4.234 -11.016 33.230 1.00 21.79 282 ILE B O 1
ATOM 6118 N N . LEU B 1 283 ? -5.249 -10.964 31.214 1.00 20.23 283 LEU B N 1
ATOM 6119 C CA . LEU B 1 283 ? -4.077 -11.492 30.526 1.00 18.79 283 LEU B CA 1
ATOM 6120 C C . LEU B 1 283 ? -2.950 -10.494 30.638 1.00 18.69 283 LEU B C 1
ATOM 6121 O O . LEU B 1 283 ? -1.773 -10.861 30.668 1.00 19.08 283 LEU B O 1
ATOM 6126 N N . ALA B 1 284 ? -3.302 -9.220 30.686 1.00 18.21 284 ALA B N 1
ATOM 6127 C CA . ALA B 1 284 ? -2.281 -8.203 30.819 1.00 18.83 284 ALA B CA 1
ATOM 6128 C C . ALA B 1 284 ? -1.660 -8.374 32.218 1.00 19.76 284 ALA B C 1
ATOM 6129 O O . ALA B 1 284 ? -0.482 -8.078 32.421 1.00 19.19 284 ALA B O 1
ATOM 6131 N N . GLY B 1 285 ? -2.466 -8.844 33.176 1.00 20.47 285 GLY B N 1
ATOM 6132 C CA . GLY B 1 285 ? -1.971 -9.068 34.518 1.00 21.80 285 GLY B CA 1
ATOM 6133 C C . GLY B 1 285 ? -1.019 -10.262 34.501 1.00 23.69 285 GLY B C 1
ATOM 6134 O O . GLY B 1 285 ? -0.073 -10.338 35.280 1.00 24.33 285 GLY B O 1
ATOM 6135 N N . TYR B 1 286 ? -1.275 -11.199 33.601 1.00 24.08 286 TYR B N 1
ATOM 6136 C CA . TYR B 1 286 ? -0.460 -12.388 33.465 1.00 24.49 286 TYR B CA 1
ATOM 6137 C C . TYR B 1 286 ? 0.904 -11.969 32.983 1.00 25.56 286 TYR B C 1
ATOM 6138 O O . TYR B 1 286 ? 1.927 -12.446 33.487 1.00 26.97 286 TYR B O 1
ATOM 6147 N N . PHE B 1 287 ? 0.936 -11.082 31.995 1.00 25.73 287 PHE B N 1
ATOM 6148 C CA . PHE B 1 287 ? 2.222 -10.619 31.471 1.00 25.75 287 PHE B CA 1
ATOM 6149 C C . PHE B 1 287 ? 3.063 -9.935 32.555 1.00 25.45 287 PHE B C 1
ATOM 6150 O O . PHE B 1 287 ? 4.257 -10.185 32.659 1.00 24.81 287 PHE B O 1
ATOM 6158 N N . ALA B 1 288 ? 2.437 -9.074 33.355 1.00 25.40 288 ALA B N 1
ATOM 6159 C CA . ALA B 1 288 ? 3.146 -8.379 34.411 1.00 25.60 288 ALA B CA 1
ATOM 6160 C C . ALA B 1 288 ? 3.692 -9.424 35.369 1.00 26.06 288 ALA B C 1
ATOM 6161 O O . ALA B 1 288 ? 4.811 -9.293 35.861 1.00 26.42 288 ALA B O 1
ATOM 6163 N N . LYS B 1 289 ? 2.909 -10.469 35.628 1.00 26.03 289 LYS B N 1
ATOM 6164 C CA . LYS B 1 289 ? 3.367 -11.522 36.529 1.00 26.47 289 LYS B CA 1
ATOM 6165 C C . LYS B 1 289 ? 4.616 -12.203 35.972 1.00 26.25 289 LYS B C 1
ATOM 6166 O O . LYS B 1 289 ? 5.581 -12.389 36.686 1.00 27.14 289 LYS B O 1
ATOM 6172 N N . LYS B 1 290 ? 4.599 -12.567 34.700 1.00 26.10 290 LYS B N 1
ATOM 6173 C CA . LYS B 1 290 ? 5.745 -13.210 34.093 1.00 26.43 290 LYS B CA 1
ATOM 6174 C C . LYS B 1 290 ? 6.924 -12.267 33.889 1.00 27.24 290 LYS B C 1
ATOM 6175 O O . LYS B 1 290 ? 8.053 -12.714 33.670 1.00 26.98 290 LYS B O 1
ATOM 6189 N N . GLY B 1 292 ? 7.930 -10.184 36.200 1.00 29.20 292 GLY B N 1
ATOM 6190 C CA . GLY B 1 292 ? 8.595 -10.074 37.483 1.00 28.83 292 GLY B CA 1
ATOM 6191 C C . GLY B 1 292 ? 7.725 -9.659 38.659 1.00 28.79 292 GLY B C 1
ATOM 6192 O O . GLY B 1 292 ? 8.117 -9.851 39.804 1.00 28.96 292 GLY B O 1
ATOM 6193 N N . LEU B 1 293 ? 6.556 -9.084 38.390 1.00 28.75 293 LEU B N 1
ATOM 6194 C CA . LEU B 1 293 ? 5.630 -8.655 39.443 1.00 28.91 293 LEU B CA 1
ATOM 6195 C C . LEU B 1 293 ? 5.356 -9.826 40.376 1.00 28.85 293 LEU B C 1
ATOM 6196 O O . LEU B 1 293 ? 4.663 -10.766 39.998 1.00 29.89 293 LEU B O 1
ATOM 6201 N N . PRO B 1 294 ? 5.860 -9.767 41.623 1.00 28.53 294 PRO B N 1
ATOM 6202 C CA . PRO B 1 294 ? 5.679 -10.842 42.612 1.00 26.84 294 PRO B CA 1
ATOM 6203 C C . PRO B 1 294 ? 4.314 -10.921 43.254 1.00 25.48 294 PRO B C 1
ATOM 6204 O O . PRO B 1 294 ? 4.177 -10.764 44.460 1.00 24.97 294 PRO B O 1
ATOM 6208 N N . ILE B 1 295 ? 3.308 -11.201 42.438 1.00 24.66 295 ILE B N 1
ATOM 6209 C CA . ILE B 1 295 ? 1.927 -11.296 42.908 1.00 23.81 295 ILE B CA 1
ATOM 6210 C C . ILE B 1 295 ? 1.382 -12.711 42.990 1.00 23.98 295 ILE B C 1
ATOM 6211 O O . ILE B 1 295 ? 1.888 -13.639 42.354 1.00 23.56 295 ILE B O 1
ATOM 6216 N N . GLU B 1 296 ? 0.319 -12.850 43.774 1.00 24.88 296 GLU B N 1
ATOM 6217 C CA . GLU B 1 296 ? -0.397 -14.118 43.968 1.00 24.70 296 GLU B CA 1
ATOM 6218 C C . GLU B 1 296 ? -1.055 -14.552 42.646 1.00 23.45 296 GLU B C 1
ATOM 6219 O O . GLU B 1 296 ? -0.931 -13.893 41.625 1.00 22.91 296 GLU B O 1
ATOM 6225 N N . LYS B 1 297 ? -1.770 -15.665 42.678 1.00 23.07 297 LYS B N 1
ATOM 6226 C CA . LYS B 1 297 ? -2.466 -16.137 41.494 1.00 22.33 297 LYS B CA 1
ATOM 6227 C C . LYS B 1 297 ? -3.499 -15.107 41.081 1.00 21.45 297 LYS B C 1
ATOM 6228 O O . LYS B 1 297 ? -4.202 -14.546 41.919 1.00 22.14 297 LYS B O 1
ATOM 6234 N N . LEU B 1 298 ? -3.591 -14.873 39.779 1.00 19.66 298 LEU B N 1
ATOM 6235 C CA . LEU B 1 298 ? -4.559 -13.951 39.232 1.00 17.97 298 LEU B CA 1
ATOM 6236 C C . LEU B 1 298 ? -5.913 -14.620 39.361 1.00 17.28 298 LEU B C 1
ATOM 6237 O O . LEU B 1 298 ? -6.063 -15.795 39.043 1.00 17.41 298 LEU B O 1
ATOM 6242 N N . ALA B 1 299 ? -6.896 -13.879 39.845 1.00 17.45 299 ALA B N 1
ATOM 6243 C CA . ALA B 1 299 ? -8.254 -14.412 40.029 1.00 18.30 299 ALA B CA 1
ATOM 6244 C C . ALA B 1 299 ? -9.207 -13.997 38.913 1.00 17.87 299 ALA B C 1
ATOM 6245 O O . ALA B 1 299 ? -9.453 -12.815 38.703 1.00 17.48 299 ALA B O 1
ATOM 6247 N N . ILE B 1 300 ? -9.732 -14.974 38.197 1.00 18.55 300 ILE B N 1
ATOM 6248 C CA . ILE B 1 300 ? -10.655 -14.687 37.115 1.00 19.82 300 ILE B CA 1
ATOM 6249 C C . ILE B 1 300 ? -12.036 -14.734 37.695 1.00 20.84 300 ILE B C 1
ATOM 6250 O O . ILE B 1 300 ? -12.439 -15.748 38.240 1.00 22.55 300 ILE B O 1
ATOM 6255 N N . ALA B 1 301 ? -12.759 -13.631 37.611 1.00 22.77 301 ALA B N 1
ATOM 6256 C CA . ALA B 1 301 ? -14.128 -13.587 38.120 1.00 24.19 301 ALA B CA 1
ATOM 6257 C C . ALA B 1 301 ? -15.048 -13.493 36.899 1.00 25.48 301 ALA B C 1
ATOM 6258 O O . ALA B 1 301 ? -14.856 -12.652 36.003 1.00 24.59 301 ALA B O 1
ATOM 6260 N N . THR B 1 302 ? -16.044 -14.362 36.844 1.00 27.07 302 THR B N 1
ATOM 6261 C CA . THR B 1 302 ? -16.954 -14.357 35.699 1.00 29.03 302 THR B CA 1
ATOM 6262 C C . THR B 1 302 ? -18.392 -14.366 36.148 1.00 29.53 302 THR B C 1
ATOM 6263 O O . THR B 1 302 ? -18.677 -14.610 37.317 1.00 30.63 302 THR B O 1
ATOM 6267 N N . ASN B 1 303 ? -19.308 -14.072 35.235 1.00 30.46 303 ASN B N 1
ATOM 6268 C CA . ASN B 1 303 ? -20.713 -14.126 35.610 1.00 31.07 303 ASN B CA 1
ATOM 6269 C C . ASN B 1 303 ? -21.193 -15.493 35.174 1.00 31.94 303 ASN B C 1
ATOM 6270 O O . ASN B 1 303 ? -20.388 -16.410 35.069 1.00 31.13 303 ASN B O 1
ATOM 6275 N N . GLU B 1 304 ? -22.487 -15.640 34.916 1.00 34.18 304 GLU B N 1
ATOM 6276 C CA . GLU B 1 304 ? -23.015 -16.950 34.548 1.00 35.42 304 GLU B CA 1
ATOM 6277 C C . GLU B 1 304 ? -22.390 -17.547 33.311 1.00 34.65 304 GLU B C 1
ATOM 6278 O O . GLU B 1 304 ? -22.335 -18.764 33.190 1.00 34.41 304 GLU B O 1
ATOM 6284 N N . ASN B 1 305 ? -21.924 -16.704 32.398 1.00 34.32 305 ASN B N 1
ATOM 6285 C CA . ASN B 1 305 ? -21.244 -17.188 31.207 1.00 34.83 305 ASN B CA 1
ATOM 6286 C C . ASN B 1 305 ? -19.830 -17.558 31.666 1.00 35.53 305 ASN B C 1
ATOM 6287 O O . ASN B 1 305 ? -18.877 -16.787 31.521 1.00 35.36 305 ASN B O 1
ATOM 6292 N N . ASP B 1 306 ? -19.718 -18.762 32.222 1.00 35.63 306 ASP B N 1
ATOM 6293 C CA . ASP B 1 306 ? -18.480 -19.266 32.792 1.00 36.79 306 ASP B CA 1
ATOM 6294 C C . ASP B 1 306 ? -17.592 -20.187 31.943 1.00 36.66 306 ASP B C 1
ATOM 6295 O O . ASP B 1 306 ? -16.992 -21.134 32.472 1.00 36.41 306 ASP B O 1
ATOM 6300 N N . ILE B 1 307 ? -17.483 -19.925 30.649 1.00 35.36 307 ILE B N 1
ATOM 6301 C CA . ILE B 1 307 ? -16.640 -20.779 29.841 1.00 34.91 307 ILE B CA 1
ATOM 6302 C C . ILE B 1 307 ? -15.259 -20.899 30.510 1.00 35.26 307 ILE B C 1
ATOM 6303 O O . ILE B 1 307 ? -14.711 -21.995 30.645 1.00 35.55 307 ILE B O 1
ATOM 6308 N N . LEU B 1 308 ? -14.713 -19.781 30.968 1.00 34.75 308 LEU B N 1
ATOM 6309 C CA . LEU B 1 308 ? -13.414 -19.815 31.607 1.00 35.23 308 LEU B CA 1
ATOM 6310 C C . LEU B 1 308 ? -13.361 -20.603 32.923 1.00 35.72 308 LEU B C 1
ATOM 6311 O O . LEU B 1 308 ? -12.423 -21.376 33.160 1.00 34.85 308 LEU B O 1
ATOM 6316 N N . ASP B 1 309 ? -14.354 -20.400 33.783 1.00 36.54 309 ASP B N 1
ATOM 6317 C CA . ASP B 1 309 ? -14.372 -21.103 35.058 1.00 37.55 309 ASP B CA 1
ATOM 6318 C C . ASP B 1 309 ? -14.467 -22.597 34.853 1.00 37.67 309 ASP B C 1
ATOM 6319 O O . ASP B 1 309 ? -13.887 -23.364 35.617 1.00 38.15 309 ASP B O 1
ATOM 6324 N N . ARG B 1 310 ? -15.198 -23.014 33.825 1.00 37.79 310 ARG B N 1
ATOM 6325 C CA . ARG B 1 310 ? -15.333 -24.438 33.539 1.00 37.05 310 ARG B CA 1
ATOM 6326 C C . ARG B 1 310 ? -14.024 -24.982 32.995 1.00 36.78 310 ARG B C 1
ATOM 6327 O O . ARG B 1 310 ? -13.582 -26.059 33.391 1.00 36.98 310 ARG B O 1
ATOM 6335 N N . PHE B 1 311 ? -13.398 -24.243 32.091 1.00 36.18 311 PHE B N 1
ATOM 6336 C CA . PHE B 1 311 ? -12.133 -24.715 31.540 1.00 37.05 311 PHE B CA 1
ATOM 6337 C C . PHE B 1 311 ? -11.104 -24.933 32.642 1.00 38.12 311 PHE B C 1
ATOM 6338 O O . PHE B 1 311 ? -10.535 -26.013 32.781 1.00 37.81 311 PHE B O 1
ATOM 6346 N N . LEU B 1 312 ? -10.868 -23.887 33.426 1.00 39.13 312 LEU B N 1
ATOM 6347 C CA . LEU B 1 312 ? -9.889 -23.949 34.481 1.00 39.16 312 LEU B CA 1
ATOM 6348 C C . LEU B 1 312 ? -10.190 -25.054 35.484 1.00 39.16 312 LEU B C 1
ATOM 6349 O O . LEU B 1 312 ? -9.387 -25.354 36.355 1.00 39.40 312 LEU B O 1
ATOM 6354 N N . LYS B 1 313 ? -11.343 -25.679 35.354 1.00 39.22 313 LYS B N 1
ATOM 6355 C CA . LYS B 1 313 ? -11.725 -26.725 36.290 1.00 39.57 313 LYS B CA 1
ATOM 6356 C C . LYS B 1 313 ? -11.698 -28.136 35.697 1.00 39.45 313 LYS B C 1
ATOM 6357 O O . LYS B 1 313 ? -11.551 -29.114 36.423 1.00 40.10 313 LYS B O 1
ATOM 6363 N N . SER B 1 314 ? -11.819 -28.230 34.377 1.00 38.85 314 SER B N 1
ATOM 6364 C CA . SER B 1 314 ? -11.850 -29.507 33.683 1.00 38.24 314 SER B CA 1
ATOM 6365 C C . SER B 1 314 ? -10.832 -29.665 32.564 1.00 38.25 314 SER B C 1
ATOM 6366 O O . SER B 1 314 ? -10.370 -30.771 32.293 1.00 39.00 314 SER B O 1
ATOM 6369 N N . GLY B 1 315 ? -10.504 -28.576 31.890 1.00 37.37 315 GLY B N 1
ATOM 6370 C CA . GLY B 1 315 ? -9.574 -28.680 30.787 1.00 37.75 315 GLY B CA 1
ATOM 6371 C C . GLY B 1 315 ? -10.417 -28.815 29.544 1.00 37.97 315 GLY B C 1
ATOM 6372 O O . GLY B 1 315 ? -9.926 -29.121 28.457 1.00 36.96 315 GLY B O 1
ATOM 6373 N N . LEU B 1 316 ? -11.712 -28.588 29.733 1.00 38.81 316 LEU B N 1
ATOM 6374 C CA . LEU B 1 316 ? -12.674 -28.653 28.653 1.00 40.01 316 LEU B CA 1
ATOM 6375 C C . LEU B 1 316 ? -13.159 -27.247 28.291 1.00 40.48 316 LEU B C 1
ATOM 6376 O O . LEU B 1 316 ? -13.938 -26.633 29.012 1.00 40.22 316 LEU B O 1
ATOM 6381 N N . TYR B 1 317 ? -12.668 -26.736 27.169 1.00 41.86 317 TYR B N 1
ATOM 6382 C CA . TYR B 1 317 ? -13.055 -25.417 26.679 1.00 43.02 317 TYR B CA 1
ATOM 6383 C C . TYR B 1 317 ? -14.203 -25.652 25.703 1.00 44.26 317 TYR B C 1
ATOM 6384 O O . TYR B 1 317 ? -14.001 -25.889 24.520 1.00 43.90 317 TYR B O 1
ATOM 6393 N N . GLU B 1 318 ? -15.416 -25.607 26.231 1.00 47.07 318 GLU B N 1
ATOM 6394 C CA . GLU B 1 318 ? -16.603 -25.835 25.434 1.00 49.75 318 GLU B CA 1
ATOM 6395 C C . GLU B 1 318 ? -17.494 -24.601 25.370 1.00 50.90 318 GLU B C 1
ATOM 6396 O O . GLU B 1 318 ? -17.824 -24.004 26.387 1.00 50.20 318 GLU B O 1
ATOM 6402 N N . ARG B 1 319 ? -17.860 -24.217 24.154 1.00 53.49 319 ARG B N 1
ATOM 6403 C CA . ARG B 1 319 ? -18.723 -23.064 23.936 1.00 55.92 319 ARG B CA 1
ATOM 6404 C C . ARG B 1 319 ? -20.156 -23.440 24.282 1.00 57.62 319 ARG B C 1
ATOM 6405 O O . ARG B 1 319 ? -20.611 -24.530 23.930 1.00 58.20 319 ARG B O 1
ATOM 6413 N N . SER B 1 320 ? -20.856 -22.562 24.996 1.00 59.58 320 SER B N 1
ATOM 6414 C CA . SER B 1 320 ? -22.256 -22.821 25.341 1.00 61.66 320 SER B CA 1
ATOM 6415 C C . SER B 1 320 ? -23.122 -22.508 24.118 1.00 62.74 320 SER B C 1
ATOM 6416 O O . SER B 1 320 ? -22.658 -21.922 23.139 1.00 63.21 320 SER B O 1
ATOM 6419 N N . ASP B 1 321 ? -24.384 -22.903 24.181 1.00 63.84 321 ASP B N 1
ATOM 6420 C CA . ASP B 1 321 ? -25.321 -22.664 23.090 1.00 64.62 321 ASP B CA 1
ATOM 6421 C C . ASP B 1 321 ? -26.042 -21.364 23.380 1.00 64.78 321 ASP B C 1
ATOM 6422 O O . ASP B 1 321 ? -26.244 -20.528 22.494 1.00 65.33 321 ASP B O 1
ATOM 6427 N N . LYS B 1 322 ? -26.412 -21.204 24.647 1.00 64.60 322 LYS B N 1
ATOM 6428 C CA . LYS B 1 322 ? -27.127 -20.025 25.111 1.00 64.03 322 LYS B CA 1
ATOM 6429 C C . LYS B 1 322 ? -26.221 -19.050 25.859 1.00 62.67 322 LYS B C 1
ATOM 6430 O O . LYS B 1 322 ? -25.374 -19.459 26.659 1.00 62.67 322 LYS B O 1
ATOM 6436 N N . VAL B 1 323 ? -26.404 -17.762 25.573 1.00 60.99 323 VAL B N 1
ATOM 6437 C CA . VAL B 1 323 ? -25.667 -16.692 26.230 1.00 58.48 323 VAL B CA 1
ATOM 6438 C C . VAL B 1 323 ? -26.583 -16.219 27.343 1.00 57.20 323 VAL B C 1
ATOM 6439 O O . VAL B 1 323 ? -27.446 -15.368 27.110 1.00 57.32 323 VAL B O 1
ATOM 6443 N N . ALA B 1 324 ? -26.414 -16.787 28.537 1.00 55.17 324 ALA B N 1
ATOM 6444 C CA . ALA B 1 324 ? -27.229 -16.417 29.694 1.00 52.80 324 ALA B CA 1
ATOM 6445 C C . ALA B 1 324 ? -27.192 -14.906 29.906 1.00 51.27 324 ALA B C 1
ATOM 6446 O O . ALA B 1 324 ? -26.137 -14.267 29.771 1.00 51.19 324 ALA B O 1
ATOM 6448 N N . ALA B 1 325 ? -28.353 -14.334 30.213 1.00 49.31 325 ALA B N 1
ATOM 6449 C CA . ALA B 1 325 ? -28.442 -12.905 30.455 1.00 47.53 325 ALA B CA 1
ATOM 6450 C C . ALA B 1 325 ? -27.964 -12.697 31.879 1.00 46.13 325 ALA B C 1
ATOM 6451 O O . ALA B 1 325 ? -28.205 -13.542 32.750 1.00 45.74 325 ALA B O 1
ATOM 6453 N N . THR B 1 326 ? -27.276 -11.588 32.121 1.00 44.19 326 THR B N 1
ATOM 6454 C CA . THR B 1 326 ? -26.785 -11.318 33.464 1.00 42.31 326 THR B CA 1
ATOM 6455 C C . THR B 1 326 ? -26.849 -9.838 33.740 1.00 41.73 326 THR B C 1
ATOM 6456 O O . THR B 1 326 ? -27.174 -9.049 32.853 1.00 41.42 326 THR B O 1
ATOM 6460 N N . LEU B 1 327 ? -26.535 -9.478 34.981 1.00 41.08 327 LEU B N 1
ATOM 6461 C CA . LEU B 1 327 ? -26.511 -8.096 35.410 1.00 40.13 327 LEU B CA 1
ATOM 6462 C C . LEU B 1 327 ? -25.226 -7.447 34.934 1.00 39.47 327 LEU B C 1
ATOM 6463 O O . LEU B 1 327 ? -25.087 -6.232 35.003 1.00 39.58 327 LEU B O 1
ATOM 6468 N N . SER B 1 328 ? -24.291 -8.260 34.451 1.00 38.65 328 SER B N 1
ATOM 6469 C CA . SER B 1 328 ? -23.013 -7.746 33.962 1.00 38.68 328 SER B CA 1
ATOM 6470 C C . SER B 1 328 ? -22.807 -8.040 32.469 1.00 38.30 328 SER B C 1
ATOM 6471 O O . SER B 1 328 ? -21.836 -8.680 32.060 1.00 37.57 328 SER B O 1
ATOM 6474 N N . PRO B 1 329 ? -23.717 -7.527 31.630 1.00 38.30 329 PRO B N 1
ATOM 6475 C CA . PRO B 1 329 ? -23.700 -7.703 30.171 1.00 37.94 329 PRO B CA 1
ATOM 6476 C C . PRO B 1 329 ? -22.365 -7.705 29.440 1.00 38.02 329 PRO B C 1
ATOM 6477 O O . PRO B 1 329 ? -22.156 -8.546 28.580 1.00 39.38 329 PRO B O 1
ATOM 6481 N N . ALA B 1 330 ? -21.456 -6.792 29.765 1.00 38.49 330 ALA B N 1
ATOM 6482 C CA . ALA B 1 330 ? -20.164 -6.726 29.061 1.00 39.34 330 ALA B CA 1
ATOM 6483 C C . ALA B 1 330 ? -19.237 -7.945 29.204 1.00 40.25 330 ALA B C 1
ATOM 6484 O O . ALA B 1 330 ? -18.173 -8.004 28.594 1.00 40.37 330 ALA B O 1
ATOM 6494 N N . ASP B 1 332 ? -20.827 -11.056 29.192 1.00 45.98 332 ASP B N 1
ATOM 6495 C CA . ASP B 1 332 ? -21.715 -12.082 28.626 1.00 46.94 332 ASP B CA 1
ATOM 6496 C C . ASP B 1 332 ? -21.162 -12.544 27.277 1.00 46.84 332 ASP B C 1
ATOM 6497 O O . ASP B 1 332 ? -21.584 -12.054 26.235 1.00 47.37 332 ASP B O 1
ATOM 6502 N N . ILE B 1 333 ? -20.237 -13.500 27.310 1.00 46.33 333 ILE B N 1
ATOM 6503 C CA . ILE B 1 333 ? -19.576 -13.994 26.105 1.00 45.63 333 ILE B CA 1
ATOM 6504 C C . ILE B 1 333 ? -19.638 -15.514 25.950 1.00 45.51 333 ILE B C 1
ATOM 6505 O O . ILE B 1 333 ? -19.765 -16.231 26.939 1.00 45.26 333 ILE B O 1
ATOM 6510 N N . LEU B 1 334 ? -19.522 -16.003 24.714 1.00 45.33 334 LEU B N 1
ATOM 6511 C CA . LEU B 1 334 ? -19.541 -17.451 24.472 1.00 46.00 334 LEU B CA 1
ATOM 6512 C C . LEU B 1 334 ? -18.138 -18.030 24.498 1.00 45.29 334 LEU B C 1
ATOM 6513 O O . LEU B 1 334 ? -17.939 -19.141 24.985 1.00 45.60 334 LEU B O 1
ATOM 6518 N N . ILE B 1 335 ? -17.180 -17.270 23.961 1.00 44.27 335 ILE B N 1
ATOM 6519 C CA . ILE B 1 335 ? -15.771 -17.660 23.925 1.00 43.39 335 ILE B CA 1
ATOM 6520 C C . ILE B 1 335 ? -14.863 -16.463 24.212 1.00 42.38 335 ILE B C 1
ATOM 6521 O O . ILE B 1 335 ? -14.936 -15.429 23.541 1.00 42.59 335 ILE B O 1
ATOM 6526 N N . SER B 1 336 ? -13.992 -16.627 25.205 1.00 40.85 336 SER B N 1
ATOM 6527 C CA . SER B 1 336 ? -13.059 -15.586 25.636 1.00 38.11 336 SER B CA 1
ATOM 6528 C C . SER B 1 336 ? -11.903 -15.446 24.642 1.00 36.33 336 SER B C 1
ATOM 6529 O O . SER B 1 336 ? -10.882 -16.085 24.792 1.00 36.04 336 SER B O 1
ATOM 6532 N N . SER B 1 337 ? -12.064 -14.583 23.645 1.00 34.53 337 SER B N 1
ATOM 6533 C CA . SER B 1 337 ? -11.063 -14.408 22.596 1.00 33.30 337 SER B CA 1
ATOM 6534 C C . SER B 1 337 ? -9.570 -14.412 22.931 1.00 32.57 337 SER B C 1
ATOM 6535 O O . SER B 1 337 ? -8.816 -15.173 22.341 1.00 33.15 337 SER B O 1
ATOM 6538 N N . ASN B 1 338 ? -9.119 -13.574 23.850 1.00 31.39 338 ASN B N 1
ATOM 6539 C CA . ASN B 1 338 ? -7.695 -13.538 24.193 1.00 29.32 338 ASN B CA 1
ATOM 6540 C C . ASN B 1 338 ? -7.161 -14.766 24.923 1.00 27.86 338 ASN B C 1
ATOM 6541 O O . ASN B 1 338 ? -5.956 -14.991 24.980 1.00 26.73 338 ASN B O 1
ATOM 6546 N N . PHE B 1 339 ? -8.060 -15.557 25.482 1.00 26.80 339 PHE B N 1
ATOM 6547 C CA . PHE B 1 339 ? -7.642 -16.734 26.200 1.00 26.98 339 PHE B CA 1
ATOM 6548 C C . PHE B 1 339 ? -6.632 -17.546 25.382 1.00 27.48 339 PHE B C 1
ATOM 6549 O O . PHE B 1 339 ? -5.722 -18.202 25.923 1.00 27.27 339 PHE B O 1
ATOM 6557 N N . GLU B 1 340 ? -6.807 -17.492 24.070 1.00 27.42 340 GLU B N 1
ATOM 6558 C CA . GLU B 1 340 ? -5.938 -18.199 23.172 1.00 26.70 340 GLU B CA 1
ATOM 6559 C C . GLU B 1 340 ? -4.512 -17.798 23.472 1.00 25.61 340 GLU B C 1
ATOM 6560 O O . GLU B 1 340 ? -3.625 -18.649 23.494 1.00 26.22 340 GLU B O 1
ATOM 6566 N N . ARG B 1 341 ? -4.279 -16.513 23.707 1.00 23.15 341 ARG B N 1
ATOM 6567 C CA . ARG B 1 341 ? -2.918 -16.075 23.985 1.00 22.24 341 ARG B CA 1
ATOM 6568 C C . ARG B 1 341 ? -2.319 -16.832 25.152 1.00 22.33 341 ARG B C 1
ATOM 6569 O O . ARG B 1 341 ? -1.165 -17.222 25.106 1.00 22.03 341 ARG B O 1
ATOM 6577 N N . LEU B 1 342 ? -3.103 -17.036 26.209 1.00 22.61 342 LEU B N 1
ATOM 6578 C CA . LEU B 1 342 ? -2.600 -17.771 27.359 1.00 22.18 342 LEU B CA 1
ATOM 6579 C C . LEU B 1 342 ? -2.266 -19.204 26.953 1.00 22.93 342 LEU B C 1
ATOM 6580 O O . LEU B 1 342 ? -1.194 -19.725 27.293 1.00 22.84 342 LEU B O 1
ATOM 6585 N N . LEU B 1 343 ? -3.198 -19.835 26.237 1.00 23.08 343 LEU B N 1
ATOM 6586 C CA . LEU B 1 343 ? -3.015 -21.215 25.782 1.00 23.30 343 LEU B CA 1
ATOM 6587 C C . LEU B 1 343 ? -1.704 -21.400 25.020 1.00 22.97 343 LEU B C 1
ATOM 6588 O O . LEU B 1 343 ? -1.069 -22.442 25.120 1.00 22.73 343 LEU B O 1
ATOM 6593 N N . TRP B 1 344 ? -1.282 -20.382 24.281 1.00 22.79 344 TRP B N 1
ATOM 6594 C CA . TRP B 1 344 ? -0.044 -20.509 23.532 1.00 23.46 344 TRP B CA 1
ATOM 6595 C C . TRP B 1 344 ? 1.128 -20.656 24.483 1.00 23.71 344 TRP B C 1
ATOM 6596 O O . TRP B 1 344 ? 1.937 -21.572 24.336 1.00 24.39 344 TRP B O 1
ATOM 6607 N N . TYR B 1 345 ? 1.224 -19.758 25.458 1.00 23.18 345 TYR B N 1
ATOM 6608 C CA . TYR B 1 345 ? 2.316 -19.848 26.413 1.00 22.98 345 TYR B CA 1
ATOM 6609 C C . TYR B 1 345 ? 2.230 -21.151 27.188 1.00 24.39 345 TYR B C 1
ATOM 6610 O O . TYR B 1 345 ? 3.250 -21.779 27.468 1.00 25.22 345 TYR B O 1
ATOM 6619 N N . LEU B 1 346 ? 1.018 -21.567 27.534 1.00 25.36 346 LEU B N 1
ATOM 6620 C CA . LEU B 1 346 ? 0.857 -22.810 28.256 1.00 26.59 346 LEU B CA 1
ATOM 6621 C C . LEU B 1 346 ? 1.358 -23.970 27.397 1.00 28.21 346 LEU B C 1
ATOM 6622 O O . LEU B 1 346 ? 2.236 -24.733 27.823 1.00 29.20 346 LEU B O 1
ATOM 6627 N N . ALA B 1 347 ? 0.834 -24.085 26.176 1.00 28.60 347 ALA B N 1
ATOM 6628 C CA . ALA B 1 347 ? 1.252 -25.153 25.274 1.00 28.31 347 ALA B CA 1
ATOM 6629 C C . ALA B 1 347 ? 2.763 -25.123 25.079 1.00 28.28 347 ALA B C 1
ATOM 6630 O O . ALA B 1 347 ? 3.408 -26.170 25.086 1.00 28.68 347 ALA B O 1
ATOM 6632 N N . ARG B 1 348 ? 3.333 -23.930 24.918 1.00 28.07 348 ARG B N 1
ATOM 6633 C CA . ARG B 1 348 ? 4.772 -23.831 24.700 1.00 28.45 348 ARG B CA 1
ATOM 6634 C C . ARG B 1 348 ? 5.607 -24.383 25.849 1.00 30.27 348 ARG B C 1
ATOM 6635 O O . ARG B 1 348 ? 6.623 -25.049 25.641 1.00 30.58 348 ARG B O 1
ATOM 6643 N N . GLU B 1 349 ? 5.181 -24.116 27.070 1.00 31.80 349 GLU B N 1
ATOM 6644 C CA . GLU B 1 349 ? 5.932 -24.605 28.201 1.00 32.94 349 GLU B CA 1
ATOM 6645 C C . GLU B 1 349 ? 5.676 -26.059 28.555 1.00 32.89 349 GLU B C 1
ATOM 6646 O O . GLU B 1 349 ? 6.600 -26.751 28.951 1.00 33.52 349 GLU B O 1
ATOM 6652 N N . TYR B 1 350 ? 4.444 -26.537 28.398 1.00 32.72 350 TYR B N 1
ATOM 6653 C CA . TYR B 1 350 ? 4.139 -27.914 28.785 1.00 32.89 350 TYR B CA 1
ATOM 6654 C C . TYR B 1 350 ? 3.904 -28.970 27.711 1.00 33.40 350 TYR B C 1
ATOM 6655 O O . TYR B 1 350 ? 3.668 -30.129 28.046 1.00 34.06 350 TYR B O 1
ATOM 6664 N N . LEU B 1 351 ? 3.962 -28.597 26.437 1.00 33.42 351 LEU B N 1
ATOM 6665 C CA . LEU B 1 351 ? 3.718 -29.566 25.380 1.00 33.12 351 LEU B CA 1
ATOM 6666 C C . LEU B 1 351 ? 4.685 -29.417 24.225 1.00 34.39 351 LEU B C 1
ATOM 6667 O O . LEU B 1 351 ? 4.857 -30.344 23.443 1.00 35.66 351 LEU B O 1
ATOM 6672 N N . ALA B 1 352 ? 5.321 -28.260 24.105 1.00 34.77 352 ALA B N 1
ATOM 6673 C CA . ALA B 1 352 ? 6.246 -28.054 23.010 1.00 35.20 352 ALA B CA 1
ATOM 6674 C C . ALA B 1 352 ? 7.681 -27.882 23.474 1.00 35.87 352 ALA B C 1
ATOM 6675 O O . ALA B 1 352 ? 8.545 -27.476 22.686 1.00 35.94 352 ALA B O 1
ATOM 6677 N N . ASN B 1 353 ? 7.929 -28.187 24.744 1.00 36.01 353 ASN B N 1
ATOM 6678 C CA . ASN B 1 353 ? 9.255 -28.060 25.328 1.00 37.05 353 ASN B CA 1
ATOM 6679 C C . ASN B 1 353 ? 9.970 -26.784 24.856 1.00 36.44 353 ASN B C 1
ATOM 6680 O O . ASN B 1 353 ? 11.164 -26.800 24.541 1.00 36.31 353 ASN B O 1
ATOM 6685 N N . GLY B 1 354 ? 9.231 -25.682 24.795 1.00 35.29 354 GLY B N 1
ATOM 6686 C CA . GLY B 1 354 ? 9.828 -24.425 24.394 1.00 35.44 354 GLY B CA 1
ATOM 6687 C C . GLY B 1 354 ? 9.792 -24.085 22.920 1.00 36.48 354 GLY B C 1
ATOM 6688 O O . GLY B 1 354 ? 10.097 -22.951 22.549 1.00 36.85 354 GLY B O 1
ATOM 6689 N N . ASP B 1 355 ? 9.416 -25.047 22.079 1.00 37.03 355 ASP B N 1
ATOM 6690 C CA . ASP B 1 355 ? 9.350 -24.836 20.637 1.00 37.39 355 ASP B CA 1
ATOM 6691 C C . ASP B 1 355 ? 8.192 -23.918 20.258 1.00 36.98 355 ASP B C 1
ATOM 6692 O O . ASP B 1 355 ? 7.035 -24.342 20.252 1.00 37.23 355 ASP B O 1
ATOM 6697 N N . ASP B 1 356 ? 8.500 -22.669 19.935 1.00 36.11 356 ASP B N 1
ATOM 6698 C CA . ASP B 1 356 ? 7.470 -21.717 19.523 1.00 35.73 356 ASP B CA 1
ATOM 6699 C C . ASP B 1 356 ? 6.601 -22.293 18.384 1.00 34.77 356 ASP B C 1
ATOM 6700 O O . ASP B 1 356 ? 5.374 -22.181 18.391 1.00 33.31 356 ASP B O 1
ATOM 6705 N N . LEU B 1 357 ? 7.253 -22.929 17.417 1.00 34.52 357 LEU B N 1
ATOM 6706 C CA . LEU B 1 357 ? 6.566 -23.480 16.259 1.00 34.51 357 LEU B CA 1
ATOM 6707 C C . LEU B 1 357 ? 5.634 -24.668 16.529 1.00 35.25 357 LEU B C 1
ATOM 6708 O O . LEU B 1 357 ? 4.586 -24.793 15.877 1.00 35.77 357 LEU B O 1
ATOM 6713 N N . LYS B 1 358 ? 5.995 -25.548 17.457 1.00 34.97 358 LYS B N 1
ATOM 6714 C CA . LYS B 1 358 ? 5.107 -26.668 17.746 1.00 35.16 358 LYS B CA 1
ATOM 6715 C C . LYS B 1 358 ? 3.928 -26.142 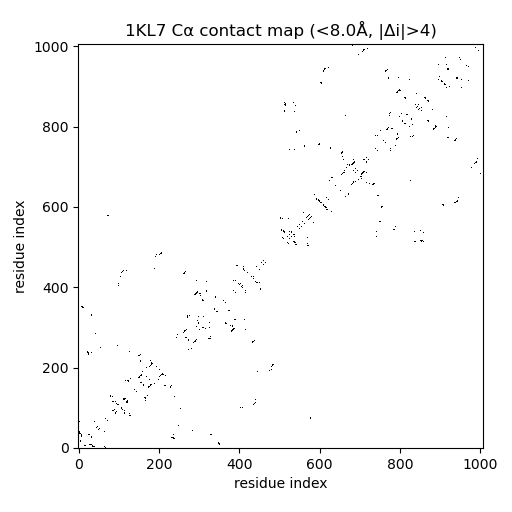18.560 1.00 33.78 358 LYS B C 1
ATOM 6716 O O . LYS B 1 358 ? 2.865 -26.755 18.618 1.00 31.95 358 LYS B O 1
ATOM 6722 N N . ALA B 1 359 ? 4.140 -24.995 19.194 1.00 33.64 359 ALA B N 1
ATOM 6723 C CA . ALA B 1 359 ? 3.105 -24.371 19.998 1.00 34.03 359 ALA B CA 1
ATOM 6724 C C . ALA B 1 359 ? 2.023 -23.841 19.053 1.00 33.68 359 ALA B C 1
ATOM 6725 O O . ALA B 1 359 ? 0.837 -24.003 19.317 1.00 32.88 359 ALA B O 1
ATOM 6727 N N . GLY B 1 360 ? 2.437 -23.224 17.951 1.00 34.14 360 GLY B N 1
ATOM 6728 C CA . GLY B 1 360 ? 1.469 -22.741 16.980 1.00 35.38 360 GLY B CA 1
ATOM 6729 C C . GLY B 1 360 ? 0.651 -23.906 16.419 1.00 36.20 360 GLY B C 1
ATOM 6730 O O . GLY B 1 360 ? -0.573 -23.806 16.272 1.00 36.32 360 GLY B O 1
ATOM 6731 N N . GLU B 1 361 ? 1.334 -25.009 16.117 1.00 36.17 361 GLU B N 1
ATOM 6732 C CA . GLU B 1 361 ? 0.715 -26.212 15.572 1.00 37.44 361 GLU B CA 1
ATOM 6733 C C . GLU B 1 361 ? -0.368 -26.672 16.531 1.00 36.85 361 GLU B C 1
ATOM 6734 O O . GLU B 1 361 ? -1.518 -26.874 16.136 1.00 36.92 361 GLU B O 1
ATOM 6740 N N . ILE B 1 362 ? 0.015 -26.820 17.797 1.00 36.48 362 ILE B N 1
ATOM 6741 C CA . ILE B 1 362 ? -0.879 -27.270 18.870 1.00 35.76 362 ILE B CA 1
ATOM 6742 C C . ILE B 1 362 ? -2.096 -26.379 19.116 1.00 35.41 362 ILE B C 1
ATOM 6743 O O . ILE B 1 362 ? -3.217 -26.883 19.267 1.00 35.19 362 ILE B O 1
ATOM 6748 N N . VAL B 1 363 ? -1.865 -25.066 19.179 1.00 34.29 363 VAL B N 1
ATOM 6749 C CA . VAL B 1 363 ? -2.940 -24.110 19.406 1.00 33.47 363 VAL B CA 1
ATOM 6750 C C . VAL B 1 363 ? -3.870 -24.097 18.194 1.00 34.05 363 VAL B C 1
ATOM 6751 O O . VAL B 1 363 ? -5.106 -24.121 18.343 1.00 32.70 363 VAL B O 1
ATOM 6755 N N . ASN B 1 364 ? -3.281 -24.083 16.997 1.00 34.80 364 ASN B N 1
ATOM 6756 C CA . ASN B 1 364 ? -4.083 -24.082 15.784 1.00 36.36 364 ASN B CA 1
ATOM 6757 C C . ASN B 1 364 ? -4.994 -25.315 15.700 1.00 37.27 364 ASN B C 1
ATOM 6758 O O . ASN B 1 364 ? -6.143 -25.207 15.265 1.00 37.03 364 ASN B O 1
ATOM 6763 N N . ASN B 1 365 ? -4.507 -26.481 16.126 1.00 37.97 365 ASN B N 1
ATOM 6764 C CA . ASN B 1 365 ? -5.350 -27.672 16.080 1.00 39.25 365 ASN B CA 1
ATOM 6765 C C . ASN B 1 365 ? -6.475 -27.585 17.109 1.00 39.78 365 ASN B C 1
ATOM 6766 O O . ASN B 1 365 ? -7.589 -28.069 16.869 1.00 40.36 365 ASN B O 1
ATOM 6771 N N . TRP B 1 366 ? -6.189 -26.976 18.254 1.00 39.30 366 TRP B N 1
ATOM 6772 C CA . TRP B 1 366 ? -7.205 -26.823 19.290 1.00 39.29 366 TRP B CA 1
ATOM 6773 C C . TRP B 1 366 ? -8.352 -25.909 18.848 1.00 39.99 366 TRP B C 1
ATOM 6774 O O . TRP B 1 366 ? -9.514 -26.215 19.087 1.00 38.87 366 TRP B O 1
ATOM 6785 N N . PHE B 1 367 ? -8.025 -24.771 18.237 1.00 41.37 367 PHE B N 1
ATOM 6786 C CA . PHE B 1 367 ? -9.075 -23.866 17.813 1.00 42.90 367 PHE B CA 1
ATOM 6787 C C . PHE B 1 367 ? -9.780 -24.382 16.576 1.00 44.36 367 PHE B C 1
ATOM 6788 O O . PHE B 1 367 ? -10.844 -23.876 16.192 1.00 44.46 367 PHE B O 1
ATOM 6796 N N . GLN B 1 368 ? -9.194 -25.420 15.978 1.00 45.09 368 GLN B N 1
ATOM 6797 C CA . GLN B 1 368 ? -9.786 -26.058 14.824 1.00 45.47 368 GLN B CA 1
ATOM 6798 C C . GLN B 1 368 ? -10.860 -26.980 15.389 1.00 45.46 368 GLN B C 1
ATOM 6799 O O . GLN B 1 368 ? -12.001 -26.944 14.948 1.00 45.81 368 GLN B O 1
ATOM 6805 N N . GLU B 1 369 ? -10.502 -27.798 16.378 1.00 45.24 369 GLU B N 1
ATOM 6806 C CA . GLU B 1 369 ? -11.475 -28.702 16.991 1.00 45.31 369 GLU B CA 1
ATOM 6807 C C . GLU B 1 369 ? -12.677 -27.894 17.467 1.00 45.24 369 GLU B C 1
ATOM 6808 O O . GLU B 1 369 ? -13.800 -28.392 17.489 1.00 45.31 369 GLU B O 1
ATOM 6814 N N . LEU B 1 370 ? -12.429 -26.644 17.849 1.00 45.47 370 LEU B N 1
ATOM 6815 C CA . LEU B 1 370 ? -13.479 -25.757 18.332 1.00 45.81 370 LEU B CA 1
ATOM 6816 C C . LEU B 1 370 ? -14.459 -25.443 17.220 1.00 46.06 370 LEU B C 1
ATOM 6817 O O . LEU B 1 370 ? -15.672 -25.524 17.397 1.00 46.39 370 LEU B O 1
ATOM 6822 N N . LYS B 1 371 ? -13.911 -25.072 16.075 1.00 46.66 371 LYS B N 1
ATOM 6823 C CA . LYS B 1 371 ? -14.702 -24.751 14.901 1.00 47.71 371 LYS B CA 1
ATOM 6824 C C . LYS B 1 371 ? -15.140 -26.061 14.227 1.00 47.89 371 LYS B C 1
ATOM 6825 O O . LYS B 1 371 ? -15.173 -26.153 13.006 1.00 49.17 371 LYS B O 1
ATOM 6831 N N . THR B 1 372 ? -15.464 -27.078 15.018 1.00 47.73 372 THR B N 1
ATOM 6832 C CA . THR B 1 372 ? -15.888 -28.364 14.462 1.00 48.03 372 THR B CA 1
ATOM 6833 C C . THR B 1 372 ? -16.704 -29.174 15.448 1.00 48.49 372 THR B C 1
ATOM 6834 O O . THR B 1 372 ? -17.721 -29.769 15.084 1.00 48.63 372 THR B O 1
ATOM 6838 N N . ASN B 1 373 ? -16.245 -29.205 16.696 1.00 48.60 373 ASN B N 1
ATOM 6839 C CA . ASN B 1 373 ? -16.936 -29.935 17.750 1.00 48.78 373 ASN B CA 1
ATOM 6840 C C . ASN B 1 373 ? -17.393 -28.954 18.812 1.00 48.23 373 ASN B C 1
ATOM 6841 O O . ASN B 1 373 ? -18.033 -29.341 19.790 1.00 47.97 373 ASN B O 1
ATOM 6846 N N . GLY B 1 374 ? -17.048 -27.685 18.600 1.00 47.70 374 GLY B N 1
ATOM 6847 C CA . GLY B 1 374 ? -17.407 -26.626 19.528 1.00 47.28 374 GLY B CA 1
ATOM 6848 C C . GLY B 1 374 ? -16.863 -26.890 20.918 1.00 46.50 374 GLY B C 1
ATOM 6849 O O . GLY B 1 374 ? -17.445 -26.468 21.918 1.00 46.88 374 GLY B O 1
ATOM 6850 N N . LYS B 1 375 ? -15.732 -27.578 20.984 1.00 45.71 375 LYS B N 1
ATOM 6851 C CA . LYS B 1 375 ? -15.143 -27.920 22.266 1.00 45.54 375 LYS B CA 1
ATOM 6852 C C . LYS B 1 375 ? -13.879 -28.724 22.066 1.00 44.93 375 LYS B C 1
ATOM 6853 O O . LYS B 1 375 ? -13.805 -29.537 21.149 1.00 44.74 375 LYS B O 1
ATOM 6859 N N . PHE B 1 376 ? -12.882 -28.497 22.916 1.00 44.28 376 PHE B N 1
ATOM 6860 C CA . PHE B 1 376 ? -11.649 -29.270 22.836 1.00 43.83 376 PHE B CA 1
ATOM 6861 C C . PHE B 1 376 ? -11.106 -29.565 24.228 1.00 43.66 376 PHE B C 1
ATOM 6862 O O . PHE B 1 376 ? -11.298 -28.793 25.163 1.00 43.10 376 PHE B O 1
ATOM 6870 N N . GLN B 1 377 ? -10.452 -30.712 24.365 1.00 43.83 377 GLN B N 1
ATOM 6871 C CA . GLN B 1 377 ? -9.890 -31.137 25.645 1.00 43.37 377 GLN B CA 1
ATOM 6872 C C . GLN B 1 377 ? -8.375 -30.929 25.664 1.00 42.56 377 GLN B C 1
ATOM 6873 O O . GLN B 1 377 ? -7.698 -31.200 24.680 1.00 42.65 377 GLN B O 1
ATOM 6879 N N . VAL B 1 378 ? -7.841 -30.435 26.775 1.00 41.96 378 VAL B N 1
ATOM 6880 C CA . VAL B 1 378 ? -6.399 -30.238 26.873 1.00 41.59 378 VAL B CA 1
ATOM 6881 C C . VAL B 1 378 ? -5.839 -31.216 27.887 1.00 41.41 378 VAL B C 1
ATOM 6882 O O . VAL B 1 378 ? -6.566 -31.697 28.747 1.00 41.27 378 VAL B O 1
ATOM 6886 N N . ASP B 1 379 ? -4.549 -31.513 27.765 1.00 42.40 379 ASP B N 1
ATOM 6887 C CA . ASP B 1 379 ? -3.846 -32.425 28.666 1.00 43.49 379 ASP B CA 1
ATOM 6888 C C . ASP B 1 379 ? -3.772 -31.824 30.068 1.00 43.74 379 ASP B C 1
ATOM 6889 O O . ASP B 1 379 ? -3.585 -30.623 30.232 1.00 42.99 379 ASP B O 1
ATOM 6894 N N . LYS B 1 380 ? -3.925 -32.676 31.071 1.00 44.49 380 LYS B N 1
ATOM 6895 C CA . LYS B 1 380 ? -3.867 -32.265 32.465 1.00 45.42 380 LYS B CA 1
ATOM 6896 C C . LYS B 1 380 ? -2.696 -31.327 32.746 1.00 45.07 380 LYS B C 1
ATOM 6897 O O . LYS B 1 380 ? -2.774 -30.486 33.643 1.00 45.25 380 LYS B O 1
ATOM 6903 N N . SER B 1 381 ? -1.614 -31.460 31.986 1.00 43.56 381 SER B N 1
ATOM 6904 C CA . SER B 1 381 ? -0.466 -30.598 32.217 1.00 42.74 381 SER B CA 1
ATOM 6905 C C . SER B 1 381 ? -0.784 -29.139 31.900 1.00 42.28 381 SER B C 1
ATOM 6906 O O . SER B 1 381 ? -0.145 -28.231 32.435 1.00 42.26 381 SER B O 1
ATOM 6909 N N . ILE B 1 382 ? -1.766 -28.919 31.026 1.00 41.62 382 ILE B N 1
ATOM 6910 C CA . ILE B 1 382 ? -2.160 -27.574 30.636 1.00 40.81 382 ILE B CA 1
ATOM 6911 C C . ILE B 1 382 ? -2.933 -26.885 31.749 1.00 40.93 382 ILE B C 1
ATOM 6912 O O . ILE B 1 382 ? -2.639 -25.743 32.115 1.00 40.72 382 ILE B O 1
ATOM 6917 N N . ILE B 1 383 ? -3.925 -27.575 32.289 1.00 41.11 383 ILE B N 1
ATOM 6918 C CA . ILE B 1 383 ? -4.708 -27.001 33.365 1.00 42.02 383 ILE B CA 1
ATOM 6919 C C . ILE B 1 383 ? -3.910 -26.941 34.661 1.00 42.01 383 ILE B C 1
ATOM 6920 O O . ILE B 1 383 ? -4.171 -26.108 35.525 1.00 41.52 383 ILE B O 1
ATOM 6925 N N . GLU B 1 384 ? -2.928 -27.818 34.790 1.00 42.38 384 GLU B N 1
ATOM 6926 C CA . GLU B 1 384 ? -2.100 -27.813 35.980 1.00 43.28 384 GLU B CA 1
ATOM 6927 C C . GLU B 1 384 ? -1.158 -26.618 35.890 1.00 42.06 384 GLU B C 1
ATOM 6928 O O . GLU B 1 384 ? -0.856 -25.976 36.900 1.00 42.20 384 GLU B O 1
ATOM 6934 N N . GLY B 1 385 ? -0.725 -26.313 34.668 1.00 40.75 385 GLY B N 1
ATOM 6935 C CA . GLY B 1 385 ? 0.170 -25.193 34.435 1.00 38.51 385 GLY B CA 1
ATOM 6936 C C . GLY B 1 385 ? -0.549 -23.872 34.609 1.00 37.39 385 GLY B C 1
ATOM 6937 O O . GLY B 1 385 ? 0.026 -22.909 35.100 1.00 37.24 385 GLY B O 1
ATOM 6938 N N . ALA B 1 386 ? -1.813 -23.830 34.205 1.00 36.41 386 ALA B N 1
ATOM 6939 C CA . ALA B 1 386 ? -2.613 -22.629 34.323 1.00 36.18 386 ALA B CA 1
ATOM 6940 C C . ALA B 1 386 ? -2.955 -22.353 35.777 1.00 36.73 386 ALA B C 1
ATOM 6941 O O . ALA B 1 386 ? -3.013 -21.197 36.196 1.00 37.85 386 ALA B O 1
ATOM 6943 N N . SER B 1 387 ? -3.183 -23.412 36.548 1.00 36.71 387 SER B N 1
ATOM 6944 C CA . SER B 1 387 ? -3.517 -23.280 37.961 1.00 36.43 387 SER B CA 1
ATOM 6945 C C . SER B 1 387 ? -2.362 -22.789 38.825 1.00 36.55 387 SER B C 1
ATOM 6946 O O . SER B 1 387 ? -2.528 -22.587 40.026 1.00 37.38 387 SER B O 1
ATOM 6949 N N . LYS B 1 388 ? -1.185 -22.626 38.240 1.00 35.50 388 LYS B N 1
ATOM 6950 C CA . LYS B 1 388 ? -0.079 -22.121 39.015 1.00 35.28 388 LYS B CA 1
ATOM 6951 C C . LYS B 1 388 ? -0.187 -20.593 39.027 1.00 35.03 388 LYS B C 1
ATOM 6952 O O . LYS B 1 388 ? 0.332 -19.921 39.924 1.00 35.34 388 LYS B O 1
ATOM 6958 N N . ASP B 1 389 ? -0.883 -20.044 38.039 1.00 33.69 389 ASP B N 1
ATOM 6959 C CA . ASP B 1 389 ? -1.021 -18.603 37.966 1.00 32.77 389 ASP B CA 1
ATOM 6960 C C . ASP B 1 389 ? -2.462 -18.088 38.028 1.00 30.85 389 ASP B C 1
ATOM 6961 O O . ASP B 1 389 ? -2.691 -16.903 38.251 1.00 28.89 389 ASP B O 1
ATOM 6966 N N . PHE B 1 390 ? -3.434 -18.977 37.863 1.00 29.23 390 PHE B N 1
ATOM 6967 C CA . PHE B 1 390 ? -4.817 -18.538 37.880 1.00 27.89 390 PHE B CA 1
ATOM 6968 C C . PHE B 1 390 ? -5.749 -19.285 38.813 1.00 28.05 390 PHE B C 1
ATOM 6969 O O . PHE B 1 390 ? -5.598 -20.469 39.046 1.00 28.87 390 PHE B O 1
ATOM 6977 N N . THR B 1 391 ? -6.725 -18.552 39.328 1.00 28.16 391 THR B N 1
ATOM 6978 C CA . THR B 1 391 ? -7.790 -19.072 40.173 1.00 28.91 391 THR B CA 1
ATOM 6979 C C . THR B 1 391 ? -9.016 -18.463 39.497 1.00 28.94 391 THR B C 1
ATOM 6980 O O . THR B 1 391 ? -8.877 -17.484 38.755 1.00 28.51 391 THR B O 1
ATOM 6984 N N . SER B 1 392 ? -10.202 -19.028 39.721 1.00 28.91 392 SER B N 1
ATOM 6985 C CA . SER B 1 392 ? -11.415 -18.477 39.115 1.00 29.62 392 SER B CA 1
ATOM 6986 C C . SER B 1 392 ? -12.635 -18.657 39.997 1.00 30.03 392 SER B C 1
ATOM 6987 O O . SER B 1 392 ? -12.678 -19.556 40.830 1.00 30.00 392 SER B O 1
ATOM 6990 N N . GLU B 1 393 ? -13.625 -17.790 39.796 1.00 30.50 393 GLU B N 1
ATOM 6991 C CA . GLU B 1 393 ? -14.874 -17.805 40.555 1.00 31.14 393 GLU B CA 1
ATOM 6992 C C . GLU B 1 393 ? -16.030 -17.434 39.630 1.00 31.54 393 GLU B C 1
ATOM 6993 O O . GLU B 1 393 ? -15.912 -16.544 38.790 1.00 32.50 393 GLU B O 1
ATOM 6999 N N . ARG B 1 394 ? -17.148 -18.123 39.784 1.00 31.50 394 ARG B N 1
ATOM 7000 C CA . ARG B 1 394 ? -18.327 -17.844 38.982 1.00 31.40 394 ARG B CA 1
ATOM 7001 C C . ARG B 1 394 ? -19.268 -17.106 39.916 1.00 30.23 394 ARG B C 1
ATOM 7002 O O . ARG B 1 394 ? -19.487 -17.533 41.043 1.00 28.94 394 ARG B O 1
ATOM 7010 N N . VAL B 1 395 ? -19.808 -15.988 39.454 1.00 29.82 395 VAL B N 1
ATOM 7011 C CA . VAL B 1 395 ? -20.689 -15.180 40.288 1.00 29.61 395 VAL B CA 1
ATOM 7012 C C . VAL B 1 395 ? -22.048 -15.075 39.621 1.00 30.14 395 VAL B C 1
ATOM 7013 O O . VAL B 1 395 ? -22.137 -14.583 38.490 1.00 29.13 395 VAL B O 1
ATOM 7017 N N . SER B 1 396 ? -23.091 -15.528 40.324 1.00 30.74 396 SER B N 1
ATOM 7018 C CA . SER B 1 396 ? -24.464 -15.496 39.805 1.00 32.58 396 SER B CA 1
ATOM 7019 C C . SER B 1 396 ? -25.047 -14.094 39.881 1.00 34.38 396 SER B C 1
ATOM 7020 O O . SER B 1 396 ? -24.470 -13.215 40.519 1.00 36.25 396 SER B O 1
ATOM 7023 N N . ASN B 1 397 ? -26.196 -13.882 39.248 1.00 35.11 397 ASN B N 1
ATOM 7024 C CA . ASN B 1 397 ? -26.832 -12.573 39.291 1.00 36.29 397 ASN B CA 1
ATOM 7025 C C . ASN B 1 397 ? -27.253 -12.181 40.712 1.00 37.21 397 ASN B C 1
ATOM 7026 O O . ASN B 1 397 ? -27.057 -11.043 41.138 1.00 37.20 397 ASN B O 1
ATOM 7031 N N . GLU B 1 398 ? -27.829 -13.130 41.437 1.00 38.53 398 GLU B N 1
ATOM 7032 C CA . GLU B 1 398 ? -28.288 -12.890 42.795 1.00 40.17 398 GLU B CA 1
ATOM 7033 C C . GLU B 1 398 ? -27.114 -12.351 43.584 1.00 40.28 398 GLU B C 1
ATOM 7034 O O . GLU B 1 398 ? -27.216 -11.305 44.235 1.00 40.47 398 GLU B O 1
ATOM 7040 N N . GLU B 1 399 ? -25.993 -13.063 43.505 1.00 40.04 399 GLU B N 1
ATOM 7041 C CA . GLU B 1 399 ? -24.776 -12.663 44.209 1.00 39.84 399 GLU B CA 1
ATOM 7042 C C . GLU B 1 399 ? -24.231 -11.336 43.700 1.00 38.59 399 GLU B C 1
ATOM 7043 O O . GLU B 1 399 ? -23.629 -10.574 44.455 1.00 38.40 399 GLU B O 1
ATOM 7049 N N . THR B 1 400 ? -24.439 -11.058 42.420 1.00 37.18 400 THR B N 1
ATOM 7050 C CA . THR B 1 400 ? -23.963 -9.809 41.860 1.00 36.10 400 THR B CA 1
ATOM 7051 C C . THR B 1 400 ? -24.714 -8.678 42.536 1.00 36.08 400 THR B C 1
ATOM 7052 O O . THR B 1 400 ? -24.110 -7.759 43.082 1.00 35.64 400 THR B O 1
ATOM 7056 N N . SER B 1 401 ? -26.038 -8.756 42.513 1.00 36.47 401 SER B N 1
ATOM 7057 C CA . SER B 1 401 ? -26.854 -7.723 43.130 1.00 37.43 401 SER B CA 1
ATOM 7058 C C . SER B 1 401 ? -26.606 -7.602 44.630 1.00 38.04 401 SER B C 1
ATOM 7059 O O . SER B 1 401 ? -26.497 -6.494 45.154 1.00 37.41 401 SER B O 1
ATOM 7062 N N . GLU B 1 402 ? -26.511 -8.735 45.319 1.00 39.00 402 GLU B N 1
ATOM 7063 C CA . GLU B 1 402 ? -26.280 -8.691 46.758 1.00 40.51 402 GLU B CA 1
ATOM 7064 C C . GLU B 1 402 ? -24.925 -8.099 47.153 1.00 39.30 402 GLU B C 1
ATOM 7065 O O . GLU B 1 402 ? -24.780 -7.533 48.238 1.00 39.08 402 GLU B O 1
ATOM 7071 N N . THR B 1 403 ? -23.939 -8.210 46.272 1.00 37.52 403 THR B N 1
ATOM 7072 C CA . THR B 1 403 ? -22.633 -7.654 46.568 1.00 36.05 403 THR B CA 1
ATOM 7073 C C . THR B 1 403 ? -22.699 -6.133 46.500 1.00 35.61 403 THR B C 1
ATOM 7074 O O . THR B 1 403 ? -22.068 -5.449 47.304 1.00 35.28 403 THR B O 1
ATOM 7078 N N . ILE B 1 404 ? -23.471 -5.612 45.544 1.00 34.74 404 ILE B N 1
ATOM 7079 C CA . ILE B 1 404 ? -23.635 -4.178 45.384 1.00 33.55 404 ILE B CA 1
ATOM 7080 C C . ILE B 1 404 ? -24.230 -3.654 46.692 1.00 35.14 404 ILE B C 1
ATOM 7081 O O . ILE B 1 404 ? -23.770 -2.647 47.249 1.00 36.01 404 ILE B O 1
ATOM 7086 N N . LYS B 1 405 ? -25.245 -4.352 47.189 1.00 35.16 405 LYS B N 1
ATOM 7087 C CA . LYS B 1 405 ? -25.911 -3.983 48.423 1.00 35.71 405 LYS B CA 1
ATOM 7088 C C . LYS B 1 405 ? -25.006 -4.107 49.661 1.00 35.16 405 LYS B C 1
ATOM 7089 O O . LYS B 1 405 ? -24.999 -3.239 50.532 1.00 35.19 405 LYS B O 1
ATOM 7095 N N . LYS B 1 406 ? -24.263 -5.202 49.738 1.00 34.77 406 LYS B N 1
ATOM 7096 C CA . LYS B 1 406 ? -23.357 -5.469 50.851 1.00 34.11 406 LYS B CA 1
ATOM 7097 C C . LYS B 1 406 ? -22.268 -4.384 50.950 1.00 33.29 406 LYS B C 1
ATOM 7098 O O . LYS B 1 406 ? -21.999 -3.847 52.019 1.00 32.39 406 LYS B O 1
ATOM 7104 N N . ILE B 1 407 ? -21.644 -4.051 49.832 1.00 32.44 407 ILE B N 1
ATOM 7105 C CA . ILE B 1 407 ? -20.607 -3.042 49.861 1.00 31.80 407 ILE B CA 1
ATOM 7106 C C . ILE B 1 407 ? -21.172 -1.664 50.199 1.00 32.39 407 ILE B C 1
ATOM 7107 O O . ILE B 1 407 ? -20.516 -0.883 50.885 1.00 32.65 407 ILE B O 1
ATOM 7112 N N . TYR B 1 408 ? -22.383 -1.371 49.737 1.00 32.63 408 TYR B N 1
ATOM 7113 C CA . TYR B 1 408 ? -23.004 -0.088 50.025 1.00 33.81 408 TYR B CA 1
ATOM 7114 C C . TYR B 1 408 ? -23.128 0.110 51.534 1.00 35.10 408 TYR B C 1
ATOM 7115 O O . TYR B 1 408 ? -22.815 1.183 52.059 1.00 35.54 408 TYR B O 1
ATOM 7124 N N . GLU B 1 409 ? -23.594 -0.926 52.226 1.00 36.40 409 GLU B N 1
ATOM 7125 C CA . GLU B 1 409 ? -23.750 -0.884 53.684 1.00 37.22 409 GLU B CA 1
ATOM 7126 C C . GLU B 1 409 ? -22.392 -1.004 54.365 1.00 35.96 409 GLU B C 1
ATOM 7127 O O . GLU B 1 409 ? -22.042 -0.224 55.238 1.00 36.80 409 GLU B O 1
ATOM 7133 N N . SER B 1 410 ? -21.648 -2.013 53.944 1.00 34.39 410 SER B N 1
ATOM 7134 C CA . SER B 1 410 ? -20.343 -2.347 54.473 1.00 32.91 410 SER B CA 1
ATOM 7135 C C . SER B 1 410 ? -19.218 -1.325 54.278 1.00 31.69 410 SER B C 1
ATOM 7136 O O . SER B 1 410 ? -18.367 -1.184 55.138 1.00 31.06 410 SER B O 1
ATOM 7139 N N . SER B 1 411 ? -19.199 -0.616 53.158 1.00 30.61 411 SER B N 1
ATOM 7140 C CA . SER B 1 411 ? -18.108 0.318 52.912 1.00 29.93 411 SER B CA 1
ATOM 7141 C C . SER B 1 411 ? -17.827 1.273 54.071 1.00 29.31 411 SER B C 1
ATOM 7142 O O . SER B 1 411 ? -18.725 1.605 54.850 1.00 29.41 411 SER B O 1
ATOM 7145 N N . VAL B 1 412 ? -16.571 1.707 54.170 1.00 28.27 412 VAL B N 1
ATOM 7146 C CA . VAL B 1 412 ? -16.117 2.616 55.225 1.00 27.70 412 VAL B CA 1
ATOM 7147 C C . VAL B 1 412 ? -15.288 3.782 54.673 1.00 28.23 412 VAL B C 1
ATOM 7148 O O . VAL B 1 412 ? -15.406 4.902 55.155 1.00 29.21 412 VAL B O 1
ATOM 7152 N N . ASN B 1 413 ? -14.440 3.504 53.680 1.00 28.30 413 ASN B N 1
ATOM 7153 C CA . ASN B 1 413 ? -13.591 4.511 53.039 1.00 28.69 413 ASN B CA 1
ATOM 7154 C C . ASN B 1 413 ? -13.779 4.388 51.538 1.00 29.47 413 ASN B C 1
ATOM 7155 O O . ASN B 1 413 ? -12.986 3.746 50.869 1.00 29.96 413 ASN B O 1
ATOM 7160 N N . PRO B 1 414 ? -14.779 5.063 50.978 1.00 30.31 414 PRO B N 1
ATOM 7161 C CA . PRO B 1 414 ? -15.731 5.929 51.671 1.00 30.99 414 PRO B CA 1
ATOM 7162 C C . PRO B 1 414 ? -16.997 5.195 52.044 1.00 32.07 414 PRO B C 1
ATOM 7163 O O . PRO B 1 414 ? -17.218 4.049 51.640 1.00 32.19 414 PRO B O 1
ATOM 7167 N N . LYS B 1 415 ? -17.828 5.874 52.823 1.00 32.75 415 LYS B N 1
ATOM 7168 C CA . LYS B 1 415 ? -19.094 5.318 53.255 1.00 32.50 415 LYS B CA 1
ATOM 7169 C C . LYS B 1 415 ? -20.031 5.341 52.051 1.00 32.50 415 LYS B C 1
ATOM 7170 O O . LYS B 1 415 ? -20.020 6.280 51.243 1.00 31.54 415 LYS B O 1
ATOM 7176 N N . HIS B 1 416 ? -20.842 4.300 51.940 1.00 33.05 416 HIS B N 1
ATOM 7177 C CA . HIS B 1 416 ? -21.790 4.182 50.842 1.00 33.30 416 HIS B CA 1
ATOM 7178 C C . HIS B 1 416 ? -21.169 4.194 49.465 1.00 32.29 416 HIS B C 1
ATOM 7179 O O . HIS B 1 416 ? -21.642 4.906 48.576 1.00 31.99 416 HIS B O 1
ATOM 7186 N N . TYR B 1 417 ? -20.120 3.391 49.310 1.00 30.96 417 TYR B N 1
ATOM 7187 C CA . TYR B 1 417 ? -19.410 3.242 48.054 1.00 30.42 417 TYR B CA 1
ATOM 7188 C C . TYR B 1 417 ? -20.306 2.391 47.139 1.00 30.83 417 TYR B C 1
ATOM 7189 O O . TYR B 1 417 ? -20.719 1.287 47.510 1.00 29.98 417 TYR B O 1
ATOM 7198 N N . ILE B 1 418 ? -20.605 2.906 45.948 1.00 30.63 418 ILE B N 1
ATOM 7199 C CA . ILE B 1 418 ? -21.477 2.199 45.009 1.00 30.25 418 ILE B CA 1
ATOM 7200 C C . ILE B 1 418 ? -20.714 1.472 43.906 1.00 30.86 418 ILE B C 1
ATOM 7201 O O . ILE B 1 418 ? -19.858 2.043 43.235 1.00 32.39 418 ILE B O 1
ATOM 7206 N N . LEU B 1 419 ? -21.038 0.208 43.704 1.00 30.58 419 LEU B N 1
ATOM 7207 C CA . LEU B 1 419 ? -20.370 -0.580 42.683 1.00 29.94 419 LEU B CA 1
ATOM 7208 C C . LEU B 1 419 ? -21.276 -0.819 41.480 1.00 30.57 419 LEU B C 1
ATOM 7209 O O . LEU B 1 419 ? -22.492 -1.009 41.627 1.00 31.08 419 LEU B O 1
ATOM 7214 N N . ASP B 1 420 ? -20.682 -0.809 40.292 1.00 29.78 420 ASP B N 1
ATOM 7215 C CA . ASP B 1 420 ? -21.418 -1.117 39.081 1.00 28.86 420 ASP B CA 1
ATOM 7216 C C . ASP B 1 420 ? -21.445 -2.640 39.146 1.00 28.57 420 ASP B C 1
ATOM 7217 O O . ASP B 1 420 ? -20.613 -3.248 39.832 1.00 28.35 420 ASP B O 1
ATOM 7222 N N . PRO B 1 421 ? -22.389 -3.285 38.442 1.00 28.16 421 PRO B N 1
ATOM 7223 C CA . PRO B 1 421 ? -22.459 -4.747 38.477 1.00 27.41 421 PRO B CA 1
ATOM 7224 C C . PRO B 1 421 ? -21.204 -5.539 38.054 1.00 26.70 421 PRO B C 1
ATOM 7225 O O . PRO B 1 421 ? -20.924 -6.612 38.616 1.00 26.82 421 PRO B O 1
ATOM 7229 N N . HIS B 1 422 ? -20.452 -5.030 37.078 1.00 25.65 422 HIS B N 1
ATOM 7230 C CA . HIS B 1 422 ? -19.255 -5.732 36.608 1.00 25.22 422 HIS B CA 1
ATOM 7231 C C . HIS B 1 422 ? -18.194 -5.782 37.705 1.00 24.26 422 HIS B C 1
ATOM 7232 O O . HIS B 1 422 ? -17.557 -6.815 37.930 1.00 24.78 422 HIS B O 1
ATOM 7239 N N . THR B 1 423 ? -18.021 -4.662 38.393 1.00 23.03 423 THR B N 1
ATOM 7240 C CA . THR B 1 423 ? -17.075 -4.559 39.493 1.00 21.99 423 THR B CA 1
ATOM 7241 C C . THR B 1 423 ? -17.571 -5.493 40.602 1.00 21.33 423 THR B C 1
ATOM 7242 O O . THR B 1 423 ? -16.783 -6.178 41.261 1.00 19.88 423 THR B O 1
ATOM 7246 N N . ALA B 1 424 ? -18.890 -5.491 40.792 1.00 20.28 424 ALA B N 1
ATOM 7247 C CA . ALA B 1 424 ? -19.547 -6.309 41.800 1.00 20.55 424 ALA B CA 1
ATOM 7248 C C . ALA B 1 424 ? -19.140 -7.745 41.631 1.00 21.30 424 ALA B C 1
ATOM 7249 O O . ALA B 1 424 ? -18.717 -8.379 42.596 1.00 23.88 424 ALA B O 1
ATOM 7251 N N . VAL B 1 425 ? -19.273 -8.263 40.415 1.00 19.86 425 VAL B N 1
ATOM 7252 C CA . VAL B 1 425 ? -18.895 -9.629 40.135 1.00 18.21 425 VAL B CA 1
ATOM 7253 C C . VAL B 1 425 ? -17.495 -9.865 40.667 1.00 18.03 425 VAL B C 1
ATOM 7254 O O . VAL B 1 425 ? -17.187 -10.923 41.252 1.00 17.08 425 VAL B O 1
ATOM 7258 N N . GLY B 1 426 ? -16.651 -8.858 40.477 1.00 17.42 426 GLY B N 1
ATOM 7259 C CA . GLY B 1 426 ? -15.283 -8.962 40.936 1.00 17.44 426 GLY B CA 1
ATOM 7260 C C . GLY B 1 426 ? -15.113 -8.851 42.442 1.00 17.60 426 GLY B C 1
ATOM 7261 O O . GLY B 1 426 ? -14.278 -9.523 43.015 1.00 18.28 426 GLY B O 1
ATOM 7262 N N . VAL B 1 427 ? -15.886 -8.009 43.097 1.00 17.17 427 VAL B N 1
ATOM 7263 C CA . VAL B 1 427 ? -15.711 -7.859 44.521 1.00 18.33 427 VAL B CA 1
ATOM 7264 C C . VAL B 1 427 ? -16.291 -9.090 45.196 1.00 20.48 427 VAL B C 1
ATOM 7265 O O . VAL B 1 427 ? -15.838 -9.525 46.268 1.00 20.76 427 VAL B O 1
ATOM 7269 N N . CYS B 1 428 ? -17.301 -9.662 44.560 1.00 21.81 428 CYS B N 1
ATOM 7270 C CA . CYS B 1 428 ? -17.921 -10.864 45.103 1.00 22.93 428 CYS B CA 1
ATOM 7271 C C . CYS B 1 428 ? -16.846 -11.957 45.149 1.00 22.94 428 CYS B C 1
ATOM 7272 O O . CYS B 1 428 ? -16.648 -12.619 46.163 1.00 22.04 428 CYS B O 1
ATOM 7275 N N . ALA B 1 429 ? -16.149 -12.138 44.035 1.00 23.00 429 ALA B N 1
ATOM 7276 C CA . ALA B 1 429 ? -15.092 -13.124 43.989 1.00 23.51 429 ALA B CA 1
ATOM 7277 C C . ALA B 1 429 ? -14.004 -12.728 44.979 1.00 24.26 429 ALA B C 1
ATOM 7278 O O . ALA B 1 429 ? -13.474 -13.573 45.699 1.00 24.59 429 ALA B O 1
ATOM 7280 N N . THR B 1 430 ? -13.676 -11.440 45.022 1.00 25.02 430 THR B N 1
ATOM 7281 C CA . THR B 1 430 ? -12.632 -10.959 45.928 1.00 26.32 430 THR B CA 1
ATOM 7282 C C . THR B 1 430 ? -12.939 -11.353 47.365 1.00 27.02 430 THR B C 1
ATOM 7283 O O . THR B 1 430 ? -12.054 -11.819 48.088 1.00 26.19 430 THR B O 1
ATOM 7287 N N . GLU B 1 431 ? -14.196 -11.166 47.769 1.00 28.37 431 GLU B N 1
ATOM 7288 C CA . GLU B 1 431 ? -14.623 -11.523 49.113 1.00 29.12 431 GLU B CA 1
ATOM 7289 C C . GLU B 1 431 ? -14.607 -13.030 49.369 1.00 28.68 431 GLU B C 1
ATOM 7290 O O . GLU B 1 431 ? -14.230 -13.466 50.461 1.00 29.68 431 GLU B O 1
ATOM 7296 N N . ARG B 1 432 ? -14.979 -13.835 48.383 1.00 27.42 432 ARG B N 1
ATOM 7297 C CA . ARG B 1 432 ? -14.925 -15.276 48.581 1.00 26.97 432 ARG B CA 1
ATOM 7298 C C . ARG B 1 432 ? -13.475 -15.674 48.867 1.00 26.52 432 ARG B C 1
ATOM 7299 O O . ARG B 1 432 ? -13.215 -16.557 49.674 1.00 25.19 432 ARG B O 1
ATOM 7307 N N . LEU B 1 433 ? -12.544 -14.997 48.197 1.00 26.75 433 LEU B N 1
ATOM 7308 C CA . LEU B 1 433 ? -11.108 -15.249 48.341 1.00 26.84 433 LEU B CA 1
ATOM 7309 C C . LEU B 1 433 ? -10.557 -14.851 49.690 1.00 26.40 433 LEU B C 1
ATOM 7310 O O . LEU B 1 433 ? -9.740 -15.568 50.267 1.00 26.18 433 LEU B O 1
ATOM 7315 N N . ILE B 1 434 ? -10.999 -13.701 50.184 1.00 26.77 434 ILE B N 1
ATOM 7316 C CA . ILE B 1 434 ? -10.548 -13.225 51.480 1.00 26.91 434 ILE B CA 1
ATOM 7317 C C . ILE B 1 434 ? -10.934 -14.279 52.501 1.00 27.01 434 ILE B C 1
ATOM 7318 O O . ILE B 1 434 ? -10.151 -14.627 53.375 1.00 26.87 434 ILE B O 1
ATOM 7323 N N . ALA B 1 435 ? -12.147 -14.798 52.362 1.00 27.33 435 ALA B N 1
ATOM 7324 C CA . ALA B 1 435 ? -12.655 -15.815 53.271 1.00 27.38 435 ALA B CA 1
ATOM 7325 C C . ALA B 1 435 ? -11.824 -17.089 53.283 1.00 28.33 435 ALA B C 1
ATOM 7326 O O . ALA B 1 435 ? -11.440 -17.564 54.356 1.00 29.43 435 ALA B O 1
ATOM 7328 N N . LYS B 1 436 ? -11.525 -17.639 52.108 1.00 28.56 436 LYS B N 1
ATOM 7329 C CA . LYS B 1 436 ? -10.773 -18.879 52.067 1.00 29.30 436 LYS B CA 1
ATOM 7330 C C . LYS B 1 436 ? -9.265 -18.831 51.883 1.00 29.46 436 LYS B C 1
ATOM 7331 O O . LYS B 1 436 ? -8.620 -19.878 51.897 1.00 29.43 436 LYS B O 1
ATOM 7337 N N . ASP B 1 437 ? -8.689 -17.640 51.736 1.00 29.86 437 ASP B N 1
ATOM 7338 C CA . ASP B 1 437 ? -7.242 -17.548 51.555 1.00 29.67 437 ASP B CA 1
ATOM 7339 C C . ASP B 1 437 ? -6.526 -17.732 52.884 1.00 29.59 437 ASP B C 1
ATOM 7340 O O . ASP B 1 437 ? -5.365 -18.161 52.927 1.00 27.66 437 ASP B O 1
ATOM 7345 N N . ASN B 1 438 ? -7.233 -17.401 53.966 1.00 29.64 438 ASN B N 1
ATOM 7346 C CA . ASN B 1 438 ? -6.695 -17.525 55.305 1.00 29.78 438 ASN B CA 1
ATOM 7347 C C . ASN B 1 438 ? -5.451 -16.673 55.507 1.00 31.05 438 ASN B C 1
ATOM 7348 O O . ASN B 1 438 ? -4.522 -17.083 56.219 1.00 30.70 438 ASN B O 1
ATOM 7353 N N . ASP B 1 439 ? -5.408 -15.512 54.855 1.00 31.82 439 ASP B N 1
ATOM 7354 C CA . ASP B 1 439 ? -4.277 -14.605 55.017 1.00 32.90 439 ASP B CA 1
ATOM 7355 C C . ASP B 1 439 ? -4.698 -13.178 54.752 1.00 33.58 439 ASP B C 1
ATOM 7356 O O . ASP B 1 439 ? -4.558 -12.661 53.639 1.00 33.50 439 ASP B O 1
ATOM 7361 N N . LYS B 1 440 ? -5.213 -12.534 55.791 1.00 34.38 440 LYS B N 1
ATOM 7362 C CA . LYS B 1 440 ? -5.680 -11.174 55.641 1.00 34.89 440 LYS B CA 1
ATOM 7363 C C . LYS B 1 440 ? -4.546 -10.173 55.465 1.00 33.75 440 LYS B C 1
ATOM 7364 O O . LYS B 1 440 ? -4.799 -8.980 55.275 1.00 35.18 440 LYS B O 1
ATOM 7370 N N . SER B 1 441 ? -3.303 -10.632 55.522 1.00 30.88 441 SER B N 1
ATOM 7371 C CA . SER B 1 441 ? -2.228 -9.696 55.290 1.00 29.75 441 SER B CA 1
ATOM 7372 C C . SER B 1 441 ? -2.206 -9.437 53.762 1.00 29.99 441 SER B C 1
ATOM 7373 O O . SER B 1 441 ? -1.713 -8.393 53.293 1.00 31.54 441 SER B O 1
ATOM 7376 N N . ILE B 1 442 ? -2.757 -10.363 52.982 1.00 27.95 442 ILE B N 1
ATOM 7377 C CA . ILE B 1 442 ? -2.779 -10.176 51.538 1.00 26.75 442 ILE B CA 1
ATOM 7378 C C . ILE B 1 442 ? -3.542 -8.910 51.120 1.00 25.39 442 ILE B C 1
ATOM 7379 O O . ILE B 1 442 ? -4.609 -8.601 51.656 1.00 24.63 442 ILE B O 1
ATOM 7384 N N . GLN B 1 443 ? -2.972 -8.183 50.161 1.00 23.41 443 GLN B N 1
ATOM 7385 C CA . GLN B 1 443 ? -3.590 -6.975 49.659 1.00 22.98 443 GLN B CA 1
ATOM 7386 C C . GLN B 1 443 ? -4.489 -7.354 48.484 1.00 21.81 443 GLN B C 1
ATOM 7387 O O . GLN B 1 443 ? -4.005 -7.735 47.429 1.00 22.23 443 GLN B O 1
ATOM 7393 N N . TYR B 1 444 ? -5.792 -7.276 48.642 1.00 20.29 444 TYR B N 1
ATOM 7394 C CA . TYR B 1 444 ? -6.629 -7.603 47.510 1.00 19.84 444 TYR B CA 1
ATOM 7395 C C . TYR B 1 444 ? -6.973 -6.367 46.651 1.00 20.13 444 TYR B C 1
ATOM 7396 O O . TYR B 1 444 ? -7.494 -5.357 47.153 1.00 19.77 444 TYR B O 1
ATOM 7405 N N . ILE B 1 445 ? -6.669 -6.450 45.359 1.00 19.09 445 ILE B N 1
ATOM 7406 C CA . ILE B 1 445 ? -6.990 -5.367 44.447 1.00 19.59 445 ILE B CA 1
ATOM 7407 C C . ILE B 1 445 ? -8.029 -5.872 43.460 1.00 20.14 445 ILE B C 1
ATOM 7408 O O . ILE B 1 445 ? -7.706 -6.681 42.584 1.00 20.72 445 ILE B O 1
ATOM 7413 N N . SER B 1 446 ? -9.264 -5.399 43.621 1.00 19.70 446 SER B N 1
ATOM 7414 C CA . SER B 1 446 ? -10.382 -5.781 42.769 1.00 20.69 446 SER B CA 1
ATOM 7415 C C . SER B 1 446 ? -10.593 -4.701 41.688 1.00 21.09 446 SER B C 1
ATOM 7416 O O . SER B 1 446 ? -10.714 -3.509 42.007 1.00 21.64 446 SER B O 1
ATOM 7419 N N . LEU B 1 447 ? -10.646 -5.109 40.418 1.00 20.64 447 LEU B N 1
ATOM 7420 C CA . LEU B 1 447 ? -10.790 -4.143 39.320 1.00 20.84 447 LEU B CA 1
ATOM 7421 C C . LEU B 1 447 ? -12.195 -3.599 39.047 1.00 21.67 447 LEU B C 1
ATOM 7422 O O . LEU B 1 447 ? -13.154 -4.356 38.826 1.00 22.32 447 LEU B O 1
ATOM 7427 N N . SER B 1 448 ? -12.318 -2.279 39.066 1.00 22.05 448 SER B N 1
ATOM 7428 C CA . SER B 1 448 ? -13.606 -1.657 38.817 1.00 23.87 448 SER B CA 1
ATOM 7429 C C . SER B 1 448 ? -13.557 -1.184 37.373 1.00 24.25 448 SER B C 1
ATOM 7430 O O . SER B 1 448 ? -12.892 -0.207 37.030 1.00 25.12 448 SER B O 1
ATOM 7433 N N . THR B 1 449 ? -14.272 -1.911 36.532 1.00 24.44 449 THR B N 1
ATOM 7434 C CA . THR B 1 449 ? -14.300 -1.696 35.093 1.00 23.71 449 THR B CA 1
ATOM 7435 C C . THR B 1 449 ? -15.324 -0.698 34.550 1.00 24.94 449 THR B C 1
ATOM 7436 O O . THR B 1 449 ? -15.250 -0.304 33.393 1.00 24.45 449 THR B O 1
ATOM 7440 N N . ALA B 1 450 ? -16.284 -0.297 35.376 1.00 25.52 450 ALA B N 1
ATOM 7441 C CA . ALA B 1 450 ? -17.291 0.651 34.928 1.00 25.29 450 ALA B CA 1
ATOM 7442 C C . ALA B 1 450 ? -17.822 1.499 36.054 1.00 25.92 450 ALA B C 1
ATOM 7443 O O . ALA B 1 450 ? -18.018 1.025 37.172 1.00 25.83 450 ALA B O 1
ATOM 7445 N N . HIS B 1 451 ? -18.036 2.772 35.746 1.00 26.55 451 HIS B N 1
ATOM 7446 C CA . HIS B 1 451 ? -18.602 3.706 36.697 1.00 27.50 451 HIS B CA 1
ATOM 7447 C C . HIS B 1 451 ? -20.068 3.277 36.889 1.00 27.61 451 HIS B C 1
ATOM 7448 O O . HIS B 1 451 ? -20.728 2.880 35.939 1.00 27.50 451 HIS B O 1
ATOM 7455 N N . PRO B 1 452 ? -20.586 3.333 38.122 1.00 28.34 452 PRO B N 1
ATOM 7456 C CA . PRO B 1 452 ? -21.973 2.932 38.383 1.00 29.15 452 PRO B CA 1
ATOM 7457 C C . PRO B 1 452 ? -23.023 3.541 37.453 1.00 29.68 452 PRO B C 1
ATOM 7458 O O . PRO B 1 452 ? -24.042 2.910 37.162 1.00 29.12 452 PRO B O 1
ATOM 7462 N N . ALA B 1 453 ? -22.767 4.756 36.980 1.00 30.12 453 ALA B N 1
ATOM 7463 C CA . ALA B 1 453 ? -23.714 5.437 36.117 1.00 31.33 453 ALA B CA 1
ATOM 7464 C C . ALA B 1 453 ? -23.967 4.747 34.780 1.00 32.19 453 ALA B C 1
ATOM 7465 O O . ALA B 1 453 ? -24.990 4.982 34.142 1.00 32.67 453 ALA B O 1
ATOM 7467 N N . LYS B 1 454 ? -23.039 3.895 34.363 1.00 33.64 454 LYS B N 1
ATOM 7468 C CA . LYS B 1 454 ? -23.158 3.186 33.095 1.00 35.14 454 LYS B CA 1
ATOM 7469 C C . LYS B 1 454 ? -24.159 2.048 33.169 1.00 35.94 454 LYS B C 1
ATOM 7470 O O . LYS B 1 454 ? -24.582 1.535 32.144 1.00 36.60 454 LYS B O 1
ATOM 7476 N N . PHE B 1 455 ? -24.521 1.642 34.378 1.00 36.40 455 PHE B N 1
ATOM 7477 C CA . PHE B 1 455 ? -25.472 0.568 34.552 1.00 36.95 455 PHE B CA 1
ATOM 7478 C C . PHE B 1 455 ? -26.367 0.878 35.730 1.00 38.11 455 PHE B C 1
ATOM 7479 O O . PHE B 1 455 ? -26.259 0.256 36.783 1.00 38.86 455 PHE B O 1
ATOM 7487 N N . ALA B 1 456 ? -27.255 1.846 35.528 1.00 39.12 456 ALA B N 1
ATOM 7488 C CA . ALA B 1 456 ? -28.192 2.296 36.547 1.00 40.43 456 ALA B CA 1
ATOM 7489 C C . ALA B 1 456 ? -29.110 1.204 37.058 1.00 41.47 456 ALA B C 1
ATOM 7490 O O . ALA B 1 456 ? -29.196 0.983 38.268 1.00 42.20 456 ALA B O 1
ATOM 7492 N N . ASP B 1 457 ? -29.795 0.526 36.143 1.00 42.29 457 ASP B N 1
ATOM 7493 C CA . ASP B 1 457 ? -30.735 -0.527 36.524 1.00 42.89 457 ASP B CA 1
ATOM 7494 C C . ASP B 1 457 ? -30.260 -1.480 37.613 1.00 42.03 457 ASP B C 1
ATOM 7495 O O . ASP B 1 457 ? -30.963 -1.681 38.618 1.00 41.73 457 ASP B O 1
ATOM 7500 N N . ALA B 1 458 ? -29.078 -2.064 37.423 1.00 40.55 458 ALA B N 1
ATOM 7501 C CA . ALA B 1 458 ? -28.531 -2.989 38.412 1.00 38.60 458 ALA B CA 1
ATOM 7502 C C . ALA B 1 458 ? -28.309 -2.263 39.729 1.00 37.04 458 ALA B C 1
ATOM 7503 O O . ALA B 1 458 ? -28.704 -2.753 40.782 1.00 36.33 458 ALA B O 1
ATOM 7505 N N . VAL B 1 459 ? -27.701 -1.084 39.655 1.00 35.79 459 VAL B N 1
ATOM 7506 C CA . VAL B 1 459 ? -27.422 -0.297 40.846 1.00 36.40 459 VAL B CA 1
ATOM 7507 C C . VAL B 1 459 ? -28.716 0.138 41.536 1.00 37.32 459 VAL B C 1
ATOM 7508 O O . VAL B 1 459 ? -28.848 0.017 42.749 1.00 37.38 459 VAL B O 1
ATOM 7512 N N . ASN B 1 460 ? -29.666 0.646 40.765 1.00 38.33 460 ASN B N 1
ATOM 7513 C CA . ASN B 1 460 ? -30.943 1.071 41.318 1.00 40.11 460 ASN B CA 1
ATOM 7514 C C . ASN B 1 460 ? -31.702 -0.074 41.980 1.00 40.61 460 ASN B C 1
ATOM 7515 O O . ASN B 1 460 ? -32.096 0.030 43.140 1.00 40.27 460 ASN B O 1
ATOM 7520 N N . ASN B 1 461 ? -31.907 -1.163 41.243 1.00 41.51 461 ASN B N 1
ATOM 7521 C CA . ASN B 1 461 ? -32.637 -2.310 41.770 1.00 42.19 461 ASN B CA 1
ATOM 7522 C C . ASN B 1 461 ? -32.017 -2.921 43.007 1.00 41.93 461 ASN B C 1
ATOM 7523 O O . ASN B 1 461 ? -32.691 -3.630 43.748 1.00 42.13 461 ASN B O 1
ATOM 7528 N N . ALA B 1 462 ? -30.736 -2.663 43.232 1.00 41.35 462 ALA B N 1
ATOM 7529 C CA . ALA B 1 462 ? -30.076 -3.225 44.399 1.00 41.14 462 ALA B CA 1
ATOM 7530 C C . ALA B 1 462 ? -30.062 -2.252 45.563 1.00 41.06 462 ALA B C 1
ATOM 7531 O O . ALA B 1 462 ? -30.012 -2.673 46.719 1.00 41.27 462 ALA B O 1
ATOM 7533 N N . LEU B 1 463 ? -30.118 -0.958 45.262 1.00 40.83 463 LEU B N 1
ATOM 7534 C CA . LEU B 1 463 ? -30.086 0.068 46.299 1.00 41.18 463 LEU B CA 1
ATOM 7535 C C . LEU B 1 463 ? -31.412 0.774 46.518 1.00 42.41 463 LEU B C 1
ATOM 7536 O O . LEU B 1 463 ? -31.473 1.821 47.155 1.00 42.03 463 LEU B O 1
ATOM 7541 N N . SER B 1 464 ? -32.475 0.198 45.972 1.00 44.84 464 SER B N 1
ATOM 7542 C CA . SER B 1 464 ? -33.819 0.761 46.111 1.00 46.06 464 SER B CA 1
ATOM 7543 C C . SER B 1 464 ? -34.204 0.630 47.577 1.00 46.82 464 SER B C 1
ATOM 7544 O O . SER B 1 464 ? -34.933 1.461 48.117 1.00 46.45 464 SER B O 1
ATOM 7547 N N . GLY B 1 465 ? -33.678 -0.412 48.214 1.00 47.95 465 GLY B N 1
ATOM 7548 C CA . GLY B 1 465 ? -33.990 -0.661 49.607 1.00 50.29 465 GLY B CA 1
ATOM 7549 C C . GLY B 1 465 ? -33.359 0.268 50.636 1.00 51.88 465 GLY B C 1
ATOM 7550 O O . GLY B 1 465 ? -33.291 -0.095 51.811 1.00 52.61 465 GLY B O 1
ATOM 7551 N N . PHE B 1 466 ? -32.896 1.445 50.217 1.00 52.75 466 PHE B N 1
ATOM 7552 C CA . PHE B 1 466 ? -32.274 2.400 51.136 1.00 53.22 466 PHE B CA 1
ATOM 7553 C C . PHE B 1 466 ? -32.883 3.774 50.928 1.00 54.23 466 PHE B C 1
ATOM 7554 O O . PHE B 1 466 ? -32.886 4.298 49.815 1.00 54.42 466 PHE B O 1
ATOM 7562 N N . SER B 1 467 ? -33.387 4.356 52.011 1.00 55.06 467 SER B N 1
ATOM 7563 C CA . SER B 1 467 ? -34.029 5.657 51.955 1.00 55.53 467 SER B CA 1
ATOM 7564 C C . SER B 1 467 ? -33.076 6.786 51.565 1.00 55.94 467 SER B C 1
ATOM 7565 O O . SER B 1 467 ? -33.507 7.802 50.996 1.00 56.68 467 SER B O 1
ATOM 7568 N N . ASN B 1 468 ? -31.790 6.615 51.859 1.00 55.19 468 ASN B N 1
ATOM 7569 C CA . ASN B 1 468 ? -30.808 7.645 51.530 1.00 54.90 468 ASN B CA 1
ATOM 7570 C C . ASN B 1 468 ? -30.396 7.649 50.056 1.00 53.91 468 ASN B C 1
ATOM 7571 O O . ASN B 1 468 ? -30.089 8.707 49.494 1.00 53.86 468 ASN B O 1
ATOM 7576 N N . TYR B 1 469 ? -30.406 6.473 49.433 1.00 52.41 469 TYR B N 1
ATOM 7577 C CA . TYR B 1 469 ? -30.017 6.344 48.032 1.00 50.95 469 TYR B CA 1
ATOM 7578 C C . TYR B 1 469 ? -30.798 7.191 47.031 1.00 50.89 469 TYR B C 1
ATOM 7579 O O . TYR B 1 469 ? -32.025 7.282 47.086 1.00 50.91 469 TYR B O 1
ATOM 7588 N N . SER B 1 470 ? -30.060 7.782 46.099 1.00 50.66 470 SER B N 1
ATOM 7589 C CA . SER B 1 470 ? -30.620 8.607 45.040 1.00 50.91 470 SER B CA 1
ATOM 7590 C C . SER B 1 470 ? -29.663 8.558 43.855 1.00 51.29 470 SER B C 1
ATOM 7591 O O . SER B 1 470 ? -28.579 9.153 43.894 1.00 51.36 470 SER B O 1
ATOM 7594 N N . PHE B 1 471 ? -30.054 7.845 42.808 1.00 51.39 471 PHE B N 1
ATOM 7595 C CA . PHE B 1 471 ? -29.206 7.725 41.637 1.00 52.63 471 PHE B CA 1
ATOM 7596 C C . PHE B 1 471 ? -28.674 9.084 41.209 1.00 53.80 471 PHE B C 1
ATOM 7597 O O . PHE B 1 471 ? -27.472 9.250 41.010 1.00 54.02 471 PHE B O 1
ATOM 7605 N N . GLU B 1 472 ? -29.571 10.058 41.092 1.00 55.27 472 GLU B N 1
ATOM 7606 C CA . GLU B 1 472 ? -29.209 11.407 40.663 1.00 56.67 472 GLU B CA 1
ATOM 7607 C C . GLU B 1 472 ? -28.309 12.162 41.613 1.00 56.24 472 GLU B C 1
ATOM 7608 O O . GLU B 1 472 ? -27.539 13.003 41.189 1.00 56.49 472 GLU B O 1
ATOM 7614 N N . LYS B 1 473 ? -28.398 11.872 42.898 1.00 56.45 473 LYS B N 1
ATOM 7615 C CA . LYS B 1 473 ? -27.561 12.574 43.859 1.00 56.69 473 LYS B CA 1
ATOM 7616 C C . LYS B 1 473 ? -26.245 11.880 44.187 1.00 55.61 473 LYS B C 1
ATOM 7617 O O . LYS B 1 473 ? -25.246 12.551 44.449 1.00 55.14 473 LYS B O 1
ATOM 7623 N N . ASP B 1 474 ? -26.235 10.546 44.167 1.00 54.06 474 ASP B N 1
ATOM 7624 C CA . ASP B 1 474 ? -25.020 9.807 44.509 1.00 52.16 474 ASP B CA 1
ATOM 7625 C C . ASP B 1 474 ? -24.281 9.148 43.359 1.00 50.13 474 ASP B C 1
ATOM 7626 O O . ASP B 1 474 ? -23.125 8.764 43.518 1.00 49.91 474 ASP B O 1
ATOM 7631 N N . VAL B 1 475 ? -24.923 9.010 42.209 1.00 47.81 475 VAL B N 1
ATOM 7632 C CA . VAL B 1 475 ? -24.268 8.326 41.108 1.00 46.13 475 VAL B CA 1
ATOM 7633 C C . VAL B 1 475 ? -24.038 9.127 39.847 1.00 45.66 475 VAL B C 1
ATOM 7634 O O . VAL B 1 475 ? -22.902 9.371 39.462 1.00 44.44 475 VAL B O 1
ATOM 7638 N N . LEU B 1 476 ? -25.123 9.525 39.201 1.00 45.92 476 LEU B N 1
ATOM 7639 C CA . LEU B 1 476 ? -25.018 10.259 37.962 1.00 46.36 476 LEU B CA 1
ATOM 7640 C C . LEU B 1 476 ? -24.037 11.416 38.033 1.00 46.73 476 LEU B C 1
ATOM 7641 O O . LEU B 1 476 ? -24.186 12.314 38.847 1.00 46.85 476 LEU B O 1
ATOM 7646 N N . PRO B 1 477 ? -22.983 11.377 37.207 1.00 47.35 477 PRO B N 1
ATOM 7647 C CA . PRO B 1 477 ? -21.991 12.455 37.194 1.00 48.06 477 PRO B CA 1
ATOM 7648 C C . PRO B 1 477 ? -22.513 13.650 36.399 1.00 49.14 477 PRO B C 1
ATOM 7649 O O . PRO B 1 477 ? -23.177 13.503 35.376 1.00 48.33 477 PRO B O 1
ATOM 7653 N N . GLU B 1 478 ? -22.193 14.836 36.885 1.00 50.93 478 GLU B N 1
ATOM 7654 C CA . GLU B 1 478 ? -22.608 16.070 36.254 1.00 53.05 478 GLU B CA 1
ATOM 7655 C C . GLU B 1 478 ? -22.292 16.016 34.765 1.00 53.36 478 GLU B C 1
ATOM 7656 O O . GLU B 1 478 ? -23.162 16.240 33.934 1.00 54.05 478 GLU B O 1
ATOM 7662 N N . GLU B 1 479 ? -21.049 15.704 34.429 1.00 53.90 479 GLU B N 1
ATOM 7663 C CA . GLU B 1 479 ? -20.645 15.627 33.035 1.00 54.59 479 GLU B CA 1
ATOM 7664 C C . GLU B 1 479 ? -21.511 14.634 32.258 1.00 53.77 479 GLU B C 1
ATOM 7665 O O . GLU B 1 479 ? -21.691 14.776 31.056 1.00 52.95 479 GLU B O 1
ATOM 7671 N N . LEU B 1 480 ? -22.047 13.627 32.936 1.00 53.79 480 LEU B N 1
ATOM 7672 C CA . LEU B 1 480 ? -22.895 12.658 32.247 1.00 54.32 480 LEU B CA 1
ATOM 7673 C C . LEU B 1 480 ? -24.360 13.092 32.206 1.00 54.81 480 LEU B C 1
ATOM 7674 O O . LEU B 1 480 ? -25.153 12.552 31.439 1.00 54.41 480 LEU B O 1
ATOM 7679 N N . LYS B 1 481 ? -24.701 14.083 33.025 1.00 55.95 481 LYS B N 1
ATOM 7680 C CA . LYS B 1 481 ? -26.055 14.623 33.096 1.00 57.17 481 LYS B CA 1
ATOM 7681 C C . LYS B 1 481 ? -26.354 15.510 31.881 1.00 57.90 481 LYS B C 1
ATOM 7682 O O . LYS B 1 481 ? -27.501 15.602 31.431 1.00 57.71 481 LYS B O 1
ATOM 7688 N N . LYS B 1 482 ? -25.316 16.155 31.354 1.00 58.88 482 LYS B N 1
ATOM 7689 C CA . LYS B 1 482 ? -25.458 17.041 30.200 1.00 60.18 482 LYS B CA 1
ATOM 7690 C C . LYS B 1 482 ? -25.789 16.273 28.929 1.00 60.66 482 LYS B C 1
ATOM 7691 O O . LYS B 1 482 ? -26.394 16.820 28.013 1.00 60.67 482 LYS B O 1
ATOM 7697 N N . LEU B 1 483 ? -25.378 15.011 28.875 1.00 61.44 483 LEU B N 1
ATOM 7698 C CA . LEU B 1 483 ? -25.604 14.178 27.700 1.00 62.43 483 LEU B CA 1
ATOM 7699 C C . LEU B 1 483 ? -27.018 14.208 27.104 1.00 63.03 483 LEU B C 1
ATOM 7700 O O . LEU B 1 483 ? -27.194 14.590 25.943 1.00 62.30 483 LEU B O 1
ATOM 7705 N N . SER B 1 484 ? -28.022 13.820 27.886 1.00 64.06 484 SER B N 1
ATOM 7706 C CA . SER B 1 484 ? -29.403 13.804 27.390 1.00 65.31 484 SER B CA 1
ATOM 7707 C C . SER B 1 484 ? -29.864 15.157 26.841 1.00 65.78 484 SER B C 1
ATOM 7708 O O . SER B 1 484 ? -30.910 15.240 26.182 1.00 65.49 484 SER B O 1
ATOM 7711 N N . THR B 1 485 ? -29.075 16.202 27.108 1.00 66.06 485 THR B N 1
ATOM 7712 C CA . THR B 1 485 ? -29.390 17.563 26.667 1.00 66.05 485 THR B CA 1
ATOM 7713 C C . THR B 1 485 ? -28.510 18.068 25.513 1.00 66.36 485 THR B C 1
ATOM 7714 O O . THR B 1 485 ? -28.592 19.234 25.115 1.00 66.49 485 THR B O 1
ATOM 7718 N N . LEU B 1 486 ? -27.657 17.201 24.982 1.00 66.46 486 LEU B N 1
ATOM 7719 C CA . LEU B 1 486 ? -26.803 17.604 23.879 1.00 65.84 486 LEU B CA 1
ATOM 7720 C C . LEU B 1 486 ? -27.399 17.069 22.593 1.00 65.97 486 LEU B C 1
ATOM 7721 O O . LEU B 1 486 ? -28.179 16.107 22.613 1.00 65.49 486 LEU B O 1
ATOM 7726 N N . LYS B 1 487 ? -27.042 17.712 21.482 1.00 66.31 487 LYS B N 1
ATOM 7727 C CA . LYS B 1 487 ? -27.542 17.336 20.160 1.00 66.30 487 LYS B CA 1
ATOM 7728 C C . LYS B 1 487 ? -27.002 15.995 19.677 1.00 65.80 487 LYS B C 1
ATOM 7729 O O . LYS B 1 487 ? -25.792 15.795 19.568 1.00 65.51 487 LYS B O 1
ATOM 7735 N N . LYS B 1 488 ? -27.912 15.072 19.397 1.00 65.44 488 LYS B N 1
ATOM 7736 C CA . LYS B 1 488 ? -27.527 13.757 18.917 1.00 65.56 488 LYS B CA 1
ATOM 7737 C C . LYS B 1 488 ? -27.335 13.792 17.405 1.00 66.16 488 LYS B C 1
ATOM 7738 O O . LYS B 1 488 ? -27.955 14.602 16.707 1.00 66.67 488 LYS B O 1
ATOM 7744 N N . LYS B 1 489 ? -26.468 12.921 16.901 1.00 66.33 489 LYS B N 1
ATOM 7745 C CA . LYS B 1 489 ? -26.213 12.851 15.468 1.00 66.42 489 LYS B CA 1
ATOM 7746 C C . LYS B 1 489 ? -26.626 11.476 14.973 1.00 67.24 489 LYS B C 1
ATOM 7747 O O . LYS B 1 489 ? -25.807 10.732 14.437 1.00 67.91 489 LYS B O 1
ATOM 7753 N N . LEU B 1 490 ? -27.894 11.127 15.166 1.00 68.05 490 LEU B N 1
ATOM 7754 C CA . LEU B 1 490 ? -28.388 9.831 14.719 1.00 68.88 490 LEU B CA 1
ATOM 7755 C C . LEU B 1 490 ? -28.383 9.701 13.193 1.00 69.36 490 LEU B C 1
ATOM 7756 O O . LEU B 1 490 ? -28.019 10.639 12.477 1.00 69.42 490 LEU B O 1
ATOM 7761 N N . LYS B 1 491 ? -28.779 8.525 12.709 1.00 69.68 491 LYS B N 1
ATOM 7762 C CA . LYS B 1 491 ? -28.824 8.225 11.282 1.00 70.26 491 LYS B CA 1
ATOM 7763 C C . LYS B 1 491 ? -29.342 6.799 11.152 1.00 70.85 491 LYS B C 1
ATOM 7764 O O . LYS B 1 491 ? -28.573 5.842 11.145 1.00 71.02 491 LYS B O 1
ATOM 7770 N N . PHE B 1 492 ? -30.658 6.662 11.059 1.00 71.87 492 PHE B N 1
ATOM 7771 C CA . PHE B 1 492 ? -31.272 5.346 10.958 1.00 72.91 492 PHE B CA 1
ATOM 7772 C C . PHE B 1 492 ? -31.098 4.660 9.620 1.00 73.61 492 PHE B C 1
ATOM 7773 O O . PHE B 1 492 ? -30.951 5.300 8.578 1.00 73.33 492 PHE B O 1
ATOM 7781 N N . ILE B 1 493 ? -31.112 3.336 9.673 1.00 74.68 493 ILE B N 1
ATOM 7782 C CA . ILE B 1 493 ? -31.015 2.508 8.485 1.00 76.09 493 ILE B CA 1
ATOM 7783 C C . ILE B 1 493 ? -32.067 1.443 8.725 1.00 77.38 493 ILE B C 1
ATOM 7784 O O . ILE B 1 493 ? -31.849 0.516 9.509 1.00 77.69 493 ILE B O 1
ATOM 7789 N N . GLU B 1 494 ? -33.223 1.604 8.083 1.00 78.80 494 GLU B N 1
ATOM 7790 C CA . GLU B 1 494 ? -34.319 0.648 8.226 1.00 79.98 494 GLU B CA 1
ATOM 7791 C C . GLU B 1 494 ? -34.000 -0.642 7.483 1.00 80.43 494 GLU B C 1
ATOM 7792 O O . GLU B 1 494 ? -33.447 -0.614 6.379 1.00 80.56 494 GLU B O 1
ATOM 7798 N N . ARG B 1 495 ? -34.346 -1.767 8.105 1.00 81.07 495 ARG B N 1
ATOM 7799 C CA . ARG B 1 495 ? -34.085 -3.086 7.541 1.00 81.60 495 ARG B CA 1
ATOM 7800 C C . ARG B 1 495 ? -32.572 -3.348 7.502 1.00 82.01 495 ARG B C 1
ATOM 7801 O O . ARG B 1 495 ? -31.779 -2.473 7.132 1.00 81.76 495 ARG B O 1
ATOM 7803 N N . ALA B 1 496 ? -32.177 -4.555 7.896 1.00 82.41 496 ALA B N 1
ATOM 7804 C CA . ALA B 1 496 ? -30.770 -4.930 7.909 1.00 82.95 496 ALA B CA 1
ATOM 7805 C C . ALA B 1 496 ? -30.230 -5.052 6.484 1.00 83.32 496 ALA B C 1
ATOM 7806 O O . ALA B 1 496 ? -29.776 -6.120 6.066 1.00 83.59 496 ALA B O 1
ATOM 7808 N N . ASP B 1 497 ? -30.271 -3.948 5.744 1.00 83.84 497 ASP B N 1
ATOM 7809 C CA . ASP B 1 497 ? -29.797 -3.933 4.363 1.00 84.42 497 ASP B CA 1
ATOM 7810 C C . ASP B 1 497 ? -28.297 -3.676 4.245 1.00 84.61 497 ASP B C 1
ATOM 7811 O O . ASP B 1 497 ? -27.850 -2.529 4.288 1.00 84.45 497 ASP B O 1
ATOM 7813 N N . VAL B 1 498 ? -27.528 -4.752 4.090 1.00 84.93 498 VAL B N 1
ATOM 7814 C CA . VAL B 1 498 ? -26.078 -4.658 3.943 1.00 85.35 498 VAL B CA 1
ATOM 7815 C C . VAL B 1 498 ? -25.763 -3.653 2.836 1.00 85.54 498 VAL B C 1
ATOM 7816 O O . VAL B 1 498 ? -24.798 -2.895 2.917 1.00 85.40 498 VAL B O 1
ATOM 7820 N N . GLU B 1 499 ? -26.601 -3.658 1.804 1.00 86.07 499 GLU B N 1
ATOM 7821 C CA . GLU B 1 499 ? -26.463 -2.751 0.669 1.00 86.13 499 GLU B CA 1
ATOM 7822 C C . GLU B 1 499 ? -26.552 -1.308 1.174 1.00 85.63 499 GLU B C 1
ATOM 7823 O O . GLU B 1 499 ? -25.770 -0.449 0.766 1.00 85.19 499 GLU B O 1
ATOM 7829 N N . LEU B 1 500 ? -27.509 -1.061 2.068 1.00 85.11 500 LEU B N 1
ATOM 7830 C CA . LEU B 1 500 ? -27.714 0.263 2.653 1.00 84.86 500 LEU B CA 1
ATOM 7831 C C . LEU B 1 500 ? -26.584 0.678 3.600 1.00 84.96 500 LEU B C 1
ATOM 7832 O O . LEU B 1 500 ? -26.100 1.817 3.534 1.00 85.35 500 LEU B O 1
ATOM 7837 N N . VAL B 1 501 ? -26.177 -0.230 4.490 1.00 84.38 501 VAL B N 1
ATOM 7838 C CA . VAL B 1 501 ? -25.092 0.069 5.423 1.00 83.45 501 VAL B CA 1
ATOM 7839 C C . VAL B 1 501 ? -23.926 0.588 4.590 1.00 82.89 501 VAL B C 1
ATOM 7840 O O . VAL B 1 501 ? -23.254 1.541 4.982 1.00 82.89 501 VAL B O 1
ATOM 7844 N N . LYS B 1 502 ? -23.712 -0.044 3.435 1.00 82.12 502 LYS B N 1
ATOM 7845 C CA . LYS B 1 502 ? -22.656 0.339 2.495 1.00 81.36 502 LYS B CA 1
ATOM 7846 C C . LYS B 1 502 ? -22.830 1.794 2.062 1.00 80.77 502 LYS B C 1
ATOM 7847 O O . LYS B 1 502 ? -21.928 2.614 2.216 1.00 80.46 502 LYS B O 1
ATOM 7853 N N . ASN B 1 503 ? -24.007 2.091 1.518 1.00 80.45 503 ASN B N 1
ATOM 7854 C CA . ASN B 1 503 ? -24.355 3.418 1.007 1.00 80.06 503 ASN B CA 1
ATOM 7855 C C . ASN B 1 503 ? -24.160 4.558 1.999 1.00 79.63 503 ASN B C 1
ATOM 7856 O O . ASN B 1 503 ? -23.610 5.607 1.650 1.00 79.43 503 ASN B O 1
ATOM 7861 N N . ALA B 1 504 ? -24.621 4.357 3.230 1.00 79.27 504 ALA B N 1
ATOM 7862 C CA . ALA B 1 504 ? -24.484 5.377 4.265 1.00 78.70 504 ALA B CA 1
ATOM 7863 C C . ALA B 1 504 ? -23.007 5.637 4.523 1.00 78.23 504 ALA B C 1
ATOM 7864 O O . ALA B 1 504 ? -22.579 6.783 4.621 1.00 77.64 504 ALA B O 1
ATOM 7866 N N . ILE B 1 505 ? -22.232 4.563 4.625 1.00 78.49 505 ILE B N 1
ATOM 7867 C CA . ILE B 1 505 ? -20.799 4.673 4.858 1.00 79.24 505 ILE B CA 1
ATOM 7868 C C . ILE B 1 505 ? -20.198 5.565 3.780 1.00 80.07 505 ILE B C 1
ATOM 7869 O O . ILE B 1 505 ? -19.364 6.429 4.059 1.00 79.82 505 ILE B O 1
ATOM 7874 N N . GLU B 1 506 ? -20.641 5.345 2.547 1.00 80.98 506 GLU B N 1
ATOM 7875 C CA . GLU B 1 506 ? -20.151 6.096 1.401 1.00 81.93 506 GLU B CA 1
ATOM 7876 C C . GLU B 1 506 ? -20.358 7.597 1.545 1.00 82.24 506 GLU B C 1
ATOM 7877 O O . GLU B 1 506 ? -19.551 8.391 1.059 1.00 81.81 506 GLU B O 1
ATOM 7883 N N . GLU B 1 507 ? -21.442 7.984 2.207 1.00 82.94 507 GLU B N 1
ATOM 7884 C CA . GLU B 1 507 ? -21.707 9.395 2.437 1.00 83.41 507 GLU B CA 1
ATOM 7885 C C . GLU B 1 507 ? -20.855 9.860 3.626 1.00 83.78 507 GLU B C 1
ATOM 7886 O O . GLU B 1 507 ? -21.248 9.783 4.796 1.00 83.25 507 GLU B O 1
ATOM 7892 N N . GLU B 1 508 ? -19.659 10.318 3.283 1.00 84.09 508 GLU B N 1
ATOM 7893 C CA . GLU B 1 508 ? -18.682 10.820 4.226 1.00 84.09 508 GLU B CA 1
ATOM 7894 C C . GLU B 1 508 ? -18.517 12.265 3.791 1.00 84.93 508 GLU B C 1
ATOM 7895 O O . GLU B 1 508 ? -17.693 13.018 4.324 1.00 84.70 508 GLU B O 1
ATOM 7901 N N . LEU B 1 509 ? -19.346 12.621 2.808 1.00 85.59 509 LEU B N 1
ATOM 7902 C CA . LEU B 1 509 ? -19.395 13.942 2.197 1.00 86.19 509 LEU B CA 1
ATOM 7903 C C . LEU B 1 509 ? -18.019 14.438 1.769 1.00 87.09 509 LEU B C 1
ATOM 7904 O O . LEU B 1 509 ? -17.741 15.639 1.793 1.00 87.33 509 LEU B O 1
ATOM 7909 N N . ALA B 1 510 ? -17.171 13.496 1.352 1.00 87.98 510 ALA B N 1
ATOM 7910 C CA . ALA B 1 510 ? -15.809 13.795 0.909 1.00 88.73 510 ALA B CA 1
ATOM 7911 C C . ALA B 1 510 ? -14.959 14.299 2.076 1.00 89.12 510 ALA B C 1
ATOM 7912 O O . ALA B 1 510 ? -13.822 13.865 2.266 1.00 89.21 510 ALA B O 1
ATOM 7914 N N . LYS B 1 511 ? -15.528 15.218 2.851 1.00 89.54 511 LYS B N 1
ATOM 7915 C CA . LYS B 1 511 ? -14.859 15.792 4.011 1.00 89.88 511 LYS B CA 1
ATOM 7916 C C . LYS B 1 511 ? -15.144 14.964 5.268 1.00 89.77 511 LYS B C 1
ATOM 7917 O O . LYS B 1 511 ? -15.964 15.359 6.101 1.00 90.20 511 LYS B O 1
#

GO terms:
  GO:0004795 threonine synthase activity (F, IMP)
  GO:0005634 nucleus (C, HDA)
  GO:0005737 cytoplasm (C, HDA)
  GO:0009088 L-threonine biosynthetic process (P, IMP)
  GO:0030170 pyridoxal phosphate binding (F, IDA)

Nearest PDB structures (foldseek):
  1kl7-assembly2_B  TM=1.002E+00  e=2.485E-94  Saccharomyces cerevisiae
  4f4f-assembly2_B  TM=9.411E-01  e=2.193E-41  Brucella melitensis bv. 1 str. 16M
  3v7n-assembly1_A  TM=8.836E-01  e=1.420E-36  Burkholderia thailandensis E264
  8g1y-assembly2_B  TM=8.633E-01  e=6.263E-36  Streptococcus pneumoniae TIGR4
  1vb3-assembly1_A  TM=8.551E-01  e=1.341E-29  Escherichia coli

InterPro domains:
  IPR000634 Serine/threonine dehydratase, pyridoxal-phosphate-binding site [PS00165] (114-128)
  IPR001926 Tryptophan synthase beta chain-like, PALP domain [PF00291] (110-353)
  IPR004450 Threonine synthase-like [TIGR00260] (65-472)
  IPR029144 Threonine synthase, N-terminal [PF14821] (8-88)
  IPR036052 Tryptophan synthase beta chain-like, PALP domain superfamily [G3DSA:3.40.50.1100] (109-480)
  IPR036052 Tryptophan synthase beta chain-like, PALP domain superfamily [G3DSA:3.40.50.1100] (120-490)
  IPR036052 Tryptophan synthase beta chain-like, PALP domain superfamily [SSF53686] (5-508)
  IPR037158 Threonine synthase, N-terminal domain superfamily [G3DSA:3.90.1380.10] (1-94)
  IPR051166 Threonine Synthase [PTHR42690] (8-511)

Solvent-accessible surface area: 39933 Å² total